Protein AF-0000000072234140 (afdb_homodimer)

Sequence (1038 aa):
MLYPATTVCTDPSCPSHGRVLRLWEDPKRVTMFSLASGVFEGFAVATSCRKCRATYYPNYVVRGDVRQYYEGIPDYVQVADHTYIENALLEHFTMLSVLSWTSSTNTAHIYHESMSHLPSDARDIPRFQLRTEHTSDGFVLLALLRDAKDRGSVLEVPNSGDQQERFKDAMIARNRRIQFSGQPEYAHWCQKCHRRFDDDSGPHFVDCIVTDGISIGRPCCGVQNCREPLRTPQDHWCARHVHQAAFCVVDGCCYAHRQGFRTCDSHAAVEDHHVATGQALFTLRMRLQRAQVTHPTDAIEPDAPVEEDVDLDDTLDGPCPEKPVDGNRRVRARFGRRRTHNEQLIVRPCGIITARETFYGAETTPQVLDMLHKKHLIPGSMPRFVYYDNNCGLYKHCAATAGEDLHTRIGLPVDVFHWKCKHKKTDVECSFHCNPHMFPELLNGDRSWYFNSSRAEQTNVWFGGYHAIVREMGAVKYEFFLDEMILRKNELTRAKLEAEGWTPGYRDDIRFAGTNVSLMLYPATTVCTDPSCPSHGRVLRLWEDPKRVTMFSLASGVFEGFAVATSCRKCRATYYPNYVVRGDVRQYYEGIPDYVQVADHTYIENALLEHFTMLSVLSWTSSTNTAHIYHESMSHLPSDARDIPRFQLRTEHTSDGFVLLALLRDAKDRGSVLEVPNSGDQQERFKDAMIARNRRIQFSGQPEYAHWCQKCHRRFDDDSGPHFVDCIVTDGISIGRPCCGVQNCREPLRTPQDHWCARHVHQAAFCVVDGCCYAHRQGFRTCDSHAAVEDHHVATGQALFTLRMRLQRAQVTHPTDAIEPDAPVEEDVDLDDTLDGPCPEKPVDGNRRVRARFGRRRTHNEQLIVRPCGIITARETFYGAETTPQVLDMLHKKHLIPGSMPRFVYYDNNCGLYKHCAATAGEDLHTRIGLPVDVFHWKCKHKKTDVECSFHCNPHMFPELLNGDRSWYFNSSRAEQTNVWFGGYHAIVREMGAVKYEFFLDEMILRKNELTRAKLEAEGWTPGYRDDIRFAGTNVSL

Solvent-accessible surface area (backbone atoms only — not comparable to full-atom values): 55465 Å² total; per-residue (Å²): 117,43,54,36,88,62,61,41,36,81,47,84,86,32,94,54,44,70,35,76,49,41,78,61,56,79,63,39,75,29,34,36,40,36,60,60,75,9,56,46,78,45,35,41,34,38,29,26,35,88,78,74,59,32,36,32,32,51,60,31,33,34,54,90,60,33,28,36,36,53,80,57,77,61,66,53,42,72,50,46,97,48,35,30,37,22,40,64,35,50,49,33,54,50,41,37,34,63,42,38,57,36,30,43,46,24,48,26,50,43,38,60,74,50,38,25,81,62,53,83,88,48,64,79,42,65,83,76,48,66,43,42,63,43,48,46,43,38,49,51,50,51,53,49,38,49,52,20,44,76,69,73,46,62,49,67,36,52,60,64,77,56,76,88,54,35,53,46,66,58,45,48,54,52,43,51,44,39,71,72,33,36,50,81,51,56,26,53,45,30,63,55,32,35,38,84,42,78,52,98,92,43,78,43,80,44,34,44,34,19,40,46,72,39,83,42,44,27,48,28,21,59,52,85,61,49,79,54,63,44,89,45,55,85,46,45,40,14,83,92,46,46,75,57,75,53,28,19,41,38,69,90,50,83,45,53,29,35,92,96,48,58,30,16,81,86,41,40,66,58,52,52,45,41,62,62,41,48,48,35,53,40,50,51,47,37,50,54,58,42,52,54,24,37,56,57,51,33,48,89,67,38,68,57,74,69,75,62,53,60,51,49,64,45,54,44,78,57,83,55,85,78,61,65,91,69,78,86,63,69,41,44,30,52,85,26,59,31,47,31,40,23,35,37,36,35,20,27,35,67,62,46,59,35,47,74,46,81,33,47,66,58,92,48,53,68,57,51,52,50,48,53,50,65,76,33,70,54,85,84,55,61,55,48,25,43,31,24,76,57,22,50,58,35,41,52,49,29,72,68,37,86,90,47,55,62,64,78,74,32,46,36,25,23,20,64,66,49,48,75,42,66,53,63,84,74,46,59,67,38,54,69,62,18,36,51,85,75,40,65,89,49,40,40,96,84,70,42,68,63,53,48,62,58,31,32,62,20,50,38,33,54,61,30,32,43,38,70,69,37,40,73,30,42,65,66,59,39,53,41,50,55,51,48,44,48,54,52,49,37,52,53,51,49,53,49,37,45,75,72,67,40,61,65,48,67,46,80,82,51,63,62,58,58,83,76,66,76,128,118,42,53,35,87,63,64,41,36,80,47,83,84,34,93,53,44,70,35,76,48,40,79,62,55,78,64,38,75,27,34,36,40,36,58,59,75,10,54,47,78,45,35,39,35,37,28,27,36,88,78,75,58,32,37,34,32,51,61,31,35,35,54,90,59,33,29,37,37,54,78,55,78,61,67,54,40,72,50,47,97,47,36,31,37,22,39,63,36,50,48,32,52,50,41,38,33,64,42,38,58,36,30,44,46,24,47,26,50,43,38,62,75,49,39,25,82,61,53,84,88,49,63,78,40,66,83,77,47,68,43,44,64,43,48,46,42,37,49,52,50,50,52,48,38,49,51,21,43,76,67,74,46,62,47,65,35,52,59,62,78,55,76,87,55,37,54,46,66,56,46,49,53,51,43,50,43,38,70,71,33,36,50,83,52,54,27,53,45,30,61,54,32,34,41,86,42,77,54,97,92,41,77,43,79,44,35,43,35,20,40,45,72,40,79,41,44,26,48,27,22,59,51,84,61,50,79,55,63,42,88,44,54,85,44,45,39,14,84,91,46,46,76,58,74,54,29,19,40,38,70,90,50,84,46,54,29,37,91,96,49,58,29,17,81,90,41,41,65,57,52,54,46,40,61,61,39,47,51,36,53,43,52,51,46,40,50,56,60,39,46,58,25,32,56,57,53,32,47,88,67,38,68,56,72,67,76,60,57,59,43,49,64,44,56,44,74,52,85,54,84,77,60,62,92,81,70,88,67,70,42,48,28,51,84,24,57,32,48,31,38,23,37,36,37,35,19,28,34,66,62,47,59,34,46,74,45,80,32,46,67,58,92,48,52,66,57,51,51,49,47,53,51,64,76,32,68,51,83,83,56,60,55,48,26,42,32,23,76,58,22,51,58,35,41,52,48,29,71,67,37,86,91,47,54,62,64,79,72,32,45,33,25,25,21,64,66,50,49,74,42,66,53,63,84,72,46,58,67,38,55,70,62,18,37,49,84,76,39,64,89,49,38,41,96,86,70,42,66,64,51,46,62,57,34,31,61,24,50,39,32,55,61,32,33,43,40,72,71,38,40,73,29,41,65,66,60,40,52,41,50,54,52,49,44,48,53,53,50,36,52,53,51,48,50,51,36,45,75,73,68,38,60,65,48,67,46,79,82,52,63,64,56,59,79,77,64,73,130

pLDDT: mean 85.59, std 16.82, range [24.56, 98.56]

Nearest PDB structures (foldseek):
  5m1f-assembly1_A  TM=5.134E-01  e=1.851E+00  Thermus phage G20c
  5m1f-assembly1_A  TM=4.566E-01  e=1.168E+00  Thermus phage G20c
  6h25-assembly1_A  TM=3.014E-01  e=9.653E+00  Homo sapiens

Secondary structure (DSSP, 8-state):
-B--S-SB---TTSTTTTSBPEE-SSPEEEEEEETTTEEEEEEE--EE-TTT--EE-SSEEEETTEEEEPSS--SEEEEETTEEEEHHHHHHHHHHHHHH---HHHHHHHHHHHT----TTTTT-GGGS--HHHHHHHHHHHHHHHHHHHHT---EEESSS-HHHHTHHHHHHHHHHHHHH--GGGGEE-TTTEEEEEETTEEEEEEEEEEEEE----EE-SSTT--PPPSSTT-SS-GGGGGGGGB-SBTT--SBPPTTSSS-GGGHHHHHHHHHHHHHHHHHHHHHHHHSSBPPS-SSSPPP---------EEE----SS--SSS---EEE--SPEE--EEEEEE-TTS-EEEEEEESS---HHHHHHHHHHHT-STT-S-SEEEETTHHHHHHHHHHSTT--HHHHSB-PPPHHHHHHT--TT-HHHHHHH-GGG-GGGB-TTS-BSS-TTHHHHHHHHHHTTHHHHTT--HHHHHHHHHHHHHHHHHHHHHHHHHTT---EE-SSS----S----/-B--S-SB---TTSTTTTSBPEE-SSPEEEEEEETTTEEEEEEE--EE-TTT--EE-SSEEEETTEEEEPSS--SEEEEETTEEEEHHHHHHHHHHHHHH---HHHHHHHHHHHT----TTTTT-GGGS--HHHHHHHHHHHHHHHHHHHHT---EEESSS-HHHHTHHHHHHHHHHHHHH--GGGGEE-TTTEEEEEETTEEEEEEEEEEEEE----EE-SSTT--PPPSSTT-SS-GGGGGGGGB-SBTT--SBPPTTSSS-GGGHHHHHHHHHHHHHHHHHHHHHHHHSSBPPS-SSSPPP--------EEEE----SS--SSS---EEEE-SPEE--EEEEEE-TTS-EEEEEEESS---HHHHHHHHHHHT-STT-S-SEEEETTHHHHHHHHHHSTT--HHHHSB-PPPHHHHHHT--TT-HHHHHHH-GGG-GGGB-TTS-BSS-TTHHHHHHHHHHTTHHHHTT--HHHHHHHHHHHHHHHHHHHHHHHHHTT---EE-SSS----S----

InterPro domains:
  IPR040898 CxC6 like cysteine cluster associated with KDZ [PF18721] (210-273)
  IPR041539 CxC5 like cysteine cluster associated with KDZ [PF18718] (1-114)

Foldseek 3Di:
DFEAPDQAACDPVWPRGPPGWAFDDPWDKAWEAEQAPAIDIDTWTKTADPTQGWITTRAFIDRPFKTWGDADDDQWDDLDPRYIYGPVLLVVLLVCCQPPVAALAVSQVCSLVPPRPDDPVCSPPVSSGDDSSSSLSSNLVSVLSVVQNVVVHIDMWTNDDDSVCGCLVSLLVVLVLCAQLNDQCLQKDWCLFKDFDQDPVGTDIAGEKEKDKDFFWAFAEQDFQDPAFDPASQDQHHPVCNVCQQAAQWPPGRHGPDVVFRHHPLCVVVRVVCVVCLVVVLVVVLVVVVPDDADANHPVDGPSPPSQLPQPLQQPLDPRVCPPPDDSPRTGGGPHTAIFGIKMWMAGLLQATGDIDTHRHDDDLVVVVVVQCSSQVAPPSRGQEYEDQVLVRNLVVQVVDPPRCVLVRHAYAYQPVSVVPPDDPVPPVCCQRHHPQNDCRQADPVRHGSGNNCSNVVNSVSLVNN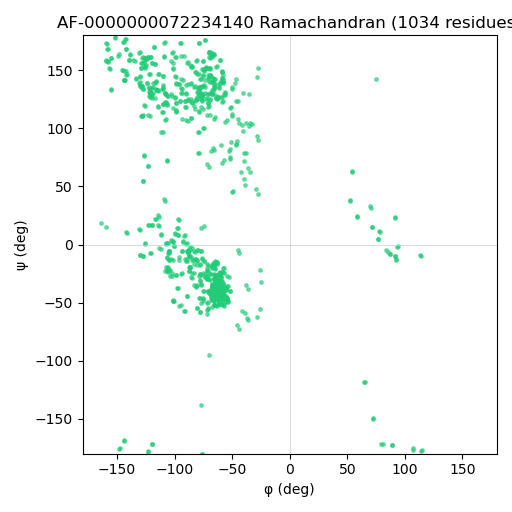RNVQHSPTPSSNSSSSSVSSNVVNVVSVVVCVVVPRDMDGDPSSRRPRPPPDD/DFEAPDQAACDPVWPRGPPGWAWDDPWDKAWEAEQAPAIDIDTWTKTADPTQGWITTRAFIDRPFKTWGDADDDQWDDLDPRYIYGPVLLVVLLVCCLPPVAALAVSQVCSLVPPRPDDPVCSPPVSSGDDSSSSLSSNLVSVLSVVQNVVVHIDMWTNDDDSVCGCLVSLVVVLVLCAQLNDQCLQKDWCLFKDFDQDPVGTDIAGEKEKDKDFFWAFAEQDFQDPAFDPASQDQHHPVCNVCQQAAQWPPGRHGPDVVFNHHPLCVVVRVVCVVCLVVVLVVVLCVVVPDDADANHPVDGPSSPSQLPQPQPQPLDPRVCPPPDDSDRIGGGPHTAIFGIKMWMAGLLQATGDIDTHRHDDDLVVVVVVQCSSQVAPPSRGQEYEDQVLVRNLVVQVPDPPRCVLVRHAYAYQPVSVVPPDDVPPPVCCQRHHPQNDCRQADPVRHGSGNNCSNVVNSVSLVNNRNNQHSPTDSSNSSSSSVSSVVVNVVSVVVCVVVPRDMDGDPSSDRPDPPPDD

Radius of gyration: 31.95 Å; Cα contacts (8 Å, |Δi|>4): 1940; chains: 2; bounding box: 95×87×94 Å

Organism: Trametes versicolor (strain FP-101664) (NCBI:txid717944)

Structure (mmCIF, N/CA/C/O backbone):
data_AF-0000000072234140-model_v1
#
loop_
_entity.id
_entity.type
_entity.pdbx_description
1 polymer 'CxC5 like cysteine cluster associated with KDZ domain-containing protein'
#
loop_
_atom_site.group_PDB
_atom_site.id
_atom_site.type_symbol
_atom_site.label_atom_id
_atom_site.label_alt_id
_atom_site.label_comp_id
_atom_site.label_asym_id
_atom_site.label_entity_id
_atom_site.label_seq_id
_atom_site.pdbx_PDB_ins_code
_atom_site.Cartn_x
_atom_site.Cartn_y
_atom_site.Cartn_z
_atom_site.occupancy
_atom_site.B_iso_or_equiv
_atom_site.auth_seq_id
_atom_site.auth_comp_id
_atom_site.auth_asym_id
_atom_site.auth_atom_id
_atom_site.pdbx_PDB_model_num
ATOM 1 N N . MET A 1 1 ? -34.719 7.25 -5.371 1 90.44 1 MET A N 1
ATOM 2 C CA . MET A 1 1 ? -34.812 8.641 -5.805 1 90.44 1 MET A CA 1
ATOM 3 C C . MET A 1 1 ? -34.219 9.57 -4.754 1 90.44 1 MET A C 1
ATOM 5 O O . MET A 1 1 ? -34.438 9.383 -3.557 1 90.44 1 MET A O 1
ATOM 9 N N . LEU A 1 2 ? -33.438 10.531 -5.309 1 95.5 2 LEU A N 1
ATOM 10 C CA . LEU A 1 2 ? -32.812 11.523 -4.43 1 95.5 2 LEU A CA 1
ATOM 11 C C . LEU A 1 2 ? -33.562 12.852 -4.492 1 95.5 2 LEU A C 1
ATOM 13 O O . LEU A 1 2 ? -33.844 13.359 -5.578 1 95.5 2 LEU A O 1
ATOM 17 N N . TYR A 1 3 ? -33.906 13.336 -3.33 1 95.25 3 TYR A N 1
ATOM 18 C CA . TYR A 1 3 ? -34.625 14.594 -3.211 1 95.25 3 TYR A CA 1
ATOM 19 C C . TYR A 1 3 ? -33.844 15.617 -2.418 1 95.25 3 TYR A C 1
ATOM 21 O O . TYR A 1 3 ? -32.938 15.25 -1.64 1 95.25 3 TYR A O 1
ATOM 29 N N . PRO A 1 4 ? -34.156 16.875 -2.662 1 95.56 4 PRO A N 1
ATOM 30 C CA . PRO A 1 4 ? -33.531 17.875 -1.781 1 95.56 4 PRO A CA 1
ATOM 31 C C . PRO A 1 4 ? -33.906 17.672 -0.315 1 95.56 4 PRO A C 1
ATOM 33 O O . PRO A 1 4 ? -34.938 17.047 -0.015 1 95.56 4 PRO A O 1
ATOM 36 N N . ALA A 1 5 ? -33.094 18.203 0.525 1 92.75 5 ALA A N 1
ATOM 37 C CA . ALA A 1 5 ? -33.281 18.016 1.961 1 92.75 5 ALA A CA 1
ATOM 38 C C . ALA A 1 5 ? -34.5 18.812 2.459 1 92.75 5 ALA A C 1
ATOM 40 O O . ALA A 1 5 ? -35 18.578 3.562 1 92.75 5 ALA A O 1
ATOM 41 N N . THR A 1 6 ? -34.938 19.781 1.618 1 93.06 6 THR A N 1
ATOM 42 C CA . THR A 1 6 ? -36.062 20.609 2.006 1 93.06 6 THR A CA 1
ATOM 43 C C . THR A 1 6 ? -37.125 20.641 0.902 1 93.06 6 THR A C 1
ATOM 45 O O . THR A 1 6 ? -36.812 20.469 -0.275 1 93.06 6 THR A O 1
ATOM 48 N N . THR A 1 7 ? -38.344 20.938 1.337 1 93.75 7 THR A N 1
ATOM 49 C CA . THR A 1 7 ? -39.438 21.016 0.378 1 93.75 7 THR A CA 1
ATOM 50 C C . THR A 1 7 ? -39.969 22.453 0.262 1 93.75 7 THR A C 1
ATOM 52 O O . THR A 1 7 ? -40.844 22.75 -0.548 1 93.75 7 THR A O 1
ATOM 55 N N . VAL A 1 8 ? -39.375 23.266 1.094 1 95 8 VAL A N 1
ATOM 56 C CA . VAL A 1 8 ? -39.812 24.656 1.104 1 95 8 VAL A CA 1
ATOM 57 C C . VAL A 1 8 ? -38.625 25.594 0.892 1 95 8 VAL A C 1
ATOM 59 O O . VAL A 1 8 ? -37.469 25.188 1.093 1 95 8 VAL A O 1
ATOM 62 N N . CYS A 1 9 ? -38.906 26.75 0.503 1 95.88 9 CYS A N 1
ATOM 63 C CA . CYS A 1 9 ? -37.875 27.75 0.342 1 95.88 9 CYS A CA 1
ATOM 64 C C . CYS A 1 9 ? -37.25 28.125 1.688 1 95.88 9 CYS A C 1
ATOM 66 O O . CYS A 1 9 ? -37.969 28.5 2.615 1 95.88 9 CYS A O 1
ATOM 68 N N . THR A 1 10 ? -36 28.125 1.816 1 92.62 10 THR A N 1
ATOM 69 C CA . THR A 1 10 ? -35.344 28.312 3.105 1 92.62 10 THR A CA 1
ATOM 70 C C . THR A 1 10 ? -34.688 29.703 3.182 1 92.62 10 THR A C 1
ATOM 72 O O . THR A 1 10 ? -34.062 30.031 4.176 1 92.62 10 THR A O 1
ATOM 75 N N . ASP A 1 11 ? -34.812 30.5 2.162 1 91.62 11 ASP A N 1
ATOM 76 C CA . ASP A 1 11 ? -34.281 31.844 2.17 1 91.62 11 ASP A CA 1
ATOM 77 C C . ASP A 1 11 ? -35.125 32.781 3.002 1 91.62 11 ASP A C 1
ATOM 79 O O . ASP A 1 11 ? -36.281 33.094 2.627 1 91.62 11 ASP A O 1
ATOM 83 N N . PRO A 1 12 ? -34.562 33.281 4.012 1 90.06 12 PRO A N 1
ATOM 84 C CA . PRO A 1 12 ? -35.375 34.156 4.887 1 90.06 12 PRO A CA 1
ATOM 85 C C . PRO A 1 12 ? -35.75 35.469 4.227 1 90.06 12 PRO A C 1
ATOM 87 O O . PRO A 1 12 ? -36.75 36.094 4.609 1 90.06 12 PRO A O 1
ATOM 90 N N . SER A 1 13 ? -35 35.875 3.332 1 91.56 13 SER A N 1
ATOM 91 C CA . SER A 1 13 ? -35.25 37.156 2.686 1 91.56 13 SER A CA 1
ATOM 92 C C . SER A 1 13 ? -36.25 37.031 1.525 1 91.56 13 SER A C 1
ATOM 94 O O . SER A 1 13 ? -36.656 38.031 0.925 1 91.56 13 SER A O 1
ATOM 96 N N . CYS A 1 14 ? -36.531 35.844 1.185 1 93.56 14 CYS A N 1
ATOM 97 C CA . CYS A 1 14 ? -37.406 35.562 0.055 1 93.56 14 CYS A CA 1
ATOM 98 C C . CYS A 1 14 ? -38.875 35.719 0.469 1 93.56 14 CYS A C 1
ATOM 100 O O . CYS A 1 14 ? -39.281 35.188 1.502 1 93.56 14 CYS A O 1
ATOM 102 N N . PRO A 1 15 ? -39.719 36.438 -0.276 1 92.62 15 PRO A N 1
ATOM 103 C CA . PRO A 1 15 ? -41.125 36.562 0.032 1 92.62 15 PRO A CA 1
ATOM 104 C C . PRO A 1 15 ? -41.844 35.188 0.093 1 92.62 15 PRO A C 1
ATOM 106 O O . PRO A 1 15 ? -42.875 35.062 0.722 1 92.62 15 PRO A O 1
ATOM 109 N N . SER A 1 16 ? -41.312 34.25 -0.54 1 90.81 16 SER A N 1
ATOM 110 C CA . SER A 1 16 ? -41.875 32.906 -0.552 1 90.81 16 SER A CA 1
ATOM 111 C C . SER A 1 16 ? -41.219 32 0.48 1 90.81 16 SER A C 1
ATOM 113 O O . SER A 1 16 ? -41.219 30.781 0.332 1 90.81 16 SER A O 1
ATOM 115 N N . HIS A 1 17 ? -40.656 32.625 1.411 1 92.44 17 HIS A N 1
ATOM 116 C CA . HIS A 1 17 ? -40.031 31.844 2.479 1 92.44 17 HIS A CA 1
ATOM 117 C C . HIS A 1 17 ? -41.062 30.906 3.119 1 92.44 17 HIS A C 1
ATOM 119 O O . HIS A 1 17 ? -42.156 31.328 3.492 1 92.44 17 HIS A O 1
ATOM 125 N N . GLY A 1 18 ? -40.656 29.625 3.23 1 92.62 18 GLY A N 1
ATOM 126 C CA . GLY A 1 18 ? -41.531 28.656 3.877 1 92.62 18 GLY A CA 1
ATOM 127 C C . GLY A 1 18 ? -42.594 28.078 2.943 1 92.62 18 GLY A C 1
ATOM 128 O O . GLY A 1 18 ? -43.344 27.172 3.326 1 92.62 18 GLY A O 1
ATOM 129 N N . ARG A 1 19 ? -42.656 28.547 1.778 1 92.38 19 ARG A N 1
ATOM 130 C CA . ARG A 1 19 ? -43.625 28.031 0.819 1 92.38 19 ARG A CA 1
ATOM 131 C C . ARG A 1 19 ? -43.031 26.844 0.044 1 92.38 19 ARG A C 1
ATOM 133 O O . ARG A 1 19 ? -41.812 26.734 -0.097 1 92.38 19 ARG A O 1
ATOM 140 N N . VAL A 1 20 ? -43.906 26.047 -0.461 1 93.94 20 VAL A N 1
ATOM 141 C CA . VAL A 1 20 ? -43.531 24.797 -1.132 1 93.94 20 VAL A CA 1
ATOM 142 C C . VAL A 1 20 ? -42.844 25.109 -2.453 1 93.94 20 VAL A C 1
ATOM 144 O O . VAL A 1 20 ? -43.25 26.031 -3.176 1 93.94 20 VAL A O 1
ATOM 147 N N . LEU A 1 21 ? -41.812 24.312 -2.719 1 92.81 21 LEU A N 1
ATOM 148 C CA . LEU A 1 21 ? -41 24.484 -3.926 1 92.81 21 LEU A CA 1
ATOM 149 C C . LEU A 1 21 ? -41.625 23.719 -5.094 1 92.81 21 LEU A C 1
ATOM 151 O O . LEU A 1 21 ? -42.375 22.75 -4.891 1 92.81 21 LEU A O 1
ATOM 155 N N . ARG A 1 22 ? -41.312 24.203 -6.309 1 91.62 22 ARG A N 1
ATOM 156 C CA . ARG A 1 22 ? -41.781 23.531 -7.508 1 91.62 22 ARG A CA 1
ATOM 157 C C . ARG A 1 22 ? -40.656 22.719 -8.156 1 91.62 22 ARG A C 1
ATOM 159 O O . ARG A 1 22 ? -39.5 23.016 -7.973 1 91.62 22 ARG A O 1
ATOM 166 N N . LEU A 1 23 ? -41.156 21.734 -8.945 1 90.5 23 LEU A N 1
ATOM 167 C CA . LEU A 1 23 ? -40.188 20.969 -9.719 1 90.5 23 LEU A CA 1
ATOM 168 C C . LEU A 1 23 ? -39.469 21.859 -10.734 1 90.5 23 LEU A C 1
ATOM 170 O O . LEU A 1 23 ? -40.125 22.625 -11.453 1 90.5 23 LEU A O 1
ATOM 174 N N . TRP A 1 24 ? -38.188 21.891 -10.75 1 82.56 24 TRP A N 1
ATOM 175 C CA . TRP A 1 24 ? -37.375 22.719 -11.633 1 82.56 24 TRP A CA 1
ATOM 176 C C . TRP A 1 24 ? -37.25 22.094 -13.016 1 82.56 24 TRP A C 1
ATOM 178 O O . TRP A 1 24 ? -37.5 22.75 -14.031 1 82.56 24 TRP A O 1
ATOM 188 N N . GLU A 1 25 ? -36.812 20.891 -13.094 1 85.94 25 GLU A N 1
ATOM 189 C CA . GLU A 1 25 ? -36.656 20.109 -14.312 1 85.94 25 GLU A CA 1
ATOM 190 C C . GLU A 1 25 ? -37.031 18.641 -14.086 1 85.94 25 GLU A C 1
ATOM 192 O O . GLU A 1 25 ? -37.281 18.234 -12.953 1 85.94 25 GLU A O 1
ATOM 197 N N . ASP A 1 26 ? -37.156 17.922 -15.188 1 91.12 26 ASP A N 1
ATOM 198 C CA . ASP A 1 26 ? -37.375 16.484 -15.07 1 91.12 26 ASP A CA 1
ATOM 199 C C . ASP A 1 26 ? -36.25 15.82 -14.281 1 91.12 26 ASP A C 1
ATOM 201 O O . ASP A 1 26 ? -35.094 16.219 -14.375 1 91.12 26 ASP A O 1
ATOM 205 N N . PRO A 1 27 ? -36.688 14.891 -13.523 1 94.06 27 PRO A N 1
ATOM 206 C CA . PRO A 1 27 ? -35.688 14.172 -12.773 1 94.06 27 PRO A CA 1
ATOM 207 C C . PRO A 1 27 ? -34.531 13.68 -13.656 1 94.06 27 PRO A C 1
ATOM 209 O O . PRO A 1 27 ? -34.781 13.18 -14.758 1 94.06 27 PRO A O 1
ATOM 212 N N . LYS A 1 28 ? -33.375 13.883 -13.203 1 95.44 28 LYS A N 1
ATOM 213 C CA . LYS A 1 28 ? -32.188 13.508 -13.938 1 95.44 28 LYS A CA 1
ATOM 214 C C . LYS A 1 28 ? -31.75 12.086 -13.586 1 95.44 28 LYS A C 1
ATOM 216 O O . LYS A 1 28 ? -31.672 11.719 -12.414 1 95.44 28 LYS A O 1
ATOM 221 N N . ARG A 1 29 ? -31.531 11.32 -14.656 1 96.44 29 ARG A N 1
ATOM 222 C CA . ARG A 1 29 ? -30.984 9.984 -14.438 1 96.44 29 ARG A CA 1
ATOM 223 C C . ARG A 1 29 ? -29.531 10.055 -13.961 1 96.44 29 ARG A C 1
ATOM 225 O O . ARG A 1 29 ? -28.703 10.75 -14.555 1 96.44 29 ARG A O 1
ATOM 232 N N . VAL A 1 30 ? -29.25 9.305 -12.844 1 97.81 30 VAL A N 1
ATOM 233 C CA . VAL A 1 30 ? -27.922 9.359 -12.258 1 97.81 30 VAL A CA 1
ATOM 234 C C . VAL A 1 30 ? -27.453 7.945 -11.906 1 97.81 30 VAL A C 1
ATOM 236 O O . VAL A 1 30 ? -28.266 7.012 -11.859 1 97.81 30 VAL A O 1
ATOM 239 N N . THR A 1 31 ? -26.172 7.75 -11.781 1 98.12 31 THR A N 1
ATOM 240 C CA . THR A 1 31 ? -25.562 6.5 -11.344 1 98.12 31 THR A CA 1
ATOM 241 C C . THR A 1 31 ? -25.172 6.574 -9.867 1 98.12 31 THR A C 1
ATOM 243 O O . THR A 1 31 ? -24.5 7.516 -9.445 1 98.12 31 THR A O 1
ATOM 246 N N . MET A 1 32 ? -25.641 5.617 -9.117 1 98.06 32 MET A N 1
ATOM 247 C CA . MET A 1 32 ? -25.391 5.555 -7.68 1 98.06 32 MET A CA 1
ATOM 248 C C . MET A 1 32 ? -24.406 4.438 -7.348 1 98.06 32 MET A C 1
ATOM 250 O O . MET A 1 32 ? -24.531 3.32 -7.855 1 98.06 32 MET A O 1
ATOM 254 N N . PHE A 1 33 ? -23.406 4.723 -6.609 1 98.38 33 PHE A N 1
ATOM 255 C CA . PHE A 1 33 ? -22.438 3.744 -6.113 1 98.38 33 PHE A CA 1
ATOM 256 C C . PHE A 1 33 ? -22.625 3.518 -4.617 1 98.38 33 PHE A C 1
ATOM 258 O O . PHE A 1 33 ? -22.531 4.457 -3.826 1 98.38 33 PHE A O 1
ATOM 265 N N . SER A 1 34 ? -22.859 2.318 -4.25 1 97.38 34 SER A N 1
ATOM 266 C CA . SER A 1 34 ? -23.172 2.002 -2.861 1 97.38 34 SER A CA 1
ATOM 267 C C . SER A 1 34 ? -22.25 0.925 -2.314 1 97.38 34 SER A C 1
ATOM 269 O O . SER A 1 34 ? -21.703 0.122 -3.076 1 97.38 34 SER A O 1
ATOM 271 N N . LEU A 1 35 ? -22.062 0.97 -1.064 1 95.31 35 LEU A N 1
ATOM 272 C CA . LEU A 1 35 ? -21.219 -0.01 -0.387 1 95.31 35 LEU A CA 1
ATOM 273 C C . LEU A 1 35 ? -21.844 -1.396 -0.433 1 95.31 35 LEU A C 1
ATOM 275 O O . LEU A 1 35 ? -21.188 -2.379 -0.76 1 95.31 35 LEU A O 1
ATOM 279 N N . ALA A 1 36 ? -23.141 -1.47 -0.205 1 91.88 36 ALA A N 1
ATOM 280 C CA . ALA A 1 36 ? -23.812 -2.752 -0.022 1 91.88 36 ALA A CA 1
ATOM 281 C C . ALA A 1 36 ? -24.469 -3.213 -1.317 1 91.88 36 ALA A C 1
ATOM 283 O O . ALA A 1 36 ? -24.453 -4.398 -1.649 1 91.88 36 ALA A O 1
ATOM 284 N N . SER A 1 37 ? -25.016 -2.271 -2.068 1 93.56 37 SER A N 1
ATOM 285 C CA . SER A 1 37 ? -25.891 -2.637 -3.182 1 93.56 37 SER A CA 1
ATOM 286 C C . SER A 1 37 ? -25.156 -2.555 -4.512 1 93.56 37 SER A C 1
ATOM 288 O O . SER A 1 37 ? -25.719 -2.848 -5.566 1 93.56 37 SER A O 1
ATOM 290 N N . GLY A 1 38 ? -23.938 -2.174 -4.445 1 96.25 38 GLY A N 1
ATOM 291 C CA . GLY A 1 38 ? -23.203 -2.035 -5.695 1 96.25 38 GLY A CA 1
ATOM 292 C C . GLY A 1 38 ? -23.641 -0.833 -6.512 1 96.25 38 GLY A C 1
ATOM 293 O O . GLY A 1 38 ? -24 0.205 -5.957 1 96.25 38 GLY A O 1
ATOM 294 N N . VAL A 1 39 ? -23.531 -0.969 -7.812 1 97.81 39 VAL A N 1
ATOM 295 C CA . VAL A 1 39 ? -23.859 0.123 -8.727 1 97.81 39 VAL A CA 1
ATOM 296 C C . VAL A 1 39 ? -25.297 -0.014 -9.203 1 97.81 39 VAL A C 1
ATOM 298 O O . VAL A 1 39 ? -25.734 -1.108 -9.562 1 97.81 39 VAL A O 1
ATOM 301 N N . PHE A 1 40 ? -26.031 1.059 -9.109 1 96.88 40 PHE A N 1
ATOM 302 C CA . PHE A 1 40 ? -27.375 1.034 -9.656 1 96.88 40 PHE A CA 1
ATOM 303 C C . PHE A 1 40 ? -27.781 2.414 -10.164 1 96.88 40 PHE A C 1
ATOM 305 O O . PHE A 1 40 ? -27.141 3.412 -9.844 1 96.88 40 PHE A O 1
ATOM 312 N N . GLU A 1 41 ? -28.812 2.436 -10.953 1 96.5 41 GLU A N 1
ATOM 313 C CA . GLU A 1 41 ? -29.297 3.693 -11.508 1 96.5 41 GLU A CA 1
ATOM 314 C C . GLU A 1 41 ? -30.422 4.273 -10.648 1 96.5 41 GLU A C 1
ATOM 316 O O . GLU A 1 41 ? -31.172 3.527 -10.023 1 96.5 41 GLU A O 1
ATOM 321 N N . GLY A 1 42 ? -30.422 5.57 -10.531 1 96.62 42 GLY A N 1
ATOM 322 C CA . GLY A 1 42 ? -31.469 6.301 -9.836 1 96.62 42 GLY A CA 1
ATOM 323 C C . GLY A 1 42 ? -31.797 7.629 -10.484 1 96.62 42 GLY A C 1
ATOM 324 O O . GLY A 1 42 ? -31.469 7.855 -11.648 1 96.62 42 GLY A O 1
ATOM 325 N N . PHE A 1 43 ? -32.562 8.422 -9.773 1 97.12 43 PHE A N 1
ATOM 326 C CA . PHE A 1 43 ? -32.969 9.734 -10.266 1 97.12 43 PHE A CA 1
ATOM 327 C C . PHE A 1 43 ? -32.719 10.812 -9.219 1 97.12 43 PHE A C 1
ATOM 329 O O . PHE A 1 43 ? -32.906 10.578 -8.023 1 97.12 43 PHE A O 1
ATOM 336 N N . ALA A 1 44 ? -32.25 11.906 -9.648 1 97.12 44 ALA A N 1
ATOM 337 C CA . ALA A 1 44 ? -32.094 13.086 -8.805 1 97.12 44 ALA A CA 1
ATOM 338 C C . ALA A 1 44 ? -33.094 14.18 -9.195 1 97.12 44 ALA A C 1
ATOM 340 O O . ALA A 1 44 ? -33.25 14.492 -10.375 1 97.12 44 ALA A O 1
ATOM 341 N N . VAL A 1 45 ? -33.719 14.742 -8.164 1 96.5 45 VAL A N 1
ATOM 342 C CA . VAL A 1 45 ? -34.75 15.75 -8.383 1 96.5 45 VAL A CA 1
ATOM 343 C C . VAL A 1 45 ? -34.25 17.125 -7.938 1 96.5 45 VAL A C 1
ATOM 345 O O . VAL A 1 45 ? -33.562 17.234 -6.914 1 96.5 45 VAL A O 1
ATOM 348 N N . ALA A 1 46 ? -34.5 18.109 -8.742 1 96.06 46 ALA A N 1
ATOM 349 C CA . ALA A 1 46 ? -34.219 19.484 -8.391 1 96.06 46 ALA A CA 1
ATOM 350 C C . ALA A 1 46 ? -35.5 20.312 -8.328 1 96.06 46 ALA A C 1
ATOM 352 O O . ALA A 1 46 ? -36.438 20.125 -9.141 1 96.06 46 ALA A O 1
ATOM 353 N N . THR A 1 47 ? -35.594 21.188 -7.332 1 96.25 47 THR A N 1
ATOM 354 C CA . THR A 1 47 ? -36.719 22.078 -7.172 1 96.25 47 THR A CA 1
ATOM 355 C C . THR A 1 47 ? -36.281 23.531 -7.145 1 96.25 47 THR A C 1
ATOM 357 O O . THR A 1 47 ? -35.094 23.812 -6.996 1 96.25 47 THR A O 1
ATOM 360 N N . SER A 1 48 ? -37.188 24.422 -7.371 1 95.56 48 SER A N 1
ATOM 361 C CA . SER A 1 48 ? -36.812 25.828 -7.418 1 95.56 48 SER A CA 1
ATOM 362 C C . SER A 1 48 ? -37.906 26.719 -6.82 1 95.56 48 SER A C 1
ATOM 364 O O . SER A 1 48 ? -39.062 26.328 -6.777 1 95.56 48 SER A O 1
ATOM 366 N N . CYS A 1 49 ? -37.406 27.766 -6.281 1 94.94 49 CYS A N 1
ATOM 367 C CA . CYS A 1 49 ? -38.312 28.812 -5.805 1 94.94 49 CYS A CA 1
ATOM 368 C C . CYS A 1 49 ? -38.625 29.812 -6.906 1 94.94 49 CYS A C 1
ATOM 370 O O . CYS A 1 49 ? -37.719 30.328 -7.559 1 94.94 49 CYS A O 1
ATOM 372 N N . ARG A 1 50 ? -39.812 30.281 -7.102 1 89.81 50 ARG A N 1
ATOM 373 C CA . ARG A 1 50 ? -40.25 31.172 -8.172 1 89.81 50 ARG A CA 1
ATOM 374 C C . ARG A 1 50 ? -39.844 32.594 -7.879 1 89.81 50 ARG A C 1
ATOM 376 O O . ARG A 1 50 ? -39.625 33.406 -8.805 1 89.81 50 ARG A O 1
ATOM 383 N N . LYS A 1 51 ? -39.719 32.875 -6.68 1 92.69 51 LYS A N 1
ATOM 384 C CA . LYS A 1 51 ? -39.5 34.281 -6.305 1 92.69 51 LYS A CA 1
ATOM 385 C C . LYS A 1 51 ? -38 34.594 -6.246 1 92.69 51 LYS A C 1
ATOM 387 O O . LYS A 1 51 ? -37.5 35.438 -6.984 1 92.69 51 LYS A O 1
ATOM 392 N N . CYS A 1 52 ? -37.281 33.875 -5.461 1 92.81 52 CYS A N 1
ATOM 393 C CA . CYS A 1 52 ? -35.844 34.188 -5.316 1 92.81 52 CYS A CA 1
ATOM 394 C C . CYS A 1 52 ? -35.031 33.406 -6.336 1 92.81 52 CYS A C 1
ATOM 396 O O . CYS A 1 52 ? -33.812 33.625 -6.453 1 92.81 52 CYS A O 1
ATOM 398 N N . ARG A 1 53 ? -35.594 32.438 -6.992 1 91.75 53 ARG A N 1
ATOM 399 C CA . ARG A 1 53 ? -35 31.672 -8.086 1 91.75 53 ARG A CA 1
ATOM 400 C C . ARG A 1 53 ? -33.906 30.734 -7.562 1 91.75 53 ARG A C 1
ATOM 402 O O . ARG A 1 53 ? -33.062 30.266 -8.336 1 91.75 53 ARG A O 1
ATOM 409 N N . ALA A 1 54 ? -33.906 30.562 -6.332 1 95.5 54 ALA A N 1
ATOM 410 C CA . ALA A 1 54 ? -33 29.562 -5.773 1 95.5 54 ALA A CA 1
ATOM 411 C C . ALA A 1 54 ? -33.375 28.156 -6.254 1 95.5 54 ALA A C 1
ATOM 413 O O . ALA A 1 54 ? -34.562 27.828 -6.359 1 95.5 54 ALA A O 1
ATOM 414 N N . THR A 1 55 ? -32.375 27.422 -6.625 1 95.94 55 THR A N 1
ATOM 415 C CA . THR A 1 55 ? -32.594 26.031 -7.051 1 95.94 55 THR A CA 1
ATOM 416 C C . THR A 1 55 ? -32.062 25.062 -6.004 1 95.94 55 THR A C 1
ATOM 418 O O . THR A 1 55 ? -30.906 25.156 -5.582 1 95.94 55 THR A O 1
ATOM 421 N N . TYR A 1 56 ? -32.906 24.125 -5.664 1 96.5 56 TYR A N 1
ATOM 422 C CA . TYR A 1 56 ? -32.562 23.156 -4.621 1 96.5 56 TYR A CA 1
ATOM 423 C C . TYR A 1 56 ? -32.281 21.781 -5.223 1 96.5 56 TYR A C 1
ATOM 425 O O . TYR A 1 56 ? -33.094 21.219 -5.926 1 96.5 56 TYR A O 1
ATOM 433 N N . TYR A 1 57 ? -31.078 21.297 -4.953 1 96.56 57 TYR A N 1
ATOM 434 C CA . TYR A 1 57 ? -30.625 19.969 -5.359 1 96.56 57 TYR A CA 1
ATOM 435 C C . TYR A 1 57 ? -30.516 19.047 -4.16 1 96.56 57 TYR A C 1
ATOM 437 O O . TYR A 1 57 ? -30.656 19.469 -3.014 1 96.56 57 TYR A O 1
ATOM 445 N N . PRO A 1 58 ? -30.25 17.781 -4.34 1 96.81 58 PRO A N 1
ATOM 446 C CA . PRO A 1 58 ? -30.219 16.828 -3.221 1 96.81 58 PRO A CA 1
ATOM 447 C C . PRO A 1 58 ? -29.141 17.156 -2.195 1 96.81 58 PRO A C 1
ATOM 449 O O . PRO A 1 58 ? -29.328 16.922 -0.999 1 96.81 58 PRO A O 1
ATOM 452 N N . ASN A 1 59 ? -28.047 17.719 -2.592 1 97.19 59 ASN A N 1
ATOM 453 C CA . ASN A 1 59 ? -26.906 17.922 -1.691 1 97.19 59 ASN A CA 1
ATOM 454 C C . ASN A 1 59 ? -26.781 19.391 -1.293 1 97.19 59 ASN A C 1
ATOM 456 O O . ASN A 1 59 ? -26.141 19.703 -0.286 1 97.19 59 ASN A O 1
ATOM 460 N N . TYR A 1 60 ? -27.344 20.266 -2.148 1 96.94 60 TYR A N 1
ATOM 461 C CA . TYR A 1 60 ? -27.062 21.688 -1.953 1 96.94 60 TYR A CA 1
ATOM 462 C C . TYR A 1 60 ? -28.141 22.547 -2.592 1 96.94 60 TYR A C 1
ATOM 464 O O . TYR A 1 60 ? -28.984 22.047 -3.338 1 96.94 60 TYR A O 1
ATOM 472 N N . VAL A 1 61 ? -28.094 23.844 -2.254 1 96.56 61 VAL A N 1
ATOM 473 C CA . VAL A 1 61 ? -28.938 24.859 -2.863 1 96.56 61 VAL A CA 1
ATOM 474 C C . VAL A 1 61 ? -28.062 25.875 -3.615 1 96.56 61 VAL A C 1
ATOM 476 O O . VAL A 1 61 ? -26.953 26.203 -3.178 1 96.56 61 VAL A O 1
ATOM 479 N N . VAL A 1 62 ? -28.531 26.266 -4.719 1 95.94 62 VAL A N 1
ATOM 480 C CA . VAL A 1 62 ? -27.812 27.25 -5.523 1 95.94 62 VAL A CA 1
ATOM 481 C C . VAL A 1 62 ? -28.516 28.594 -5.465 1 95.94 62 VAL A C 1
ATOM 483 O O . VAL A 1 62 ? -29.703 28.688 -5.805 1 95.94 62 VAL A O 1
ATOM 486 N N . ARG A 1 63 ? -27.828 29.562 -5 1 93.81 63 ARG A N 1
ATOM 487 C CA . ARG A 1 63 ? -28.266 30.969 -4.992 1 93.81 63 ARG A CA 1
ATOM 488 C C . ARG A 1 63 ? -27.297 31.844 -5.754 1 93.81 63 ARG A C 1
ATOM 490 O O . ARG A 1 63 ? -26.188 32.094 -5.285 1 93.81 63 ARG A O 1
ATOM 497 N N . GLY A 1 64 ? -27.766 32.312 -6.859 1 90.94 64 GLY A N 1
ATOM 498 C CA . GLY A 1 64 ? -26.812 33 -7.707 1 90.94 64 GLY A CA 1
ATOM 499 C C . GLY A 1 64 ? -25.719 32.094 -8.234 1 90.94 64 GLY A C 1
ATOM 500 O O . GLY A 1 64 ? -26 31.109 -8.906 1 90.94 64 GLY A O 1
ATOM 501 N N . ASP A 1 65 ? -24.469 32.406 -7.863 1 94.19 65 ASP A N 1
ATOM 502 C CA . ASP A 1 65 ? -23.359 31.594 -8.344 1 94.19 65 ASP A CA 1
ATOM 503 C C . ASP A 1 65 ? -22.703 30.844 -7.188 1 94.19 65 ASP A C 1
ATOM 505 O O . ASP A 1 65 ? -21.516 30.5 -7.258 1 94.19 65 ASP A O 1
ATOM 509 N N . VAL A 1 66 ? -23.484 30.672 -6.195 1 95.25 66 VAL A N 1
ATOM 510 C CA . VAL A 1 66 ? -22.938 30.031 -5.016 1 95.25 66 VAL A CA 1
ATOM 511 C C . VAL A 1 66 ? -23.719 28.75 -4.703 1 95.25 66 VAL A C 1
ATOM 513 O O . VAL A 1 66 ? -24.938 28.781 -4.625 1 95.25 66 VAL A O 1
ATOM 516 N N . ARG A 1 67 ? -23 27.703 -4.566 1 95.62 67 ARG A N 1
ATOM 517 C CA . ARG A 1 67 ? -23.516 26.438 -4.043 1 95.62 67 ARG A CA 1
ATOM 518 C C . ARG A 1 67 ? -23.359 26.359 -2.529 1 95.62 67 ARG A C 1
ATOM 520 O O . ARG A 1 67 ? -22.234 26.422 -2.016 1 95.62 67 ARG A O 1
ATOM 527 N N . GLN A 1 68 ? -24.453 26.266 -1.917 1 96.75 68 GLN A N 1
ATOM 528 C CA . GLN A 1 68 ? -24.438 26.094 -0.469 1 96.75 68 GLN A CA 1
ATOM 529 C C . GLN A 1 68 ? -24.906 24.688 -0.083 1 96.75 68 GLN A C 1
ATOM 531 O O . GLN A 1 68 ? -26.078 24.359 -0.266 1 96.75 68 GLN A O 1
ATOM 536 N N . TYR A 1 69 ? -24.047 23.938 0.459 1 97.56 69 TYR A N 1
ATOM 537 C CA . TYR A 1 69 ? -24.406 22.578 0.889 1 97.56 69 TYR A CA 1
ATOM 538 C C . TYR A 1 69 ? -25.25 22.609 2.158 1 97.56 69 TYR A C 1
ATOM 540 O O . TYR A 1 69 ? -25.109 23.531 2.975 1 97.56 69 TYR A O 1
ATOM 548 N N . TYR A 1 70 ? -26.109 21.609 2.279 1 96.5 70 TYR A N 1
ATOM 549 C CA . TYR A 1 70 ? -26.922 21.5 3.482 1 96.5 70 TYR A CA 1
ATOM 550 C C . TYR A 1 70 ? -26.078 21.125 4.688 1 96.5 70 TYR A C 1
ATOM 552 O O . TYR A 1 70 ? -24.953 20.625 4.535 1 96.5 70 TYR A O 1
ATOM 560 N N . GLU A 1 71 ? -26.625 21.391 5.891 1 94.69 71 GLU A N 1
ATOM 561 C CA . GLU A 1 71 ? -25.953 20.984 7.117 1 94.69 71 GLU A CA 1
ATOM 562 C C . GLU A 1 71 ? -25.875 19.469 7.23 1 94.69 71 GLU A C 1
ATOM 564 O O . GLU A 1 71 ? -26.828 18.766 6.879 1 94.69 71 GLU A O 1
ATOM 569 N N . GLY A 1 72 ? -24.75 19.031 7.754 1 93.94 72 GLY A N 1
ATOM 570 C CA . GLY A 1 72 ? -24.578 17.594 7.922 1 93.94 72 GLY A CA 1
ATOM 571 C C . GLY A 1 72 ? -23.969 16.922 6.703 1 93.94 72 GLY A C 1
ATOM 572 O O . GLY A 1 72 ? -23.469 17.594 5.801 1 93.94 72 GLY A O 1
ATOM 573 N N . ILE A 1 73 ? -23.922 15.609 6.734 1 96.44 73 ILE A N 1
ATOM 574 C CA . ILE A 1 73 ? -23.391 14.812 5.633 1 96.44 73 ILE A CA 1
ATOM 575 C C . ILE A 1 73 ? -24.5 13.984 5.008 1 96.44 73 ILE A C 1
ATOM 577 O O . ILE A 1 73 ? -25.141 13.18 5.688 1 96.44 73 ILE A O 1
ATOM 581 N N . PRO A 1 74 ? -24.766 14.195 3.807 1 96.81 74 PRO A N 1
ATOM 582 C CA . PRO A 1 74 ? -25.828 13.43 3.156 1 96.81 74 PRO A CA 1
ATOM 583 C C . PRO A 1 74 ? -25.484 11.953 3 1 96.81 74 PRO A C 1
ATOM 585 O O . PRO A 1 74 ? -24.312 11.578 3.033 1 96.81 74 PRO A O 1
ATOM 588 N N . ASP A 1 75 ? -26.484 11.148 2.783 1 96.62 75 ASP A N 1
ATOM 589 C CA . ASP A 1 75 ? -26.297 9.711 2.602 1 96.62 75 ASP A CA 1
ATOM 590 C C . ASP A 1 75 ? -25.562 9.422 1.292 1 96.62 75 ASP A C 1
ATOM 592 O O . ASP A 1 75 ? -24.766 8.477 1.212 1 96.62 75 ASP A O 1
ATOM 596 N N . TYR A 1 76 ? -25.938 10.188 0.326 1 98 76 TYR A N 1
ATOM 597 C CA . TYR A 1 76 ? -25.281 10.109 -0.967 1 98 76 TYR A CA 1
ATOM 598 C C . TYR A 1 76 ? -24.672 11.461 -1.351 1 98 76 TYR A C 1
ATOM 600 O O . TYR A 1 76 ? -25.344 12.492 -1.27 1 98 76 TYR A O 1
ATOM 608 N N . VAL A 1 77 ? -23.422 11.453 -1.757 1 97.94 77 VAL A N 1
ATOM 609 C CA . VAL A 1 77 ? -22.688 12.672 -2.098 1 97.94 77 VAL A CA 1
ATOM 610 C C . VAL A 1 77 ? -22.547 12.773 -3.613 1 97.94 77 VAL A C 1
ATOM 612 O O . VAL A 1 77 ? -22.062 11.836 -4.262 1 97.94 77 VAL A O 1
ATOM 615 N N . GLN A 1 78 ? -22.938 13.883 -4.125 1 97.12 78 GLN A N 1
ATOM 616 C CA . GLN A 1 78 ? -22.781 14.109 -5.555 1 97.12 78 GLN A CA 1
ATOM 617 C C . GLN A 1 78 ? -21.344 14.492 -5.891 1 97.12 78 GLN A C 1
ATOM 619 O O . GLN A 1 78 ? -20.875 15.578 -5.539 1 97.12 78 GLN A O 1
ATOM 624 N N . VAL A 1 79 ? -20.656 13.664 -6.629 1 96.19 79 VAL A N 1
ATOM 625 C CA . VAL A 1 79 ? -19.234 13.922 -6.887 1 96.19 79 VAL A CA 1
ATOM 626 C C . VAL A 1 79 ? -19.062 14.414 -8.32 1 96.19 79 VAL A C 1
ATOM 628 O O . VAL A 1 79 ? -18.016 14.977 -8.664 1 96.19 79 VAL A O 1
ATOM 631 N N . ALA A 1 80 ? -19.984 14.133 -9.117 1 94.5 80 ALA A N 1
ATOM 632 C CA . ALA A 1 80 ? -20.062 14.633 -10.492 1 94.5 80 ALA A CA 1
ATOM 633 C C . ALA A 1 80 ? -21.516 14.875 -10.891 1 94.5 80 ALA A C 1
ATOM 635 O O . ALA A 1 80 ? -22.438 14.578 -10.117 1 94.5 80 ALA A O 1
ATOM 636 N N . ASP A 1 81 ? -21.688 15.398 -12 1 91.62 81 ASP A N 1
ATOM 637 C CA . ASP A 1 81 ? -23.016 15.812 -12.43 1 91.62 81 ASP A CA 1
ATOM 638 C C . ASP A 1 81 ? -24 14.648 -12.375 1 91.62 81 ASP A C 1
ATOM 640 O O . ASP A 1 81 ? -25.156 14.82 -11.969 1 91.62 81 ASP A O 1
ATOM 644 N N . HIS A 1 82 ? -23.594 13.469 -12.719 1 95.44 82 HIS A N 1
ATOM 645 C CA . HIS A 1 82 ? -24.516 12.336 -12.789 1 95.44 82 HIS A CA 1
ATOM 646 C C . HIS A 1 82 ? -24.047 11.195 -11.891 1 95.44 82 HIS A C 1
ATOM 648 O O . HIS A 1 82 ? -24.453 10.047 -12.062 1 95.44 82 HIS A O 1
ATOM 654 N N . THR A 1 83 ? -23.156 11.461 -10.969 1 97.44 83 THR A N 1
ATOM 655 C CA . THR A 1 83 ? -22.562 10.398 -10.172 1 97.44 83 THR A CA 1
ATOM 656 C C . THR A 1 83 ? -22.703 10.695 -8.68 1 97.44 83 THR A C 1
ATOM 658 O O . THR A 1 83 ? -22.281 11.742 -8.203 1 97.44 83 THR A O 1
ATOM 661 N N . TYR A 1 84 ? -23.359 9.844 -7.984 1 98.38 84 TYR A N 1
ATOM 662 C CA . TYR A 1 84 ? -23.5 9.914 -6.535 1 98.38 84 TYR A CA 1
ATOM 663 C C . TYR A 1 84 ? -22.828 8.734 -5.863 1 98.38 84 TYR A C 1
ATOM 665 O O . TYR A 1 84 ? -22.953 7.59 -6.309 1 98.38 84 TYR A O 1
ATOM 673 N N . ILE A 1 85 ? -22.062 8.953 -4.855 1 98.56 85 ILE A N 1
ATOM 674 C CA . ILE A 1 85 ? -21.406 7.906 -4.074 1 98.56 85 ILE A CA 1
ATOM 675 C C . ILE A 1 85 ? -21.938 7.922 -2.645 1 98.56 85 ILE A C 1
ATOM 677 O O . ILE A 1 85 ? -22.047 8.984 -2.029 1 98.56 85 ILE A O 1
ATOM 681 N N . GLU A 1 86 ? -22.25 6.809 -2.188 1 98.25 86 GLU A N 1
ATOM 682 C CA . GLU A 1 86 ? -22.734 6.668 -0.817 1 98.25 86 GLU A CA 1
ATOM 683 C C . GLU A 1 86 ? -21.688 7.145 0.189 1 98.25 86 GLU A C 1
ATOM 685 O O . GLU A 1 86 ? -20.5 6.855 0.041 1 98.25 86 GLU A O 1
ATOM 690 N N . ASN A 1 87 ? -22.188 7.84 1.191 1 97.38 87 ASN A N 1
ATOM 691 C CA . ASN A 1 87 ? -21.297 8.352 2.229 1 97.38 87 ASN A CA 1
ATOM 692 C C . ASN A 1 87 ? -20.5 7.234 2.885 1 97.38 87 ASN A C 1
ATOM 694 O O . ASN A 1 87 ? -19.297 7.371 3.102 1 97.38 87 ASN A O 1
ATOM 698 N N . ALA A 1 88 ? -21.094 6.133 3.195 1 96.62 88 ALA A N 1
ATOM 699 C CA . ALA A 1 88 ? -20.422 4.992 3.812 1 96.62 88 ALA A CA 1
ATOM 700 C C . ALA A 1 88 ? -19.312 4.461 2.908 1 96.62 88 ALA A C 1
ATOM 702 O O . ALA A 1 88 ? -18.266 4.027 3.393 1 96.62 88 ALA A O 1
ATOM 703 N N . LEU A 1 89 ? -19.578 4.41 1.648 1 98 89 LEU A N 1
ATOM 704 C CA . LEU A 1 89 ? -18.562 3.965 0.689 1 98 89 LEU A CA 1
ATOM 705 C C . LEU A 1 89 ? -17.391 4.934 0.642 1 98 89 LEU A C 1
ATOM 707 O O . LEU A 1 89 ? -16.234 4.512 0.583 1 98 89 LEU A O 1
ATOM 711 N N . LEU A 1 90 ? -17.656 6.23 0.651 1 98.44 90 LEU A N 1
ATOM 712 C CA . LEU A 1 90 ? -16.594 7.223 0.676 1 98.44 90 LEU A CA 1
ATOM 713 C C . LEU A 1 90 ? -15.75 7.082 1.941 1 98.44 90 LEU A C 1
ATOM 715 O O . LEU A 1 90 ? -14.531 7.262 1.906 1 98.44 90 LEU A O 1
ATOM 719 N N . GLU A 1 91 ? -16.422 6.809 3.021 1 97.75 91 GLU A N 1
ATOM 720 C CA . GLU A 1 91 ? -15.695 6.543 4.258 1 97.75 91 GLU A CA 1
ATOM 721 C C . GLU A 1 91 ? -14.797 5.316 4.121 1 97.75 91 GLU A C 1
ATOM 723 O O . GLU A 1 91 ? -13.664 5.312 4.605 1 97.75 91 GLU A O 1
ATOM 728 N N . HIS A 1 92 ? -15.336 4.332 3.506 1 98.06 92 HIS A N 1
ATOM 729 C CA . HIS A 1 92 ? -14.523 3.15 3.234 1 98.06 92 HIS A CA 1
ATOM 730 C C . HIS A 1 92 ? -13.305 3.498 2.385 1 98.06 92 HIS A C 1
ATOM 732 O O . HIS A 1 92 ? -12.195 3.043 2.668 1 98.06 92 HIS A O 1
ATOM 738 N N . PHE A 1 93 ? -13.516 4.32 1.334 1 98.25 93 PHE A N 1
ATOM 739 C CA . PHE A 1 93 ? -12.414 4.766 0.49 1 98.25 93 PHE A CA 1
ATOM 740 C C . PHE A 1 93 ? -11.367 5.5 1.314 1 98.25 93 PHE A C 1
ATOM 742 O O . PHE A 1 93 ? -10.164 5.312 1.11 1 98.25 93 PHE A O 1
ATOM 749 N N . THR A 1 94 ? -11.805 6.281 2.199 1 97.94 94 THR A N 1
ATOM 750 C CA . THR A 1 94 ? -10.891 7.023 3.068 1 97.94 94 THR A CA 1
ATOM 751 C C . THR A 1 94 ? -10.086 6.07 3.943 1 97.94 94 THR A C 1
ATOM 753 O O . THR A 1 94 ? -8.875 6.242 4.105 1 97.94 94 THR A O 1
ATOM 756 N N . MET A 1 95 ? -10.758 5.055 4.449 1 97.31 95 MET A N 1
ATOM 757 C CA . MET A 1 95 ? -10.062 4.094 5.305 1 97.31 95 MET A CA 1
ATOM 758 C C . MET A 1 95 ? -9.047 3.287 4.504 1 97.31 95 MET A C 1
ATOM 760 O O . MET A 1 95 ? -7.992 2.914 5.023 1 97.31 95 MET A O 1
ATOM 764 N N . LEU A 1 96 ? -9.391 3.01 3.234 1 97.56 96 LEU A N 1
ATOM 765 C CA . LEU A 1 96 ? -8.406 2.377 2.363 1 97.56 96 LEU A CA 1
ATOM 766 C C . LEU A 1 96 ? -7.145 3.229 2.26 1 97.56 96 LEU A C 1
ATOM 768 O O . LEU A 1 96 ? -6.031 2.705 2.318 1 97.56 96 LEU A O 1
ATOM 772 N N . SER A 1 97 ? -7.301 4.488 2.17 1 96.56 97 SER A N 1
ATOM 773 C CA . SER A 1 97 ? -6.16 5.395 2.068 1 96.56 97 SER A CA 1
ATOM 774 C C . SER A 1 97 ? -5.371 5.434 3.373 1 96.56 97 SER A C 1
ATOM 776 O O . SER A 1 97 ? -4.137 5.422 3.359 1 96.56 97 SER A O 1
ATOM 778 N N . VAL A 1 98 ? -6.035 5.418 4.469 1 96.38 98 VAL A N 1
ATOM 779 C CA . VAL A 1 98 ? -5.406 5.598 5.77 1 96.38 98 VAL A CA 1
ATOM 780 C C . VAL A 1 98 ? -4.668 4.316 6.168 1 96.38 98 VAL A C 1
ATOM 782 O O . VAL A 1 98 ? -3.557 4.375 6.695 1 96.38 98 VAL A O 1
ATOM 785 N N . LEU A 1 99 ? -5.281 3.18 5.879 1 95.12 99 LEU A N 1
ATOM 786 C CA . LEU A 1 99 ? -4.801 1.937 6.473 1 95.12 99 LEU A CA 1
ATOM 787 C C . LEU A 1 99 ? -4.035 1.105 5.449 1 95.12 99 LEU A C 1
ATOM 789 O O . LEU A 1 99 ? -3.324 0.166 5.816 1 95.12 99 LEU A O 1
ATOM 793 N N . SER A 1 100 ? -4.156 1.473 4.168 1 94.06 100 SER A N 1
ATOM 794 C CA . SER A 1 100 ? -3.494 0.645 3.162 1 94.06 100 SER A CA 1
ATOM 795 C C . SER A 1 100 ? -2.898 1.499 2.047 1 94.06 100 SER A C 1
ATOM 797 O O . SER A 1 100 ? -2.498 0.977 1.005 1 94.06 100 SER A O 1
ATOM 799 N N . TRP A 1 101 ? -2.857 2.832 2.223 1 93.88 101 TRP A N 1
ATOM 800 C CA . TRP A 1 101 ? -2.229 3.74 1.27 1 93.88 101 TRP A CA 1
ATOM 801 C C . TRP A 1 101 ? -2.76 3.504 -0.141 1 93.88 101 TRP A C 1
ATOM 803 O O . TRP A 1 101 ? -1.988 3.471 -1.103 1 93.88 101 TRP A O 1
ATOM 813 N N . THR A 1 102 ? -4.031 3.213 -0.27 1 95.38 102 THR A N 1
ATOM 814 C CA . THR A 1 102 ? -4.641 2.957 -1.572 1 95.38 102 THR A CA 1
ATOM 815 C C . THR A 1 102 ? -4.867 4.262 -2.33 1 95.38 102 THR A C 1
ATOM 817 O O . THR A 1 102 ? -5.465 5.199 -1.796 1 95.38 102 THR A O 1
ATOM 820 N N . SER A 1 103 ? -4.379 4.336 -3.527 1 93.5 103 SER A N 1
ATOM 821 C CA . SER A 1 103 ? -4.578 5.516 -4.363 1 93.5 103 SER A CA 1
ATOM 822 C C . SER A 1 103 ? -6.027 5.633 -4.816 1 93.5 103 SER A C 1
ATOM 824 O O . SER A 1 103 ? -6.789 4.664 -4.738 1 93.5 103 SER A O 1
ATOM 826 N N . SER A 1 104 ? -6.363 6.805 -5.32 1 95.19 104 SER A N 1
ATOM 827 C CA . SER A 1 104 ? -7.703 7.023 -5.848 1 95.19 104 SER A CA 1
ATOM 828 C C . SER A 1 104 ? -7.996 6.102 -7.027 1 95.19 104 SER A C 1
ATOM 830 O O . SER A 1 104 ? -9.102 5.574 -7.148 1 95.19 104 SER A O 1
ATOM 832 N N . THR A 1 105 ? -7 5.883 -7.836 1 94.31 105 THR A N 1
ATOM 833 C CA . THR A 1 105 ? -7.156 5.012 -8.992 1 94.31 105 THR A CA 1
ATOM 834 C C . THR A 1 105 ? -7.422 3.572 -8.555 1 94.31 105 THR A C 1
ATOM 836 O O . THR A 1 105 ? -8.359 2.938 -9.031 1 94.31 105 THR A O 1
ATOM 839 N N . ASN A 1 106 ? -6.633 3.1 -7.66 1 95.44 106 ASN A N 1
ATOM 840 C CA . ASN A 1 106 ? -6.789 1.719 -7.215 1 95.44 106 ASN A CA 1
ATOM 841 C C . ASN A 1 106 ? -8.062 1.531 -6.402 1 95.44 106 ASN A C 1
ATOM 843 O O . ASN A 1 106 ? -8.656 0.451 -6.41 1 95.44 106 ASN A O 1
ATOM 847 N N . THR A 1 107 ? -8.461 2.58 -5.734 1 97.44 107 THR A N 1
ATOM 848 C CA . THR A 1 107 ? -9.734 2.537 -5.031 1 97.44 107 THR A CA 1
ATOM 849 C C . THR A 1 107 ? -10.883 2.287 -6.008 1 97.44 107 THR A C 1
ATOM 851 O O . THR A 1 107 ? -11.766 1.464 -5.742 1 97.44 107 THR A O 1
ATOM 854 N N . ALA A 1 108 ? -10.844 2.965 -7.102 1 96.69 108 ALA A N 1
ATOM 855 C CA . ALA A 1 108 ? -11.859 2.779 -8.133 1 96.69 108 ALA A CA 1
ATOM 856 C C . ALA A 1 108 ? -11.82 1.362 -8.695 1 96.69 108 ALA A C 1
ATOM 858 O O . ALA A 1 108 ? -12.859 0.725 -8.867 1 96.69 108 ALA A O 1
ATOM 859 N N . HIS A 1 109 ? -10.641 0.858 -8.922 1 95.5 109 HIS A N 1
ATOM 860 C CA . HIS A 1 109 ? -10.484 -0.496 -9.445 1 95.5 109 HIS A CA 1
ATOM 861 C C . HIS A 1 109 ? -11.031 -1.527 -8.461 1 95.5 109 HIS A C 1
ATOM 863 O O . HIS A 1 109 ? -11.719 -2.467 -8.867 1 95.5 109 HIS A O 1
ATOM 869 N N . ILE A 1 110 ? -10.688 -1.35 -7.211 1 96.88 110 ILE A N 1
ATOM 870 C CA . ILE A 1 110 ? -11.117 -2.291 -6.184 1 96.88 110 ILE A CA 1
ATOM 871 C C . ILE A 1 110 ? -12.648 -2.342 -6.137 1 96.88 110 ILE A C 1
ATOM 873 O O . ILE A 1 110 ? -13.234 -3.424 -6.09 1 96.88 110 ILE A O 1
ATOM 877 N N . TYR A 1 111 ? -13.258 -1.166 -6.164 1 97.62 111 TYR A N 1
ATOM 878 C CA . TYR A 1 111 ? -14.711 -1.136 -6.148 1 97.62 111 TYR A CA 1
ATOM 879 C C . TYR A 1 111 ? -15.289 -1.862 -7.359 1 97.62 111 TYR A C 1
ATOM 881 O O . TYR A 1 111 ? -16.203 -2.684 -7.223 1 97.62 111 TYR A O 1
ATOM 889 N N . HIS A 1 112 ? -14.758 -1.556 -8.469 1 95.75 112 HIS A N 1
ATOM 890 C CA . HIS A 1 112 ? -15.258 -2.141 -9.711 1 95.75 112 HIS A CA 1
ATOM 891 C C . HIS A 1 112 ? -15.148 -3.662 -9.688 1 95.75 112 HIS A C 1
ATOM 893 O O . HIS A 1 112 ? -16.078 -4.363 -10.086 1 95.75 112 HIS A O 1
ATOM 899 N N . GLU A 1 113 ? -14.102 -4.156 -9.172 1 94.38 113 GLU A N 1
ATOM 900 C CA . GLU A 1 113 ? -13.797 -5.578 -9.281 1 94.38 113 GLU A CA 1
ATOM 901 C C . GLU A 1 113 ? -14.484 -6.375 -8.18 1 94.38 113 GLU A C 1
ATOM 903 O O . GLU A 1 113 ? -14.82 -7.547 -8.367 1 94.38 113 GLU A O 1
ATOM 908 N N . SER A 1 114 ? -14.734 -5.719 -7.02 1 95 114 SER A N 1
ATOM 909 C CA . SER A 1 114 ? -15.141 -6.582 -5.914 1 95 114 SER A CA 1
ATOM 910 C C . SER A 1 114 ? -16.438 -6.094 -5.273 1 95 114 SER A C 1
ATOM 912 O O . SER A 1 114 ? -17.062 -6.82 -4.5 1 95 114 SER A O 1
ATOM 914 N N . MET A 1 115 ? -16.906 -4.883 -5.641 1 96.31 115 MET A N 1
ATOM 915 C CA . MET A 1 115 ? -18.047 -4.371 -4.895 1 96.31 115 MET A CA 1
ATOM 916 C C . MET A 1 115 ? -19.141 -3.904 -5.844 1 96.31 115 MET A C 1
ATOM 918 O O . MET A 1 115 ? -20.266 -3.619 -5.41 1 96.31 115 MET A O 1
ATOM 922 N N . SER A 1 116 ? -18.906 -3.84 -7.105 1 95.44 116 SER A N 1
ATOM 923 C CA . SER A 1 116 ? -19.828 -3.207 -8.039 1 95.44 116 SER A CA 1
ATOM 924 C C . SER A 1 116 ? -21.062 -4.074 -8.273 1 95.44 116 SER A C 1
ATOM 926 O O . SER A 1 116 ? -22.125 -3.568 -8.641 1 95.44 116 SER A O 1
ATOM 928 N N . HIS A 1 117 ? -20.953 -5.418 -8.148 1 93.62 117 HIS A N 1
ATOM 929 C CA . HIS A 1 117 ? -22.016 -6.387 -8.383 1 93.62 117 HIS A CA 1
ATOM 930 C C . HIS A 1 117 ? -22.562 -6.281 -9.805 1 93.62 117 HIS A C 1
ATOM 932 O O . HIS A 1 117 ? -23.734 -6.586 -10.047 1 93.62 117 HIS A O 1
ATOM 938 N N . LEU A 1 118 ? -21.766 -5.762 -10.664 1 94.25 118 LEU A N 1
ATOM 939 C CA . LEU A 1 118 ? -22.188 -5.609 -12.047 1 94.25 118 LEU A CA 1
ATOM 940 C C . LEU A 1 118 ? -22.156 -6.949 -12.773 1 94.25 118 LEU A C 1
ATOM 942 O O . LEU A 1 118 ? -21.219 -7.73 -12.609 1 94.25 118 LEU A O 1
ATOM 946 N N . PRO A 1 119 ? -23.219 -7.168 -13.531 1 92.06 119 PRO A N 1
ATOM 947 C CA . PRO A 1 119 ? -23.109 -8.328 -14.422 1 92.06 119 PRO A CA 1
ATOM 948 C C . PRO A 1 119 ? -22.062 -8.141 -15.516 1 92.06 119 PRO A C 1
ATOM 950 O O . PRO A 1 119 ? -21.594 -7.023 -15.75 1 92.06 119 PRO A O 1
ATOM 953 N N . SER A 1 120 ? -21.719 -9.242 -16.109 1 87.56 120 SER A N 1
ATOM 954 C CA . SER A 1 120 ? -20.609 -9.258 -17.078 1 87.56 120 SER A CA 1
ATOM 955 C C . SER A 1 120 ? -20.859 -8.289 -18.219 1 87.56 120 SER A C 1
ATOM 957 O O . SER A 1 120 ? -19.938 -7.637 -18.703 1 87.56 120 SER A O 1
ATOM 959 N N . ASP A 1 121 ? -22.094 -8.109 -18.625 1 89.38 121 ASP A N 1
ATOM 960 C CA . ASP A 1 121 ? -22.422 -7.301 -19.797 1 89.38 121 ASP A CA 1
ATOM 961 C C . ASP A 1 121 ? -22.438 -5.812 -19.438 1 89.38 121 ASP A C 1
ATOM 963 O O . ASP A 1 121 ? -22.391 -4.961 -20.328 1 89.38 121 ASP A O 1
ATOM 967 N N . ALA A 1 122 ? -22.422 -5.492 -18.172 1 92.94 122 ALA A N 1
ATOM 968 C CA . ALA A 1 122 ? -22.516 -4.094 -17.75 1 92.94 122 ALA A CA 1
ATOM 969 C C . ALA A 1 122 ? -21.156 -3.568 -17.281 1 92.94 122 ALA A C 1
ATOM 971 O O . ALA A 1 122 ? -20.984 -2.361 -17.109 1 92.94 122 ALA A O 1
ATOM 972 N N . ARG A 1 123 ? -20.25 -4.383 -17.219 1 90.81 123 ARG A N 1
ATOM 973 C CA . ARG A 1 123 ? -18.969 -4.039 -16.609 1 90.81 123 ARG A CA 1
ATOM 974 C C . ARG A 1 123 ? -18.172 -3.072 -17.469 1 90.81 123 ARG A C 1
ATOM 976 O O . ARG A 1 123 ? -17.375 -2.285 -16.969 1 90.81 123 ARG A O 1
ATOM 983 N N . ASP A 1 124 ? -18.469 -3.064 -18.703 1 88.56 124 ASP A N 1
ATOM 984 C CA . ASP A 1 124 ? -17.656 -2.244 -19.594 1 88.56 124 ASP A CA 1
ATOM 985 C C . ASP A 1 124 ? -18.375 -0.94 -19.938 1 88.56 124 ASP A C 1
ATOM 987 O O . ASP A 1 124 ? -17.859 -0.141 -20.734 1 88.56 124 ASP A O 1
ATOM 991 N N . ILE A 1 125 ? -19.516 -0.747 -19.375 1 93.56 125 ILE A N 1
ATOM 992 C CA . ILE A 1 125 ? -20.234 0.508 -19.578 1 93.56 125 ILE A CA 1
ATOM 993 C C . ILE A 1 125 ? -19.594 1.607 -18.734 1 93.56 125 ILE A C 1
ATOM 995 O O . ILE A 1 125 ? -19.516 1.499 -17.5 1 93.56 125 ILE A O 1
ATOM 999 N N . PRO A 1 126 ? -19.172 2.68 -19.281 1 92.12 126 PRO A N 1
ATOM 1000 C CA . PRO A 1 126 ? -18.375 3.701 -18.609 1 92.12 126 PRO A CA 1
ATOM 1001 C C . PRO A 1 126 ? -19.125 4.355 -17.438 1 92.12 126 PRO A C 1
ATOM 1003 O O . PRO A 1 126 ? -18.516 4.645 -16.406 1 92.12 126 PRO A O 1
ATOM 1006 N N . ARG A 1 127 ? -20.375 4.609 -17.609 1 94.44 127 ARG A N 1
ATOM 1007 C CA . ARG A 1 127 ? -21.109 5.32 -16.562 1 94.44 127 ARG A CA 1
ATOM 1008 C C . ARG A 1 127 ? -21.188 4.48 -15.289 1 94.44 127 ARG A C 1
ATOM 1010 O O . ARG A 1 127 ? -21.484 5.004 -14.211 1 94.44 127 ARG A O 1
ATOM 1017 N N . PHE A 1 128 ? -20.938 3.186 -15.359 1 95.88 128 PHE A N 1
ATOM 1018 C CA . PHE A 1 128 ? -21.016 2.301 -14.203 1 95.88 128 PHE A CA 1
ATOM 1019 C C . PHE A 1 128 ? -19.625 2.096 -13.594 1 95.88 128 PHE A C 1
ATOM 1021 O O . PHE A 1 128 ? -19.469 1.297 -12.664 1 95.88 128 PHE A O 1
ATOM 1028 N N . GLN A 1 129 ? -18.734 2.838 -14.086 1 94.75 129 GLN A N 1
ATOM 1029 C CA . GLN A 1 129 ? -17.359 2.729 -13.57 1 94.75 129 GLN A CA 1
ATOM 1030 C C . GLN A 1 129 ? -16.938 4.016 -12.875 1 94.75 129 GLN A C 1
ATOM 1032 O O . GLN A 1 129 ? -17.125 5.109 -13.414 1 94.75 129 GLN A O 1
ATOM 1037 N N . LEU A 1 130 ? -16.406 3.805 -11.75 1 95.81 130 LEU A N 1
ATOM 1038 C CA . LEU A 1 130 ? -15.797 4.953 -11.078 1 95.81 130 LEU A CA 1
ATOM 1039 C C . LEU A 1 130 ? -14.484 5.344 -11.742 1 95.81 130 LEU A C 1
ATOM 1041 O O . LEU A 1 130 ? -13.68 4.48 -12.102 1 95.81 130 LEU A O 1
ATOM 1045 N N . ARG A 1 131 ? -14.383 6.602 -11.891 1 93.81 131 ARG A N 1
ATOM 1046 C CA . ARG A 1 131 ? -13.109 7.145 -12.359 1 93.81 131 ARG A CA 1
ATOM 1047 C C . ARG A 1 131 ? -12.289 7.68 -11.188 1 93.81 131 ARG A C 1
ATOM 1049 O O . ARG A 1 131 ? -12.82 7.918 -10.102 1 93.81 131 ARG A O 1
ATOM 1056 N N . THR A 1 132 ? -11 7.832 -11.445 1 93.5 132 THR A N 1
ATOM 1057 C CA . THR A 1 132 ? -10.078 8.359 -10.453 1 93.5 132 THR A CA 1
ATOM 1058 C C . THR A 1 132 ? -10.594 9.68 -9.883 1 93.5 132 THR A C 1
ATOM 1060 O O . THR A 1 132 ? -10.539 9.914 -8.672 1 93.5 132 THR A O 1
ATOM 1063 N N . GLU A 1 133 ? -11.133 10.484 -10.711 1 94.06 133 GLU A N 1
ATOM 1064 C CA . GLU A 1 133 ? -11.609 11.812 -10.32 1 94.06 133 GLU A CA 1
ATOM 1065 C C . GLU A 1 133 ? -12.805 11.703 -9.375 1 94.06 133 GLU A C 1
ATOM 1067 O O . GLU A 1 133 ? -12.961 12.531 -8.469 1 94.06 133 GLU A O 1
ATOM 1072 N N . HIS A 1 134 ? -13.648 10.703 -9.586 1 96.62 134 HIS A N 1
ATOM 1073 C CA . HIS A 1 134 ? -14.805 10.516 -8.727 1 96.62 134 HIS A CA 1
ATOM 1074 C C . HIS A 1 134 ? -14.383 10.242 -7.285 1 96.62 134 HIS A C 1
ATOM 1076 O O . HIS A 1 134 ? -14.922 10.828 -6.348 1 96.62 134 HIS A O 1
ATOM 1082 N N . THR A 1 135 ? -13.422 9.367 -7.176 1 96.88 135 THR A N 1
ATOM 1083 C CA . THR A 1 135 ? -12.961 8.977 -5.848 1 96.88 135 THR A CA 1
ATOM 1084 C C . THR A 1 135 ? -12.195 10.117 -5.18 1 96.88 135 THR A C 1
ATOM 1086 O O . THR A 1 135 ? -12.391 10.391 -3.992 1 96.88 135 THR A O 1
ATOM 1089 N N . SER A 1 136 ? -11.383 10.82 -5.922 1 95.69 136 SER A N 1
ATOM 1090 C CA . SER A 1 136 ? -10.617 11.945 -5.387 1 95.69 136 SER A CA 1
ATOM 1091 C C . SER A 1 136 ? -11.531 13.086 -4.961 1 95.69 136 SER A C 1
ATOM 1093 O O . SER A 1 136 ? -11.391 13.617 -3.861 1 95.69 136 SER A O 1
ATOM 1095 N N . ASP A 1 137 ? -12.445 13.398 -5.82 1 96 137 ASP A N 1
ATOM 1096 C CA . ASP A 1 137 ? -13.383 14.477 -5.512 1 96 137 ASP A CA 1
ATOM 1097 C C . ASP A 1 137 ? -14.281 14.102 -4.336 1 96 137 ASP A C 1
ATOM 1099 O O . ASP A 1 137 ? -14.609 14.945 -3.502 1 96 137 ASP A O 1
ATOM 1103 N N . GLY A 1 138 ? -14.695 12.875 -4.367 1 97.62 138 GLY A N 1
ATOM 1104 C CA . GLY A 1 138 ? -15.484 12.406 -3.234 1 97.62 138 GLY A CA 1
ATOM 1105 C C . GLY A 1 138 ? -14.75 12.523 -1.911 1 97.62 138 GLY A C 1
ATOM 1106 O O . GLY A 1 138 ? -15.336 12.914 -0.903 1 97.62 138 GLY A O 1
ATOM 1107 N N . PHE A 1 139 ? -13.539 12.203 -1.952 1 97.12 139 PHE A N 1
ATOM 1108 C CA . PHE A 1 139 ? -12.695 12.312 -0.769 1 97.12 139 PHE A CA 1
ATOM 1109 C C . PHE A 1 139 ? -12.633 13.758 -0.284 1 97.12 139 PHE A C 1
ATOM 1111 O O . PHE A 1 139 ? -12.82 14.023 0.903 1 97.12 139 PHE A O 1
ATOM 1118 N N . VAL A 1 140 ? -12.336 14.641 -1.163 1 97.75 140 VAL A N 1
ATOM 1119 C CA . VAL A 1 140 ? -12.203 16.047 -0.836 1 97.75 140 VAL A CA 1
ATOM 1120 C C . VAL A 1 140 ? -13.531 16.578 -0.289 1 97.75 140 VAL A C 1
ATOM 1122 O O . VAL A 1 140 ? -13.562 17.219 0.765 1 97.75 140 VAL A O 1
ATOM 1125 N N . LEU A 1 141 ? -14.539 16.297 -0.992 1 97.56 141 LEU A N 1
ATOM 1126 C CA . LEU A 1 141 ? -15.844 16.812 -0.609 1 97.56 141 LEU A CA 1
ATOM 1127 C C . LEU A 1 141 ? -16.266 16.281 0.758 1 97.56 141 LEU A C 1
ATOM 1129 O O . LEU A 1 141 ? -16.719 17.031 1.609 1 97.56 141 LEU A O 1
ATOM 1133 N N . LEU A 1 142 ? -16.094 15.008 0.94 1 98.19 142 LEU A N 1
ATOM 1134 C CA . LEU A 1 142 ? -16.453 14.43 2.232 1 98.19 142 LEU A CA 1
ATOM 1135 C C . LEU A 1 142 ? -15.656 15.086 3.357 1 98.19 142 LEU A C 1
ATOM 1137 O O . LEU A 1 142 ? -16.219 15.422 4.406 1 98.19 142 LEU A O 1
ATOM 1141 N N . ALA A 1 143 ? -14.383 15.242 3.168 1 98.06 143 ALA A N 1
ATOM 1142 C CA . ALA A 1 143 ? -13.531 15.859 4.176 1 98.06 143 ALA A CA 1
ATOM 1143 C C . ALA A 1 143 ? -13.984 17.281 4.477 1 98.06 143 ALA A C 1
ATOM 1145 O O . ALA A 1 143 ? -14 17.703 5.637 1 98.06 143 ALA A O 1
ATOM 1146 N N . LEU A 1 144 ? -14.32 18 3.426 1 98.06 144 LEU A N 1
ATOM 1147 C CA . LEU A 1 144 ? -14.766 19.375 3.604 1 98.06 144 LEU A CA 1
ATOM 1148 C C . LEU A 1 144 ? -16.109 19.422 4.32 1 98.06 144 LEU A C 1
ATOM 1150 O O . LEU A 1 144 ? -16.344 20.297 5.16 1 98.06 144 LEU A O 1
ATOM 1154 N N . LEU A 1 145 ? -17.016 18.547 3.969 1 98.06 145 LEU A N 1
ATOM 1155 C CA . LEU A 1 145 ? -18.312 18.469 4.641 1 98.06 145 LEU A CA 1
ATOM 1156 C C . LEU A 1 145 ? -18.141 18.141 6.117 1 98.06 145 LEU A C 1
ATOM 1158 O O . LEU A 1 145 ? -18.812 18.719 6.977 1 98.06 145 LEU A O 1
ATOM 1162 N N . ARG A 1 146 ? -17.297 17.25 6.414 1 96.94 146 ARG A N 1
ATOM 1163 C CA . ARG A 1 146 ? -17 16.906 7.801 1 96.94 146 ARG A CA 1
ATOM 1164 C C . ARG A 1 146 ? -16.438 18.109 8.555 1 96.94 146 ARG A C 1
ATOM 1166 O O . ARG A 1 146 ? -16.828 18.375 9.695 1 96.94 146 ARG A O 1
ATOM 1173 N N . ASP A 1 147 ? -15.508 18.75 7.938 1 96 147 ASP A N 1
ATOM 1174 C CA . ASP A 1 147 ? -14.914 19.938 8.531 1 96 147 ASP A CA 1
ATOM 1175 C C . ASP A 1 147 ? -15.977 20.984 8.844 1 96 147 ASP A C 1
ATOM 1177 O O . ASP A 1 147 ? -15.977 21.578 9.922 1 96 147 ASP A O 1
ATOM 1181 N N . ALA A 1 148 ? -16.844 21.188 7.891 1 96.62 148 ALA A N 1
ATOM 1182 C CA . ALA A 1 148 ? -17.922 22.156 8.078 1 96.62 148 ALA A CA 1
ATOM 1183 C C . ALA A 1 148 ? -18.828 21.734 9.227 1 96.62 148 ALA A C 1
ATOM 1185 O O . ALA A 1 148 ? -19.203 22.562 10.062 1 96.62 148 ALA A O 1
ATOM 1186 N N . LYS A 1 149 ? -19.188 20.5 9.25 1 96 149 LYS A N 1
ATOM 1187 C CA . LYS A 1 149 ? -20.031 19.969 10.312 1 96 149 LYS A CA 1
ATOM 1188 C C . LYS A 1 149 ? -19.391 20.172 11.68 1 96 149 LYS A C 1
ATOM 1190 O O . LYS A 1 149 ? -20.047 20.641 12.617 1 96 149 LYS A O 1
ATOM 1195 N N . ASP A 1 150 ? -18.156 19.859 11.781 1 91.56 150 ASP A N 1
ATOM 1196 C CA . ASP A 1 150 ? -17.438 19.953 13.047 1 91.56 150 ASP A CA 1
ATOM 1197 C C . ASP A 1 150 ? -17.328 21.391 13.523 1 91.56 150 ASP A C 1
ATOM 1199 O O . ASP A 1 150 ? -17.312 21.656 14.727 1 91.56 150 ASP A O 1
ATOM 1203 N N . ARG A 1 151 ? -17.359 22.281 12.609 1 91.5 151 ARG A N 1
ATOM 1204 C CA . ARG A 1 151 ? -17.234 23.703 12.945 1 91.5 151 ARG A CA 1
ATOM 1205 C C . ARG A 1 151 ? -18.609 24.344 13.125 1 91.5 151 ARG A C 1
ATOM 1207 O O . ARG A 1 151 ? -18.703 25.516 13.477 1 91.5 151 ARG A O 1
ATOM 1214 N N . GLY A 1 152 ? -19.625 23.625 12.859 1 92.69 152 GLY A N 1
ATOM 1215 C CA . GLY A 1 152 ? -20.969 24.172 12.945 1 92.69 152 GLY A CA 1
ATOM 1216 C C . GLY A 1 152 ? -21.266 25.188 11.852 1 92.69 152 GLY A C 1
ATOM 1217 O O . GLY A 1 152 ? -21.922 26.203 12.094 1 92.69 152 GLY A O 1
ATOM 1218 N N . SER A 1 153 ? -20.656 24.938 10.711 1 94.12 153 SER A N 1
ATOM 1219 C CA . SER A 1 153 ? -20.844 25.797 9.555 1 94.12 153 SER A CA 1
ATOM 1220 C C . SER A 1 153 ? -21.359 25.016 8.352 1 94.12 153 SER A C 1
ATOM 1222 O O . SER A 1 153 ? -21.703 23.844 8.469 1 94.12 153 SER A O 1
ATOM 1224 N N . VAL A 1 154 ? -21.516 25.719 7.254 1 95.62 154 VAL A N 1
ATOM 1225 C CA . VAL A 1 154 ? -21.938 25.078 6.012 1 95.62 154 VAL A CA 1
ATOM 1226 C C . VAL A 1 154 ? -20.891 25.328 4.926 1 95.62 154 VAL A C 1
ATOM 1228 O O . VAL A 1 154 ? -20.219 26.359 4.934 1 95.62 154 VAL A O 1
ATOM 1231 N N . LEU A 1 155 ? -20.734 24.391 4.082 1 97.44 155 LEU A N 1
ATOM 1232 C CA . LEU A 1 155 ? -19.781 24.5 2.99 1 97.44 155 LEU A CA 1
ATOM 1233 C C . LEU A 1 155 ? -20.359 25.297 1.828 1 97.44 155 LEU A C 1
ATOM 1235 O O . LEU A 1 155 ? -21.438 24.969 1.331 1 97.44 155 LEU A O 1
ATOM 1239 N N . GLU A 1 156 ? -19.688 26.344 1.406 1 97.31 156 GLU A N 1
ATOM 1240 C CA . GLU A 1 156 ? -20.062 27.156 0.261 1 97.31 156 GLU A CA 1
ATOM 1241 C C . GLU A 1 156 ? -18.969 27.188 -0.795 1 97.31 156 GLU A C 1
ATOM 1243 O O . GLU A 1 156 ? -17.797 27.406 -0.478 1 97.31 156 GLU A O 1
ATOM 1248 N N . VAL A 1 157 ? -19.344 26.875 -1.98 1 97.25 157 VAL A N 1
ATOM 1249 C CA . VAL A 1 157 ? -18.391 26.875 -3.084 1 97.25 157 VAL A CA 1
ATOM 1250 C C . VAL A 1 157 ? -19.031 27.484 -4.328 1 97.25 157 VAL A C 1
ATOM 1252 O O . VAL A 1 157 ? -20.25 27.609 -4.402 1 97.25 157 VAL A O 1
ATOM 1255 N N . PRO A 1 158 ? -18.297 27.859 -5.301 1 96.19 158 PRO A N 1
ATOM 1256 C CA . PRO A 1 158 ? -18.891 28.375 -6.539 1 96.19 158 PRO A CA 1
ATOM 1257 C C . PRO A 1 158 ? -19.672 27.328 -7.305 1 96.19 158 PRO A C 1
ATOM 1259 O O . PRO A 1 158 ? -19.281 26.156 -7.34 1 96.19 158 PRO A O 1
ATOM 1262 N N . ASN A 1 159 ? -20.75 27.75 -7.879 1 93.44 159 ASN A N 1
ATOM 1263 C CA . ASN A 1 159 ? -21.547 26.844 -8.688 1 93.44 159 ASN A CA 1
ATOM 1264 C C . ASN A 1 159 ? -20.969 26.688 -10.094 1 93.44 159 ASN A C 1
ATOM 1266 O O . ASN A 1 159 ? -21 25.594 -10.664 1 93.44 159 ASN A O 1
ATOM 1270 N N . SER A 1 160 ? -20.469 27.781 -10.57 1 89.62 160 SER A N 1
ATOM 1271 C CA . SER A 1 160 ? -19.906 27.766 -11.922 1 89.62 160 SER A CA 1
ATOM 1272 C C . SER A 1 160 ? -18.422 27.453 -11.898 1 89.62 160 SER A C 1
ATOM 1274 O O . SER A 1 160 ? -17.812 27.406 -10.836 1 89.62 160 SER A O 1
ATOM 1276 N N . GLY A 1 161 ? -17.922 27.062 -13.047 1 85.56 161 GLY A N 1
ATOM 1277 C CA . GLY A 1 161 ? -16.484 26.812 -13.156 1 85.56 161 GLY A CA 1
ATOM 1278 C C . GLY A 1 161 ? -16.141 25.328 -13.25 1 85.56 161 GLY A C 1
ATOM 1279 O O . GLY A 1 161 ? -17.047 24.484 -13.289 1 85.56 161 GLY A O 1
ATOM 1280 N N . ASP A 1 162 ? -14.859 25.109 -13.273 1 85.19 162 ASP A N 1
ATOM 1281 C CA . ASP A 1 162 ? -14.367 23.734 -13.406 1 85.19 162 ASP A CA 1
ATOM 1282 C C . ASP A 1 162 ? -14.477 22.969 -12.086 1 85.19 162 ASP A C 1
ATOM 1284 O O . ASP A 1 162 ? -14.195 23.531 -11.023 1 85.19 162 ASP A O 1
ATOM 1288 N N . GLN A 1 163 ? -14.938 21.781 -12.242 1 81.94 163 GLN A N 1
ATOM 1289 C CA . GLN A 1 163 ? -15.109 20.922 -11.078 1 81.94 163 GLN A CA 1
ATOM 1290 C C . GLN A 1 163 ? -13.797 20.781 -10.297 1 81.94 163 GLN A C 1
ATOM 1292 O O . GLN A 1 163 ? -13.805 20.75 -9.062 1 81.94 163 GLN A O 1
ATOM 1297 N N . GLN A 1 164 ? -12.781 20.719 -11.016 1 78 164 GLN A N 1
ATOM 1298 C CA . GLN A 1 164 ? -11.469 20.5 -10.414 1 78 164 GLN A CA 1
ATOM 1299 C C . GLN A 1 164 ? -11.086 21.656 -9.492 1 78 164 GLN A C 1
ATOM 1301 O O . GLN A 1 164 ? -10.328 21.469 -8.539 1 78 164 GLN A O 1
ATOM 1306 N N . GLU A 1 165 ? -11.648 22.844 -9.766 1 88.56 165 GLU A N 1
ATOM 1307 C CA . GLU A 1 165 ? -11.266 24.031 -9.023 1 88.56 165 GLU A CA 1
ATOM 1308 C C . GLU A 1 165 ? -12.344 24.438 -8.023 1 88.56 165 GLU A C 1
ATOM 1310 O O . GLU A 1 165 ? -12.117 25.312 -7.18 1 88.56 165 GLU A O 1
ATOM 1315 N N . ARG A 1 166 ? -13.375 23.844 -8.062 1 92.94 166 ARG A N 1
ATOM 1316 C CA . ARG A 1 166 ? -14.547 24.25 -7.301 1 92.94 166 ARG A CA 1
ATOM 1317 C C . ARG A 1 166 ? -14.25 24.266 -5.805 1 92.94 166 ARG A C 1
ATOM 1319 O O . ARG A 1 166 ? -14.703 25.172 -5.09 1 92.94 166 ARG A O 1
ATOM 1326 N N . PHE A 1 167 ? -13.477 23.359 -5.422 1 96.06 167 PHE A N 1
ATOM 1327 C CA . PHE A 1 167 ? -13.297 23.188 -3.986 1 96.06 167 PHE A CA 1
ATOM 1328 C C . PHE A 1 167 ? -11.969 23.797 -3.533 1 96.06 167 PHE A C 1
ATOM 1330 O O . PHE A 1 167 ? -11.625 23.734 -2.35 1 96.06 167 PHE A O 1
ATOM 1337 N N . LYS A 1 168 ? -11.266 24.391 -4.379 1 95.5 168 LYS A N 1
ATOM 1338 C CA . LYS A 1 168 ? -9.898 24.844 -4.113 1 95.5 168 LYS A CA 1
ATOM 1339 C C . LYS A 1 168 ? -9.875 25.859 -2.977 1 95.5 168 LYS A C 1
ATOM 1341 O O . LYS A 1 168 ? -9.102 25.719 -2.029 1 95.5 168 LYS A O 1
ATOM 1346 N N . ASP A 1 169 ? -10.711 26.859 -3.041 1 96.31 169 ASP A N 1
ATOM 1347 C CA . ASP A 1 169 ? -10.711 27.906 -2.023 1 96.31 169 ASP A CA 1
ATOM 1348 C C . ASP A 1 169 ? -11.086 27.344 -0.655 1 96.31 169 ASP A C 1
ATOM 1350 O O . ASP A 1 169 ? -10.523 27.75 0.365 1 96.31 169 ASP A O 1
ATOM 1354 N N . ALA A 1 170 ? -12.031 26.5 -0.684 1 97.12 170 ALA A N 1
ATOM 1355 C CA . ALA A 1 170 ? -12.43 25.859 0.568 1 97.12 170 ALA A CA 1
ATOM 1356 C C . ALA A 1 170 ? -11.281 25.031 1.149 1 97.12 170 ALA A C 1
ATOM 1358 O O . ALA A 1 170 ? -11.047 25.047 2.361 1 97.12 170 ALA A O 1
ATOM 1359 N N . MET A 1 171 ? -10.562 24.328 0.318 1 97.38 171 MET A N 1
ATOM 1360 C CA . MET A 1 171 ? -9.398 23.562 0.754 1 97.38 171 MET A CA 1
ATOM 1361 C C . MET A 1 171 ? -8.328 24.469 1.344 1 97.38 171 MET A C 1
ATOM 1363 O O . MET A 1 171 ? -7.754 24.172 2.391 1 97.38 171 MET A O 1
ATOM 1367 N N . ILE A 1 172 ? -8.047 25.531 0.663 1 96.81 172 ILE A N 1
ATOM 1368 C CA . ILE A 1 172 ? -7.031 26.484 1.104 1 96.81 172 ILE A CA 1
ATOM 1369 C C . ILE A 1 172 ? -7.395 27.016 2.488 1 96.81 172 ILE A C 1
ATOM 1371 O O . ILE A 1 172 ? -6.539 27.094 3.375 1 96.81 172 ILE A O 1
ATOM 1375 N N . ALA A 1 173 ? -8.641 27.375 2.67 1 96.19 173 ALA A N 1
ATOM 1376 C CA . ALA A 1 173 ? -9.102 27.906 3.951 1 96.19 173 ALA A CA 1
ATOM 1377 C C . ALA A 1 173 ? -8.906 26.891 5.07 1 96.19 173 ALA A C 1
ATOM 1379 O O . ALA A 1 173 ? -8.43 27.234 6.156 1 96.19 173 ALA A O 1
ATOM 1380 N N . ARG A 1 174 ? -9.281 25.703 4.797 1 95.88 174 ARG A N 1
ATOM 1381 C CA . ARG A 1 174 ? -9.109 24.656 5.793 1 95.88 174 ARG A CA 1
ATOM 1382 C C . ARG A 1 174 ? -7.629 24.422 6.098 1 95.88 174 ARG A C 1
ATOM 1384 O O . ARG A 1 174 ? -7.242 24.297 7.262 1 95.88 174 ARG A O 1
ATOM 1391 N N . ASN A 1 175 ? -6.832 24.328 5.055 1 95.69 175 ASN A N 1
ATOM 1392 C CA . ASN A 1 175 ? -5.395 24.141 5.223 1 95.69 175 ASN A CA 1
ATOM 1393 C C . ASN A 1 175 ? -4.789 25.219 6.113 1 95.69 175 ASN A C 1
ATOM 1395 O O . ASN A 1 175 ? -4.004 24.922 7.012 1 95.69 175 ASN A O 1
ATOM 1399 N N . ARG A 1 176 ? -5.137 26.391 5.863 1 93.69 176 ARG A N 1
ATOM 1400 C CA . ARG A 1 176 ? -4.625 27.531 6.633 1 93.69 176 ARG A CA 1
ATOM 1401 C C . ARG A 1 176 ? -5.023 27.422 8.102 1 93.69 176 ARG A C 1
ATOM 1403 O O . ARG A 1 176 ? -4.207 27.656 8.992 1 93.69 176 ARG A O 1
ATOM 1410 N N . ARG A 1 177 ? -6.211 27.109 8.305 1 91.12 177 ARG A N 1
ATOM 1411 C CA . ARG A 1 177 ? -6.68 26.969 9.68 1 91.12 177 ARG A CA 1
ATOM 1412 C C . ARG A 1 177 ? -5.891 25.891 10.414 1 91.12 177 ARG A C 1
ATOM 1414 O O . ARG A 1 177 ? -5.488 26.078 11.562 1 91.12 177 ARG A O 1
ATOM 1421 N N . ILE A 1 178 ? -5.719 24.781 9.766 1 90.44 178 ILE A N 1
ATOM 1422 C CA . ILE A 1 178 ? -5.012 23.656 10.391 1 90.44 178 ILE A CA 1
ATOM 1423 C C . ILE A 1 178 ? -3.553 24.047 10.625 1 90.44 178 ILE A C 1
ATOM 1425 O O . ILE A 1 178 ? -2.975 23.703 11.664 1 90.44 178 ILE A O 1
ATOM 1429 N N . GLN A 1 179 ? -2.988 24.734 9.719 1 87.12 179 GLN A N 1
ATOM 1430 C CA . GLN A 1 179 ? -1.603 25.172 9.852 1 87.12 179 GLN A CA 1
ATOM 1431 C C . GLN A 1 179 ? -1.434 26.109 11.047 1 87.12 179 GLN A C 1
ATOM 1433 O O . GLN A 1 179 ? -0.437 26.031 11.773 1 87.12 179 GLN A O 1
ATOM 1438 N N . PHE A 1 180 ? -2.336 26.938 11.266 1 81.88 180 PHE A N 1
ATOM 1439 C CA . PHE A 1 180 ? -2.195 27.969 12.281 1 81.88 180 PHE A CA 1
ATOM 1440 C C . PHE A 1 180 ? -2.699 27.484 13.633 1 81.88 180 PHE A C 1
ATOM 1442 O O . PHE A 1 180 ? -2.059 27.719 14.664 1 81.88 180 PHE A O 1
ATOM 1449 N N . SER A 1 181 ? -3.857 26.828 13.617 1 76.06 181 SER A N 1
ATOM 1450 C CA . SER A 1 181 ? -4.504 26.469 14.883 1 76.06 181 SER A CA 1
ATOM 1451 C C . SER A 1 181 ? -4.266 25 15.227 1 76.06 181 SER A C 1
ATOM 1453 O O . SER A 1 181 ? -4.469 24.594 16.375 1 76.06 181 SER A O 1
ATOM 1455 N N . GLY A 1 182 ? -3.801 24.344 14.234 1 77.88 182 GLY A N 1
ATOM 1456 C CA . GLY A 1 182 ? -3.604 22.922 14.453 1 77.88 182 GLY A CA 1
ATOM 1457 C C . GLY A 1 182 ? -4.879 22.109 14.32 1 77.88 182 GLY A C 1
ATOM 1458 O O . GLY A 1 182 ? -5.891 22.625 13.82 1 77.88 182 GLY A O 1
ATOM 1459 N N . GLN A 1 183 ? -4.793 20.859 14.664 1 85.19 183 GLN A N 1
ATOM 1460 C CA . GLN A 1 183 ? -5.898 19.906 14.734 1 85.19 183 GLN A CA 1
ATOM 1461 C C . GLN A 1 183 ? -6.336 19.688 16.188 1 85.19 183 GLN A C 1
ATOM 1463 O O . GLN A 1 183 ? -5.664 20.141 17.109 1 85.19 183 GLN A O 1
ATOM 1468 N N . PRO A 1 184 ? -7.469 19.125 16.375 1 82.94 184 PRO A N 1
ATOM 1469 C CA . PRO A 1 184 ? -7.953 18.922 17.75 1 82.94 184 PRO A CA 1
ATOM 1470 C C . PRO A 1 184 ? -6.945 18.203 18.625 1 82.94 184 PRO A C 1
ATOM 1472 O O . PRO A 1 184 ? -6.848 18.5 19.828 1 82.94 184 PRO A O 1
ATOM 1475 N N . GLU A 1 185 ? -6.176 17.453 18.078 1 89.5 185 GLU A N 1
ATOM 1476 C CA . GLU A 1 185 ? -5.25 16.609 18.844 1 89.5 185 GLU A CA 1
ATOM 1477 C C . GLU A 1 185 ? -4.062 17.422 19.359 1 89.5 185 GLU A C 1
ATOM 1479 O O . GLU A 1 185 ? -3.248 16.938 20.141 1 89.5 185 GLU A O 1
ATOM 1484 N N . TYR A 1 186 ? -4.004 18.625 18.969 1 89 186 TYR A N 1
ATOM 1485 C CA . TYR A 1 186 ? -3.021 19.547 19.531 1 89 186 TYR A CA 1
ATOM 1486 C C . TYR A 1 186 ? -3.119 19.594 21.047 1 89 186 TYR A C 1
ATOM 1488 O O . TYR A 1 186 ? -2.102 19.656 21.734 1 89 186 TYR A O 1
ATOM 1496 N N . ALA A 1 187 ? -4.336 19.484 21.594 1 90.75 187 ALA A N 1
ATOM 1497 C CA . ALA A 1 187 ? -4.594 19.578 23.031 1 90.75 187 ALA A CA 1
ATOM 1498 C C . ALA A 1 187 ? -4.691 18.203 23.672 1 90.75 187 ALA A C 1
ATOM 1500 O O . ALA A 1 187 ? -5.137 18.078 24.812 1 90.75 187 ALA A O 1
ATOM 1501 N N . HIS A 1 188 ? -4.277 17.219 23.016 1 93.5 188 HIS A N 1
ATOM 1502 C CA . HIS A 1 188 ? -4.445 15.844 23.453 1 93.5 188 HIS A CA 1
ATOM 1503 C C . HIS A 1 188 ? -3.613 15.562 24.703 1 93.5 188 HIS A C 1
ATOM 1505 O O . HIS A 1 188 ? -2.484 16.047 24.828 1 93.5 188 HIS A O 1
ATOM 1511 N N . TRP A 1 189 ? -4.203 14.812 25.609 1 93.5 189 TRP A N 1
ATOM 1512 C CA . TRP A 1 189 ? -3.432 14.203 26.688 1 93.5 189 TRP A CA 1
ATOM 1513 C C . TRP A 1 189 ? -3.953 12.805 27 1 93.5 189 TRP A C 1
ATOM 1515 O O . TRP A 1 189 ? -5.117 12.492 26.734 1 93.5 189 TRP A O 1
ATOM 1525 N N . CYS A 1 190 ? -3.141 11.938 27.359 1 96 190 CYS A N 1
ATOM 1526 C CA . CYS A 1 190 ? -3.479 10.633 27.922 1 96 190 CYS A CA 1
ATOM 1527 C C . CYS A 1 190 ? -2.377 10.141 28.844 1 96 190 CYS A C 1
ATOM 1529 O O . CYS A 1 190 ? -1.342 10.789 29 1 96 190 CYS A O 1
ATOM 1531 N N . GLN A 1 191 ? -2.549 9.031 29.453 1 93.81 191 GLN A N 1
ATOM 1532 C CA . GLN A 1 191 ? -1.611 8.531 30.453 1 93.81 191 GLN A CA 1
ATOM 1533 C C . GLN A 1 191 ? -0.354 7.969 29.781 1 93.81 191 GLN A C 1
ATOM 1535 O O . GLN A 1 191 ? 0.653 7.734 30.453 1 93.81 191 GLN A O 1
ATOM 1540 N N . LYS A 1 192 ? -0.371 7.789 28.484 1 94.38 192 LYS A N 1
ATOM 1541 C CA . LYS A 1 192 ? 0.804 7.277 27.781 1 94.38 192 LYS A CA 1
ATOM 1542 C C . LYS A 1 192 ? 1.745 8.414 27.391 1 94.38 192 LYS A C 1
ATOM 1544 O O . LYS A 1 192 ? 2.93 8.18 27.141 1 94.38 192 LYS A O 1
ATOM 1549 N N . CYS A 1 193 ? 1.178 9.594 27.375 1 96 193 CYS A N 1
ATOM 1550 C CA . CYS A 1 193 ? 2.033 10.695 26.938 1 96 193 CYS A CA 1
ATOM 1551 C C . CYS A 1 193 ? 2.137 11.758 28.031 1 96 193 CYS A C 1
ATOM 1553 O O . CYS A 1 193 ? 2.912 12.711 27.906 1 96 193 CYS A O 1
ATOM 1555 N N . HIS A 1 194 ? 1.388 11.641 29.078 1 93.81 194 HIS A N 1
ATOM 1556 C CA . HIS A 1 194 ? 1.474 12.43 30.297 1 93.81 194 HIS A CA 1
ATOM 1557 C C . HIS A 1 194 ? 1.696 11.547 31.516 1 93.81 194 HIS A C 1
ATOM 1559 O O . HIS A 1 194 ? 1.05 10.508 31.656 1 93.81 194 HIS A O 1
ATOM 1565 N N . ARG A 1 195 ? 2.586 11.992 32.312 1 92.31 195 ARG A N 1
ATOM 1566 C CA . ARG A 1 195 ? 2.912 11.203 33.469 1 92.31 195 ARG A CA 1
ATOM 1567 C C . ARG A 1 195 ? 2.891 12.055 34.75 1 92.31 195 ARG A C 1
ATOM 1569 O O . ARG A 1 195 ? 3.342 13.203 34.719 1 92.31 195 ARG A O 1
ATOM 1576 N N . ARG A 1 196 ? 2.291 11.453 35.75 1 90.25 196 ARG A N 1
ATOM 1577 C CA . ARG A 1 196 ? 2.467 12.039 37.062 1 90.25 196 ARG A CA 1
ATOM 1578 C C . ARG A 1 196 ? 3.777 11.586 37.688 1 90.25 196 ARG A C 1
ATOM 1580 O O . ARG A 1 196 ? 4.035 10.383 37.812 1 90.25 196 ARG A O 1
ATOM 1587 N N . PHE A 1 197 ? 4.59 12.531 37.938 1 89.44 197 PHE A N 1
ATOM 1588 C CA . PHE A 1 197 ? 5.906 12.227 38.5 1 89.44 197 PHE A CA 1
ATOM 1589 C C . PHE A 1 197 ? 6.086 12.883 39.844 1 89.44 197 PHE A C 1
ATOM 1591 O O . PHE A 1 197 ? 5.805 14.078 40 1 89.44 197 PHE A O 1
ATOM 1598 N N . ASP A 1 198 ? 6.453 12.039 40.844 1 86.31 198 ASP A N 1
ATOM 1599 C CA . ASP A 1 198 ? 6.672 12.516 42.188 1 86.31 198 ASP A CA 1
ATOM 1600 C C . ASP A 1 198 ? 8.156 12.727 42.469 1 86.31 198 ASP A C 1
ATOM 1602 O O . ASP A 1 198 ? 8.961 11.797 42.344 1 86.31 198 ASP A O 1
ATOM 1606 N N . ASP A 1 199 ? 8.523 13.992 42.688 1 79.56 199 ASP A N 1
ATOM 1607 C CA . ASP A 1 199 ? 9.883 14.266 43.125 1 79.56 199 ASP A CA 1
ATOM 1608 C C . ASP A 1 199 ? 9.898 14.953 44.469 1 79.56 199 ASP A C 1
ATOM 1610 O O . ASP A 1 199 ? 8.891 14.961 45.188 1 79.56 199 ASP A O 1
ATOM 1614 N N . ASP A 1 200 ? 11.094 15.445 44.969 1 79 200 ASP A N 1
ATOM 1615 C CA . ASP A 1 200 ? 11.281 16.031 46.281 1 79 200 ASP A CA 1
ATOM 1616 C C . ASP A 1 200 ? 10.398 17.266 46.469 1 79 200 ASP A C 1
ATOM 1618 O O . ASP A 1 200 ? 10.023 17.609 47.594 1 79 200 ASP A O 1
ATOM 1622 N N . SER A 1 201 ? 10.086 17.938 45.375 1 81.81 201 SER A N 1
ATOM 1623 C CA . SER A 1 201 ? 9.297 19.172 45.406 1 81.81 201 SER A CA 1
ATOM 1624 C C . SER A 1 201 ? 7.801 18.859 45.344 1 81.81 201 SER A C 1
ATOM 1626 O O . SER A 1 201 ? 6.973 19.766 45.531 1 81.81 201 SER A O 1
ATOM 1628 N N . GLY A 1 202 ? 7.414 17.594 45.188 1 84.44 202 GLY A N 1
ATOM 1629 C CA . GLY A 1 202 ? 6.02 17.188 45.125 1 84.44 202 GLY A CA 1
ATOM 1630 C C . GLY A 1 202 ? 5.625 16.609 43.781 1 84.44 202 GLY A C 1
ATOM 1631 O O . GLY A 1 202 ? 6.465 16.469 42.875 1 84.44 202 GLY A O 1
ATOM 1632 N N . PRO A 1 203 ? 4.355 16.297 43.688 1 85.88 203 PRO A N 1
ATOM 1633 C CA . PRO A 1 203 ? 3.867 15.703 42.438 1 85.88 203 PRO A CA 1
ATOM 1634 C C . PRO A 1 203 ? 3.709 16.734 41.312 1 85.88 203 PRO A C 1
ATOM 1636 O O . PRO A 1 203 ? 3.258 17.844 41.562 1 85.88 203 PRO A O 1
ATOM 1639 N N . HIS A 1 204 ? 4.273 16.438 40.156 1 85 204 HIS A N 1
ATOM 1640 C CA . HIS A 1 204 ? 4.055 17.297 38.969 1 85 204 HIS A CA 1
ATOM 1641 C C . HIS A 1 204 ? 3.865 16.453 37.719 1 85 204 HIS A C 1
ATOM 1643 O O . HIS A 1 204 ? 4.238 15.281 37.688 1 85 204 HIS A O 1
ATOM 1649 N N . PHE A 1 205 ? 3.252 17.094 36.781 1 88.5 205 PHE A N 1
ATOM 1650 C CA . PHE A 1 205 ? 2.986 16.391 35.531 1 88.5 205 PHE A CA 1
ATOM 1651 C C . PHE A 1 205 ? 4.098 16.656 34.5 1 88.5 205 PHE A C 1
ATOM 1653 O O . PHE A 1 205 ? 4.605 17.781 34.406 1 88.5 205 PHE A O 1
ATOM 1660 N N . VAL A 1 206 ? 4.469 15.555 33.906 1 92.81 206 VAL A N 1
ATOM 1661 C CA . VAL A 1 206 ? 5.492 15.609 32.875 1 92.81 206 VAL A CA 1
ATOM 1662 C C . VAL A 1 206 ? 4.914 15.094 31.562 1 92.81 206 VAL A C 1
ATOM 1664 O O . VAL A 1 206 ? 4.18 14.109 31.547 1 92.81 206 VAL A O 1
ATOM 1667 N N . ASP A 1 207 ? 5.105 15.867 30.562 1 94.44 207 ASP A N 1
ATOM 1668 C CA . ASP A 1 207 ? 4.684 15.43 29.234 1 94.44 207 ASP A CA 1
ATOM 1669 C C . ASP A 1 207 ? 5.824 15.547 28.219 1 94.44 207 ASP A C 1
ATOM 1671 O O . ASP A 1 207 ? 6.848 16.172 28.516 1 94.44 207 ASP A O 1
ATOM 1675 N N . CYS A 1 208 ? 5.648 14.82 27.109 1 94.62 208 CYS A N 1
ATOM 1676 C CA . CYS A 1 208 ? 6.727 14.75 26.141 1 94.62 208 CYS A CA 1
ATOM 1677 C C . CYS A 1 208 ? 6.172 14.68 24.719 1 94.62 208 CYS A C 1
ATOM 1679 O O . CYS A 1 208 ? 5.039 14.25 24.5 1 94.62 208 CYS A O 1
ATOM 1681 N N . ILE A 1 209 ? 6.957 15.219 23.766 1 96.75 209 ILE A N 1
ATOM 1682 C CA . ILE A 1 209 ? 6.719 15.016 22.328 1 96.75 209 ILE A CA 1
ATOM 1683 C C . ILE A 1 209 ? 7.992 14.5 21.672 1 96.75 209 ILE A C 1
ATOM 1685 O O . ILE A 1 209 ? 9.086 14.625 22.219 1 96.75 209 ILE A O 1
ATOM 1689 N N . VAL A 1 210 ? 7.781 13.875 20.594 1 96.56 210 VAL A N 1
ATOM 1690 C CA . VAL A 1 210 ? 8.875 13.391 19.75 1 96.56 210 VAL A CA 1
ATOM 1691 C C . VAL A 1 210 ? 8.766 14 18.359 1 96.56 210 VAL A C 1
ATOM 1693 O O . VAL A 1 210 ? 7.684 14.008 17.766 1 96.56 210 VAL A O 1
ATOM 1696 N N . THR A 1 211 ? 9.828 14.555 17.812 1 96.12 211 THR A N 1
ATOM 1697 C CA . THR A 1 211 ? 9.797 15.125 16.469 1 96.12 211 THR A CA 1
ATOM 1698 C C . THR A 1 211 ? 10.867 14.492 15.594 1 96.12 211 THR A C 1
ATOM 1700 O O . THR A 1 211 ? 11.945 14.141 16.062 1 96.12 211 THR A O 1
ATOM 1703 N N . ASP A 1 212 ? 10.5 14.25 14.43 1 92.38 212 ASP A N 1
ATOM 1704 C CA . ASP A 1 212 ? 11.375 13.688 13.406 1 92.38 212 ASP A CA 1
ATOM 1705 C C . ASP A 1 212 ? 10.867 14.023 12.008 1 92.38 212 ASP A C 1
ATOM 1707 O O . ASP A 1 212 ? 9.688 14.32 11.828 1 92.38 212 ASP A O 1
ATOM 1711 N N . GLY A 1 213 ? 11.82 14.094 11.086 1 91.81 213 GLY A N 1
ATOM 1712 C CA . GLY A 1 213 ? 11.461 14.398 9.703 1 91.81 213 GLY A CA 1
ATOM 1713 C C . GLY A 1 213 ? 11.438 13.172 8.812 1 91.81 213 GLY A C 1
ATOM 1714 O O . GLY A 1 213 ? 12.156 12.203 9.062 1 91.81 213 GLY A O 1
ATOM 1715 N N . ILE A 1 214 ? 10.609 13.273 7.82 1 88.25 214 ILE A N 1
ATOM 1716 C CA . ILE A 1 214 ? 10.562 12.227 6.809 1 88.25 214 ILE A CA 1
ATOM 1717 C C . ILE A 1 214 ? 10.648 12.852 5.418 1 88.25 214 ILE A C 1
ATOM 1719 O O . ILE A 1 214 ? 10.008 13.867 5.145 1 88.25 214 ILE A O 1
ATOM 1723 N N . SER A 1 215 ? 11.438 12.227 4.562 1 84.69 215 SER A N 1
ATOM 1724 C CA . SER A 1 215 ? 11.672 12.773 3.23 1 84.69 215 SER A CA 1
ATOM 1725 C C . SER A 1 215 ? 10.516 12.453 2.291 1 84.69 215 SER A C 1
ATOM 1727 O O . SER A 1 215 ? 10.578 11.5 1.514 1 84.69 215 SER A O 1
ATOM 1729 N N . ILE A 1 216 ? 9.547 13.078 2.359 1 87.12 216 ILE A N 1
ATOM 1730 C CA . ILE A 1 216 ? 8.383 13.109 1.482 1 87.12 216 ILE A CA 1
ATOM 1731 C C . ILE A 1 216 ? 8.086 14.547 1.064 1 87.12 216 ILE A C 1
ATOM 1733 O O . ILE A 1 216 ? 8.211 15.477 1.87 1 87.12 216 ILE A O 1
ATOM 1737 N N . GLY A 1 217 ? 7.848 14.695 -0.264 1 91.12 217 GLY A N 1
ATOM 1738 C CA . GLY A 1 217 ? 7.66 16.062 -0.697 1 91.12 217 GLY A CA 1
ATOM 1739 C C . GLY A 1 217 ? 6.922 16.188 -2.018 1 91.12 217 GLY A C 1
ATOM 1740 O O . GLY A 1 217 ? 6.633 15.172 -2.662 1 91.12 217 GLY A O 1
ATOM 1741 N N . ARG A 1 218 ? 6.617 17.344 -2.355 1 93.31 218 ARG A N 1
ATOM 1742 C CA . ARG A 1 218 ? 5.941 17.734 -3.592 1 93.31 218 ARG A CA 1
ATOM 1743 C C . ARG A 1 218 ? 6.797 18.703 -4.402 1 93.31 218 ARG A C 1
ATOM 1745 O O . ARG A 1 218 ? 7.723 19.312 -3.871 1 93.31 218 ARG A O 1
ATOM 1752 N N . PRO A 1 219 ? 6.457 18.797 -5.688 1 92.94 219 PRO A N 1
ATOM 1753 C CA . PRO A 1 219 ? 7.195 19.781 -6.484 1 92.94 219 PRO A CA 1
ATOM 1754 C C . PRO A 1 219 ? 7.051 21.203 -5.945 1 92.94 219 PRO A C 1
ATOM 1756 O O . PRO A 1 219 ? 5.973 21.578 -5.48 1 92.94 219 PRO A O 1
ATOM 1759 N N . CYS A 1 220 ? 8.117 21.906 -5.988 1 95.88 220 CYS A N 1
ATOM 1760 C CA . CYS A 1 220 ? 8.125 23.297 -5.559 1 95.88 220 CYS A CA 1
ATOM 1761 C C . CYS A 1 220 ? 9.031 24.141 -6.449 1 95.88 220 CYS A C 1
ATOM 1763 O O . CYS A 1 220 ? 9.586 23.641 -7.426 1 95.88 220 CYS A O 1
ATOM 1765 N N . CYS A 1 221 ? 9.062 25.438 -6.18 1 95 221 CYS A N 1
ATOM 1766 C CA . CYS A 1 221 ? 9.852 26.375 -6.969 1 95 221 CYS A CA 1
ATOM 1767 C C . CYS A 1 221 ? 11.328 25.984 -6.941 1 95 221 CYS A C 1
ATOM 1769 O O . CYS A 1 221 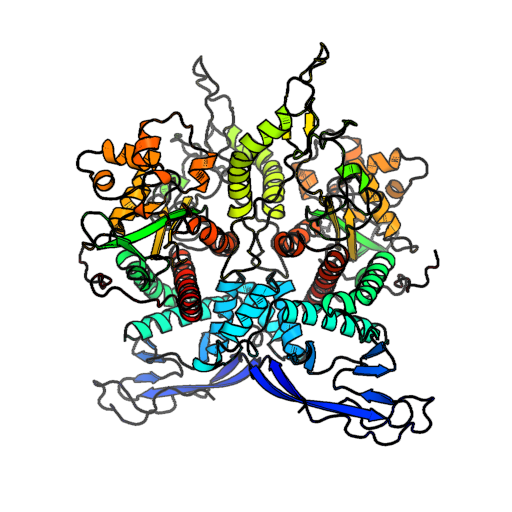? 11.852 25.578 -5.902 1 95 221 CYS A O 1
ATOM 1771 N N . GLY A 1 222 ? 11.992 26.188 -8.07 1 90.38 222 GLY A N 1
ATOM 1772 C CA . GLY A 1 222 ? 13.391 25.828 -8.234 1 90.38 222 GLY A CA 1
ATOM 1773 C C . GLY A 1 222 ? 14.328 26.656 -7.383 1 90.38 222 GLY A C 1
ATOM 1774 O O . GLY A 1 222 ? 15.484 26.281 -7.168 1 90.38 222 GLY A O 1
ATOM 1775 N N . VAL A 1 223 ? 13.867 27.781 -6.918 1 89.38 223 VAL A N 1
ATOM 1776 C CA . VAL A 1 223 ? 14.672 28.609 -6.039 1 89.38 223 VAL A CA 1
ATOM 1777 C C . VAL A 1 223 ? 14.656 28.047 -4.625 1 89.38 223 VAL A C 1
ATOM 1779 O O . VAL A 1 223 ? 13.602 27.703 -4.09 1 89.38 223 VAL A O 1
ATOM 1782 N N . GLN A 1 224 ? 15.805 28.016 -4.059 1 86.25 224 GLN A N 1
ATOM 1783 C CA . GLN A 1 224 ? 15.961 27.406 -2.742 1 86.25 224 GLN A CA 1
ATOM 1784 C C . GLN A 1 224 ? 15.141 28.156 -1.693 1 86.25 224 GLN A C 1
ATOM 1786 O O . GLN A 1 224 ? 15.188 29.391 -1.615 1 86.25 224 GLN A O 1
ATOM 1791 N N . ASN A 1 225 ? 14.289 27.5 -0.958 1 89.25 225 ASN A N 1
ATOM 1792 C CA . ASN A 1 225 ? 13.516 27.953 0.192 1 89.25 225 ASN A CA 1
ATOM 1793 C C . ASN A 1 225 ? 12.328 28.812 -0.235 1 89.25 225 ASN A C 1
ATOM 1795 O O . ASN A 1 225 ? 11.688 29.453 0.601 1 89.25 225 ASN A O 1
ATOM 1799 N N . CYS A 1 226 ? 12.188 28.891 -1.548 1 93.69 226 CYS A N 1
ATOM 1800 C CA . CYS A 1 226 ? 10.992 29.609 -1.985 1 93.69 226 CYS A CA 1
ATOM 1801 C C . CYS A 1 226 ? 9.727 28.844 -1.615 1 93.69 226 CYS A C 1
ATOM 1803 O O . CYS A 1 226 ? 9.625 27.641 -1.893 1 93.69 226 CYS A O 1
ATOM 1805 N N . ARG A 1 227 ? 8.789 29.562 -1.053 1 92.44 227 ARG A N 1
ATOM 1806 C CA . ARG A 1 227 ? 7.582 28.891 -0.562 1 92.44 227 ARG A CA 1
ATOM 1807 C C . ARG A 1 227 ? 6.391 29.172 -1.469 1 92.44 227 ARG A C 1
ATOM 1809 O O . ARG A 1 227 ? 5.285 28.688 -1.219 1 92.44 227 ARG A O 1
ATOM 1816 N N . GLU A 1 228 ? 6.66 29.938 -2.523 1 94.19 228 GLU A N 1
ATOM 1817 C CA . GLU A 1 228 ? 5.582 30.219 -3.465 1 94.19 228 GLU A CA 1
ATOM 1818 C C . GLU A 1 228 ? 5.164 28.969 -4.227 1 94.19 228 GLU A C 1
ATOM 1820 O O . GLU A 1 228 ? 6.012 28.25 -4.758 1 94.19 228 GLU A O 1
ATOM 1825 N N . PRO A 1 229 ? 3.869 28.766 -4.219 1 93.44 229 PRO A N 1
ATOM 1826 C CA . PRO A 1 229 ? 3.416 27.562 -4.914 1 93.44 229 PRO A CA 1
ATOM 1827 C C . PRO A 1 229 ? 3.561 27.656 -6.43 1 93.44 229 PRO A C 1
ATOM 1829 O O . PRO A 1 229 ? 3.467 28.75 -6.988 1 93.44 229 PRO A O 1
ATOM 1832 N N . LEU A 1 230 ? 3.732 26.5 -7.059 1 95 230 LEU A N 1
ATOM 1833 C CA . LEU A 1 230 ? 3.738 26.406 -8.516 1 95 230 LEU A CA 1
ATOM 1834 C C . LEU A 1 230 ? 2.322 26.5 -9.07 1 95 230 LEU A C 1
ATOM 1836 O O . LEU A 1 230 ? 1.355 26.172 -8.383 1 95 230 LEU A O 1
ATOM 1840 N N . ARG A 1 231 ? 2.254 27.016 -10.289 1 91.19 231 ARG A N 1
ATOM 1841 C CA . ARG A 1 231 ? 0.949 27.016 -10.938 1 91.19 231 ARG A CA 1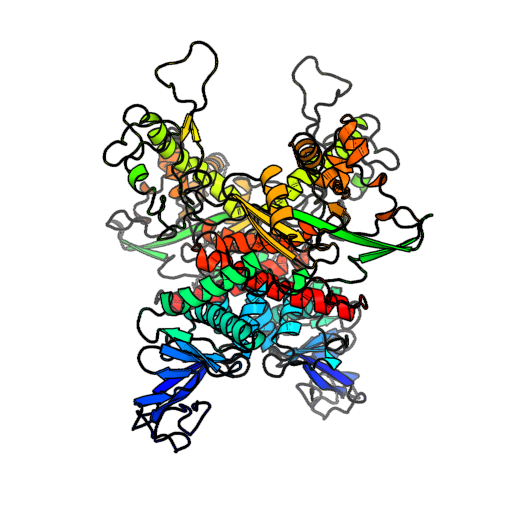
ATOM 1842 C C . ARG A 1 231 ? 0.495 25.594 -11.25 1 91.19 231 ARG A C 1
ATOM 1844 O O . ARG A 1 231 ? -0.657 25.234 -11 1 91.19 231 ARG A O 1
ATOM 1851 N N . THR A 1 232 ? 1.336 24.859 -11.797 1 91.25 232 THR A N 1
ATOM 1852 C CA . THR A 1 232 ? 1.122 23.438 -12.039 1 91.25 232 THR A CA 1
ATOM 1853 C C . THR A 1 232 ? 2.301 22.609 -11.516 1 91.25 232 THR A C 1
ATOM 1855 O O . THR A 1 232 ? 3.434 23.094 -11.484 1 91.25 232 THR A O 1
ATOM 1858 N N . PRO A 1 233 ? 2.008 21.391 -11.156 1 90.56 233 PRO A N 1
ATOM 1859 C CA . PRO A 1 233 ? 3.092 20.562 -10.609 1 90.56 233 PRO A CA 1
ATOM 1860 C C . PRO A 1 233 ? 4.199 20.297 -11.625 1 90.56 233 PRO A C 1
ATOM 1862 O O . PRO A 1 233 ? 5.293 19.875 -11.25 1 90.56 233 PRO A O 1
ATOM 1865 N N . GLN A 1 234 ? 3.953 20.531 -12.844 1 89.31 234 GLN A N 1
ATOM 1866 C CA . GLN A 1 234 ? 4.945 20.266 -13.883 1 89.31 234 GLN A CA 1
ATOM 1867 C C . GLN A 1 234 ? 5.906 21.453 -14.031 1 89.31 234 GLN A C 1
ATOM 1869 O O . GLN A 1 234 ? 6.953 21.328 -14.664 1 89.31 234 GLN A O 1
ATOM 1874 N N . ASP A 1 235 ? 5.559 22.562 -13.445 1 91.19 235 ASP A N 1
ATOM 1875 C CA . ASP A 1 235 ? 6.387 23.766 -13.547 1 91.19 235 ASP A CA 1
ATOM 1876 C C . ASP A 1 235 ? 7.66 23.641 -12.719 1 91.19 235 ASP A C 1
ATOM 1878 O O . ASP A 1 235 ? 7.664 22.953 -11.688 1 91.19 235 ASP A O 1
ATOM 1882 N N . HIS A 1 236 ? 8.688 24.344 -13.156 1 90.88 236 HIS A N 1
ATOM 1883 C CA . HIS A 1 236 ? 9.953 24.328 -12.422 1 90.88 236 HIS A CA 1
ATOM 1884 C C . HIS A 1 236 ? 10.078 25.562 -11.523 1 90.88 236 HIS A C 1
ATOM 1886 O O . HIS A 1 236 ? 10.836 25.547 -10.555 1 90.88 236 HIS A O 1
ATOM 1892 N N . TRP A 1 237 ? 9.359 26.641 -11.969 1 93.25 237 TRP A N 1
ATOM 1893 C CA . TRP A 1 237 ? 9.461 27.922 -11.281 1 93.25 237 TRP A CA 1
ATOM 1894 C C . TRP A 1 237 ? 8.086 28.484 -10.961 1 93.25 237 TRP A C 1
ATOM 1896 O O . TRP A 1 237 ? 7.133 28.281 -11.727 1 93.25 237 TRP A O 1
ATOM 1906 N N . CYS A 1 238 ? 8.031 29.141 -9.797 1 95.81 238 CYS A N 1
ATOM 1907 C CA . CYS A 1 238 ? 6.789 29.844 -9.477 1 95.81 238 CYS A CA 1
ATOM 1908 C C . CYS A 1 238 ? 6.645 31.109 -10.305 1 95.81 238 CYS A C 1
ATOM 1910 O O . CYS A 1 238 ? 7.551 31.469 -11.062 1 95.81 238 CYS A O 1
ATOM 1912 N N . ALA A 1 239 ? 5.531 31.75 -10.133 1 94.62 239 ALA A N 1
ATOM 1913 C CA . ALA A 1 239 ? 5.234 32.938 -10.914 1 94.62 239 ALA A CA 1
ATOM 1914 C C . ALA A 1 239 ? 6.27 34.031 -10.664 1 94.62 239 ALA A C 1
ATOM 1916 O O . ALA A 1 239 ? 6.629 34.781 -11.578 1 94.62 239 ALA A O 1
ATOM 1917 N N . ARG A 1 240 ? 6.781 34.125 -9.492 1 95.06 240 ARG A N 1
ATOM 1918 C CA . ARG A 1 240 ? 7.746 35.125 -9.102 1 95.06 240 ARG A CA 1
ATOM 1919 C C . ARG A 1 240 ? 9.117 34.844 -9.695 1 95.06 240 ARG A C 1
ATOM 1921 O O . ARG A 1 240 ? 9.906 35.781 -9.938 1 95.06 240 ARG A O 1
ATOM 1928 N N . HIS A 1 241 ? 9.359 33.594 -9.984 1 94.69 241 HIS A N 1
ATOM 1929 C CA . HIS A 1 241 ? 10.711 33.219 -10.375 1 94.69 241 HIS A CA 1
ATOM 1930 C C . HIS A 1 241 ? 10.734 32.625 -11.781 1 94.69 241 HIS A C 1
ATOM 1932 O O . HIS A 1 241 ? 11.695 31.953 -12.156 1 94.69 241 HIS A O 1
ATOM 1938 N N . VAL A 1 242 ? 9.727 32.844 -12.5 1 93 242 VAL A N 1
ATOM 1939 C CA . VAL A 1 242 ? 9.578 32.281 -13.836 1 93 242 VAL A CA 1
ATOM 1940 C C . VAL A 1 242 ? 10.711 32.75 -14.734 1 93 242 VAL A C 1
ATOM 1942 O O . VAL A 1 242 ? 11.133 32.062 -15.656 1 93 242 VAL A O 1
ATOM 1945 N N . HIS A 1 243 ? 11.297 33.875 -14.469 1 89.88 243 HIS A N 1
ATOM 1946 C CA . HIS A 1 243 ? 12.359 34.469 -15.281 1 89.88 243 HIS A CA 1
ATOM 1947 C C . HIS A 1 243 ? 13.625 33.625 -15.219 1 89.88 243 HIS A C 1
ATOM 1949 O O . HIS A 1 243 ? 14.484 33.688 -16.109 1 89.88 243 HIS A O 1
ATOM 1955 N N . GLN A 1 244 ? 13.742 32.812 -14.234 1 90.06 244 GLN A N 1
ATOM 1956 C CA . GLN A 1 244 ? 14.914 31.953 -14.07 1 90.06 244 GLN A CA 1
ATOM 1957 C C . GLN A 1 244 ? 14.969 30.891 -15.156 1 90.06 244 GLN A C 1
ATOM 1959 O O . GLN A 1 244 ? 16.016 30.281 -15.383 1 90.06 244 GLN A O 1
ATOM 1964 N N . ALA A 1 245 ? 13.875 30.594 -15.844 1 89.25 245 ALA A N 1
ATOM 1965 C CA . ALA A 1 245 ? 13.789 29.578 -16.891 1 89.25 245 ALA A CA 1
ATOM 1966 C C . ALA A 1 245 ? 14.688 29.922 -18.062 1 89.25 245 ALA A C 1
ATOM 1968 O O . ALA A 1 245 ? 15.039 29.062 -18.875 1 89.25 245 ALA A O 1
ATOM 1969 N N . ALA A 1 246 ? 15.109 31.156 -18.141 1 89.75 246 ALA A N 1
ATOM 1970 C CA . ALA A 1 246 ? 15.906 31.609 -19.281 1 89.75 246 ALA A CA 1
ATOM 1971 C C . ALA A 1 246 ? 17.391 31.375 -19.031 1 89.75 246 ALA A C 1
ATOM 1973 O O . ALA A 1 246 ? 18.219 31.531 -19.938 1 89.75 246 ALA A O 1
ATOM 1974 N N . PHE A 1 247 ? 17.641 30.969 -17.828 1 89.88 247 PHE A N 1
ATOM 1975 C CA . PHE A 1 247 ? 19.047 30.922 -17.469 1 89.88 247 PHE A CA 1
ATOM 1976 C C . PHE A 1 247 ? 19.531 29.484 -17.359 1 89.88 247 PHE A C 1
ATOM 1978 O O . PHE A 1 247 ? 18.719 28.547 -17.281 1 89.88 247 PHE A O 1
ATOM 1985 N N . CYS A 1 248 ? 20.828 29.391 -17.406 1 89.56 248 CYS A N 1
ATOM 1986 C CA . CYS A 1 248 ? 21.531 28.109 -17.266 1 89.56 248 CYS A CA 1
ATOM 1987 C C . CYS A 1 248 ? 21.188 27.453 -15.938 1 89.56 248 CYS A C 1
ATOM 1989 O O . CYS A 1 248 ? 21.109 28.109 -14.906 1 89.56 248 CYS A O 1
ATOM 1991 N N . VAL A 1 249 ? 21 26.109 -15.922 1 86.56 249 VAL A N 1
ATOM 1992 C CA . VAL A 1 249 ? 20.5 25.391 -14.766 1 86.56 249 VAL A CA 1
ATOM 1993 C C . VAL A 1 249 ? 21.656 25.094 -13.797 1 86.56 249 VAL A C 1
ATOM 1995 O O . VAL A 1 249 ? 21.438 24.578 -12.703 1 86.56 249 VAL A O 1
ATOM 1998 N N . VAL A 1 250 ? 22.859 25.438 -14.25 1 82.94 250 VAL A N 1
ATOM 1999 C CA . VAL A 1 250 ? 24 25.219 -13.383 1 82.94 250 VAL A CA 1
ATOM 2000 C C . VAL A 1 250 ? 24 26.25 -12.25 1 82.94 250 VAL A C 1
ATOM 2002 O O . VAL A 1 250 ? 23.812 27.438 -12.484 1 82.94 250 VAL A O 1
ATOM 2005 N N . ASP A 1 251 ? 24.141 25.781 -11.031 1 79.12 251 ASP A N 1
ATOM 2006 C CA . ASP A 1 251 ? 24.078 26.641 -9.852 1 79.12 251 ASP A CA 1
ATOM 2007 C C . ASP A 1 251 ? 25.156 27.719 -9.914 1 79.12 251 ASP A C 1
ATOM 2009 O O . ASP A 1 251 ? 26.344 27.422 -10.102 1 79.12 251 ASP A O 1
ATOM 2013 N N . GLY A 1 252 ? 24.719 28.891 -9.758 1 77.38 252 GLY A N 1
ATOM 2014 C CA . GLY A 1 252 ? 25.656 30 -9.711 1 77.38 252 GLY A CA 1
ATOM 2015 C C . GLY A 1 252 ? 25.906 30.641 -11.07 1 77.38 252 GLY A C 1
ATOM 2016 O O . GLY A 1 252 ? 26.516 31.703 -11.164 1 77.38 252 GLY A O 1
ATOM 2017 N N . CYS A 1 253 ? 25.453 29.922 -12.086 1 85.94 253 CYS A N 1
ATOM 2018 C CA . CYS A 1 253 ? 25.656 30.484 -13.422 1 85.94 253 CYS A CA 1
ATOM 2019 C C . CYS A 1 253 ? 24.562 31.5 -13.75 1 85.94 253 CYS A C 1
ATOM 2021 O O . CYS A 1 253 ? 23.391 31.266 -13.453 1 85.94 253 CYS A O 1
ATOM 2023 N N . CYS A 1 254 ? 24.922 32.625 -14.312 1 85.62 254 CYS A N 1
ATOM 2024 C CA . CYS A 1 254 ? 23.953 33.688 -14.609 1 85.62 254 CYS A CA 1
ATOM 2025 C C . CYS A 1 254 ? 23.766 33.844 -16.109 1 85.62 254 CYS A C 1
ATOM 2027 O O . CYS A 1 254 ? 23.094 34.781 -16.562 1 85.62 254 CYS A O 1
ATOM 2029 N N . TYR A 1 255 ? 24.359 32.906 -16.859 1 90.5 255 TYR A N 1
ATOM 2030 C CA . TYR A 1 255 ? 24.234 33.031 -18.312 1 90.5 255 TYR A CA 1
ATOM 2031 C C . TYR A 1 255 ? 22.938 32.406 -18.797 1 90.5 255 TYR A C 1
ATOM 2033 O O . TYR A 1 255 ? 22.406 31.5 -18.172 1 90.5 255 TYR A O 1
ATOM 2041 N N . ALA A 1 256 ? 22.469 32.906 -19.906 1 92.44 256 ALA A N 1
ATOM 2042 C CA . ALA A 1 256 ? 21.281 32.344 -20.547 1 92.44 256 ALA A CA 1
ATOM 2043 C C . ALA A 1 256 ? 21.578 30.953 -21.125 1 92.44 256 ALA A C 1
ATOM 2045 O O . ALA A 1 256 ? 22.672 30.688 -21.594 1 92.44 256 ALA A O 1
ATOM 2046 N N . HIS A 1 257 ? 20.562 30.109 -21.062 1 91.31 257 HIS A N 1
ATOM 2047 C CA . HIS A 1 257 ? 20.766 28.781 -21.625 1 91.31 257 HIS A CA 1
ATOM 2048 C C . HIS A 1 257 ? 20.734 28.812 -23.156 1 91.31 257 HIS A C 1
ATOM 2050 O O . HIS A 1 257 ? 20.203 29.766 -23.75 1 91.31 257 HIS A O 1
ATOM 2056 N N . ARG A 1 258 ? 21.312 27.844 -23.75 1 89.81 258 ARG A N 1
ATOM 2057 C CA . ARG A 1 258 ? 21.266 27.703 -25.203 1 89.81 258 ARG A CA 1
ATOM 2058 C C . ARG A 1 258 ? 19.875 27.344 -25.688 1 89.81 258 ARG A C 1
ATOM 2060 O O . ARG A 1 258 ? 19.094 26.734 -24.953 1 89.81 258 ARG A O 1
ATOM 2067 N N . GLN A 1 259 ? 19.578 27.781 -26.953 1 86.88 259 GLN A N 1
ATOM 2068 C CA . GLN A 1 259 ? 18.266 27.453 -27.516 1 86.88 259 GLN A CA 1
ATOM 2069 C C . GLN A 1 259 ? 18.062 25.938 -27.547 1 86.88 259 GLN A C 1
ATOM 2071 O O . GLN A 1 259 ? 18.859 25.203 -28.125 1 86.88 259 GLN A O 1
ATOM 2076 N N . GLY A 1 260 ? 17.062 25.562 -26.953 1 84.12 260 GLY A N 1
ATOM 2077 C CA . GLY A 1 260 ? 16.703 24.156 -26.953 1 84.12 260 GLY A CA 1
ATOM 2078 C C . GLY A 1 260 ? 17.359 23.359 -25.844 1 84.12 260 GLY A C 1
ATOM 2079 O O . GLY A 1 260 ? 17.156 22.156 -25.734 1 84.12 260 GLY A O 1
ATOM 2080 N N . PHE A 1 261 ? 18.281 24.031 -25.172 1 87.06 261 PHE A N 1
ATOM 2081 C CA . PHE A 1 261 ? 19 23.359 -24.109 1 87.06 261 PHE A CA 1
ATOM 2082 C C . PHE A 1 261 ? 18.75 24.031 -22.766 1 87.06 261 PHE A C 1
ATOM 2084 O O . PHE A 1 261 ? 18.141 25.109 -22.719 1 87.06 261 PHE A O 1
ATOM 2091 N N . ARG A 1 262 ? 19.156 23.453 -21.703 1 87.38 262 ARG A N 1
ATOM 2092 C CA . ARG A 1 262 ? 18.938 24 -20.359 1 87.38 262 ARG A CA 1
ATOM 2093 C C . ARG A 1 262 ? 20.234 24.594 -19.812 1 87.38 262 ARG A C 1
ATOM 2095 O O . ARG A 1 262 ? 20.234 25.172 -18.719 1 87.38 262 ARG A O 1
ATOM 2102 N N . THR A 1 263 ? 21.281 24.406 -20.531 1 89.44 263 THR A N 1
ATOM 2103 C CA . THR A 1 263 ? 22.578 24.953 -20.109 1 89.44 263 THR A CA 1
ATOM 2104 C C . THR A 1 263 ? 23.078 25.984 -21.125 1 89.44 263 THR A C 1
ATOM 2106 O O . THR A 1 263 ? 22.609 26.031 -22.25 1 89.44 263 THR A O 1
ATOM 2109 N N . CYS A 1 264 ? 23.906 26.828 -20.531 1 91.38 264 CYS A N 1
ATOM 2110 C CA . CYS A 1 264 ? 24.547 27.812 -21.391 1 91.38 264 CYS A CA 1
ATOM 2111 C C . CYS A 1 264 ? 25.672 27.172 -22.188 1 91.38 264 CYS A C 1
ATOM 2113 O O . CYS A 1 264 ? 25.938 25.969 -22.062 1 91.38 264 CYS A O 1
ATOM 2115 N N . ASP A 1 265 ? 26.328 27.953 -23 1 88.69 265 ASP A N 1
ATOM 2116 C CA . ASP A 1 265 ? 27.391 27.469 -23.875 1 88.69 265 ASP A CA 1
ATOM 2117 C C . ASP A 1 265 ? 28.562 26.922 -23.062 1 88.69 265 ASP A C 1
ATOM 2119 O O . ASP A 1 265 ? 29.172 25.922 -23.438 1 88.69 265 ASP A O 1
ATOM 2123 N N . SER A 1 266 ? 28.828 27.578 -21.953 1 86.38 266 SER A N 1
ATOM 2124 C CA . SER A 1 266 ? 29.969 27.219 -21.125 1 86.38 266 SER A CA 1
ATOM 2125 C C . SER A 1 266 ? 29.734 25.891 -20.391 1 86.38 266 SER A C 1
ATOM 2127 O O . SER A 1 266 ? 30.688 25.234 -19.969 1 86.38 266 SER A O 1
ATOM 2129 N N . HIS A 1 267 ? 28.469 25.578 -20.266 1 88.81 267 HIS A N 1
ATOM 2130 C CA . HIS A 1 267 ? 28.156 24.391 -19.484 1 88.81 267 HIS A CA 1
ATOM 2131 C C . HIS A 1 267 ? 27.5 23.328 -20.359 1 88.81 267 HIS A C 1
ATOM 2133 O O . HIS A 1 267 ? 26.766 22.469 -19.859 1 88.81 267 HIS A O 1
ATOM 2139 N N . ALA A 1 268 ? 27.672 23.375 -21.594 1 86.12 268 ALA A N 1
ATOM 2140 C CA . ALA A 1 268 ? 27.094 22.438 -22.562 1 86.12 268 ALA A CA 1
ATOM 2141 C C . ALA A 1 268 ? 27.5 21 -22.234 1 86.12 268 ALA A C 1
ATOM 2143 O O . ALA A 1 268 ? 26.688 20.078 -22.375 1 86.12 268 ALA A O 1
ATOM 2144 N N . ALA A 1 269 ? 28.656 20.906 -21.797 1 77.81 269 ALA A N 1
ATOM 2145 C CA . ALA A 1 269 ? 29.188 19.578 -21.531 1 77.81 269 ALA A CA 1
ATOM 2146 C C . ALA A 1 269 ? 28.422 18.906 -20.391 1 77.81 269 ALA A C 1
ATOM 2148 O O . ALA A 1 269 ? 28.297 17.688 -20.359 1 77.81 269 ALA A O 1
ATOM 2149 N N . VAL A 1 270 ? 28 19.734 -19.484 1 77.12 270 VAL A N 1
ATOM 2150 C CA . VAL A 1 270 ? 27.25 19.219 -18.344 1 77.12 270 VAL A CA 1
ATOM 2151 C C . VAL A 1 270 ? 25.938 18.594 -18.812 1 77.12 270 VAL A C 1
ATOM 2153 O O . VAL A 1 270 ? 25.562 17.516 -18.359 1 77.12 270 VAL A O 1
ATOM 2156 N N . GLU A 1 271 ? 25.297 19.156 -19.656 1 80.62 271 GLU A N 1
ATOM 2157 C CA . GLU A 1 271 ? 24.031 18.672 -20.188 1 80.62 271 GLU A CA 1
ATOM 2158 C C . GLU A 1 271 ? 24.234 17.438 -21.062 1 80.62 271 GLU A C 1
ATOM 2160 O O . GLU A 1 271 ? 23.453 16.484 -21.016 1 80.62 271 GLU A O 1
ATOM 2165 N N . ASP A 1 272 ? 25.266 17.484 -21.828 1 73.75 272 ASP A N 1
ATOM 2166 C CA . ASP A 1 272 ? 25.578 16.328 -22.656 1 73.75 272 ASP A CA 1
ATOM 2167 C C . ASP A 1 272 ? 25.812 15.086 -21.797 1 73.75 272 ASP A C 1
ATOM 2169 O O . ASP A 1 272 ? 25.359 13.992 -22.125 1 73.75 272 ASP A O 1
ATOM 2173 N N . HIS A 1 273 ? 26.547 15.367 -20.828 1 67.5 273 HIS A N 1
ATOM 2174 C CA . HIS A 1 273 ? 26.812 14.273 -19.891 1 67.5 273 HIS A CA 1
ATOM 2175 C C . HIS A 1 273 ? 25.516 13.789 -19.234 1 67.5 273 HIS A C 1
ATOM 2177 O O . HIS A 1 273 ? 25.328 12.578 -19.062 1 67.5 273 HIS A O 1
ATOM 2183 N N . HIS A 1 274 ? 24.766 14.742 -18.828 1 68.06 274 HIS A N 1
ATOM 2184 C CA . HIS A 1 274 ? 23.469 14.414 -18.234 1 68.06 274 HIS A CA 1
ATOM 2185 C C . HIS A 1 274 ? 22.625 13.562 -19.188 1 68.06 274 HIS A C 1
ATOM 2187 O O . HIS A 1 274 ? 22.031 12.562 -18.766 1 68.06 274 HIS A O 1
ATOM 2193 N N . VAL A 1 275 ? 22.562 13.984 -20.266 1 66.5 275 VAL A N 1
ATOM 2194 C CA . VAL A 1 275 ? 21.781 13.281 -21.266 1 66.5 275 VAL A CA 1
ATOM 2195 C C . VAL A 1 275 ? 22.375 11.891 -21.516 1 66.5 275 VAL A C 1
ATOM 2197 O O . VAL A 1 275 ? 21.641 10.906 -21.641 1 66.5 275 VAL A O 1
ATOM 2200 N N . ALA A 1 276 ? 23.703 11.914 -21.453 1 58.28 276 ALA A N 1
ATOM 2201 C CA . ALA A 1 276 ? 24.375 10.641 -21.688 1 58.28 276 ALA A CA 1
ATOM 2202 C C . ALA A 1 276 ? 24.172 9.695 -20.5 1 58.28 276 ALA A C 1
ATOM 2204 O O . ALA A 1 276 ? 23.922 8.5 -20.688 1 58.28 276 ALA A O 1
ATOM 2205 N N . THR A 1 277 ? 24.484 10.297 -19.297 1 52.53 277 THR A N 1
ATOM 2206 C CA . THR A 1 277 ? 24.391 9.5 -18.078 1 52.53 277 THR A CA 1
ATOM 2207 C C . THR A 1 277 ? 22.938 9.305 -17.656 1 52.53 277 THR A C 1
ATOM 2209 O O . THR A 1 277 ? 22.594 8.305 -17.016 1 52.53 277 THR A O 1
ATOM 2212 N N . GLY A 1 278 ? 22.234 10.359 -17.625 1 52.38 278 GLY A N 1
ATOM 2213 C CA . GLY A 1 278 ? 20.859 10.391 -17.188 1 52.38 278 GLY A CA 1
ATOM 2214 C C . GLY A 1 278 ? 20.062 9.164 -17.625 1 52.38 278 GLY A C 1
ATOM 2215 O O . GLY A 1 278 ? 19.234 8.664 -16.859 1 52.38 278 GLY A O 1
ATOM 2216 N N . GLN A 1 279 ? 20.469 8.758 -18.797 1 45.81 279 GLN A N 1
ATOM 2217 C CA . GLN A 1 279 ? 19.828 7.531 -19.266 1 45.81 279 GLN A CA 1
ATOM 2218 C C . GLN A 1 279 ? 20.25 6.332 -18.422 1 45.81 279 GLN A C 1
ATOM 2220 O O . GLN A 1 279 ? 19.422 5.508 -18.031 1 45.81 279 GLN A O 1
ATOM 2225 N N . ALA A 1 280 ? 21.594 6.258 -18.125 1 42.81 280 ALA A N 1
ATOM 2226 C CA . ALA A 1 280 ? 22.109 5.129 -17.359 1 42.81 280 ALA A CA 1
ATOM 2227 C C . ALA A 1 280 ? 21.656 5.195 -15.906 1 42.81 280 ALA A C 1
ATOM 2229 O O . ALA A 1 280 ? 21.25 4.188 -15.328 1 42.81 280 ALA A O 1
ATOM 2230 N N . LEU A 1 281 ? 21.938 6.309 -15.281 1 43.44 281 LEU A N 1
ATOM 2231 C CA . LEU A 1 281 ? 21.625 6.523 -13.875 1 43.44 281 LEU A CA 1
ATOM 2232 C C . LEU A 1 281 ? 20.125 6.41 -13.633 1 43.44 281 LEU A C 1
ATOM 2234 O O . LEU A 1 281 ? 19.688 5.969 -12.562 1 43.44 281 LEU A O 1
ATOM 2238 N N . PHE A 1 282 ? 19.453 6.77 -14.656 1 41.97 282 PHE A N 1
ATOM 2239 C CA . PHE A 1 282 ? 18 6.59 -14.617 1 41.97 282 PHE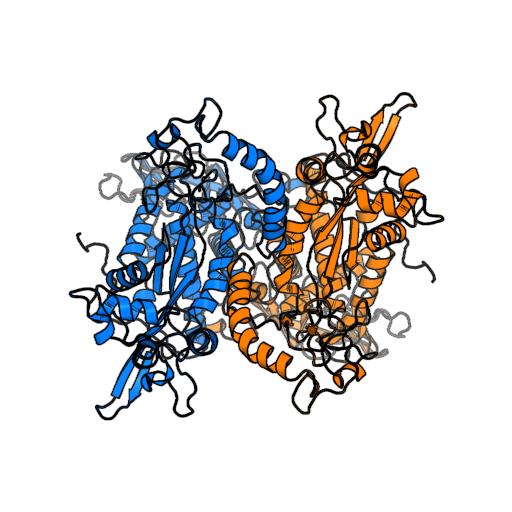 A CA 1
ATOM 2240 C C . PHE A 1 282 ? 17.641 5.125 -14.375 1 41.97 282 PHE A C 1
ATOM 2242 O O . PHE A 1 282 ? 16.781 4.824 -13.547 1 41.97 282 PHE A O 1
ATOM 2249 N N . THR A 1 283 ? 18.359 4.32 -15.156 1 43.16 283 THR A N 1
ATOM 2250 C CA . THR A 1 283 ? 18.156 2.877 -15.07 1 43.16 283 THR A CA 1
ATOM 2251 C C . THR A 1 283 ? 18.453 2.365 -13.672 1 43.16 283 THR A C 1
ATOM 2253 O O . THR A 1 283 ? 17.703 1.551 -13.125 1 43.16 283 THR A O 1
ATOM 2256 N N . LEU A 1 284 ? 19.625 2.91 -13.164 1 41.53 284 LEU A N 1
ATOM 2257 C CA . LEU A 1 284 ? 20.031 2.443 -11.844 1 41.53 284 LEU A CA 1
ATOM 2258 C C . LEU A 1 284 ? 19.062 2.939 -10.773 1 41.53 284 LEU A C 1
ATOM 2260 O O . LEU A 1 284 ? 18.688 2.184 -9.883 1 41.53 284 LEU A O 1
ATOM 2264 N N . ARG A 1 285 ? 18.719 4.211 -10.867 1 41.75 285 ARG A N 1
ATOM 2265 C CA . ARG A 1 285 ? 17.812 4.824 -9.906 1 41.75 285 ARG A CA 1
ATOM 2266 C C . ARG A 1 285 ? 16.422 4.207 -9.992 1 41.75 285 ARG A C 1
ATOM 2268 O O . ARG A 1 285 ? 15.758 4.004 -8.969 1 41.75 285 ARG A O 1
ATOM 2275 N N . MET A 1 286 ? 16.016 3.924 -11.203 1 44.78 286 MET A N 1
ATOM 2276 C CA . MET A 1 286 ? 14.758 3.217 -11.445 1 44.78 286 MET A CA 1
ATOM 2277 C C . MET A 1 286 ? 14.766 1.848 -10.773 1 44.78 286 MET A C 1
ATOM 2279 O O . MET A 1 286 ? 13.758 1.429 -10.203 1 44.78 286 MET A O 1
ATOM 2283 N N . ARG A 1 287 ? 15.922 1.194 -11.156 1 41.94 287 ARG A N 1
ATOM 2284 C CA . ARG A 1 287 ? 16.109 -0.094 -10.5 1 41.94 287 ARG A CA 1
ATOM 2285 C C . ARG A 1 287 ? 16.047 0.054 -8.984 1 41.94 287 ARG A C 1
ATOM 2287 O O . ARG A 1 287 ? 15.453 -0.78 -8.297 1 41.94 287 ARG A O 1
ATOM 2294 N N . LEU A 1 288 ? 16.797 1.073 -8.57 1 41.78 288 LEU A N 1
ATOM 2295 C CA . LEU A 1 288 ? 16.844 1.29 -7.129 1 41.78 288 LEU A CA 1
ATOM 2296 C C . LEU A 1 288 ? 15.477 1.713 -6.598 1 41.78 288 LEU A C 1
ATOM 2298 O O . LEU A 1 288 ? 15.07 1.288 -5.512 1 41.78 288 LEU A O 1
ATOM 2302 N N . GLN A 1 289 ? 14.781 2.619 -7.305 1 45.16 289 GLN A N 1
ATOM 2303 C CA . GLN A 1 289 ? 13.469 3.164 -6.965 1 45.16 289 GLN A CA 1
ATOM 2304 C C . GLN A 1 289 ? 12.383 2.098 -7.07 1 45.16 289 GLN A C 1
ATOM 2306 O O . GLN A 1 289 ? 11.422 2.105 -6.301 1 45.16 289 GLN A O 1
ATOM 2311 N N . ARG A 1 290 ? 12.383 1.463 -8.367 1 43.03 290 ARG A N 1
ATOM 2312 C CA . ARG A 1 290 ? 11.492 0.33 -8.602 1 43.03 290 ARG A CA 1
ATOM 2313 C C . ARG A 1 290 ? 11.562 -0.663 -7.445 1 43.03 290 ARG A C 1
ATOM 2315 O O . ARG A 1 290 ? 10.547 -1.262 -7.074 1 43.03 290 ARG A O 1
ATOM 2322 N N . ALA A 1 291 ? 12.758 -1.241 -7.465 1 39.19 291 ALA A N 1
ATOM 2323 C CA . ALA A 1 291 ? 12.977 -2.291 -6.473 1 39.19 291 ALA A CA 1
ATOM 2324 C C . ALA A 1 291 ? 12.383 -1.904 -5.121 1 39.19 291 ALA A C 1
ATOM 2326 O O . ALA A 1 291 ? 11.914 -2.766 -4.375 1 39.19 291 ALA A O 1
ATOM 2327 N N . GLN A 1 292 ? 12.797 -0.75 -4.52 1 43.91 292 GLN A N 1
ATOM 2328 C CA . GLN A 1 292 ? 12.664 -0.89 -3.074 1 43.91 292 GLN A CA 1
ATOM 2329 C C . GLN A 1 292 ? 11.203 -0.914 -2.65 1 43.91 292 GLN A C 1
ATOM 2331 O O . GLN A 1 292 ? 10.859 -1.471 -1.605 1 43.91 292 GLN A O 1
ATOM 2336 N N . VAL A 1 293 ? 10.328 -0.51 -2.312 1 51.44 293 VAL A N 1
ATOM 2337 C CA . VAL A 1 293 ? 9.258 -1.046 -1.482 1 51.44 293 VAL A CA 1
ATOM 2338 C C . VAL A 1 293 ? 8.016 -0.171 -1.616 1 51.44 293 VAL A C 1
ATOM 2340 O O . VAL A 1 293 ? 6.977 -0.458 -1.014 1 51.44 293 VAL A O 1
ATOM 2343 N N . THR A 1 294 ? 7.887 0.856 -2.906 1 60.81 294 THR A N 1
ATOM 2344 C CA . THR A 1 294 ? 6.672 1.657 -2.803 1 60.81 294 THR A CA 1
ATOM 2345 C C . THR A 1 294 ? 5.559 1.062 -3.658 1 60.81 294 THR A C 1
ATOM 2347 O O . THR A 1 294 ? 5.809 0.578 -4.766 1 60.81 294 THR A O 1
ATOM 2350 N N . HIS A 1 295 ? 4.34 1.13 -3.234 1 70.81 295 HIS A N 1
ATOM 2351 C CA . HIS A 1 295 ? 3.166 0.655 -3.957 1 70.81 295 HIS A CA 1
ATOM 2352 C C . HIS A 1 295 ? 2.779 1.62 -5.074 1 70.81 295 HIS A C 1
ATOM 2354 O O . HIS A 1 295 ? 2.689 2.83 -4.852 1 70.81 295 HIS A O 1
ATOM 2360 N N . PRO A 1 296 ? 2.607 1.101 -6.363 1 67.38 296 PRO A N 1
ATOM 2361 C CA . PRO A 1 296 ? 2.148 1.966 -7.453 1 67.38 296 PRO A CA 1
ATOM 2362 C C . PRO A 1 296 ? 0.746 2.52 -7.219 1 67.38 296 PRO A C 1
ATOM 2364 O O . PRO A 1 296 ? -0.051 1.905 -6.504 1 67.38 296 PRO A O 1
ATOM 2367 N N . THR A 1 297 ? 0.464 3.668 -7.805 1 76.31 297 THR A N 1
ATOM 2368 C CA . THR A 1 297 ? -0.849 4.293 -7.688 1 76.31 297 THR A CA 1
ATOM 2369 C C . THR A 1 297 ? -1.856 3.611 -8.609 1 76.31 297 THR A C 1
ATOM 2371 O O . THR A 1 297 ? -3.064 3.818 -8.477 1 76.31 297 THR A O 1
ATOM 2374 N N . ASP A 1 298 ? -1.323 2.855 -9.586 1 63.44 298 ASP A N 1
ATOM 2375 C CA . ASP A 1 298 ? -2.166 2.02 -10.438 1 63.44 298 ASP A CA 1
ATOM 2376 C C . ASP A 1 298 ? -1.645 0.585 -10.484 1 63.44 298 ASP A C 1
ATOM 2378 O O . ASP A 1 298 ? -0.645 0.305 -11.148 1 63.44 298 ASP A O 1
ATOM 2382 N N . ALA A 1 299 ? -2.328 -0.245 -9.93 1 71 299 ALA A N 1
ATOM 2383 C CA . ALA A 1 299 ? -1.89 -1.633 -9.805 1 71 299 ALA A CA 1
ATOM 2384 C C . ALA A 1 299 ? -2.094 -2.398 -11.109 1 71 299 ALA A C 1
ATOM 2386 O O . ALA A 1 299 ? -1.43 -3.406 -11.352 1 71 299 ALA A O 1
ATOM 2387 N N . ILE A 1 300 ? -3.1 -2.012 -11.867 1 62 300 ILE A N 1
ATOM 2388 C CA . ILE A 1 300 ? -3.418 -2.715 -13.102 1 62 300 ILE A CA 1
ATOM 2389 C C . ILE A 1 300 ? -2.398 -2.352 -14.18 1 62 300 ILE A C 1
ATOM 2391 O O . ILE A 1 300 ? -1.871 -3.229 -14.867 1 62 300 ILE A O 1
ATOM 2395 N N . GLU A 1 301 ? -2.113 -1.05 -14.328 1 68.62 301 GLU A N 1
ATOM 2396 C CA . GLU A 1 301 ? -1.121 -0.559 -15.281 1 68.62 301 GLU A CA 1
ATOM 2397 C C . GLU A 1 301 ? -0.088 0.329 -14.594 1 68.62 301 GLU A C 1
ATOM 2399 O O . GLU A 1 301 ? -0.106 1.551 -14.758 1 68.62 301 GLU A O 1
ATOM 2404 N N . PRO A 1 302 ? 0.732 -0.377 -13.969 1 63.78 302 PRO A N 1
ATOM 2405 C CA . PRO A 1 302 ? 1.732 0.462 -13.305 1 63.78 302 PRO A CA 1
ATOM 2406 C C . PRO A 1 302 ? 2.682 1.141 -14.289 1 63.78 302 PRO A C 1
ATOM 2408 O O . PRO A 1 302 ? 3.031 0.556 -15.32 1 63.78 302 PRO A O 1
ATOM 2411 N N . ASP A 1 303 ? 2.729 2.512 -14.148 1 57.97 303 ASP A N 1
ATOM 2412 C CA . ASP A 1 303 ? 3.672 3.229 -15 1 57.97 303 ASP A CA 1
ATOM 2413 C C . ASP A 1 303 ? 5.105 2.789 -14.727 1 57.97 303 ASP A C 1
ATOM 2415 O O . ASP A 1 303 ? 5.43 2.379 -13.609 1 57.97 303 ASP A O 1
ATOM 2419 N N . ALA A 1 304 ? 5.746 2.605 -15.898 1 53.91 304 ALA A N 1
ATOM 2420 C CA . ALA A 1 304 ? 7.176 2.402 -15.688 1 53.91 304 ALA A CA 1
ATOM 2421 C C . ALA A 1 304 ? 7.766 3.51 -14.82 1 53.91 304 ALA A C 1
ATOM 2423 O O . ALA A 1 304 ? 7.281 4.645 -14.836 1 53.91 304 ALA A O 1
ATOM 2424 N N . PRO A 1 305 ? 8.297 3.264 -13.672 1 46.53 305 PRO A N 1
ATOM 2425 C CA . PRO A 1 305 ? 8.844 4.324 -12.828 1 46.53 305 PRO A CA 1
ATOM 2426 C C . PRO A 1 305 ? 9.344 5.523 -13.633 1 46.53 305 PRO A C 1
ATOM 2428 O O . PRO A 1 305 ? 10.055 5.348 -14.633 1 46.53 305 PRO A O 1
ATOM 2431 N N . VAL A 1 306 ? 8.422 6.5 -13.773 1 39.62 306 VAL A N 1
ATOM 2432 C CA . VAL A 1 306 ? 8.781 7.734 -14.469 1 39.62 306 VAL A CA 1
ATOM 2433 C C . VAL A 1 306 ? 10.195 8.156 -14.07 1 39.62 306 VAL A C 1
ATOM 2435 O O . VAL A 1 306 ? 10.609 7.941 -12.93 1 39.62 306 VAL A O 1
ATOM 2438 N N . GLU A 1 307 ? 10.961 8.43 -15.008 1 38.38 307 GLU A N 1
ATOM 2439 C CA . GLU A 1 307 ? 12.227 9.141 -14.883 1 38.38 307 GLU A CA 1
ATOM 2440 C C . GLU A 1 307 ? 12.117 10.281 -13.867 1 38.38 307 GLU A C 1
ATOM 2442 O O . GLU A 1 307 ? 11.508 11.312 -14.156 1 38.38 307 GLU A O 1
ATOM 2447 N N . GLU A 1 308 ? 11.742 9.977 -12.727 1 38.91 308 GLU A N 1
ATOM 2448 C CA . GLU A 1 308 ? 11.766 11.18 -11.906 1 38.91 308 GLU A CA 1
ATOM 2449 C C . GLU A 1 308 ? 12.969 12.062 -12.25 1 38.91 308 GLU A C 1
ATOM 2451 O O . GLU A 1 308 ? 14.07 11.555 -12.445 1 38.91 308 GLU A O 1
ATOM 2456 N N . ASP A 1 309 ? 12.844 13.07 -12.891 1 38.84 309 ASP A N 1
ATOM 2457 C CA . ASP A 1 309 ? 13.883 14.102 -12.922 1 38.84 309 ASP A CA 1
ATOM 2458 C C . ASP A 1 309 ? 14.68 14.117 -11.617 1 38.84 309 ASP A C 1
ATOM 2460 O O . ASP A 1 309 ? 14.234 14.672 -10.617 1 38.84 309 ASP A O 1
ATOM 2464 N N . VAL A 1 310 ? 15.102 12.953 -11.188 1 38.28 310 VAL A N 1
ATOM 2465 C CA . VAL A 1 310 ? 16 13.023 -10.039 1 38.28 310 VAL A CA 1
ATOM 2466 C C . VAL A 1 310 ? 16.984 14.172 -10.219 1 38.28 310 VAL A C 1
ATOM 2468 O O . VAL A 1 310 ? 17.6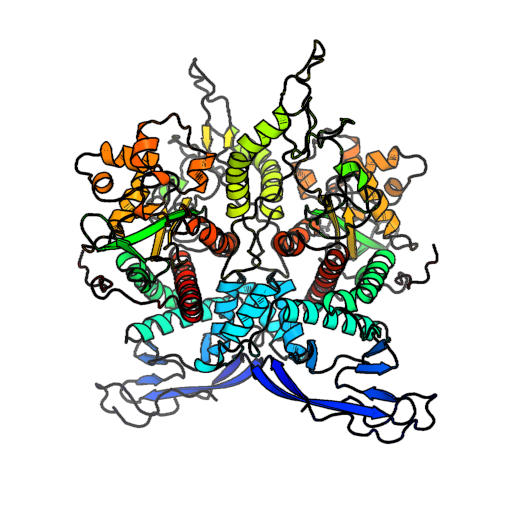41 14.273 -11.266 1 38.28 310 VAL A O 1
ATOM 2471 N N . ASP A 1 311 ? 16.797 15.172 -9.609 1 40.19 311 ASP A N 1
ATOM 2472 C CA . ASP A 1 311 ? 17.859 16.156 -9.492 1 40.19 311 ASP A CA 1
ATOM 2473 C C . ASP A 1 311 ? 19.234 15.492 -9.367 1 40.19 311 ASP A C 1
ATOM 2475 O O . ASP A 1 311 ? 19.484 14.75 -8.422 1 40.19 311 ASP A O 1
ATOM 2479 N N . LEU A 1 312 ? 19.719 14.82 -10.328 1 40.62 312 LEU A N 1
ATOM 2480 C CA . LEU A 1 312 ? 21.141 14.516 -10.203 1 40.62 312 LEU A CA 1
ATOM 2481 C C . LEU A 1 312 ? 21.953 15.789 -9.953 1 40.62 312 LEU A C 1
ATOM 2483 O O . LEU A 1 312 ? 21.938 16.719 -10.766 1 40.62 312 LEU A O 1
ATOM 2487 N N . ASP A 1 313 ? 22 16.266 -8.797 1 42.69 313 ASP A N 1
ATOM 2488 C CA . ASP A 1 313 ? 23.156 17.125 -8.602 1 42.69 313 ASP A CA 1
ATOM 2489 C C . ASP A 1 313 ? 24.406 16.516 -9.227 1 42.69 313 ASP A C 1
ATOM 2491 O O . ASP A 1 313 ? 24.938 15.531 -8.711 1 42.69 313 ASP A O 1
ATOM 2495 N N . ASP A 1 314 ? 24.375 16.344 -10.461 1 42.12 314 ASP A N 1
ATOM 2496 C CA . ASP A 1 314 ? 25.562 15.828 -11.148 1 42.12 314 ASP A CA 1
ATOM 2497 C C . ASP A 1 314 ? 26.75 16.75 -10.945 1 42.12 314 ASP A C 1
ATOM 2499 O O . ASP A 1 314 ? 26.688 17.938 -11.258 1 42.12 314 ASP A O 1
ATOM 2503 N N . THR A 1 315 ? 27.406 16.531 -9.875 1 44.25 315 THR A N 1
ATOM 2504 C CA . THR A 1 315 ? 28.734 17.141 -9.789 1 44.25 315 THR A CA 1
ATOM 2505 C C . THR A 1 315 ? 29.625 16.672 -10.938 1 44.25 315 THR A C 1
ATOM 2507 O O . THR A 1 315 ? 29.953 15.484 -11.031 1 44.25 315 THR A O 1
ATOM 2510 N N . LEU A 1 316 ? 29.359 17.078 -12.062 1 41.59 316 LEU A N 1
ATOM 2511 C CA . LEU A 1 316 ? 30.266 16.734 -13.148 1 41.59 316 LEU A CA 1
ATOM 2512 C C . LEU A 1 316 ? 31.594 17.469 -13 1 41.59 316 LEU A C 1
ATOM 2514 O O . LEU A 1 316 ? 31.625 18.641 -12.617 1 41.59 316 LEU A O 1
ATOM 2518 N N . ASP A 1 317 ? 32.625 16.766 -12.719 1 41.91 317 ASP A N 1
ATOM 2519 C CA . ASP A 1 317 ? 33.969 17.312 -12.867 1 41.91 317 ASP A CA 1
ATOM 2520 C C . ASP A 1 317 ? 34.156 17.938 -14.25 1 41.91 317 ASP A C 1
ATOM 2522 O O . ASP A 1 317 ? 34.25 17.234 -15.25 1 41.91 317 ASP A O 1
ATOM 2526 N N . GLY A 1 318 ? 33.344 18.672 -14.781 1 39.53 318 GLY A N 1
ATOM 2527 C CA . GLY A 1 318 ? 33.688 19.219 -16.078 1 39.53 318 GLY A CA 1
ATOM 2528 C C . GLY A 1 318 ? 34.781 20.266 -15.992 1 39.53 318 GLY A C 1
ATOM 2529 O O . GLY A 1 318 ? 35.062 20.797 -14.906 1 39.53 318 GLY A O 1
ATOM 2530 N N . PRO A 1 319 ? 35.688 20.406 -16.953 1 36.81 319 PRO A N 1
ATOM 2531 C CA . PRO A 1 319 ? 36.656 21.5 -17.062 1 36.81 319 PRO A CA 1
ATOM 2532 C C . PRO A 1 319 ? 35.969 22.875 -16.984 1 36.81 319 PRO A C 1
ATOM 2534 O O . PRO A 1 319 ? 35.125 23.203 -17.812 1 36.81 319 PRO A O 1
ATOM 2537 N N . CYS A 1 320 ? 35.531 23.406 -15.938 1 37.94 320 CYS A N 1
ATOM 2538 C CA . CYS A 1 320 ? 35.281 24.844 -15.984 1 37.94 320 CYS A CA 1
ATOM 2539 C C . CYS A 1 320 ? 36.469 25.562 -16.609 1 37.94 320 CYS A C 1
ATOM 2541 O O . CYS A 1 320 ? 37.625 25.219 -16.359 1 37.94 320 CYS A O 1
ATOM 2543 N N . PRO A 1 321 ? 36.312 26.344 -17.688 1 39.31 321 PRO A N 1
ATOM 2544 C CA . PRO A 1 321 ? 37.469 27.031 -18.188 1 39.31 321 PRO A CA 1
ATOM 2545 C C . PRO A 1 321 ? 38.406 27.5 -17.078 1 39.31 321 PRO A C 1
ATOM 2547 O O . PRO A 1 321 ? 39.625 27.688 -17.312 1 39.31 321 PRO A O 1
ATOM 2550 N N . GLU A 1 322 ? 38 28.438 -16.188 1 33.94 322 GLU A N 1
ATOM 2551 C CA . GLU A 1 322 ? 39 28.938 -15.25 1 33.94 322 GLU A CA 1
ATOM 2552 C C . GLU A 1 322 ? 39.375 27.875 -14.227 1 33.94 322 GLU A C 1
ATOM 2554 O O . GLU A 1 322 ? 38.594 27.562 -13.328 1 33.94 322 GLU A O 1
ATOM 2559 N N . LYS A 1 323 ? 40 26.828 -14.625 1 39.03 323 LYS A N 1
ATOM 2560 C CA . LYS A 1 323 ? 40.562 25.891 -13.664 1 39.03 323 LYS A CA 1
ATOM 2561 C C . LYS A 1 323 ? 41.188 26.625 -12.477 1 39.03 323 LYS A C 1
ATOM 2563 O O . LYS A 1 323 ? 42.156 27.359 -12.625 1 39.03 323 LYS A O 1
ATOM 2568 N N . PRO A 1 324 ? 40.469 27.172 -11.406 1 35.97 324 PRO A N 1
ATOM 2569 C CA . PRO A 1 324 ? 41.531 27.609 -10.5 1 35.97 324 PRO A CA 1
ATOM 2570 C C . PRO A 1 324 ? 42.625 26.531 -10.297 1 35.97 324 PRO A C 1
ATOM 2572 O O . PRO A 1 324 ? 42.344 25.344 -10.539 1 35.97 324 PRO A O 1
ATOM 2575 N N . VAL A 1 325 ? 43.938 26.797 -10.188 1 40.5 325 VAL A N 1
ATOM 2576 C CA . VAL A 1 325 ? 45.094 25.969 -9.859 1 40.5 325 VAL A CA 1
ATOM 2577 C C . VAL A 1 325 ? 44.656 24.781 -9 1 40.5 325 VAL A C 1
ATOM 2579 O O . VAL A 1 325 ? 45.312 23.734 -9.023 1 40.5 325 VAL A O 1
ATOM 2582 N N . ASP A 1 326 ? 43.969 25.031 -7.836 1 40.75 326 ASP A N 1
ATOM 2583 C CA . ASP A 1 326 ? 43.844 23.969 -6.848 1 40.75 326 ASP A CA 1
ATOM 2584 C C . ASP A 1 326 ? 42.781 22.953 -7.281 1 40.75 326 ASP A C 1
ATOM 2586 O O . ASP A 1 326 ? 42.062 23.172 -8.266 1 40.75 326 ASP A O 1
ATOM 2590 N N . GLY A 1 327 ? 41.75 22.312 -6.383 1 39.19 327 GLY A N 1
ATOM 2591 C CA . GLY A 1 327 ? 40.906 21.141 -6.27 1 39.19 327 GLY A CA 1
ATOM 2592 C C . GLY A 1 327 ? 39.719 21.156 -7.223 1 39.19 327 GLY A C 1
ATOM 2593 O O . GLY A 1 327 ? 39.406 22.203 -7.812 1 39.19 327 GLY A O 1
ATOM 2594 N N . ASN A 1 328 ? 39.281 20.016 -7.863 1 43.12 328 ASN A N 1
ATOM 2595 C CA . ASN A 1 328 ? 38.188 19.719 -8.781 1 43.12 328 ASN A CA 1
ATOM 2596 C C . ASN A 1 328 ? 36.875 20.328 -8.305 1 43.12 328 ASN A C 1
ATOM 2598 O O . ASN A 1 328 ? 36.438 20.047 -7.199 1 43.12 328 ASN A O 1
ATOM 2602 N N . ARG A 1 329 ? 36.594 21.547 -8.617 1 47 329 ARG A N 1
ATOM 2603 C CA . ARG A 1 329 ? 35.375 22.156 -8.109 1 47 329 ARG A CA 1
ATOM 2604 C C . ARG A 1 329 ? 34.156 21.453 -8.68 1 47 329 ARG A C 1
ATOM 2606 O O . ARG A 1 329 ? 34.031 21.312 -9.898 1 47 329 ARG A O 1
ATOM 2613 N N . ARG A 1 330 ? 33.406 20.734 -7.977 1 55.81 330 ARG A N 1
ATOM 2614 C CA . ARG A 1 330 ? 32.156 20.062 -8.227 1 55.81 330 ARG A CA 1
ATOM 2615 C C . ARG A 1 330 ? 31.078 21.031 -8.711 1 55.81 330 ARG A C 1
ATOM 2617 O O . ARG A 1 330 ? 30.891 22.109 -8.125 1 55.81 330 ARG A O 1
ATOM 2624 N N . VAL A 1 331 ? 30.703 21.016 -10.156 1 67.31 331 VAL A N 1
ATOM 2625 C CA . VAL A 1 331 ? 29.594 21.828 -10.664 1 67.31 331 VAL A CA 1
ATOM 2626 C C . VAL A 1 331 ? 28.266 21.125 -10.359 1 67.31 331 VAL A C 1
ATOM 2628 O O . VAL A 1 331 ? 28.141 19.922 -10.562 1 67.31 331 VAL A O 1
ATOM 2631 N N . ARG A 1 332 ? 27.391 21.891 -9.672 1 73.19 332 ARG A N 1
ATOM 2632 C CA . ARG A 1 332 ? 26.062 21.375 -9.367 1 73.19 332 ARG A CA 1
ATOM 2633 C C . ARG A 1 332 ? 25.031 21.906 -10.352 1 73.19 332 ARG A C 1
ATOM 2635 O O . ARG A 1 332 ? 24.984 23.109 -10.625 1 73.19 332 ARG A O 1
ATOM 2642 N N . ALA A 1 333 ? 24.406 21.047 -11.164 1 77.19 333 ALA A N 1
ATOM 2643 C CA . ALA A 1 333 ? 23.312 21.422 -12.078 1 77.19 333 ALA A CA 1
ATOM 2644 C C . ALA A 1 333 ? 22.031 20.672 -11.727 1 77.19 333 ALA A C 1
ATOM 2646 O O . ALA A 1 333 ? 22.078 19.484 -11.367 1 77.19 333 ALA A O 1
ATOM 2647 N N . ARG A 1 334 ? 20.938 21.469 -11.727 1 77.5 334 ARG A N 1
ATOM 2648 C CA . ARG A 1 334 ? 19.656 20.844 -11.43 1 77.5 334 ARG A CA 1
ATOM 2649 C C . ARG A 1 334 ? 18.797 20.75 -12.68 1 77.5 334 ARG A C 1
ATOM 2651 O O . ARG A 1 334 ? 18.141 21.734 -13.055 1 77.5 334 ARG A O 1
ATOM 2658 N N . PHE A 1 335 ? 18.641 19.562 -13.227 1 76.38 335 PHE A N 1
ATOM 2659 C CA . PHE A 1 335 ? 17.875 19.391 -14.445 1 76.38 335 PHE A CA 1
ATOM 2660 C C . PHE A 1 335 ? 16.422 19.031 -14.117 1 76.38 335 PHE A C 1
ATOM 2662 O O . PHE A 1 335 ? 15.523 19.266 -14.93 1 76.38 335 PHE A O 1
ATOM 2669 N N . GLY A 1 336 ? 16.234 18.453 -12.945 1 77.94 336 GLY A N 1
ATOM 2670 C CA . GLY A 1 336 ? 14.883 18.062 -12.555 1 77.94 336 GLY A CA 1
ATOM 2671 C C . GLY A 1 336 ? 14.172 19.109 -11.719 1 77.94 336 GLY A C 1
ATOM 2672 O O . GLY A 1 336 ? 14.711 20.188 -11.469 1 77.94 336 GLY A O 1
ATOM 2673 N N . ARG A 1 337 ? 12.945 18.922 -11.445 1 83.06 337 ARG A N 1
ATOM 2674 C CA . ARG A 1 337 ? 12.156 19.812 -10.602 1 83.06 337 ARG A CA 1
ATOM 2675 C C . ARG A 1 337 ? 12.578 19.703 -9.141 1 83.06 337 ARG A C 1
ATOM 2677 O O . ARG A 1 337 ? 12.938 18.625 -8.664 1 83.06 337 ARG A O 1
ATOM 2684 N N . ARG A 1 338 ? 12.539 20.781 -8.539 1 88.06 338 ARG A N 1
ATOM 2685 C CA . ARG A 1 338 ? 12.789 20.797 -7.102 1 88.06 338 ARG A CA 1
ATOM 2686 C C . ARG A 1 338 ? 11.555 20.344 -6.328 1 88.06 338 ARG A C 1
ATOM 2688 O O . ARG A 1 338 ? 10.422 20.609 -6.746 1 88.06 338 ARG A O 1
ATOM 2695 N N . ARG A 1 339 ? 11.836 19.688 -5.223 1 90.62 339 ARG A N 1
ATOM 2696 C CA . ARG A 1 339 ? 10.766 19.234 -4.336 1 90.62 339 ARG A CA 1
ATOM 2697 C C . ARG A 1 339 ? 10.992 19.734 -2.914 1 90.62 339 ARG A C 1
ATOM 2699 O O . ARG A 1 339 ? 12.117 20.078 -2.539 1 90.62 339 ARG A O 1
ATOM 2706 N N . THR A 1 340 ? 9.867 19.844 -2.221 1 93.56 340 THR A N 1
ATOM 2707 C CA . THR A 1 340 ? 10.047 20.141 -0.8 1 93.56 340 THR A CA 1
ATOM 2708 C C . THR A 1 340 ? 10.883 19.047 -0.13 1 93.56 340 THR A C 1
ATOM 2710 O O . THR A 1 340 ? 10.828 17.875 -0.533 1 93.56 340 THR A O 1
ATOM 2713 N N . HIS A 1 341 ? 11.602 19.422 0.844 1 90.38 341 HIS A N 1
ATOM 2714 C CA . HIS A 1 341 ? 12.641 18.547 1.38 1 90.38 341 HIS A CA 1
ATOM 2715 C C . HIS A 1 341 ? 12.047 17.469 2.271 1 90.38 341 HIS A C 1
ATOM 2717 O O . HIS A 1 341 ? 12.305 16.281 2.066 1 90.38 341 HIS A O 1
ATOM 2723 N N . ASN A 1 342 ? 11.328 17.891 3.326 1 92.75 342 ASN A N 1
ATOM 2724 C CA . ASN A 1 342 ? 10.766 16.875 4.219 1 92.75 342 ASN A CA 1
ATOM 2725 C C . ASN A 1 342 ? 9.539 17.406 4.965 1 92.75 342 ASN A C 1
ATOM 2727 O O . ASN A 1 342 ? 9.266 18.609 4.938 1 92.75 342 ASN A O 1
ATOM 2731 N N . GLU A 1 343 ? 8.812 16.469 5.426 1 95.25 343 GLU A N 1
ATOM 2732 C CA . GLU A 1 343 ? 7.758 16.766 6.387 1 95.25 343 GLU A CA 1
ATOM 2733 C C . GLU A 1 343 ? 8.219 16.484 7.816 1 95.25 343 GLU A C 1
ATOM 2735 O O . GLU A 1 343 ? 8.648 15.383 8.133 1 95.25 343 GLU A O 1
ATOM 2740 N N . GLN A 1 344 ? 8.172 17.516 8.625 1 95.94 344 GLN A N 1
ATOM 2741 C CA . GLN A 1 344 ? 8.516 17.391 10.039 1 95.94 344 GLN A CA 1
ATOM 2742 C C . GLN A 1 344 ? 7.266 17.172 10.883 1 95.94 344 GLN A C 1
ATOM 2744 O O . GLN A 1 344 ? 6.32 17.969 10.828 1 95.94 344 GLN A O 1
ATOM 2749 N N . LEU A 1 345 ? 7.258 16.062 11.648 1 96 345 LEU A N 1
ATOM 2750 C CA . LEU A 1 345 ? 6.098 15.742 12.469 1 96 345 LEU A CA 1
ATOM 2751 C C . LEU A 1 345 ? 6.414 15.914 13.945 1 96 345 LEU A C 1
ATOM 2753 O O . LEU A 1 345 ? 7.547 15.688 14.375 1 96 345 LEU A O 1
ATOM 2757 N N . ILE A 1 346 ? 5.504 16.328 14.68 1 96.75 346 ILE A N 1
ATOM 2758 C CA . ILE A 1 346 ? 5.508 16.281 16.141 1 96.75 346 ILE A CA 1
ATOM 2759 C C . ILE A 1 346 ? 4.477 15.25 16.609 1 96.75 346 ILE A C 1
ATOM 2761 O O . ILE A 1 346 ? 3.285 15.383 16.328 1 96.75 346 ILE A O 1
ATOM 2765 N N . VAL A 1 347 ? 4.953 14.281 17.328 1 96.81 347 VAL A N 1
ATOM 2766 C CA . VAL A 1 347 ? 4.121 13.148 17.734 1 96.81 347 VAL A CA 1
ATOM 2767 C C . VAL A 1 347 ? 4.234 12.945 19.25 1 96.81 347 VAL A C 1
ATOM 2769 O O . VAL A 1 347 ? 5.324 13.047 19.812 1 96.81 347 VAL A O 1
ATOM 2772 N N . ARG A 1 348 ? 3.135 12.711 19.891 1 97.06 348 ARG A N 1
ATOM 2773 C CA . ARG A 1 348 ? 3.18 12.273 21.281 1 97.06 348 ARG A CA 1
ATOM 2774 C C . ARG A 1 348 ? 3.652 10.828 21.391 1 97.06 348 ARG A C 1
ATOM 2776 O O . ARG A 1 348 ? 3.459 10.039 20.469 1 97.06 348 ARG A O 1
ATOM 2783 N N . PRO A 1 349 ? 4.266 10.445 22.484 1 95.69 349 PRO A N 1
ATOM 2784 C CA . PRO A 1 349 ? 4.738 9.07 22.641 1 95.69 349 PRO A CA 1
ATOM 2785 C C . PRO A 1 349 ? 3.619 8.047 22.5 1 95.69 349 PRO A C 1
ATOM 2787 O O . PRO A 1 349 ? 3.885 6.859 22.266 1 95.69 349 PRO A O 1
ATOM 2790 N N . CYS A 1 350 ? 2.383 8.508 22.672 1 96.56 350 CYS A N 1
ATOM 2791 C CA . CYS A 1 350 ? 1.248 7.598 22.562 1 96.56 350 CYS A CA 1
ATOM 2792 C C . CYS A 1 350 ? 0.876 7.363 21.109 1 96.56 350 CYS A C 1
ATOM 2794 O O . CYS A 1 350 ? 0.054 6.5 20.797 1 96.56 350 CYS A O 1
ATOM 2796 N N . GLY A 1 351 ? 1.386 8.172 20.188 1 95.44 351 GLY A N 1
ATOM 2797 C CA . GLY A 1 351 ? 1.14 7.965 18.781 1 95.44 351 GLY A CA 1
ATOM 2798 C C . GLY A 1 351 ? 0.315 9.07 18.141 1 95.44 351 GLY A C 1
ATOM 2799 O O . GLY A 1 351 ? 0.202 9.141 16.922 1 95.44 351 GLY A O 1
ATOM 2800 N N . ILE A 1 352 ? -0.234 9.953 18.938 1 96.88 352 ILE A N 1
ATOM 2801 C CA . ILE A 1 352 ? -1.044 11.055 18.422 1 96.88 352 ILE A CA 1
ATOM 2802 C C . ILE A 1 352 ? -0.145 12.086 17.734 1 96.88 352 ILE A C 1
ATOM 2804 O O . ILE A 1 352 ? 0.844 12.539 18.328 1 96.88 352 ILE A O 1
ATOM 2808 N N . ILE A 1 353 ? -0.44 12.406 16.516 1 96.56 353 ILE A N 1
ATOM 2809 C CA . ILE A 1 353 ? 0.283 13.438 15.781 1 96.56 353 ILE A CA 1
ATOM 2810 C C . ILE A 1 353 ? -0.321 14.805 16.078 1 96.56 353 ILE A C 1
ATOM 2812 O O . ILE A 1 353 ? -1.499 15.047 15.797 1 96.56 353 ILE A O 1
ATOM 2816 N N . THR A 1 354 ? 0.469 15.711 16.516 1 94.94 354 THR A N 1
ATOM 2817 C CA . THR A 1 354 ? -0.091 16.969 16.984 1 94.94 354 THR A CA 1
ATOM 2818 C C . THR A 1 354 ? 0.219 18.094 15.992 1 94.94 354 THR A C 1
ATOM 2820 O O . THR A 1 354 ? -0.469 19.109 15.969 1 94.94 354 THR A O 1
ATOM 2823 N N . ALA A 1 355 ? 1.275 17.859 15.211 1 94.75 355 ALA A N 1
ATOM 2824 C CA . ALA A 1 355 ? 1.622 18.922 14.273 1 94.75 355 ALA A CA 1
ATOM 2825 C C . ALA A 1 355 ? 2.447 18.375 13.109 1 94.75 355 ALA A C 1
ATOM 2827 O O . ALA A 1 355 ? 3.055 17.312 13.211 1 94.75 355 ALA A O 1
ATOM 2828 N N . ARG A 1 356 ? 2.393 19.109 12.07 1 95.88 356 ARG A N 1
ATOM 2829 C CA . ARG A 1 356 ? 3.15 18.844 10.852 1 95.88 356 ARG A CA 1
ATOM 2830 C C . ARG A 1 356 ? 3.605 20.156 10.195 1 95.88 356 ARG A C 1
ATOM 2832 O O . ARG A 1 356 ? 2.863 21.141 10.18 1 95.88 356 ARG A O 1
ATOM 2839 N N . GLU A 1 357 ? 4.824 20.125 9.656 1 95 357 GLU A N 1
ATOM 2840 C CA . GLU A 1 357 ? 5.328 21.266 8.906 1 95 357 GLU A CA 1
ATOM 2841 C C . GLU A 1 357 ? 6.184 20.828 7.723 1 95 357 GLU A C 1
ATOM 2843 O O . GLU A 1 357 ? 6.953 19.859 7.836 1 95 357 GLU A O 1
ATOM 2848 N N . THR A 1 358 ? 6.023 21.547 6.633 1 95.06 358 THR A N 1
ATOM 2849 C CA . THR A 1 358 ? 6.797 21.266 5.434 1 95.06 358 THR A CA 1
ATOM 2850 C C . THR A 1 358 ? 8.094 22.078 5.422 1 95.06 358 THR A C 1
ATOM 2852 O O . THR A 1 358 ? 8.062 23.312 5.547 1 95.06 358 THR A O 1
ATOM 2855 N N . PHE A 1 359 ? 9.172 21.391 5.309 1 95.19 359 PHE A N 1
ATOM 2856 C CA . PHE A 1 359 ? 10.461 22.062 5.141 1 95.19 359 PHE A CA 1
ATOM 2857 C C . PHE A 1 359 ? 10.875 22.078 3.674 1 95.19 359 PHE A C 1
ATOM 2859 O O . PHE A 1 359 ? 10.672 21.094 2.957 1 95.19 359 PHE A O 1
ATOM 2866 N N . TYR A 1 360 ? 11.406 23.094 3.139 1 92.31 360 TYR A N 1
ATOM 2867 C CA . TYR A 1 360 ? 11.664 23.25 1.713 1 92.31 360 TYR A CA 1
ATOM 2868 C C . TYR A 1 360 ? 13.133 23 1.391 1 92.31 360 TYR A C 1
ATOM 2870 O O . TYR A 1 360 ? 13.445 22.312 0.422 1 92.31 360 TYR A O 1
ATOM 2878 N N . GLY A 1 361 ? 14.125 23.562 2.072 1 85.19 361 GLY A N 1
ATOM 2879 C CA . GLY A 1 361 ? 15.523 23.469 1.684 1 85.19 361 GLY A CA 1
ATOM 2880 C C . GLY A 1 361 ? 16.266 22.344 2.373 1 85.19 361 GLY A C 1
ATOM 2881 O O . GLY A 1 361 ? 16.984 21.594 1.728 1 85.19 361 GLY A O 1
ATOM 2882 N N . ALA A 1 362 ? 16.25 22.234 3.49 1 84.06 362 ALA A N 1
ATOM 2883 C CA . ALA A 1 362 ? 16.922 21.234 4.312 1 84.06 362 ALA A CA 1
ATOM 2884 C C . ALA A 1 362 ? 16.266 21.109 5.68 1 84.06 362 ALA A C 1
ATOM 2886 O O . ALA A 1 362 ? 15.422 21.922 6.047 1 84.06 362 ALA A O 1
ATOM 2887 N N . GLU A 1 363 ? 16.531 20.016 6.207 1 85.81 363 GLU A N 1
ATOM 2888 C CA . GLU A 1 363 ? 16.172 19.875 7.613 1 85.81 363 GLU A CA 1
ATOM 2889 C C . GLU A 1 363 ? 17.281 20.422 8.516 1 85.81 363 GLU A C 1
ATOM 2891 O O . GLU A 1 363 ? 18.344 19.812 8.625 1 85.81 363 GLU A O 1
ATOM 2896 N N . THR A 1 364 ? 17.031 21.547 9.148 1 91.12 364 THR A N 1
ATOM 2897 C CA . THR A 1 364 ? 18.031 22.141 10.023 1 91.12 364 THR A CA 1
ATOM 2898 C C . THR A 1 364 ? 17.469 22.375 11.422 1 91.12 364 THR A C 1
ATOM 2900 O O . THR A 1 364 ? 16.25 22.406 11.602 1 91.12 364 THR A O 1
ATOM 2903 N N . THR A 1 365 ? 18.328 22.5 12.383 1 93.88 365 THR A N 1
ATOM 2904 C CA . THR A 1 365 ? 17.922 22.688 13.766 1 93.88 365 THR A CA 1
ATOM 2905 C C . THR A 1 365 ? 17.188 24.016 13.93 1 93.88 365 THR A C 1
ATOM 2907 O O . THR A 1 365 ? 16.219 24.109 14.695 1 93.88 365 THR A O 1
ATOM 2910 N N . PRO A 1 366 ? 17.625 25.062 13.188 1 94.88 366 PRO A N 1
ATOM 2911 C CA . PRO A 1 366 ? 16.859 26.312 13.312 1 94.88 366 PRO A CA 1
ATOM 2912 C C . PRO A 1 366 ? 15.414 26.172 12.859 1 94.88 366 PRO A C 1
ATOM 2914 O O . PRO A 1 366 ? 14.508 26.766 13.453 1 94.88 366 PRO A O 1
ATOM 2917 N N . GLN A 1 367 ? 15.203 25.406 11.875 1 95.06 367 GLN A N 1
ATOM 2918 C CA . GLN A 1 367 ? 13.852 25.203 11.375 1 95.06 367 GLN A CA 1
ATOM 2919 C C . GLN A 1 367 ? 13 24.438 12.391 1 95.06 367 GLN A C 1
ATOM 2921 O O . GLN A 1 367 ? 11.82 24.734 12.562 1 95.06 367 GLN A O 1
ATOM 2926 N N . VAL A 1 368 ? 13.625 23.516 12.992 1 96.56 368 VAL A N 1
ATOM 2927 C CA . VAL A 1 368 ? 12.914 22.75 14.008 1 96.56 368 VAL A CA 1
ATOM 2928 C C . VAL A 1 368 ? 12.578 23.656 15.195 1 96.56 368 VAL A C 1
ATOM 2930 O O . VAL A 1 368 ? 11.469 23.594 15.734 1 96.56 368 VAL A O 1
ATOM 2933 N N . LEU A 1 369 ? 13.57 24.469 15.594 1 96.75 369 LEU A N 1
ATOM 2934 C CA . LEU A 1 369 ? 13.328 25.422 16.672 1 96.75 369 LEU A CA 1
ATOM 2935 C C . LEU A 1 369 ? 12.172 26.344 16.312 1 96.75 369 LEU A C 1
ATOM 2937 O O . LEU A 1 369 ? 11.273 26.578 17.141 1 96.75 369 LEU A O 1
ATOM 2941 N N . ASP A 1 370 ? 12.211 26.828 15.109 1 95 370 ASP A N 1
ATOM 2942 C CA . ASP A 1 370 ? 11.141 27.703 14.656 1 95 370 ASP A CA 1
ATOM 2943 C C . ASP A 1 370 ? 9.789 27 14.695 1 95 370 ASP A C 1
ATOM 2945 O O . ASP A 1 370 ? 8.789 27.594 15.094 1 95 370 ASP A O 1
ATOM 2949 N N . MET A 1 371 ? 9.773 25.781 14.289 1 94.69 371 MET A N 1
ATOM 2950 C CA . MET A 1 371 ? 8.547 24.984 14.305 1 94.69 371 MET A CA 1
ATOM 2951 C C . MET A 1 371 ? 8.016 24.844 15.727 1 94.69 371 MET A C 1
ATOM 2953 O O . MET A 1 371 ? 6.82 24.984 15.969 1 94.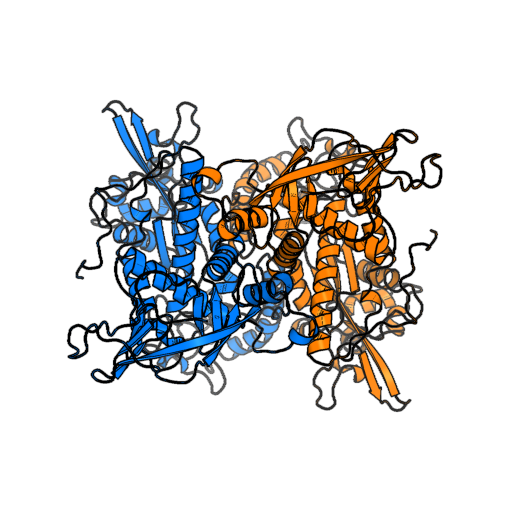69 371 MET A O 1
ATOM 2957 N N . LEU A 1 372 ? 8.852 24.547 16.641 1 95.56 372 LEU A N 1
ATOM 2958 C CA . LEU A 1 372 ? 8.461 24.391 18.047 1 95.56 372 LEU A CA 1
ATOM 2959 C C . LEU A 1 372 ? 7.836 25.672 18.594 1 95.56 372 LEU A C 1
ATOM 2961 O O . LEU A 1 372 ? 6.797 25.625 19.25 1 95.56 372 LEU A O 1
ATOM 2965 N N . HIS A 1 373 ? 8.477 26.766 18.25 1 94.12 373 HIS A N 1
ATOM 2966 C CA . HIS A 1 373 ? 7.934 28.047 18.703 1 94.12 373 HIS A CA 1
ATOM 2967 C C . HIS A 1 373 ? 6.582 28.328 18.047 1 94.12 373 HIS A C 1
ATOM 2969 O O . HIS A 1 373 ? 5.641 28.75 18.719 1 94.12 373 HIS A O 1
ATOM 2975 N N . LYS A 1 374 ? 6.516 28.078 16.797 1 91.38 374 LYS A N 1
ATOM 2976 C CA . LYS A 1 374 ? 5.316 28.375 16.016 1 91.38 374 LYS A CA 1
ATOM 2977 C C . LYS A 1 374 ? 4.133 27.531 16.484 1 91.38 374 LYS A C 1
ATOM 2979 O O . LYS A 1 374 ? 3.002 28.016 16.531 1 91.38 374 LYS A O 1
ATOM 2984 N N . LYS A 1 375 ? 4.414 26.312 16.797 1 92.19 375 LYS A N 1
ATOM 2985 C CA . LYS A 1 375 ? 3.338 25.375 17.109 1 92.19 375 LYS A CA 1
ATOM 2986 C C . LYS A 1 375 ? 2.973 25.438 18.594 1 92.19 375 LYS A C 1
ATOM 2988 O O . LYS A 1 375 ? 1.958 24.875 19.016 1 92.19 375 LYS A O 1
ATOM 2993 N N . HIS A 1 376 ? 3.748 26.125 19.406 1 91.75 376 HIS A N 1
ATOM 2994 C CA . HIS A 1 376 ? 3.477 26.219 20.844 1 91.75 376 HIS A CA 1
ATOM 2995 C C . HIS A 1 376 ? 3.451 27.672 21.297 1 91.75 376 HIS A C 1
ATOM 2997 O O . HIS A 1 376 ? 4.098 28.031 22.297 1 91.75 376 HIS A O 1
ATOM 3003 N N . LEU A 1 377 ? 2.662 28.422 20.672 1 85.75 377 LEU A N 1
ATOM 3004 C CA . LEU A 1 377 ? 2.537 29.844 20.938 1 85.75 377 LEU A CA 1
ATOM 3005 C C . LEU A 1 377 ? 1.711 30.094 22.188 1 85.75 377 LEU A C 1
ATOM 3007 O O . LEU A 1 377 ? 1.898 31.109 22.875 1 85.75 377 LEU A O 1
ATOM 3011 N N . ILE A 1 378 ? 0.88 29.188 22.5 1 84.25 378 ILE A N 1
ATOM 3012 C CA . ILE A 1 378 ? 0.022 29.328 23.672 1 84.25 378 ILE A CA 1
ATOM 3013 C C . ILE A 1 378 ? 0.821 29.031 24.938 1 84.25 378 ILE A C 1
ATOM 3015 O O . ILE A 1 378 ? 1.484 28 25.031 1 84.25 378 ILE A O 1
ATOM 3019 N N . PRO A 1 379 ? 0.684 29.969 25.859 1 83.56 379 PRO A N 1
ATOM 3020 C CA . PRO A 1 379 ? 1.419 29.719 27.109 1 83.56 379 PRO A CA 1
ATOM 3021 C C . PRO A 1 379 ? 1.046 28.391 27.75 1 83.56 379 PRO A C 1
ATOM 3023 O O . PRO A 1 379 ? -0.137 28.047 27.844 1 83.56 379 PRO A O 1
ATOM 3026 N N . GLY A 1 380 ? 2.02 27.641 28.047 1 84.06 380 GLY A N 1
ATOM 3027 C CA . GLY A 1 380 ? 1.785 26.359 28.703 1 84.06 380 GLY A CA 1
ATOM 3028 C C . GLY A 1 380 ? 1.68 25.203 27.719 1 84.06 380 GLY A C 1
ATOM 3029 O O . GLY A 1 380 ? 1.598 24.047 28.141 1 84.06 380 GLY A O 1
ATOM 3030 N N . SER A 1 381 ? 1.787 25.516 26.469 1 88.75 381 SER A N 1
ATOM 3031 C CA . SER A 1 381 ? 1.593 24.469 25.469 1 88.75 381 SER A CA 1
ATOM 3032 C C . SER A 1 381 ? 2.895 23.719 25.188 1 88.75 381 SER A C 1
ATOM 3034 O O . SER A 1 381 ? 2.875 22.594 24.703 1 88.75 381 SER A O 1
ATOM 3036 N N . MET A 1 382 ? 3.996 24.312 25.516 1 92.69 382 MET A N 1
ATOM 3037 C CA . MET A 1 382 ? 5.285 23.672 25.312 1 92.69 382 MET A CA 1
ATOM 3038 C C . MET A 1 382 ? 5.484 22.516 26.297 1 92.69 382 MET A C 1
ATOM 3040 O O . MET A 1 382 ? 5.367 22.703 27.5 1 92.69 382 MET A O 1
ATOM 3044 N N . PRO A 1 383 ? 5.699 21.359 25.766 1 94.5 383 PRO A N 1
ATOM 3045 C CA . PRO A 1 383 ? 5.91 20.234 26.672 1 94.5 383 PRO A CA 1
ATOM 3046 C C . PRO A 1 383 ? 7.188 20.359 27.5 1 94.5 383 PRO A C 1
ATOM 3048 O O . PRO A 1 383 ? 8.078 21.141 27.141 1 94.5 383 PRO A O 1
ATOM 3051 N N . ARG A 1 384 ? 7.262 19.578 28.547 1 94.38 384 ARG A N 1
ATOM 3052 C CA . ARG A 1 384 ? 8.43 19.594 29.406 1 94.38 384 ARG A CA 1
ATOM 3053 C C . ARG A 1 384 ? 9.633 18.953 28.734 1 94.38 384 ARG A C 1
ATOM 3055 O O . ARG A 1 384 ? 10.781 19.312 29 1 94.38 384 ARG A O 1
ATOM 3062 N N . PHE A 1 385 ? 9.336 18 27.859 1 96.19 385 PHE A N 1
ATOM 3063 C CA . PHE A 1 385 ? 10.43 17.328 27.172 1 96.19 385 PHE A CA 1
ATOM 3064 C C . PHE A 1 385 ? 10.141 17.219 25.672 1 96.19 385 PHE A C 1
ATOM 3066 O O . PHE A 1 385 ? 9.008 16.953 25.281 1 96.19 385 PHE A O 1
ATOM 3073 N N . VAL A 1 386 ? 11.188 17.359 24.844 1 97.25 386 VAL A N 1
ATOM 3074 C CA . VAL A 1 386 ? 11.125 17.172 23.391 1 97.25 386 VAL A CA 1
ATOM 3075 C C . VAL A 1 386 ? 12.227 16.219 22.938 1 97.25 386 VAL A C 1
ATOM 3077 O O . VAL A 1 386 ? 13.414 16.547 23.016 1 97.25 386 VAL A O 1
ATOM 3080 N N . TYR A 1 387 ? 11.758 15.039 22.516 1 95.75 387 TYR A N 1
ATOM 3081 C CA . TYR A 1 387 ? 12.711 14.109 21.906 1 95.75 387 TYR A CA 1
ATOM 3082 C C . TYR A 1 387 ? 13.008 14.5 20.469 1 95.75 387 TYR A C 1
ATOM 3084 O O . TYR A 1 387 ? 12.094 14.797 19.703 1 95.75 387 TYR A O 1
ATOM 3092 N N . TYR A 1 388 ? 14.234 14.523 20.109 1 93.94 388 TYR A N 1
ATOM 3093 C CA . TYR A 1 388 ? 14.75 14.805 18.766 1 93.94 388 TYR A CA 1
ATOM 3094 C C . TYR A 1 388 ? 16.125 14.164 18.562 1 93.94 388 TYR A C 1
ATOM 3096 O O . TYR A 1 388 ? 16.984 14.234 19.453 1 93.94 388 TYR A O 1
ATOM 3104 N N . ASP A 1 389 ? 16.266 13.539 17.469 1 87.12 389 ASP A N 1
ATOM 3105 C CA . ASP A 1 389 ? 17.5 12.797 17.25 1 87.12 389 ASP A CA 1
ATOM 3106 C C . ASP A 1 389 ? 18.703 13.727 17.234 1 87.12 389 ASP A C 1
ATOM 3108 O O . ASP A 1 389 ? 19.812 13.328 17.609 1 87.12 389 ASP A O 1
ATOM 3112 N N . ASN A 1 390 ? 18.516 14.992 16.828 1 90.44 390 ASN A N 1
ATOM 3113 C CA . ASN A 1 390 ? 19.594 15.969 16.766 1 90.44 390 ASN A CA 1
ATOM 3114 C C . ASN A 1 390 ? 19.469 17.031 17.859 1 90.44 390 ASN A C 1
ATOM 3116 O O . ASN A 1 390 ? 19.734 18.203 17.625 1 90.44 390 ASN A O 1
ATOM 3120 N N . ASN A 1 391 ? 19.047 16.594 19 1 93.38 391 ASN A N 1
ATOM 3121 C CA . ASN A 1 391 ? 18.875 17.531 20.094 1 93.38 391 ASN A CA 1
ATOM 3122 C C . ASN A 1 391 ? 20.203 18.125 20.547 1 93.38 391 ASN A C 1
ATOM 3124 O O . ASN A 1 391 ? 20.234 19.234 21.094 1 93.38 391 ASN A O 1
ATOM 3128 N N . CYS A 1 392 ? 21.312 17.391 20.312 1 90.69 392 CYS A N 1
ATOM 3129 C CA . CYS A 1 392 ? 22.594 18 20.609 1 90.69 392 CYS A CA 1
ATOM 3130 C C . CYS A 1 392 ? 22.812 19.266 19.797 1 90.69 392 CYS A C 1
ATOM 3132 O O . CYS A 1 392 ? 23.25 20.281 20.328 1 90.69 392 CYS A O 1
ATOM 3134 N N . GLY A 1 393 ? 22.516 19.172 18.562 1 91.44 393 GLY A N 1
ATOM 3135 C CA . GLY A 1 393 ? 22.609 20.328 17.688 1 91.44 393 GLY A CA 1
ATOM 3136 C C . GLY A 1 393 ? 21.609 21.422 18.062 1 91.44 393 GLY A C 1
ATOM 3137 O O . GLY A 1 393 ? 21.938 22.609 18.031 1 91.44 393 GLY A O 1
ATOM 3138 N N . LEU A 1 394 ? 20.469 21.016 18.375 1 95.19 394 LEU A N 1
ATOM 3139 C CA . LEU A 1 394 ? 19.422 21.953 18.75 1 95.19 394 LEU A CA 1
ATOM 3140 C C . LEU A 1 394 ? 19.797 22.703 20.031 1 95.19 394 LEU A C 1
ATOM 3142 O O . LEU A 1 394 ? 19.609 23.922 20.109 1 95.19 394 LEU A O 1
ATOM 3146 N N . TYR A 1 395 ? 20.312 21.953 21 1 94.12 395 TYR A N 1
ATOM 3147 C CA . TYR A 1 395 ? 20.734 22.562 22.25 1 94.12 395 TYR A CA 1
ATOM 3148 C C . TYR A 1 395 ? 21.812 23.609 22 1 94.12 395 TYR A C 1
ATOM 3150 O O . TYR A 1 395 ? 21.719 24.734 22.5 1 94.12 395 TYR A O 1
ATOM 3158 N N . LYS A 1 396 ? 22.797 23.219 21.281 1 93.88 396 LYS A N 1
ATOM 3159 C CA . LYS A 1 396 ? 23.906 24.125 21 1 93.88 396 LYS A CA 1
ATOM 3160 C C . LYS A 1 396 ? 23.422 25.375 20.266 1 93.88 396 LYS A C 1
ATOM 3162 O O . LYS A 1 396 ? 23.875 26.484 20.562 1 93.88 396 LYS A O 1
ATOM 3167 N N . HIS A 1 397 ? 22.562 25.141 19.375 1 95.62 397 HIS A N 1
ATOM 3168 C CA . HIS A 1 397 ? 22.016 26.266 18.609 1 95.62 397 HIS A CA 1
ATOM 3169 C C . HIS A 1 397 ? 21.25 27.219 19.531 1 95.62 397 HIS A C 1
ATOM 3171 O O . HIS A 1 397 ? 21.406 28.438 19.422 1 95.62 397 HIS A O 1
ATOM 3177 N N . CYS A 1 398 ? 20.438 26.703 20.344 1 95.31 398 CYS A N 1
ATOM 3178 C CA . CYS A 1 398 ? 19.688 27.531 21.281 1 95.31 398 CYS A CA 1
ATOM 3179 C C . CYS A 1 398 ? 20.625 28.328 22.188 1 95.31 398 CYS A C 1
ATOM 3181 O O . CYS A 1 398 ? 20.422 29.531 22.375 1 95.31 398 CYS A O 1
ATOM 3183 N N . ALA A 1 399 ? 21.641 27.641 22.672 1 93.62 399 ALA A N 1
ATOM 3184 C CA . ALA A 1 399 ? 22.578 28.266 23.594 1 93.62 399 ALA A CA 1
ATOM 3185 C C . ALA A 1 399 ? 23.359 29.391 22.922 1 93.62 399 ALA A C 1
ATOM 3187 O O . ALA A 1 399 ? 23.734 30.375 23.547 1 93.62 399 ALA A O 1
ATOM 3188 N N . ALA A 1 400 ? 23.531 29.234 21.703 1 94.69 400 ALA A N 1
ATOM 3189 C CA . ALA A 1 400 ? 24.359 30.172 20.953 1 94.69 400 ALA A CA 1
ATOM 3190 C C . ALA A 1 400 ? 23.516 31.359 20.453 1 94.69 400 ALA A C 1
ATOM 3192 O O . ALA A 1 400 ? 24.047 32.406 20.125 1 94.69 400 ALA A O 1
ATOM 3193 N N . THR A 1 401 ? 22.281 31.172 20.344 1 95.81 401 THR A N 1
ATOM 3194 C CA . THR A 1 401 ? 21.391 32.188 19.797 1 95.81 401 THR A CA 1
ATOM 3195 C C . THR A 1 401 ? 20.969 33.188 20.891 1 95.81 401 THR A C 1
ATOM 3197 O O . THR A 1 401 ? 20.312 32.781 21.859 1 95.81 401 THR A O 1
ATOM 3200 N N . ALA A 1 402 ? 21.25 34.438 20.688 1 94.31 402 ALA A N 1
ATOM 3201 C CA . ALA A 1 402 ? 20.922 35.469 21.672 1 94.31 402 ALA A CA 1
ATOM 3202 C C . ALA A 1 402 ? 19.422 35.594 21.875 1 94.31 402 ALA A C 1
ATOM 3204 O O . ALA A 1 402 ? 18.656 35.688 20.906 1 94.31 402 ALA A O 1
ATOM 3205 N N . GLY A 1 403 ? 19.047 35.5 23.078 1 93.56 403 GLY A N 1
ATOM 3206 C CA . GLY A 1 403 ? 17.641 35.656 23.406 1 93.56 403 GLY A CA 1
ATOM 3207 C C . GLY A 1 403 ? 16.859 34.375 23.422 1 93.56 403 GLY A C 1
ATOM 3208 O O . GLY A 1 403 ? 15.703 34.344 23.828 1 93.56 403 GLY A O 1
ATOM 3209 N N . GLU A 1 404 ? 17.484 33.312 22.953 1 94.69 404 GLU A N 1
ATOM 3210 C CA . GLU A 1 404 ? 16.844 32 22.938 1 94.69 404 GLU A CA 1
ATOM 3211 C C . GLU A 1 404 ? 17.078 31.25 24.234 1 94.69 404 GLU A C 1
ATOM 3213 O O . GLU A 1 404 ? 18.219 31.094 24.672 1 94.69 404 GLU A O 1
ATOM 3218 N N . ASP A 1 405 ? 15.984 30.812 24.906 1 92.94 405 ASP A N 1
ATOM 3219 C CA . ASP A 1 405 ? 16.172 30.188 26.219 1 92.94 405 ASP A CA 1
ATOM 3220 C C . ASP A 1 405 ? 15.422 28.859 26.297 1 92.94 405 ASP A C 1
ATOM 3222 O O . ASP A 1 405 ? 15.211 28.328 27.391 1 92.94 405 ASP A O 1
ATOM 3226 N N . LEU A 1 406 ? 14.977 28.375 25.172 1 94.25 406 LEU A N 1
ATOM 3227 C CA . LEU A 1 406 ? 14.195 27.141 25.172 1 94.25 406 LEU A CA 1
ATOM 3228 C C . LEU A 1 406 ? 14.961 26.016 25.844 1 94.25 406 LEU A C 1
ATOM 3230 O O . LEU A 1 406 ? 14.383 25.234 26.609 1 94.25 406 LEU A O 1
ATOM 3234 N N . HIS A 1 407 ? 16.25 25.922 25.625 1 93.44 407 HIS A N 1
ATOM 3235 C CA . HIS A 1 407 ? 17.094 24.844 26.125 1 93.44 407 HIS A CA 1
ATOM 3236 C C . HIS A 1 407 ? 17.203 24.891 27.641 1 93.44 407 HIS A C 1
ATOM 3238 O O . HIS A 1 407 ? 17.609 23.906 28.266 1 93.44 407 HIS A O 1
ATOM 3244 N N . THR A 1 408 ? 16.859 26.016 28.25 1 92.94 408 THR A N 1
ATOM 3245 C CA . THR A 1 408 ? 16.922 26.141 29.703 1 92.94 408 THR A CA 1
ATOM 3246 C C . THR A 1 408 ? 15.547 25.859 30.328 1 92.94 408 THR A C 1
ATOM 3248 O O . THR A 1 408 ? 15.445 25.594 31.516 1 92.94 408 THR A O 1
ATOM 3251 N N . ARG A 1 409 ? 14.562 25.828 29.516 1 92.44 409 ARG A N 1
ATOM 3252 C CA . ARG A 1 409 ? 13.203 25.734 30.031 1 92.44 409 ARG A CA 1
ATOM 3253 C C . ARG A 1 409 ? 12.664 24.312 29.906 1 92.44 409 ARG A C 1
ATOM 3255 O O . ARG A 1 409 ? 11.781 23.906 30.656 1 92.44 409 ARG A O 1
ATOM 3262 N N . ILE A 1 410 ? 13.18 23.609 28.938 1 94.88 410 ILE A N 1
ATOM 3263 C CA . ILE A 1 410 ? 12.656 22.266 28.719 1 94.88 410 ILE A CA 1
ATOM 3264 C C . ILE A 1 410 ? 13.805 21.281 28.609 1 94.88 410 ILE A C 1
ATOM 3266 O O . ILE A 1 410 ? 14.969 21.672 28.484 1 94.88 410 ILE A O 1
ATOM 3270 N N . GLY A 1 411 ? 13.422 19.984 28.734 1 95.5 411 GLY A N 1
ATOM 3271 C CA . GLY A 1 411 ? 14.398 18.938 28.484 1 95.5 411 GLY A CA 1
ATOM 3272 C C . GLY A 1 411 ? 14.5 18.562 27.016 1 95.5 411 GLY A C 1
ATOM 3273 O O . GLY A 1 411 ? 13.492 18.469 26.312 1 95.5 411 GLY A O 1
ATOM 3274 N N . LEU A 1 412 ? 15.742 18.344 26.531 1 95.5 412 LEU A N 1
ATOM 3275 C CA . LEU A 1 412 ? 15.992 18 25.141 1 95.5 412 LEU A CA 1
ATOM 3276 C C . LEU A 1 412 ? 16.75 16.688 25.031 1 95.5 412 LEU A C 1
ATOM 3278 O O . LEU A 1 412 ? 17.875 16.656 24.5 1 95.5 412 LEU A O 1
ATOM 3282 N N . PRO A 1 413 ? 16.094 15.641 25.406 1 94.06 413 PRO A N 1
ATOM 3283 C CA . PRO A 1 413 ? 16.781 14.352 25.281 1 94.06 413 PRO A CA 1
ATOM 3284 C C . PRO A 1 413 ? 16.859 13.852 23.844 1 94.06 413 PRO A C 1
ATOM 3286 O O . PRO A 1 413 ? 15.922 14.055 23.062 1 94.06 413 PRO A O 1
ATOM 3289 N N . VAL A 1 414 ? 17.938 13.195 23.562 1 89.69 414 VAL A N 1
ATOM 3290 C CA . VAL A 1 414 ? 18.047 12.438 22.328 1 89.69 414 VAL A CA 1
ATOM 3291 C C . VAL A 1 414 ? 17.281 11.117 22.469 1 89.69 414 VAL A C 1
ATOM 3293 O O . VAL A 1 414 ? 17.266 10.516 23.547 1 89.69 414 VAL A O 1
ATOM 3296 N N . ASP A 1 415 ? 16.688 10.766 21.422 1 83.62 415 ASP A N 1
ATOM 3297 C CA . ASP A 1 415 ? 15.977 9.5 21.484 1 83.62 415 ASP A CA 1
ATOM 3298 C C . ASP A 1 415 ? 16.906 8.352 21.859 1 83.62 415 ASP A C 1
ATOM 3300 O O . ASP A 1 415 ? 18.094 8.383 21.531 1 83.62 415 ASP A O 1
ATOM 3304 N N . VAL A 1 416 ? 16.453 7.395 22.562 1 72.88 416 VAL A N 1
ATOM 3305 C CA . VAL A 1 416 ? 17.234 6.363 23.234 1 72.88 416 VAL A CA 1
ATOM 3306 C C . VAL A 1 416 ? 18.047 5.574 22.219 1 72.88 416 VAL A C 1
ATOM 3308 O O . VAL A 1 416 ? 19.219 5.285 22.438 1 72.88 416 VAL A O 1
ATOM 3311 N N . PHE A 1 417 ? 17.375 5.398 21.25 1 68.44 417 PHE A N 1
ATOM 3312 C CA . PHE A 1 417 ? 18.047 4.613 20.219 1 68.44 417 PHE A CA 1
ATOM 3313 C C . PHE A 1 417 ? 19.25 5.363 19.656 1 68.44 417 PHE A C 1
ATOM 3315 O O . PHE A 1 417 ? 20.344 4.812 19.562 1 68.44 417 PHE A O 1
ATOM 3322 N N . HIS A 1 418 ? 19.047 6.598 19.234 1 72.56 418 HIS A N 1
ATOM 3323 C CA . HIS A 1 418 ? 20.094 7.414 18.656 1 72.56 418 HIS A CA 1
ATOM 3324 C C . HIS A 1 418 ? 21.219 7.684 19.656 1 72.56 418 HIS A C 1
ATOM 3326 O O . HIS A 1 418 ? 22.391 7.781 19.281 1 72.56 418 HIS A O 1
ATOM 3332 N N . TRP A 1 419 ? 20.906 7.738 20.844 1 73.44 419 TRP A N 1
ATOM 3333 C CA . TRP A 1 419 ? 21.906 7.953 21.875 1 73.44 419 TRP A CA 1
ATOM 3334 C C . TRP A 1 419 ? 22.844 6.754 22 1 73.44 419 TRP A C 1
ATOM 3336 O O . TRP A 1 419 ? 24.062 6.914 22.141 1 73.44 419 TRP A O 1
ATOM 3346 N N . LYS A 1 420 ? 22.234 5.68 21.922 1 64.75 420 LYS A N 1
ATOM 3347 C CA . LYS A 1 420 ? 23.016 4.445 22.062 1 64.75 420 LYS A CA 1
ATOM 3348 C C . LYS A 1 420 ? 23.891 4.203 20.828 1 64.75 420 LYS A C 1
ATOM 3350 O O . LYS A 1 420 ? 25.016 3.707 20.953 1 64.75 420 LYS A O 1
ATOM 3355 N N . CYS A 1 421 ? 23.391 4.762 19.672 1 58.84 421 CYS A N 1
ATOM 3356 C CA . CYS A 1 421 ? 24.031 4.363 18.422 1 58.84 421 CYS A CA 1
ATOM 3357 C C . CYS A 1 421 ? 24.984 5.449 17.938 1 58.84 421 CYS A C 1
ATOM 3359 O O . CYS A 1 421 ? 25.984 5.148 17.281 1 58.84 421 CYS A O 1
ATOM 3361 N N . LYS A 1 422 ? 24.609 6.707 17.875 1 56.34 422 LYS A N 1
ATOM 3362 C CA . LYS A 1 422 ? 25.312 7.73 17.094 1 56.34 422 LYS A CA 1
ATOM 3363 C C . LYS A 1 422 ? 26.141 8.633 18 1 56.34 422 LYS A C 1
ATOM 3365 O O . LYS A 1 422 ? 26.984 9.391 17.531 1 56.34 422 LYS A O 1
ATOM 3370 N N . HIS A 1 423 ? 25.844 8.688 19.109 1 53.94 423 HIS A N 1
ATOM 3371 C CA . HIS A 1 423 ? 26.469 9.797 19.812 1 53.94 423 HIS A CA 1
ATOM 3372 C C . HIS A 1 423 ? 27.797 9.383 20.422 1 53.94 423 HIS A C 1
ATOM 3374 O O . HIS A 1 423 ? 27.891 8.344 21.094 1 53.94 423 HIS A O 1
ATOM 3380 N N . LYS A 1 424 ? 28.734 9.977 19.656 1 52.38 424 LYS A N 1
ATOM 3381 C CA . LYS A 1 424 ? 30.078 9.867 20.219 1 52.38 424 LYS A CA 1
ATOM 3382 C C . LYS A 1 424 ? 30.109 10.297 21.672 1 52.38 424 LYS A C 1
ATOM 3384 O O . LYS A 1 424 ? 29.641 11.391 22.016 1 52.38 424 LYS A O 1
ATOM 3389 N N . LYS A 1 425 ? 30.328 9.461 22.625 1 55.28 425 LYS A N 1
ATOM 3390 C CA . LYS A 1 425 ? 30.469 9.688 24.062 1 55.28 425 LYS A CA 1
ATOM 3391 C C . LYS A 1 425 ? 31.359 10.891 24.359 1 55.28 425 LYS A C 1
ATOM 3393 O O . LYS A 1 425 ? 31.422 11.367 25.5 1 55.28 425 LYS A O 1
ATOM 3398 N N . THR A 1 426 ? 31.875 11.273 23.219 1 57.59 426 THR A N 1
ATOM 3399 C CA . THR A 1 426 ? 32.938 12.227 23.547 1 57.59 426 THR A CA 1
ATOM 3400 C C . THR A 1 426 ? 32.375 13.648 23.609 1 57.59 426 THR A C 1
ATOM 3402 O O . THR A 1 426 ? 33.062 14.578 24.031 1 57.59 426 THR A O 1
ATOM 3405 N N . ASP A 1 427 ? 31.172 13.852 23.094 1 68.88 427 ASP A N 1
ATOM 3406 C CA . ASP A 1 427 ? 30.641 15.211 23.203 1 68.88 427 ASP A CA 1
ATOM 3407 C C . ASP A 1 427 ? 30.094 15.469 24.609 1 68.88 427 ASP A C 1
ATOM 3409 O O . ASP A 1 427 ? 28.953 15.094 24.906 1 68.88 427 ASP A O 1
ATOM 3413 N N . VAL A 1 428 ? 30.875 16.078 25.453 1 73.62 428 VAL A N 1
ATOM 3414 C CA . VAL A 1 428 ? 30.609 16.266 26.875 1 73.62 428 VAL A CA 1
ATOM 3415 C C . VAL A 1 428 ? 29.312 17.062 27.062 1 73.62 428 VAL A C 1
ATOM 3417 O O . VAL A 1 428 ? 28.484 16.719 27.891 1 73.62 428 VAL A O 1
ATOM 3420 N N . GLU A 1 429 ? 29.203 18.141 26.281 1 78.5 429 GLU A N 1
ATOM 3421 C CA . GLU A 1 429 ? 28.016 18.984 26.422 1 78.5 429 GLU A CA 1
ATOM 3422 C C . GLU A 1 429 ? 26.75 18.203 26.062 1 78.5 429 GLU A C 1
ATOM 3424 O O . GLU A 1 429 ? 25.75 18.297 26.766 1 78.5 429 GLU A O 1
ATOM 3429 N N . CYS A 1 430 ? 26.797 17.5 25.062 1 83.44 430 CYS A N 1
ATOM 3430 C CA . CYS A 1 430 ? 25.656 16.688 24.656 1 83.44 430 CYS A CA 1
ATOM 3431 C C . CYS A 1 430 ? 25.328 15.641 25.703 1 83.44 430 CYS A C 1
ATOM 3433 O O . CYS A 1 430 ? 24.156 15.398 26.016 1 83.44 430 CYS A O 1
ATOM 3435 N N . SER A 1 431 ? 26.359 15.078 26.234 1 82.81 431 SER A N 1
ATOM 3436 C CA . SER A 1 431 ? 26.172 14.031 27.234 1 82.81 431 SER A CA 1
ATOM 3437 C C . SER A 1 431 ? 25.5 14.57 28.484 1 82.81 431 SER A C 1
ATOM 3439 O O . SER A 1 431 ? 24.688 13.891 29.109 1 82.81 431 SER A O 1
ATOM 3441 N N . PHE A 1 432 ? 25.812 15.766 28.781 1 84 432 PHE A N 1
ATOM 3442 C CA . PHE A 1 432 ? 25.281 16.344 30 1 84 432 PHE A CA 1
ATOM 3443 C C . PHE A 1 432 ? 23.859 16.844 29.797 1 84 432 PHE A C 1
ATOM 3445 O O . PHE A 1 432 ? 23 16.688 30.672 1 84 432 PHE A O 1
ATOM 3452 N N . HIS A 1 433 ? 23.578 17.344 28.688 1 88.69 433 HIS A N 1
ATOM 3453 C CA . HIS A 1 433 ? 22.312 18.078 28.531 1 88.69 433 HIS A CA 1
ATOM 3454 C C . HIS A 1 433 ? 21.297 17.266 27.734 1 88.69 433 HIS A C 1
ATOM 3456 O O . HIS A 1 433 ? 20.094 17.531 27.797 1 88.69 433 HIS A O 1
ATOM 3462 N N . CYS A 1 434 ? 21.719 16.25 26.953 1 91.44 434 CYS A N 1
ATOM 3463 C CA . CYS A 1 434 ? 20.797 15.633 26 1 91.44 434 CYS A CA 1
ATOM 3464 C C . CYS A 1 434 ? 20.734 14.125 26.203 1 91.44 434 CYS A C 1
ATOM 3466 O O . CYS A 1 434 ? 20 13.43 25.5 1 91.44 434 CYS A O 1
ATOM 3468 N N . ASN A 1 435 ? 21.516 13.617 27.234 1 87.56 435 ASN A N 1
ATOM 3469 C CA . ASN A 1 435 ? 21.453 12.203 27.578 1 87.56 435 ASN A CA 1
ATOM 3470 C C . ASN A 1 435 ? 20.125 11.844 28.234 1 87.56 435 ASN A C 1
ATOM 3472 O O . ASN A 1 435 ? 19.828 12.32 29.328 1 87.56 435 ASN A O 1
ATOM 3476 N N . PRO A 1 436 ? 19.391 10.961 27.609 1 89.69 436 PRO A N 1
ATOM 3477 C CA . PRO A 1 436 ? 18.078 10.641 28.156 1 89.69 436 PRO A CA 1
ATOM 3478 C C . PRO A 1 436 ? 18.156 10.047 29.562 1 89.69 436 PRO A C 1
ATOM 3480 O O . PRO A 1 436 ? 17.234 10.211 30.359 1 89.69 436 PRO A O 1
ATOM 3483 N N . HIS A 1 437 ? 19.266 9.453 29.906 1 87.62 437 HIS A N 1
ATOM 3484 C CA . HIS A 1 437 ? 19.422 8.812 31.219 1 87.62 437 HIS A CA 1
ATOM 3485 C C . HIS A 1 437 ? 19.594 9.844 32.312 1 87.62 437 HIS A C 1
ATOM 3487 O O . HIS A 1 437 ? 19.453 9.523 33.5 1 87.62 437 HIS A O 1
ATOM 3493 N N . MET A 1 438 ? 19.859 11.023 31.953 1 88.06 438 MET A N 1
ATOM 3494 C CA . MET A 1 438 ? 20.078 12.078 32.938 1 88.06 438 MET A CA 1
ATOM 3495 C C . MET A 1 438 ? 18.75 12.703 33.375 1 88.06 438 MET A C 1
ATOM 3497 O O . MET A 1 438 ? 18.719 13.555 34.25 1 88.06 438 MET A O 1
ATOM 3501 N N . PHE A 1 439 ? 17.672 12.25 32.781 1 91.38 439 PHE A N 1
ATOM 3502 C CA . PHE A 1 439 ? 16.344 12.742 33.125 1 91.38 439 PHE A CA 1
ATOM 3503 C C . PHE A 1 439 ? 15.539 11.664 33.812 1 91.38 439 PHE A C 1
ATOM 3505 O O . PHE A 1 439 ? 14.852 10.875 33.156 1 91.38 439 PHE A O 1
ATOM 3512 N N . PRO A 1 440 ? 15.508 11.672 35.094 1 88.44 440 PRO A N 1
ATOM 3513 C CA . PRO A 1 440 ? 14.805 10.625 35.844 1 88.44 440 PRO A CA 1
ATOM 3514 C C . PRO A 1 440 ? 13.305 10.594 35.531 1 88.44 440 PRO A C 1
ATOM 3516 O O . PRO A 1 440 ? 12.672 9.539 35.656 1 88.44 440 PRO A O 1
ATOM 3519 N N . GLU A 1 441 ? 12.766 11.75 35.188 1 90.56 441 GLU A N 1
ATOM 3520 C CA . GLU A 1 441 ? 11.344 11.852 34.906 1 90.56 441 GLU A CA 1
ATOM 3521 C C . GLU A 1 441 ? 10.945 10.922 33.75 1 90.56 441 GLU A C 1
ATOM 3523 O O . GLU A 1 441 ? 9.781 10.562 33.594 1 90.56 441 GLU A O 1
ATOM 3528 N N . LEU A 1 442 ? 11.883 10.57 32.906 1 92.81 442 LEU A N 1
ATOM 3529 C CA . LEU A 1 442 ? 11.609 9.781 31.703 1 92.81 442 LEU A CA 1
ATOM 3530 C C . LEU A 1 442 ? 11.688 8.289 32 1 92.81 442 LEU A C 1
ATOM 3532 O O . LEU A 1 442 ? 11.336 7.465 31.141 1 92.81 442 LEU A O 1
ATOM 3536 N N . LEU A 1 443 ? 12.078 7.922 33.188 1 89.25 443 LEU A N 1
ATOM 3537 C CA . LEU A 1 443 ? 12.352 6.531 33.531 1 89.25 443 LEU A CA 1
ATOM 3538 C C . LEU A 1 443 ? 11.336 6.023 34.562 1 89.25 443 LEU A C 1
ATOM 3540 O O . LEU A 1 443 ? 10.883 6.785 35.406 1 89.25 443 LEU A O 1
ATOM 3544 N N . ASN A 1 444 ? 11.07 4.734 34.375 1 90.12 444 ASN A N 1
ATOM 3545 C CA . ASN A 1 444 ? 10.352 4.027 35.438 1 90.12 444 ASN A CA 1
ATOM 3546 C C . ASN A 1 444 ? 11.281 3.65 36.594 1 90.12 444 ASN A C 1
ATOM 3548 O O . ASN A 1 444 ? 12.5 3.844 36.5 1 90.12 444 ASN A O 1
ATOM 3552 N N . GLY A 1 445 ? 10.664 3.156 37.594 1 82.06 445 GLY A N 1
ATOM 3553 C CA . GLY A 1 445 ? 11.445 2.713 38.75 1 82.06 445 GLY A CA 1
ATOM 3554 C C . GLY A 1 445 ? 12.461 1.639 38.375 1 82.06 445 GLY A C 1
ATOM 3555 O O . GLY A 1 445 ? 13.555 1.605 38.938 1 82.06 445 GLY A O 1
ATOM 3556 N N . ASP A 1 446 ? 12.18 0.826 37.406 1 84.12 446 ASP A N 1
ATOM 3557 C CA . ASP A 1 446 ? 13.055 -0.267 37 1 84.12 446 ASP A CA 1
ATOM 3558 C C . ASP A 1 446 ? 14.023 0.185 35.906 1 84.12 446 ASP A C 1
ATOM 3560 O O . ASP A 1 446 ? 14.656 -0.643 35.25 1 84.12 446 ASP A O 1
ATOM 3564 N N . ARG A 1 447 ? 14.086 1.397 35.594 1 81.88 447 ARG A N 1
ATOM 3565 C CA . ARG A 1 447 ? 15.008 2.041 34.656 1 81.88 447 ARG A CA 1
ATOM 3566 C C . ARG A 1 447 ? 14.578 1.793 33.219 1 81.88 447 ARG A C 1
ATOM 3568 O O . ARG A 1 447 ? 15.336 2.051 32.281 1 81.88 447 ARG A O 1
ATOM 3575 N N . SER A 1 448 ? 13.305 1.255 33.156 1 87.56 448 SER A N 1
ATOM 3576 C CA . SER A 1 448 ? 12.734 1.221 31.797 1 87.56 448 SER A CA 1
ATOM 3577 C C . SER A 1 448 ? 12.156 2.576 31.422 1 87.56 448 SER A C 1
ATOM 3579 O O . SER A 1 448 ? 11.93 3.432 32.281 1 87.56 448 SER A O 1
ATOM 3581 N N . TRP A 1 449 ? 12.055 2.756 30.25 1 90.5 449 TRP A N 1
ATOM 3582 C CA . TRP A 1 449 ? 11.57 4.047 29.766 1 90.5 449 TRP A CA 1
ATOM 3583 C C . TRP A 1 449 ? 10.047 4.133 29.875 1 90.5 449 TRP A C 1
ATOM 3585 O O . TRP A 1 449 ? 9.336 3.197 29.516 1 90.5 449 TRP A O 1
ATOM 3595 N N . TYR A 1 450 ? 9.617 5.195 30.344 1 91.94 450 TYR A N 1
ATOM 3596 C CA . TYR A 1 450 ? 8.18 5.406 30.453 1 91.94 450 TYR A CA 1
ATOM 3597 C C . TYR A 1 450 ? 7.594 5.797 29.094 1 91.94 450 TYR A C 1
ATOM 3599 O O . TYR A 1 450 ? 6.562 5.258 28.672 1 91.94 450 TYR A O 1
ATOM 3607 N N . PHE A 1 451 ? 8.25 6.711 28.422 1 93.94 451 PHE A N 1
ATOM 3608 C CA . PHE A 1 451 ? 7.77 7.219 27.156 1 93.94 451 PHE A CA 1
ATOM 3609 C C . PHE A 1 451 ? 8.43 6.484 25.984 1 93.94 451 PHE A C 1
ATOM 3611 O O . PHE A 1 451 ? 9.625 6.184 26.047 1 93.94 451 PHE A O 1
ATOM 3618 N N . ASN A 1 452 ? 7.664 6.164 24.969 1 90.69 452 ASN A N 1
ATOM 3619 C CA . ASN A 1 452 ? 8.203 5.609 23.734 1 90.69 452 ASN A CA 1
ATOM 3620 C C . ASN A 1 452 ? 8.875 6.688 22.891 1 90.69 452 ASN A C 1
ATOM 3622 O O . ASN A 1 452 ? 8.211 7.387 22.125 1 90.69 452 ASN A O 1
ATOM 3626 N N . SER A 1 453 ? 10.188 6.758 22.938 1 90.06 453 SER A N 1
ATOM 3627 C CA . SER A 1 453 ? 10.938 7.809 22.266 1 90.06 453 SER A CA 1
ATOM 3628 C C . SER A 1 453 ? 11.102 7.5 20.781 1 90.06 453 SER A C 1
ATOM 3630 O O . SER A 1 453 ? 11.602 8.336 20.016 1 90.06 453 SER A O 1
ATOM 3632 N N . SER A 1 454 ? 10.641 6.289 20.344 1 86.69 454 SER A N 1
ATOM 3633 C CA . SER A 1 454 ? 10.773 5.898 18.938 1 86.69 454 SER A CA 1
ATOM 3634 C C . SER A 1 454 ? 9.469 6.129 18.188 1 86.69 454 SER A C 1
ATOM 3636 O O . SER A 1 454 ? 9.328 5.699 17.031 1 86.69 454 SER A O 1
ATOM 3638 N N . ARG A 1 455 ? 8.539 6.77 18.766 1 89.56 455 ARG A N 1
ATOM 3639 C CA . ARG A 1 455 ? 7.199 6.852 18.203 1 89.56 455 ARG A CA 1
ATOM 3640 C C . ARG A 1 455 ? 7.195 7.656 16.906 1 89.56 455 ARG A C 1
ATOM 3642 O O . ARG A 1 455 ? 6.445 7.344 15.984 1 89.56 455 ARG A O 1
ATOM 3649 N N . ALA A 1 456 ? 8.016 8.688 16.828 1 90.38 456 ALA A N 1
ATOM 3650 C CA . ALA A 1 456 ? 8.062 9.477 15.602 1 90.38 456 ALA A CA 1
ATOM 3651 C C . ALA A 1 456 ? 8.555 8.633 14.43 1 90.38 456 ALA A C 1
ATOM 3653 O O . ALA A 1 456 ? 8.039 8.75 13.312 1 90.38 456 ALA A O 1
ATOM 3654 N N . GLU A 1 457 ? 9.547 7.848 14.711 1 83.38 457 GLU A N 1
ATOM 3655 C CA . GLU A 1 457 ? 10.047 6.945 13.672 1 83.38 457 GLU A CA 1
ATOM 3656 C C . GLU A 1 457 ? 8.977 5.953 13.242 1 83.38 457 GLU A C 1
ATOM 3658 O O . GLU A 1 457 ? 8.82 5.676 12.047 1 83.38 457 GLU A O 1
ATOM 3663 N N . GLN A 1 458 ? 8.281 5.453 14.219 1 83.12 458 GLN A N 1
ATOM 3664 C CA . GLN A 1 458 ? 7.184 4.535 13.93 1 83.12 458 GLN A CA 1
ATOM 3665 C C . GLN A 1 458 ? 6.102 5.219 13.094 1 83.12 458 GLN A C 1
ATOM 3667 O O . GLN A 1 458 ? 5.605 4.645 12.125 1 83.12 458 GLN A O 1
ATOM 3672 N N . THR A 1 459 ? 5.773 6.406 13.461 1 90.12 459 THR A N 1
ATOM 3673 C CA . THR A 1 459 ? 4.766 7.184 12.742 1 90.12 459 THR A CA 1
ATOM 3674 C C . THR A 1 459 ? 5.234 7.504 11.328 1 90.12 459 THR A C 1
ATOM 3676 O O . THR A 1 459 ? 4.441 7.492 10.383 1 90.12 459 THR A O 1
ATOM 3679 N N . ASN A 1 460 ? 6.523 7.77 11.195 1 88.69 460 ASN A N 1
ATOM 3680 C CA . ASN A 1 460 ? 7.098 8.109 9.891 1 88.69 460 ASN A CA 1
ATOM 3681 C C . ASN A 1 460 ? 7.035 6.93 8.93 1 88.69 460 ASN A C 1
ATOM 3683 O O . ASN A 1 460 ? 6.941 7.121 7.715 1 88.69 460 ASN A O 1
ATOM 3687 N N . VAL A 1 461 ? 7.062 5.738 9.469 1 83.81 461 VAL A N 1
ATOM 3688 C CA . VAL A 1 461 ? 6.887 4.566 8.617 1 83.81 461 VAL A CA 1
ATOM 3689 C C . VAL A 1 461 ? 5.512 4.613 7.953 1 83.81 461 VAL A C 1
ATOM 3691 O O . VAL A 1 461 ? 5.391 4.355 6.754 1 83.81 461 VAL A O 1
ATOM 3694 N N . TRP A 1 462 ? 4.512 4.953 8.719 1 88.56 462 TRP A N 1
ATOM 3695 C CA 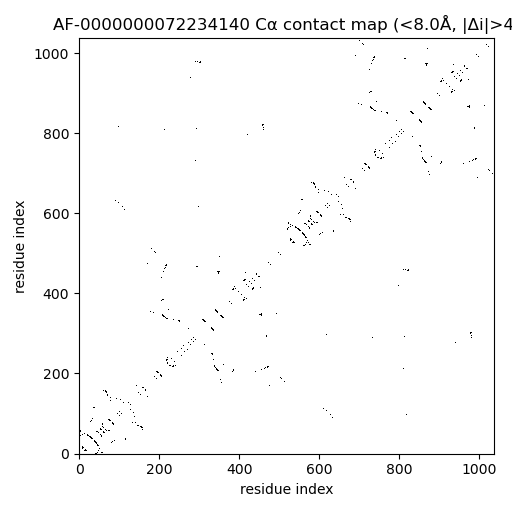. TRP A 1 462 ? 3.162 5.102 8.188 1 88.56 462 TRP A CA 1
ATOM 3696 C C . TRP A 1 462 ? 3.09 6.277 7.215 1 88.56 462 TRP A C 1
ATOM 3698 O O . TRP A 1 462 ? 2.604 6.133 6.09 1 88.56 462 TRP A O 1
ATOM 3708 N N . PHE A 1 463 ? 3.623 7.359 7.605 1 91.75 463 PHE A N 1
ATOM 3709 C CA . PHE A 1 463 ? 3.521 8.602 6.844 1 91.75 463 PHE A CA 1
ATOM 3710 C C . PHE A 1 463 ? 4.289 8.5 5.535 1 91.75 463 PHE A C 1
ATOM 3712 O O . PHE A 1 463 ? 3.859 9.031 4.512 1 91.75 463 PHE A O 1
ATOM 3719 N N . GLY A 1 464 ? 5.383 7.82 5.582 1 88.12 464 GLY A N 1
ATOM 3720 C CA . GLY A 1 464 ? 6.215 7.656 4.402 1 88.12 464 GLY A CA 1
ATOM 3721 C C . GLY A 1 464 ? 5.539 6.859 3.303 1 88.12 464 GLY A C 1
ATOM 3722 O O . GLY A 1 464 ? 5.879 6.996 2.127 1 88.12 464 GLY A O 1
ATOM 3723 N N . GLY A 1 465 ? 4.551 6.086 3.643 1 87.31 465 GLY A N 1
ATOM 3724 C CA . GLY A 1 465 ? 3.834 5.266 2.68 1 87.31 465 GLY A CA 1
ATOM 3725 C C . GLY A 1 465 ? 3.084 6.082 1.643 1 87.31 465 GLY A C 1
ATOM 3726 O O . GLY A 1 465 ? 2.705 5.559 0.592 1 87.31 465 GLY A O 1
ATOM 3727 N N . TYR A 1 466 ? 2.895 7.355 1.863 1 92.12 466 TYR A N 1
ATOM 3728 C CA . TYR A 1 466 ? 2.109 8.195 0.965 1 92.12 466 TYR A CA 1
ATOM 3729 C C . TYR A 1 466 ? 2.988 8.797 -0.127 1 92.12 466 TYR A C 1
ATOM 3731 O O . TYR A 1 466 ? 2.496 9.5 -1.011 1 92.12 466 TYR A O 1
ATOM 3739 N N . HIS A 1 467 ? 4.23 8.5 -0.148 1 87.69 467 HIS A N 1
ATOM 3740 C CA . HIS A 1 467 ? 5.176 9.133 -1.062 1 87.69 467 HIS A CA 1
ATOM 3741 C C . HIS A 1 467 ? 4.703 9.023 -2.508 1 87.69 467 HIS A C 1
ATOM 3743 O O . HIS A 1 467 ? 4.652 10.016 -3.23 1 87.69 467 HIS A O 1
ATOM 3749 N N . ALA A 1 468 ? 4.336 7.832 -2.912 1 84.31 468 ALA A N 1
ATOM 3750 C CA . ALA A 1 468 ? 3.943 7.605 -4.301 1 84.31 468 ALA A CA 1
ATOM 3751 C C . ALA A 1 468 ? 2.68 8.391 -4.648 1 84.31 468 ALA A C 1
ATOM 3753 O O . ALA A 1 468 ? 2.523 8.859 -5.777 1 84.31 468 ALA A O 1
ATOM 3754 N N . ILE A 1 469 ? 1.836 8.555 -3.695 1 90.69 469 ILE A N 1
ATOM 3755 C CA . ILE A 1 469 ? 0.538 9.188 -3.922 1 90.69 469 ILE A CA 1
ATOM 3756 C C . ILE A 1 469 ? 0.708 10.695 -4.031 1 90.69 469 ILE A C 1
ATOM 3758 O O . ILE A 1 469 ? 0.083 11.336 -4.879 1 90.69 469 ILE A O 1
ATOM 3762 N N . VAL A 1 470 ? 1.647 11.266 -3.273 1 93.44 470 VAL A N 1
ATOM 3763 C CA . VAL A 1 470 ? 1.606 12.719 -3.111 1 93.44 470 VAL A CA 1
ATOM 3764 C C . VAL A 1 470 ? 2.725 13.359 -3.928 1 93.44 470 VAL A C 1
ATOM 3766 O O . VAL A 1 470 ? 2.734 14.578 -4.129 1 93.44 470 VAL A O 1
ATOM 3769 N N . ARG A 1 471 ? 3.641 12.648 -4.438 1 88.62 471 ARG A N 1
ATOM 3770 C CA . ARG A 1 471 ? 4.879 13.172 -5.008 1 88.62 471 ARG A CA 1
ATOM 3771 C C . ARG A 1 471 ? 4.594 14.102 -6.184 1 88.62 471 ARG A C 1
ATOM 3773 O O . ARG A 1 471 ? 5.402 14.977 -6.5 1 88.62 471 ARG A O 1
ATOM 3780 N N . GLU A 1 472 ? 3.438 13.945 -6.852 1 88.88 472 GLU A N 1
ATOM 3781 C CA . GLU A 1 472 ? 3.129 14.781 -8 1 88.88 472 GLU A CA 1
ATOM 3782 C C . GLU A 1 472 ? 1.926 15.68 -7.727 1 88.88 472 GLU A C 1
ATOM 3784 O O . GLU A 1 472 ? 1.303 16.203 -8.656 1 88.88 472 GLU A O 1
ATOM 3789 N N . MET A 1 473 ? 1.568 15.844 -6.492 1 93.25 473 MET A N 1
ATOM 3790 C CA . MET A 1 473 ? 0.413 16.656 -6.133 1 93.25 473 MET A CA 1
ATOM 3791 C C . MET A 1 473 ? 0.779 18.141 -6.102 1 93.25 473 MET A C 1
ATOM 3793 O O . MET A 1 473 ? 1.913 18.484 -5.773 1 93.25 473 MET A O 1
ATOM 3797 N N . GLY A 1 474 ? -0.181 18.938 -6.422 1 94 474 GLY A N 1
ATOM 3798 C CA . GLY A 1 474 ? -0.022 20.375 -6.184 1 94 474 GLY A CA 1
ATOM 3799 C C . GLY A 1 474 ? -0.044 20.734 -4.707 1 94 474 GLY A C 1
ATOM 3800 O O . GLY A 1 474 ? -0.529 19.953 -3.881 1 94 474 GLY A O 1
ATOM 3801 N N . ALA A 1 475 ? 0.394 21.922 -4.453 1 95.69 475 ALA A N 1
ATOM 3802 C CA . ALA A 1 475 ? 0.61 22.359 -3.074 1 95.69 475 ALA A CA 1
ATOM 3803 C C . ALA A 1 475 ? -0.681 22.281 -2.266 1 95.69 475 ALA A C 1
ATOM 3805 O O . ALA A 1 475 ? -0.689 21.766 -1.146 1 95.69 475 ALA A O 1
ATOM 3806 N N . VAL A 1 476 ? -1.761 22.734 -2.752 1 96.25 476 VAL A N 1
ATOM 3807 C CA . VAL A 1 476 ? -3.02 22.812 -2.02 1 96.25 476 VAL A CA 1
ATOM 3808 C C . VAL A 1 476 ? -3.518 21.406 -1.703 1 96.25 476 VAL A C 1
ATOM 3810 O O . VAL A 1 476 ? -3.844 21.094 -0.555 1 96.25 476 VAL A O 1
ATOM 3813 N N . LYS A 1 477 ? -3.592 20.578 -2.705 1 96.44 477 LYS A N 1
ATOM 3814 C CA . LYS A 1 477 ? -4.082 19.219 -2.527 1 96.44 477 LYS A CA 1
ATOM 3815 C C . LYS A 1 477 ? -3.143 18.406 -1.638 1 96.44 477 LYS A C 1
ATOM 3817 O O . LYS A 1 477 ? -3.588 17.547 -0.872 1 96.44 477 LYS A O 1
ATOM 3822 N N . TYR A 1 478 ? -1.855 18.688 -1.786 1 97.06 478 TYR A N 1
ATOM 3823 C CA . TYR A 1 478 ? -0.833 18.031 -0.979 1 97.06 478 TYR A CA 1
ATOM 3824 C C . TYR A 1 478 ? -1.086 18.25 0.508 1 97.06 478 TYR A C 1
ATOM 3826 O O . TYR A 1 478 ? -1.162 17.297 1.281 1 97.06 478 TYR A O 1
ATOM 3834 N N . GLU A 1 479 ? -1.239 19.5 0.862 1 97.12 479 GLU A N 1
ATOM 3835 C CA . GLU A 1 479 ? -1.491 19.859 2.254 1 97.12 479 GLU A CA 1
ATOM 3836 C C . GLU A 1 479 ? -2.822 19.297 2.738 1 97.12 479 GLU A C 1
ATOM 3838 O O . GLU A 1 479 ? -2.91 18.766 3.846 1 97.12 479 GLU A O 1
ATOM 3843 N N . PHE A 1 480 ? -3.791 19.406 1.933 1 97.81 480 PHE A N 1
ATOM 3844 C CA . PHE A 1 480 ? -5.137 18.953 2.271 1 97.81 480 PHE A CA 1
ATOM 3845 C C . PHE A 1 480 ? -5.152 17.453 2.551 1 97.81 480 PHE A C 1
ATOM 3847 O O . PHE A 1 480 ? -5.676 17.016 3.574 1 97.81 480 PHE A O 1
ATOM 3854 N N . PHE A 1 481 ? -4.57 16.734 1.674 1 98.06 481 PHE A N 1
ATOM 3855 C CA . PHE A 1 481 ? -4.566 15.273 1.749 1 98.06 481 PHE A CA 1
ATOM 3856 C C . PHE A 1 481 ? -3.838 14.797 3 1 98.06 481 PHE A C 1
ATOM 3858 O O . PHE A 1 481 ? -4.379 14 3.773 1 98.06 481 PHE A O 1
ATOM 3865 N N . LEU A 1 482 ? -2.66 15.242 3.203 1 97.81 482 LEU A N 1
ATOM 3866 C CA . LEU A 1 482 ? -1.85 14.781 4.324 1 97.81 482 LEU A CA 1
ATOM 3867 C C . LEU A 1 482 ? -2.498 15.156 5.652 1 97.81 482 LEU A C 1
ATOM 3869 O O . LEU A 1 482 ? -2.484 14.359 6.598 1 97.81 482 LEU A O 1
ATOM 3873 N N . ASP A 1 483 ? -3.047 16.328 5.711 1 97.25 483 ASP A N 1
ATOM 3874 C CA . ASP A 1 483 ? -3.723 16.734 6.938 1 97.25 483 ASP A CA 1
ATOM 3875 C C . ASP A 1 483 ? -4.934 15.852 7.219 1 97.25 483 ASP A C 1
ATOM 3877 O O . ASP A 1 483 ? -5.203 15.508 8.375 1 97.25 483 ASP A O 1
ATOM 3881 N N . GLU A 1 484 ? -5.633 15.516 6.176 1 98 484 GLU A N 1
ATOM 3882 C CA . GLU A 1 484 ? -6.777 14.625 6.367 1 98 484 GLU A CA 1
ATOM 3883 C C . GLU A 1 484 ? -6.332 13.242 6.832 1 98 484 GLU A C 1
ATOM 3885 O O . GLU A 1 484 ? -6.961 12.648 7.707 1 98 484 GLU A O 1
ATOM 3890 N N . MET A 1 485 ? -5.273 12.727 6.262 1 97.38 485 MET A N 1
ATOM 3891 C CA . MET A 1 485 ? -4.746 11.438 6.695 1 97.38 485 MET A CA 1
ATOM 3892 C C . MET A 1 485 ? -4.375 11.469 8.172 1 97.38 485 MET A C 1
ATOM 3894 O O . MET A 1 485 ? -4.668 10.523 8.914 1 97.38 485 MET A O 1
ATOM 3898 N N . ILE A 1 486 ? -3.744 12.531 8.602 1 97 486 ILE A N 1
ATOM 3899 C CA . ILE A 1 486 ? -3.338 12.672 9.992 1 97 486 ILE A CA 1
ATOM 3900 C C . ILE A 1 486 ? -4.574 12.711 10.891 1 97 486 ILE A C 1
ATOM 3902 O O . ILE A 1 486 ? -4.621 12.047 11.93 1 97 486 ILE A O 1
ATOM 3906 N N . LEU A 1 487 ? -5.566 13.484 10.477 1 96.88 487 LEU A N 1
ATOM 3907 C CA . LEU A 1 487 ? -6.797 13.586 11.258 1 96.88 487 LEU A CA 1
ATOM 3908 C C . LEU A 1 487 ? -7.426 12.219 11.461 1 96.88 487 LEU A C 1
ATOM 3910 O O . LEU A 1 487 ? -7.801 11.859 12.586 1 96.88 487 LEU A O 1
ATOM 3914 N N . ARG A 1 488 ? -7.492 11.531 10.398 1 96.81 488 ARG A N 1
ATOM 3915 C CA . ARG A 1 488 ? -8.133 10.219 10.461 1 96.81 488 ARG A CA 1
ATOM 3916 C C . ARG A 1 488 ? -7.293 9.234 11.258 1 96.81 488 ARG A C 1
ATOM 3918 O O . ARG A 1 488 ? -7.824 8.43 12.023 1 96.81 488 ARG A O 1
ATOM 3925 N N . LYS A 1 489 ? -6.012 9.234 11.047 1 96.12 489 LYS A N 1
ATOM 3926 C CA . LYS A 1 489 ? -5.102 8.398 11.828 1 96.12 489 LYS A CA 1
ATOM 3927 C C . LYS A 1 489 ? -5.238 8.68 13.32 1 96.12 489 LYS A C 1
ATOM 3929 O O . LYS A 1 489 ? -5.25 7.758 14.133 1 96.12 489 LYS A O 1
ATOM 3934 N N . ASN A 1 490 ? -5.277 9.938 13.664 1 95.94 490 ASN A N 1
ATOM 3935 C CA . ASN A 1 490 ? -5.426 10.328 15.062 1 95.94 490 ASN A CA 1
ATOM 3936 C C . ASN A 1 490 ? -6.727 9.805 15.656 1 95.94 490 ASN A C 1
ATOM 3938 O O . ASN A 1 490 ? -6.77 9.414 16.828 1 95.94 490 ASN A O 1
ATOM 3942 N N . GLU A 1 491 ? -7.789 9.789 14.891 1 94.56 491 GLU A N 1
ATOM 3943 C CA . GLU A 1 491 ? -9.055 9.242 15.359 1 94.56 491 GLU A CA 1
ATOM 3944 C C . GLU A 1 491 ? -8.922 7.758 15.695 1 94.56 491 GLU A C 1
ATOM 3946 O O . GLU A 1 491 ? -9.414 7.309 16.734 1 94.56 491 GLU A O 1
ATOM 3951 N N . LEU A 1 492 ? -8.273 7.059 14.852 1 94.31 492 LEU A N 1
ATOM 3952 C CA . LEU A 1 492 ? -8.062 5.633 15.07 1 94.31 492 LEU A CA 1
ATOM 3953 C C . LEU A 1 492 ? -7.176 5.398 16.297 1 94.31 492 LEU A C 1
ATOM 3955 O O . LEU A 1 492 ? -7.438 4.496 17.094 1 94.31 492 LEU A O 1
ATOM 3959 N N . THR A 1 493 ? -6.105 6.184 16.391 1 94.75 493 THR A N 1
ATOM 3960 C CA . THR A 1 493 ? -5.191 6.066 17.531 1 94.75 493 THR A CA 1
ATOM 3961 C C . THR A 1 493 ? -5.91 6.352 18.844 1 94.75 493 THR A C 1
ATOM 3963 O O . THR A 1 493 ? -5.711 5.645 19.828 1 94.75 493 THR A O 1
ATOM 3966 N N . ARG A 1 494 ? -6.719 7.352 18.828 1 94.75 494 ARG A N 1
ATOM 3967 C CA . ARG A 1 494 ? -7.477 7.695 20.031 1 94.75 494 ARG A CA 1
ATOM 3968 C C . ARG A 1 494 ? -8.414 6.562 20.422 1 94.75 494 ARG A C 1
ATOM 3970 O O . ARG A 1 494 ? -8.516 6.223 21.609 1 94.75 494 ARG A O 1
ATOM 3977 N N . ALA A 1 495 ? -9.109 6.051 19.469 1 91.94 495 ALA A N 1
ATOM 3978 C CA . ALA A 1 495 ? -10.016 4.934 19.734 1 91.94 495 ALA A CA 1
ATOM 3979 C C . ALA A 1 495 ? -9.258 3.752 20.328 1 91.94 495 ALA A C 1
ATOM 3981 O O . ALA A 1 495 ? -9.75 3.094 21.25 1 91.94 495 ALA A O 1
ATOM 3982 N N . LYS A 1 496 ? -8.125 3.48 19.812 1 92.31 496 LYS A N 1
ATOM 3983 C CA . LYS A 1 496 ? -7.297 2.4 20.328 1 92.31 496 LYS A CA 1
ATOM 3984 C C . LYS A 1 496 ? -6.891 2.676 21.781 1 92.31 496 LYS A C 1
ATOM 3986 O O . LYS A 1 496 ? -6.934 1.778 22.625 1 92.31 496 LYS A O 1
ATOM 3991 N N . LEU A 1 497 ? -6.465 3.91 22.047 1 94.31 497 LEU A N 1
ATOM 3992 C CA . LEU A 1 497 ? -6.078 4.297 23.391 1 94.31 497 LEU A CA 1
ATOM 3993 C C . LEU A 1 497 ? -7.242 4.117 24.359 1 94.31 497 LEU A C 1
ATOM 3995 O O . LEU A 1 497 ? -7.055 3.627 25.469 1 94.31 497 LEU A O 1
ATOM 3999 N N . GLU A 1 498 ? -8.414 4.465 23.938 1 93.12 498 GLU A N 1
ATOM 4000 C CA . GLU A 1 498 ? -9.609 4.297 24.75 1 93.12 498 GLU A CA 1
ATOM 4001 C C . GLU A 1 498 ? -9.891 2.82 25.031 1 93.12 498 GLU A C 1
ATOM 4003 O O . GLU A 1 498 ? -10.156 2.434 26.172 1 93.12 498 GLU A O 1
ATOM 4008 N N . ALA A 1 499 ? -9.805 2.078 24.031 1 89.81 499 ALA A N 1
ATOM 4009 C CA . ALA A 1 499 ? -10.062 0.646 24.156 1 89.81 499 ALA A CA 1
ATOM 4010 C C . ALA A 1 499 ? -9.055 -0.018 25.094 1 89.81 499 ALA A C 1
ATOM 4012 O O . ALA A 1 499 ? -9.383 -0.982 25.781 1 89.81 499 ALA A O 1
ATOM 4013 N N . GLU A 1 500 ? -7.844 0.536 25.125 1 92.25 500 GLU A N 1
ATOM 4014 C CA . GLU A 1 500 ? -6.785 -0.041 25.938 1 92.25 500 GLU A CA 1
ATOM 4015 C C . GLU A 1 500 ? -6.809 0.535 27.359 1 92.25 500 GLU A C 1
ATOM 4017 O O . GLU A 1 500 ? -5.996 0.153 28.203 1 92.25 500 GLU A O 1
ATOM 4022 N N . GLY A 1 501 ? -7.66 1.526 27.609 1 92.44 501 GLY A N 1
ATOM 4023 C CA . GLY A 1 501 ? -7.883 2.031 28.953 1 92.44 501 GLY A CA 1
ATOM 4024 C C . GLY A 1 501 ? -6.977 3.193 29.312 1 92.44 501 GLY A C 1
ATOM 4025 O O . GLY A 1 501 ? -6.766 3.48 30.484 1 92.44 501 GLY A O 1
ATOM 4026 N N . TRP A 1 502 ? -6.434 3.945 28.297 1 94.19 502 TRP A N 1
ATOM 4027 C CA . TRP A 1 502 ? -5.5 5.027 28.578 1 94.19 502 TRP A CA 1
ATOM 4028 C C . TRP A 1 502 ? -6.23 6.359 28.703 1 94.19 502 TRP A C 1
ATOM 4030 O O . TRP A 1 502 ? -5.602 7.418 28.797 1 94.19 502 TRP A O 1
ATOM 4040 N N . THR A 1 503 ? -7.449 6.5 28.641 1 90.62 503 THR A N 1
ATOM 4041 C CA . THR A 1 503 ? -8.359 7.605 28.938 1 90.62 503 THR A CA 1
ATOM 4042 C C . THR A 1 503 ? -7.938 8.859 28.172 1 90.62 503 THR A C 1
ATOM 4044 O O . THR A 1 503 ? -7.594 9.875 28.781 1 90.62 503 THR A O 1
ATOM 4047 N N . PRO A 1 504 ? -7.949 8.852 26.906 1 94.81 504 PRO A N 1
ATOM 4048 C CA . PRO A 1 504 ? -7.594 10.055 26.156 1 94.81 504 PRO A CA 1
ATOM 4049 C C . PRO A 1 504 ? -8.578 11.203 26.375 1 94.81 504 PRO A C 1
ATOM 4051 O O . PRO A 1 504 ? -9.781 10.977 26.5 1 94.81 504 PRO A O 1
ATOM 4054 N N . GLY A 1 505 ? -8.055 12.461 26.531 1 93.12 505 GLY A N 1
ATOM 4055 C CA . GLY A 1 505 ? -8.844 13.672 26.688 1 93.12 505 GLY A CA 1
ATOM 4056 C C . GLY A 1 505 ? -8.18 14.898 26.078 1 93.12 505 GLY A C 1
ATOM 4057 O O . GLY A 1 505 ? -7.207 14.773 25.328 1 93.12 505 GLY A O 1
ATOM 4058 N N . TYR A 1 506 ? -8.805 16.016 26.281 1 91.75 506 TYR A N 1
ATOM 4059 C CA . TYR A 1 506 ? -8.273 17.297 25.797 1 91.75 506 TYR A CA 1
ATOM 4060 C C . TYR A 1 506 ? -8.055 18.266 26.953 1 91.75 506 TYR A C 1
ATOM 4062 O O . TYR A 1 506 ? -8.883 18.359 27.859 1 91.75 506 TYR A O 1
ATOM 4070 N N . ARG A 1 507 ? -6.945 18.828 26.906 1 87.94 507 ARG A N 1
ATOM 4071 C CA . ARG A 1 507 ? -6.676 19.891 27.859 1 87.94 507 ARG A CA 1
ATOM 4072 C C . ARG A 1 507 ? -7.582 21.094 27.609 1 87.94 507 ARG A C 1
ATOM 4074 O O . ARG A 1 507 ? -7.727 21.547 26.484 1 87.94 507 ARG A O 1
ATOM 4081 N N . ASP A 1 508 ? -8.086 21.609 28.641 1 82.75 508 ASP A N 1
ATOM 4082 C CA . ASP A 1 508 ? -9.016 22.734 28.531 1 82.75 508 ASP A CA 1
ATOM 4083 C C . ASP A 1 508 ? -8.273 24.062 28.438 1 82.75 508 ASP A C 1
ATOM 4085 O O . ASP A 1 508 ? -8.812 25.047 27.953 1 82.75 508 ASP A O 1
ATOM 4089 N N . ASP A 1 509 ? -7.031 24.047 28.969 1 78.75 509 ASP A N 1
ATOM 4090 C CA . ASP A 1 509 ? -6.281 25.297 29.062 1 78.75 509 ASP A CA 1
ATOM 4091 C C . ASP A 1 509 ? -5.594 25.609 27.734 1 78.75 509 ASP A C 1
ATOM 4093 O O . ASP A 1 509 ? -5.082 26.719 27.547 1 78.75 509 ASP A O 1
ATOM 4097 N N . ILE A 1 510 ? -5.516 24.578 26.922 1 75.75 510 ILE A N 1
ATOM 4098 C CA . ILE A 1 510 ? -4.855 24.766 25.625 1 75.75 510 ILE A CA 1
ATOM 4099 C C . ILE A 1 510 ? -5.891 24.781 24.516 1 75.75 510 ILE A C 1
ATOM 4101 O O . ILE A 1 510 ? -6.562 23.766 24.281 1 75.75 510 ILE A O 1
ATOM 4105 N N . ARG A 1 511 ? -6.66 25.922 24.469 1 58.12 511 ARG A N 1
ATOM 4106 C CA . ARG A 1 511 ? -7.676 25.938 23.422 1 58.12 511 ARG A CA 1
ATOM 4107 C C . ARG A 1 511 ? -7.074 26.359 22.078 1 58.12 511 ARG A C 1
ATOM 4109 O O . ARG A 1 511 ? -6.164 27.188 22.031 1 58.12 511 ARG A O 1
ATOM 4116 N N . PHE A 1 512 ? -7.211 25.547 21.047 1 55.22 512 PHE A N 1
ATOM 4117 C CA . PHE A 1 512 ? -6.836 25.859 19.672 1 55.22 512 PHE A CA 1
ATOM 4118 C C . PHE A 1 512 ? -7.305 27.25 19.297 1 55.22 512 PHE A C 1
ATOM 4120 O O . PHE A 1 512 ? -8.43 27.641 19.609 1 55.22 512 PHE A O 1
ATOM 4127 N N . ALA A 1 513 ? -6.297 28.172 19.188 1 45.59 513 ALA A N 1
ATOM 4128 C CA . ALA A 1 513 ? -6.703 29.5 18.75 1 45.59 513 ALA A CA 1
ATOM 4129 C C . ALA A 1 513 ? -7.656 29.438 17.562 1 45.59 513 ALA A C 1
ATOM 4131 O O . ALA A 1 513 ? -7.379 28.734 16.578 1 45.59 513 ALA A O 1
ATOM 4132 N N . GLY A 1 514 ? -8.805 29.359 17.719 1 40.31 514 GLY A N 1
ATOM 4133 C CA . GLY A 1 514 ? -9.625 29.734 16.578 1 40.31 514 GLY A CA 1
ATOM 4134 C C . GLY A 1 514 ? -8.938 30.75 15.664 1 40.31 514 GLY A C 1
ATOM 4135 O O . GLY A 1 514 ? -7.918 31.328 16.031 1 40.31 514 GLY A O 1
ATOM 4136 N N . THR A 1 515 ? -9.234 30.812 14.32 1 36.75 515 THR A N 1
ATOM 4137 C CA . THR A 1 515 ? -8.828 31.703 13.242 1 36.75 515 THR A CA 1
ATOM 4138 C C . THR A 1 515 ? -8.422 33.062 13.797 1 36.75 515 THR A C 1
ATOM 4140 O O . THR A 1 515 ? -7.961 33.938 13.055 1 36.75 515 THR A O 1
ATOM 4143 N N . ASN A 1 516 ? -8.953 33.562 14.836 1 31.39 516 ASN A N 1
ATOM 4144 C CA . ASN A 1 516 ? -8.805 35 14.922 1 31.39 516 ASN A CA 1
ATOM 4145 C C . ASN A 1 516 ? -7.398 35.375 15.367 1 31.39 516 ASN A C 1
ATOM 4147 O O . ASN A 1 516 ? -7.23 36.031 16.406 1 31.39 516 ASN A O 1
ATOM 4151 N N . VAL A 1 517 ? -6.547 34.5 15.328 1 30.92 517 VAL A N 1
ATOM 4152 C CA . VAL A 1 517 ? -5.293 35.156 15.688 1 30.92 517 VAL A CA 1
ATOM 4153 C C . VAL A 1 517 ? -4.891 36.125 14.578 1 30.92 517 VAL A C 1
ATOM 4155 O O . VAL A 1 517 ? -4.633 35.719 13.445 1 30.92 517 VAL A O 1
ATOM 4158 N N . SER A 1 518 ? -5.371 37.219 14.484 1 26.73 518 SER A N 1
ATOM 4159 C CA . SER A 1 518 ? -4.883 38.344 13.719 1 26.73 518 SER A CA 1
ATOM 4160 C C . SER A 1 518 ? -3.357 38.375 13.68 1 26.73 518 SER A C 1
ATOM 4162 O O . SER A 1 518 ? -2.699 38.281 14.711 1 26.73 518 SER A O 1
ATOM 4164 N N . LEU A 1 519 ? -2.678 38 12.555 1 25.05 519 LEU A N 1
ATOM 4165 C CA . LEU A 1 519 ? -1.343 38.531 12.352 1 25.05 519 LEU A CA 1
ATOM 4166 C C . LEU A 1 519 ? -1.33 40.031 12.625 1 25.05 519 LEU A C 1
ATOM 4168 O O . LEU A 1 519 ? -2.229 40.781 12.188 1 25.05 519 LEU A O 1
ATOM 4172 N N . MET B 1 1 ? -29.344 -18.516 9.398 1 90.31 1 MET B N 1
ATOM 4173 C CA . MET B 1 1 ? -28.906 -19.844 9.812 1 90.31 1 MET B CA 1
ATOM 4174 C C . MET B 1 1 ? -28.188 -20.562 8.672 1 90.31 1 MET B C 1
ATOM 4176 O O . MET B 1 1 ? -28.609 -20.484 7.52 1 90.31 1 MET B O 1
ATOM 4180 N N . LEU B 1 2 ? -27.078 -21.203 9.094 1 95.56 2 LEU B N 1
ATOM 4181 C CA . LEU B 1 2 ? -26.297 -21.953 8.117 1 95.56 2 LEU B CA 1
ATOM 4182 C C . LEU B 1 2 ? -26.547 -23.453 8.25 1 95.56 2 LEU B C 1
ATOM 4184 O O . LEU B 1 2 ? -26.5 -24 9.352 1 95.56 2 LEU B O 1
ATOM 4188 N N . TYR B 1 3 ? -26.844 -24.047 7.129 1 95.31 3 TYR B N 1
ATOM 4189 C CA . TYR B 1 3 ? -27.125 -25.469 7.078 1 95.31 3 TYR B CA 1
ATOM 4190 C C . TYR B 1 3 ? -26.141 -26.188 6.164 1 95.31 3 TYR B C 1
ATOM 4192 O O . TYR B 1 3 ? -25.531 -25.578 5.285 1 95.31 3 TYR B O 1
ATOM 4200 N N . PRO B 1 4 ? -25.984 -27.484 6.414 1 95.56 4 PRO B N 1
ATOM 4201 C CA . PRO B 1 4 ? -25.203 -28.234 5.438 1 95.56 4 PRO B CA 1
ATOM 4202 C C . PRO B 1 4 ? -25.828 -28.203 4.039 1 95.56 4 PRO B C 1
ATOM 4204 O O . PRO B 1 4 ? -27.016 -27.953 3.889 1 95.56 4 PRO B O 1
ATOM 4207 N N . ALA B 1 5 ? -25 -28.453 3.098 1 92.69 5 ALA B N 1
ATOM 4208 C CA . ALA B 1 5 ? -25.422 -28.375 1.703 1 92.69 5 ALA B CA 1
ATOM 4209 C C . ALA B 1 5 ? -26.359 -29.531 1.352 1 92.69 5 ALA B C 1
ATOM 4211 O O . ALA B 1 5 ? -27.047 -29.484 0.331 1 92.69 5 ALA B O 1
ATOM 4212 N N . THR B 1 6 ? -26.328 -30.578 2.227 1 93.06 6 THR B N 1
ATOM 4213 C CA . THR B 1 6 ? -27.172 -31.75 1.97 1 93.06 6 THR B CA 1
ATOM 4214 C C . THR B 1 6 ? -28 -32.094 3.199 1 93.06 6 THR B C 1
ATOM 4216 O O . THR B 1 6 ? -27.609 -31.797 4.328 1 93.06 6 THR B O 1
ATOM 4219 N N . THR B 1 7 ? -29.109 -32.781 2.912 1 93.75 7 THR B N 1
ATOM 4220 C CA . THR B 1 7 ? -29.984 -33.219 4.004 1 93.75 7 THR B CA 1
ATOM 4221 C C . THR B 1 7 ? -29.969 -34.719 4.148 1 93.75 7 THR B C 1
ATOM 4223 O O . THR B 1 7 ? -30.594 -35.281 5.059 1 93.75 7 THR B O 1
ATOM 4226 N N . VAL B 1 8 ? -29.25 -35.312 3.238 1 95.06 8 VAL B N 1
ATOM 4227 C CA . VAL B 1 8 ? -29.203 -36.781 3.254 1 95.06 8 VAL B CA 1
ATOM 4228 C C . VAL B 1 8 ? -27.766 -37.25 3.295 1 95.06 8 VAL B C 1
ATOM 4230 O O . VAL B 1 8 ? -26.844 -36.5 2.957 1 95.06 8 VAL B O 1
ATOM 4233 N N . CYS B 1 9 ? -27.609 -38.438 3.689 1 95.81 9 CYS B N 1
ATOM 4234 C CA . CYS B 1 9 ? -26.266 -39.031 3.695 1 95.81 9 CYS B CA 1
ATOM 4235 C C . CYS B 1 9 ? -25.75 -39.219 2.273 1 95.81 9 CYS B C 1
ATOM 4237 O O . CYS B 1 9 ? -26.406 -39.812 1.437 1 95.81 9 CYS B O 1
ATOM 4239 N N . THR B 1 10 ? -24.594 -38.781 1.996 1 92.56 10 THR B N 1
ATOM 4240 C CA . THR B 1 10 ? -24.078 -38.781 0.63 1 92.56 10 THR B CA 1
ATOM 4241 C C . THR B 1 10 ? -23.031 -39.875 0.439 1 92.56 10 THR B C 1
ATOM 4243 O O . THR B 1 10 ? -22.438 -40 -0.635 1 92.56 10 THR B O 1
ATOM 4246 N N . ASP B 1 11 ? -22.75 -40.656 1.435 1 91.56 11 ASP B N 1
ATOM 4247 C CA . ASP B 1 11 ? -21.781 -41.75 1.32 1 91.56 11 ASP B CA 1
ATOM 4248 C C . ASP B 1 11 ? -22.391 -42.938 0.583 1 91.56 11 ASP B C 1
ATOM 4250 O O . ASP B 1 11 ? -23.312 -43.594 1.091 1 91.56 11 ASP B O 1
ATOM 4254 N N . PRO B 1 12 ? -21.812 -43.25 -0.502 1 89.94 12 PRO B N 1
ATOM 4255 C CA . PRO B 1 12 ? -22.391 -44.344 -1.286 1 89.94 12 PRO B CA 1
ATOM 4256 C C . PRO B 1 12 ? -22.234 -45.688 -0.611 1 89.94 12 PRO B C 1
ATOM 4258 O O . PRO B 1 12 ? -23.016 -46.625 -0.884 1 89.94 12 PRO B O 1
ATOM 4261 N N . SER B 1 13 ? -21.312 -45.844 0.177 1 91.44 13 SER B N 1
ATOM 4262 C CA . SER B 1 13 ? -21.047 -47.125 0.82 1 91.44 13 SER B CA 1
ATOM 4263 C C . SER B 1 13 ? -21.859 -47.281 2.1 1 91.44 13 SER B C 1
ATOM 4265 O O . SER B 1 13 ? -21.844 -48.344 2.725 1 91.44 13 SER B O 1
ATOM 4267 N N . CYS B 1 14 ? -22.469 -46.25 2.51 1 93.56 14 CYS B N 1
ATOM 4268 C CA . CYS B 1 14 ? -23.25 -46.25 3.748 1 93.56 14 CYS B CA 1
ATOM 4269 C C . CYS B 1 14 ? -24.609 -46.875 3.527 1 93.56 14 CYS B C 1
ATOM 4271 O O . CYS B 1 14 ? -25.312 -46.562 2.566 1 93.56 14 CYS B O 1
ATOM 4273 N N . PRO B 1 15 ? -25.047 -47.812 4.359 1 92.5 15 PRO B N 1
ATOM 4274 C CA . PRO B 1 15 ? -26.375 -48.406 4.242 1 92.5 15 PRO B CA 1
ATOM 4275 C C . PRO B 1 15 ? -27.484 -47.375 4.293 1 92.5 15 PRO B C 1
ATOM 4277 O O . PRO B 1 15 ? -28.594 -47.594 3.809 1 92.5 15 PRO B O 1
ATOM 4280 N N . SER B 1 16 ? -27.234 -46.281 4.879 1 90.81 16 SER B N 1
ATOM 4281 C CA . SER B 1 16 ? -28.219 -45.219 4.988 1 90.81 16 SER B CA 1
ATOM 4282 C C . SER B 1 16 ? -28.031 -44.156 3.896 1 90.81 16 SER B C 1
ATOM 4284 O O . SER B 1 16 ? -28.406 -43 4.066 1 90.81 16 SER B O 1
ATOM 4286 N N . HIS B 1 17 ? -27.406 -44.594 2.898 1 92.38 17 HIS B N 1
ATOM 4287 C CA . HIS B 1 17 ? -27.234 -43.656 1.777 1 92.38 17 HIS B CA 1
ATOM 4288 C C . HIS B 1 17 ? -28.562 -43.125 1.289 1 92.38 17 HIS B C 1
ATOM 4290 O O . HIS B 1 17 ? -29.5 -43.906 1.058 1 92.38 17 HIS B O 1
ATOM 4296 N N . GLY B 1 18 ? -28.641 -41.781 1.144 1 92.5 18 GLY B N 1
ATOM 4297 C CA . GLY B 1 18 ? -29.859 -41.188 0.633 1 92.5 18 GLY B CA 1
ATOM 4298 C C . GLY B 1 18 ? -30.906 -40.938 1.704 1 92.5 18 GLY B C 1
ATOM 4299 O O . GLY B 1 18 ? -31.953 -40.344 1.44 1 92.5 18 GLY B O 1
ATOM 4300 N N . ARG B 1 19 ? -30.656 -41.375 2.873 1 92.44 19 ARG B N 1
ATOM 4301 C CA . ARG B 1 19 ? -31.609 -41.188 3.957 1 92.44 19 ARG B CA 1
ATOM 4302 C C . ARG B 1 19 ? -31.359 -39.875 4.676 1 92.44 19 ARG B C 1
ATOM 4304 O O . ARG B 1 19 ? -30.25 -39.344 4.66 1 92.44 19 ARG B O 1
ATOM 4311 N N . VAL B 1 20 ? -32.375 -39.375 5.309 1 93.88 20 VAL B N 1
ATOM 4312 C CA . VAL B 1 20 ? -32.344 -38.062 5.957 1 93.88 20 VAL B CA 1
ATOM 4313 C C . VAL B 1 20 ? -31.422 -38.094 7.168 1 93.88 20 VAL B C 1
ATOM 4315 O O . VAL B 1 20 ? -31.406 -39.094 7.918 1 93.88 20 VAL B O 1
ATOM 4318 N N . LEU B 1 21 ? -30.688 -37.031 7.316 1 92.88 21 LEU B N 1
ATOM 4319 C CA . LEU B 1 21 ? -29.719 -36.875 8.406 1 92.88 21 LEU B CA 1
ATOM 4320 C C . LEU B 1 21 ? -30.391 -36.344 9.664 1 92.88 21 LEU B C 1
ATOM 4322 O O . LEU B 1 21 ? -31.438 -35.688 9.578 1 92.88 21 LEU B O 1
ATOM 4326 N N . ARG B 1 22 ? -29.812 -36.688 10.82 1 91.69 22 ARG B N 1
ATOM 4327 C CA . ARG B 1 22 ? -30.312 -36.156 12.086 1 91.69 22 ARG B CA 1
ATOM 4328 C C . ARG B 1 22 ? -29.453 -35.031 12.602 1 91.69 22 ARG B C 1
ATOM 4330 O O . ARG B 1 22 ? -28.281 -34.906 12.258 1 91.69 22 ARG B O 1
ATOM 4337 N N . LEU B 1 23 ? -30.141 -34.219 13.438 1 90.44 23 LEU B N 1
ATOM 4338 C CA . LEU B 1 23 ? -29.375 -33.156 14.102 1 90.44 23 LEU B CA 1
ATOM 4339 C C . LEU B 1 23 ? -28.297 -33.75 15 1 90.44 23 LEU B C 1
ATOM 4341 O O . LEU B 1 23 ? -28.562 -34.656 15.781 1 90.44 23 LEU B O 1
ATOM 4345 N N . TRP B 1 24 ? -27.078 -33.344 14.852 1 82.56 24 TRP B N 1
ATOM 4346 C CA . TRP B 1 24 ? -25.953 -33.844 15.602 1 82.56 24 TRP B CA 1
ATOM 4347 C C . TRP B 1 24 ? -25.859 -33.188 16.984 1 82.56 24 TRP B C 1
ATOM 4349 O O . TRP B 1 24 ? -25.766 -33.875 18 1 82.56 24 TRP B O 1
ATOM 4359 N N . GLU B 1 25 ? -25.828 -31.906 17.031 1 86.12 25 GLU B N 1
ATOM 4360 C CA . GLU B 1 25 ? -25.781 -31.094 18.234 1 86.12 25 GLU B CA 1
ATOM 4361 C C . GLU B 1 25 ? -26.625 -29.844 18.094 1 86.12 25 GLU B C 1
ATOM 4363 O O . GLU B 1 25 ? -27.141 -29.547 17.016 1 86.12 25 GLU B O 1
ATOM 4368 N N . ASP B 1 26 ? -26.828 -29.172 19.234 1 91.31 26 ASP B N 1
ATOM 4369 C CA . ASP B 1 26 ? -27.516 -27.891 19.172 1 91.31 26 ASP B CA 1
ATOM 4370 C C . ASP B 1 26 ? -26.797 -26.906 18.266 1 91.31 26 ASP B C 1
ATOM 4372 O O . ASP B 1 26 ? -25.562 -26.906 18.188 1 91.31 26 ASP B O 1
ATOM 4376 N N . PRO B 1 27 ? -27.625 -26.203 17.578 1 94.06 27 PRO B N 1
ATOM 4377 C CA . PRO B 1 27 ? -26.984 -25.219 16.719 1 94.06 27 PRO B CA 1
ATOM 4378 C C . PRO B 1 27 ? -25.969 -24.359 17.453 1 94.06 27 PRO B C 1
ATOM 4380 O O . PRO B 1 27 ? -26.203 -23.938 18.578 1 94.06 27 PRO B O 1
ATOM 4383 N N . LYS B 1 28 ? -24.891 -24.188 16.844 1 95.44 28 LYS B N 1
ATOM 4384 C CA . LYS B 1 28 ? -23.797 -23.422 17.422 1 95.44 28 LYS B CA 1
ATOM 4385 C C . LYS B 1 28 ? -23.891 -21.938 17.047 1 95.44 28 LYS B C 1
ATOM 4387 O O . LYS B 1 28 ? -24.094 -21.609 15.883 1 95.44 28 LYS B O 1
ATOM 4392 N N . ARG B 1 29 ? -23.781 -21.125 18.094 1 96.5 29 ARG B N 1
ATOM 4393 C CA . ARG B 1 29 ? -23.734 -19.688 17.844 1 96.5 29 ARG B CA 1
ATOM 4394 C C . ARG B 1 29 ? -22.422 -19.297 17.172 1 96.5 29 ARG B C 1
ATOM 4396 O O . ARG B 1 29 ? -21.344 -19.672 17.625 1 96.5 29 ARG B O 1
ATOM 4403 N N . VAL B 1 30 ? -22.562 -18.531 16.031 1 97.81 30 VAL B N 1
ATOM 4404 C CA . VAL B 1 30 ? -21.375 -18.141 15.266 1 97.81 30 VAL B CA 1
ATOM 4405 C C . VAL B 1 30 ? -21.438 -16.672 14.891 1 97.81 30 VAL B C 1
ATOM 4407 O O . VAL B 1 30 ? -22.516 -16.062 14.969 1 97.81 30 VAL B O 1
ATOM 4410 N N . THR B 1 31 ? -20.328 -16.062 14.609 1 98.12 31 THR B N 1
ATOM 4411 C CA . THR B 1 31 ? -20.234 -14.688 14.117 1 98.12 31 THR B CA 1
ATOM 4412 C C . THR B 1 31 ? -20.031 -14.664 12.609 1 98.12 31 THR B C 1
ATOM 4414 O O . THR B 1 31 ? -19.156 -15.344 12.078 1 98.12 31 THR B O 1
ATOM 4417 N N . MET B 1 32 ? -20.875 -13.938 11.945 1 98.06 32 MET B N 1
ATOM 4418 C CA . MET B 1 32 ? -20.844 -13.828 10.484 1 98.06 32 MET B CA 1
ATOM 4419 C C . MET B 1 32 ? -20.344 -12.453 10.055 1 98.06 32 MET B C 1
ATOM 4421 O O . MET B 1 32 ? -20.75 -11.43 10.602 1 98.06 32 MET B O 1
ATOM 4425 N N . PHE B 1 33 ? -19.406 -12.406 9.195 1 98.38 33 PHE B N 1
ATOM 4426 C CA . PHE B 1 33 ? -18.891 -11.18 8.602 1 98.38 33 PHE B CA 1
ATOM 4427 C C . PHE B 1 33 ? -19.328 -11.062 7.145 1 98.38 33 PHE B C 1
ATOM 4429 O O . PHE B 1 33 ? -19.047 -11.938 6.328 1 98.38 33 PHE B O 1
ATOM 4436 N N . SER B 1 34 ? -19.984 -10.016 6.824 1 97.38 34 SER B N 1
ATOM 4437 C CA . SER B 1 34 ? -20.562 -9.852 5.496 1 97.38 34 SER B CA 1
ATOM 4438 C C . SER B 1 34 ? -20.125 -8.539 4.855 1 97.38 34 SER B C 1
ATOM 4440 O O . SER B 1 34 ? -19.781 -7.59 5.559 1 97.38 34 SER B O 1
ATOM 4442 N N . LEU B 1 35 ? -20.109 -8.547 3.592 1 95.38 35 LEU B N 1
ATOM 4443 C CA . LEU B 1 35 ? -19.734 -7.359 2.828 1 95.38 35 LEU B CA 1
ATOM 4444 C C . LEU B 1 35 ? -20.781 -6.258 2.988 1 95.38 35 LEU B C 1
ATOM 4446 O O . LEU B 1 35 ? -20.438 -5.102 3.24 1 95.38 35 LEU B O 1
ATOM 4450 N N . ALA B 1 36 ? -22.031 -6.613 2.934 1 91.94 36 ALA B N 1
ATOM 4451 C CA . ALA B 1 36 ? -23.109 -5.633 2.869 1 91.94 36 ALA B CA 1
ATOM 4452 C C . ALA B 1 36 ? -23.703 -5.383 4.25 1 91.94 36 ALA B C 1
ATOM 4454 O O . ALA B 1 36 ? -24.031 -4.246 4.602 1 91.94 36 ALA B O 1
ATOM 4455 N N . SER B 1 37 ? -23.812 -6.441 5.055 1 93.5 37 SER B N 1
ATOM 4456 C CA . SER B 1 37 ? -24.594 -6.359 6.281 1 93.5 37 SER B CA 1
ATOM 4457 C C . SER B 1 37 ? -23.703 -6.164 7.5 1 93.5 37 SER B C 1
ATOM 4459 O O . SER B 1 37 ? -24.188 -6.051 8.625 1 93.5 37 SER B O 1
ATOM 4461 N N . GLY B 1 38 ? -22.453 -6.133 7.266 1 96.25 38 GLY B N 1
ATOM 4462 C CA . GLY B 1 38 ? -21.562 -5.992 8.398 1 96.25 38 GLY B CA 1
ATOM 4463 C C . GLY B 1 38 ? -21.469 -7.254 9.242 1 96.25 38 GLY B C 1
ATOM 4464 O O . GLY B 1 38 ? -21.531 -8.367 8.711 1 96.25 38 GLY B O 1
ATOM 4465 N N . VAL B 1 39 ? -21.219 -7.062 10.516 1 97.88 39 VAL B N 1
ATOM 4466 C CA . VAL B 1 39 ? -21.047 -8.18 11.438 1 97.88 39 VAL B CA 1
ATOM 4467 C C . VAL B 1 39 ? -22.375 -8.508 12.109 1 97.88 39 VAL B C 1
ATOM 4469 O O . VAL B 1 39 ? -23.094 -7.609 12.555 1 97.88 39 VAL B O 1
ATOM 4472 N N . PHE B 1 40 ? -22.734 -9.758 12.102 1 96.88 40 PHE B N 1
ATOM 4473 C CA . PHE B 1 40 ? -23.938 -10.164 12.82 1 96.88 40 PHE B CA 1
ATOM 4474 C C . PHE B 1 40 ? -23.797 -11.586 13.344 1 96.88 40 PHE B C 1
ATOM 4476 O O . PHE B 1 40 ? -22.922 -12.328 12.906 1 96.88 40 PHE B O 1
ATOM 4483 N N . GLU B 1 41 ? -24.625 -11.922 14.273 1 96.44 41 GLU B N 1
ATOM 4484 C CA . GLU B 1 41 ? -24.609 -13.258 14.859 1 96.44 41 GLU B CA 1
ATOM 4485 C C . GLU B 1 41 ? -25.578 -14.188 14.141 1 96.44 41 GLU B C 1
ATOM 4487 O O . GLU B 1 41 ? -26.625 -13.75 13.648 1 96.44 41 GLU B O 1
ATOM 4492 N N . GLY B 1 42 ? -25.156 -15.414 13.992 1 96.56 42 GLY B N 1
ATOM 4493 C CA . GLY B 1 42 ? -26 -16.453 13.422 1 96.56 42 GLY B CA 1
ATOM 4494 C C . GLY B 1 42 ? -25.781 -17.812 14.078 1 96.56 42 GLY B C 1
ATOM 4495 O O . GLY B 1 42 ? -25.266 -17.891 15.188 1 96.56 42 GLY B O 1
ATOM 4496 N N . PHE B 1 43 ? -26.344 -18.828 13.445 1 97.19 43 PHE B N 1
ATOM 4497 C CA . PHE B 1 43 ? -26.234 -20.188 13.961 1 97.19 43 PHE B CA 1
ATOM 4498 C C . PHE B 1 43 ? -25.781 -21.141 12.859 1 97.19 43 PHE B C 1
ATOM 4500 O O . PHE B 1 43 ? -26.203 -21.016 11.711 1 97.19 43 PHE B O 1
ATOM 4507 N N . ALA B 1 44 ? -24.953 -22.016 13.211 1 97.19 44 ALA B N 1
ATOM 4508 C CA . ALA B 1 44 ? -24.531 -23.109 12.328 1 97.19 44 ALA B CA 1
ATOM 4509 C C . ALA B 1 44 ? -25.047 -24.453 12.812 1 97.19 44 ALA B C 1
ATOM 4511 O O . ALA B 1 44 ? -24.938 -24.766 14 1 97.19 44 ALA B O 1
ATOM 4512 N N . VAL B 1 45 ? -25.578 -25.203 11.852 1 96.56 45 VAL B N 1
ATOM 4513 C CA . VAL B 1 45 ? -26.188 -26.484 12.188 1 96.56 45 VAL B CA 1
ATOM 4514 C C . VAL B 1 45 ? -25.312 -27.625 11.648 1 96.56 45 VAL B C 1
ATOM 4516 O O . VAL B 1 45 ? -24.781 -27.531 10.547 1 96.56 45 VAL B O 1
ATOM 4519 N N . ALA B 1 46 ? -25.156 -28.625 12.469 1 96.06 46 ALA B N 1
ATOM 4520 C CA . ALA B 1 46 ? -24.484 -29.844 12.055 1 96.06 46 ALA B CA 1
ATOM 4521 C C . ALA B 1 46 ? -25.422 -31.047 12.141 1 96.06 46 ALA B C 1
ATOM 4523 O O . ALA B 1 46 ? -26.234 -31.141 13.062 1 96.06 46 ALA B O 1
ATOM 4524 N N . THR B 1 47 ? -25.328 -31.906 11.141 1 96.25 47 THR B N 1
ATOM 4525 C CA . THR B 1 47 ? -26.109 -33.125 11.109 1 96.25 47 THR B CA 1
ATOM 4526 C C . THR B 1 47 ? -25.219 -34.375 10.992 1 96.25 47 THR B C 1
ATOM 4528 O O . THR B 1 47 ? -24.031 -34.25 10.688 1 96.25 47 THR B O 1
ATOM 4531 N N . SER B 1 48 ? -25.75 -35.5 11.328 1 95.62 48 SER B N 1
ATOM 4532 C CA . SER B 1 48 ? -24.922 -36.719 11.297 1 95.62 48 SER B CA 1
ATOM 4533 C C . SER B 1 48 ? -25.719 -37.906 10.82 1 95.62 48 SER B C 1
ATOM 4535 O O . SER B 1 48 ? -26.938 -37.938 10.938 1 95.62 48 SER B O 1
ATOM 4537 N N . CYS B 1 49 ? -24.984 -38.75 10.195 1 94.88 49 CYS B N 1
ATOM 4538 C CA . CYS B 1 49 ? -25.562 -40.031 9.82 1 94.88 49 CYS B CA 1
ATOM 4539 C C . CYS B 1 49 ? -25.359 -41.062 10.93 1 94.88 49 CYS B C 1
ATOM 4541 O O . CYS B 1 49 ? -24.266 -41.219 11.445 1 94.88 49 CYS B O 1
ATOM 4543 N N . ARG B 1 50 ? -26.312 -41.875 11.281 1 89.81 50 ARG B N 1
ATOM 4544 C CA . ARG B 1 50 ? -26.281 -42.844 12.383 1 89.81 50 ARG B CA 1
ATOM 4545 C C . ARG B 1 50 ? -25.469 -44.062 12.008 1 89.81 50 ARG B C 1
ATOM 4547 O O . ARG B 1 50 ? -24.875 -44.719 12.875 1 89.81 50 ARG B O 1
ATOM 4554 N N . LYS B 1 51 ? -25.406 -44.312 10.797 1 92.69 51 LYS B N 1
ATOM 4555 C CA . LYS B 1 51 ? -24.781 -45.562 10.375 1 92.69 51 LYS B CA 1
ATOM 4556 C C . LYS B 1 51 ? -23.281 -45.375 10.109 1 92.69 51 LYS B C 1
ATOM 4558 O O . LYS B 1 51 ? -22.453 -46 10.766 1 92.69 51 LYS B O 1
ATOM 4563 N N . CYS B 1 52 ? -22.953 -44.5 9.25 1 92.75 52 CYS B N 1
ATOM 4564 C CA . CYS B 1 52 ? -21.547 -44.312 8.906 1 92.75 52 CYS B CA 1
ATOM 4565 C C . CYS B 1 52 ? -20.891 -43.281 9.828 1 92.75 52 CYS B C 1
ATOM 4567 O O . CYS B 1 52 ? -19.672 -43.094 9.773 1 92.75 52 CYS B O 1
ATOM 4569 N N . ARG B 1 53 ? -21.672 -42.562 10.57 1 91.81 53 ARG B N 1
ATOM 4570 C CA . ARG B 1 53 ? -21.203 -41.625 11.594 1 91.81 53 ARG B CA 1
ATOM 4571 C C . ARG B 1 53 ? -20.547 -40.375 10.953 1 91.81 53 ARG B C 1
ATOM 4573 O O . ARG B 1 53 ? -19.812 -39.656 11.617 1 91.81 53 ARG B O 1
ATOM 4580 N N . ALA B 1 54 ? -20.797 -40.25 9.734 1 95.5 54 ALA B N 1
ATOM 4581 C CA . ALA B 1 54 ? -20.359 -39 9.086 1 95.5 54 ALA B CA 1
ATOM 4582 C C . ALA B 1 54 ? -21.109 -37.812 9.641 1 95.5 54 ALA B C 1
ATOM 4584 O O . ALA B 1 54 ? -22.297 -37.875 9.906 1 95.5 54 ALA B O 1
ATOM 4585 N N . THR B 1 55 ? -20.359 -36.75 9.906 1 95.88 55 THR B N 1
ATOM 4586 C CA . THR B 1 55 ? -20.969 -35.5 10.383 1 95.88 55 THR B CA 1
ATOM 4587 C C . THR B 1 55 ? -20.922 -34.438 9.297 1 95.88 55 THR B C 1
ATOM 4589 O O . THR B 1 55 ? -19.859 -34.156 8.727 1 95.88 55 THR B O 1
ATOM 4592 N N . TYR B 1 56 ? -22.047 -33.844 9.078 1 96.5 56 TYR B N 1
ATOM 4593 C CA . TYR B 1 56 ? -22.203 -32.844 8.016 1 96.5 56 TYR B CA 1
ATOM 4594 C C . TYR B 1 56 ? -22.297 -31.438 8.602 1 96.5 56 TYR B C 1
ATOM 4596 O O . TYR B 1 56 ? -23.172 -31.156 9.422 1 96.5 56 TYR B O 1
ATOM 4604 N N . TYR B 1 57 ? -21.359 -30.594 8.195 1 96.56 57 TYR B N 1
ATOM 4605 C CA . TYR B 1 57 ? -21.328 -29.188 8.57 1 96.56 57 TYR B CA 1
ATOM 4606 C C . TYR B 1 57 ? -21.688 -28.297 7.387 1 96.56 57 TYR B C 1
ATOM 4608 O O . TYR B 1 57 ? -21.828 -28.781 6.258 1 96.56 57 TYR B O 1
ATOM 4616 N N . PRO B 1 58 ? -21.828 -27.016 7.551 1 96.88 58 PRO B N 1
ATOM 4617 C CA . PRO B 1 58 ? -22.266 -26.141 6.461 1 96.88 58 PRO B CA 1
ATOM 4618 C C . PRO B 1 58 ? -21.281 -26.109 5.293 1 96.88 58 PRO B C 1
ATOM 4620 O O . PRO B 1 58 ? -21.688 -25.969 4.137 1 96.88 58 PRO B O 1
ATOM 4623 N N . ASN B 1 59 ? -20 -26.281 5.531 1 97.19 59 ASN B N 1
ATOM 4624 C CA . ASN B 1 59 ? -19 -26.125 4.484 1 97.19 59 ASN B CA 1
ATOM 4625 C C . ASN B 1 59 ? -18.438 -27.484 4.043 1 97.19 59 ASN B C 1
ATOM 4627 O O . ASN B 1 59 ? -17.875 -27.594 2.957 1 97.19 59 ASN B O 1
ATOM 4631 N N . TYR B 1 60 ? -18.578 -28.469 4.938 1 96.94 60 TYR B N 1
ATOM 4632 C CA . TYR B 1 60 ? -17.875 -29.719 4.68 1 96.94 60 TYR B CA 1
ATOM 4633 C C . TYR B 1 60 ? -18.5 -30.875 5.438 1 96.94 60 TYR B C 1
ATOM 4635 O O . TYR B 1 60 ? -19.359 -30.656 6.301 1 96.94 60 TYR B O 1
ATOM 4643 N N . VAL B 1 61 ? -18.078 -32.094 5.074 1 96.56 61 VAL B N 1
ATOM 4644 C CA . VAL B 1 61 ? -18.453 -33.312 5.766 1 96.56 61 VAL B CA 1
ATOM 4645 C C . VAL B 1 61 ? -17.219 -33.969 6.375 1 96.56 61 VAL B C 1
ATOM 4647 O O . VAL B 1 61 ? -16.141 -33.938 5.789 1 96.56 61 VAL B O 1
ATOM 4650 N N . VAL B 1 62 ? -17.391 -34.469 7.531 1 95.94 62 VAL B N 1
ATOM 4651 C CA . VAL B 1 62 ? -16.281 -35.125 8.211 1 95.94 62 VAL B CA 1
ATOM 4652 C C . VAL B 1 62 ? -16.516 -36.625 8.227 1 95.94 62 VAL B C 1
ATOM 4654 O O . VAL B 1 62 ? -17.547 -37.094 8.719 1 95.94 62 VAL B O 1
ATOM 4657 N N . ARG B 1 63 ? -15.594 -37.344 7.664 1 93.81 63 ARG B N 1
ATOM 4658 C CA . ARG B 1 63 ? -15.555 -38.812 7.691 1 93.81 63 ARG B CA 1
ATOM 4659 C C . ARG B 1 63 ? -14.242 -39.312 8.297 1 93.81 63 ARG B C 1
ATOM 4661 O O . ARG B 1 63 ? -13.18 -39.188 7.684 1 93.81 63 ARG B O 1
ATOM 4668 N N . GLY B 1 64 ? -14.383 -39.875 9.445 1 90.94 64 GLY B N 1
ATOM 4669 C CA . GLY B 1 64 ? -13.148 -40.188 10.141 1 90.94 64 GLY B CA 1
ATOM 4670 C C . GLY B 1 64 ? -12.359 -38.969 10.539 1 90.94 64 GLY B C 1
ATOM 4671 O O . GLY B 1 64 ? -12.859 -38.094 11.266 1 90.94 64 GLY B O 1
ATOM 4672 N N . ASP B 1 65 ? -11.141 -38.844 10.008 1 94.06 65 ASP B N 1
ATOM 4673 C CA . ASP B 1 65 ? -10.32 -37.688 10.352 1 94.06 65 ASP B CA 1
ATOM 4674 C C . ASP B 1 65 ? -10.094 -36.812 9.133 1 94.06 65 ASP B C 1
ATOM 4676 O O . ASP B 1 65 ? -9.086 -36.094 9.047 1 94.06 65 ASP B O 1
ATOM 4680 N N . VAL B 1 66 ? -11.016 -36.938 8.25 1 95.31 66 VAL B N 1
ATOM 4681 C CA . VAL B 1 66 ? -10.859 -36.156 7.016 1 95.31 66 VAL B CA 1
ATOM 4682 C C . VAL B 1 66 ? -12.055 -35.219 6.832 1 95.31 66 VAL B C 1
ATOM 4684 O O . VAL B 1 66 ? -13.203 -35.656 6.918 1 95.31 66 VAL B O 1
ATOM 4687 N N . ARG B 1 67 ? -11.758 -34 6.621 1 95.62 67 ARG B N 1
ATOM 4688 C CA . ARG B 1 67 ? -12.727 -33 6.195 1 95.62 67 ARG B CA 1
ATOM 4689 C C . ARG B 1 67 ? -12.797 -32.906 4.676 1 95.62 67 ARG B C 1
ATOM 4691 O O . ARG B 1 67 ? -11.805 -32.625 4.016 1 95.62 67 ARG B O 1
ATOM 4698 N N . GLN B 1 68 ? -13.93 -33.188 4.211 1 96.69 68 GLN B N 1
ATOM 4699 C CA . GLN B 1 68 ? -14.164 -33.062 2.779 1 96.69 68 GLN B CA 1
ATOM 4700 C C . GLN B 1 68 ? -15.117 -31.906 2.486 1 96.69 68 GLN B C 1
ATOM 4702 O O . GLN B 1 68 ? -16.297 -31.969 2.83 1 96.69 68 GLN B O 1
ATOM 4707 N N . TYR B 1 69 ? -14.648 -30.922 1.85 1 97.56 69 TYR B N 1
ATOM 4708 C CA . TYR B 1 69 ? -15.469 -29.781 1.5 1 97.56 69 TYR B CA 1
ATOM 4709 C C . TYR B 1 69 ? -16.406 -30.109 0.35 1 97.56 69 TYR B C 1
ATOM 4711 O O . TYR B 1 69 ? -16.094 -30.953 -0.492 1 97.56 69 TYR B O 1
ATOM 4719 N N . TYR B 1 70 ? -17.562 -29.438 0.368 1 96.5 70 TYR B N 1
ATOM 4720 C CA . TYR B 1 70 ? -18.531 -29.641 -0.715 1 96.5 70 TYR B CA 1
ATOM 4721 C C . TYR B 1 70 ? -18 -29.031 -2.016 1 96.5 70 TYR B C 1
ATOM 4723 O O . TYR B 1 70 ? -17.109 -28.203 -2.002 1 96.5 70 TYR B O 1
ATOM 4731 N N . GLU B 1 71 ? -18.594 -29.484 -3.137 1 94.75 71 GLU B N 1
ATOM 4732 C CA . GLU B 1 71 ? -18.266 -28.906 -4.434 1 94.75 71 GLU B CA 1
ATOM 4733 C C . GLU B 1 71 ? -18.703 -27.453 -4.523 1 94.75 71 GLU B C 1
ATOM 4735 O O . GLU B 1 71 ? -19.781 -27.094 -4.031 1 94.75 71 GLU B O 1
ATOM 4740 N N . GLY B 1 72 ? -17.859 -26.688 -5.18 1 94 72 GLY B N 1
ATOM 4741 C CA . GLY B 1 72 ? -18.188 -25.281 -5.344 1 94 72 GLY B CA 1
ATOM 4742 C C . GLY B 1 72 ? -17.688 -24.422 -4.199 1 94 72 GLY B C 1
ATOM 4743 O O . GLY B 1 72 ? -16.859 -24.859 -3.393 1 94 72 GLY B O 1
ATOM 4744 N N . ILE B 1 73 ? -18.078 -23.172 -4.203 1 96.44 73 ILE B N 1
ATOM 4745 C CA . ILE B 1 73 ? -17.703 -22.219 -3.17 1 96.44 73 ILE B CA 1
ATOM 4746 C C . ILE B 1 73 ? -18.938 -21.781 -2.383 1 96.44 73 ILE B C 1
ATOM 4748 O O . ILE B 1 73 ? -19.875 -21.234 -2.955 1 96.44 73 ILE B O 1
ATOM 4752 N N . PRO B 1 74 ? -18.953 -22.031 -1.168 1 96.81 74 PRO B N 1
ATOM 4753 C CA . PRO B 1 74 ? -20.109 -21.641 -0.367 1 96.81 74 PRO B CA 1
ATOM 4754 C C . PRO B 1 74 ? -20.25 -20.125 -0.226 1 96.81 74 PRO B C 1
ATOM 4756 O O . PRO B 1 74 ? -19.281 -19.391 -0.407 1 96.81 74 PRO B O 1
ATOM 4759 N N . ASP B 1 75 ? -21.422 -19.688 0.146 1 96.62 75 ASP B N 1
ATOM 4760 C CA . ASP B 1 75 ? -21.688 -18.266 0.334 1 96.62 75 ASP B CA 1
ATOM 4761 C C . ASP B 1 75 ? -20.922 -17.719 1.543 1 96.62 75 ASP B C 1
ATOM 4763 O O . ASP B 1 75 ? -20.484 -16.578 1.54 1 96.62 75 ASP B O 1
ATOM 4767 N N . TYR B 1 76 ? -20.891 -18.562 2.531 1 98 76 TYR B N 1
ATOM 4768 C CA . TYR B 1 76 ? -20.125 -18.234 3.729 1 98 76 TYR B CA 1
ATOM 4769 C C . TYR B 1 76 ? -19.078 -19.297 4.004 1 98 76 TYR B C 1
ATOM 4771 O O . TYR B 1 76 ? -19.375 -20.5 3.996 1 98 76 TYR B O 1
ATOM 4779 N N . VAL B 1 77 ? -17.859 -18.875 4.238 1 97.94 77 VAL B N 1
ATOM 4780 C CA . VAL B 1 77 ? -16.734 -19.781 4.453 1 97.94 77 VAL B CA 1
ATOM 4781 C C . VAL B 1 77 ? -16.359 -19.781 5.934 1 97.94 77 VAL B C 1
ATOM 4783 O O . VAL B 1 77 ? -16.125 -18.734 6.531 1 97.94 77 VAL B O 1
ATOM 4786 N N . GLN B 1 78 ? -16.297 -20.969 6.465 1 97.12 78 GLN B N 1
ATOM 4787 C CA . GLN B 1 78 ? -15.891 -21.094 7.859 1 97.12 78 GLN B CA 1
ATOM 4788 C C . GLN B 1 78 ? -14.375 -20.984 7.996 1 97.12 78 GLN B C 1
ATOM 4790 O O . GLN B 1 78 ? -13.633 -21.875 7.566 1 97.12 78 GLN B O 1
ATOM 4795 N N . VAL B 1 79 ? -13.891 -19.953 8.641 1 96.25 79 VAL B N 1
ATOM 4796 C CA . VAL B 1 79 ? -12.453 -19.734 8.711 1 96.25 79 VAL B CA 1
ATOM 4797 C C . VAL B 1 79 ? -11.93 -20.109 10.094 1 96.25 79 VAL B C 1
ATOM 4799 O O . VAL B 1 79 ? -10.727 -20.297 10.281 1 96.25 79 VAL B O 1
ATOM 4802 N N . ALA B 1 80 ? -12.781 -20.109 11.031 1 94.5 80 ALA B N 1
ATOM 4803 C CA . ALA B 1 80 ? -12.523 -20.578 12.391 1 94.5 80 ALA B CA 1
ATOM 4804 C C . ALA B 1 80 ? -13.75 -21.266 12.969 1 94.5 80 ALA B C 1
ATOM 4806 O O . ALA B 1 80 ? -14.805 -21.312 12.336 1 94.5 80 ALA B O 1
ATOM 4807 N N . ASP B 1 81 ? -13.586 -21.797 14.086 1 91.69 81 ASP B N 1
ATOM 4808 C CA . ASP B 1 81 ? -14.641 -22.609 14.68 1 91.69 81 ASP B CA 1
ATOM 4809 C C . ASP B 1 81 ? -15.953 -21.828 14.773 1 91.69 81 ASP B C 1
ATOM 4811 O O . ASP B 1 81 ? -17.016 -22.391 14.508 1 91.69 81 ASP B O 1
ATOM 4815 N N . HIS B 1 82 ? -15.914 -20.578 15.086 1 95.44 82 HIS B N 1
ATOM 4816 C CA . HIS B 1 82 ? -17.141 -19.797 15.297 1 95.44 82 HIS B CA 1
ATOM 4817 C C . HIS B 1 82 ? -17.188 -18.594 14.359 1 95.44 82 HIS B C 1
ATOM 4819 O O . HIS B 1 82 ? -17.938 -17.656 14.602 1 95.44 82 HIS B O 1
ATOM 4825 N N . THR B 1 83 ? -16.391 -18.578 13.328 1 97.5 83 THR B N 1
ATOM 4826 C CA . THR B 1 83 ? -16.281 -17.406 12.477 1 97.5 83 THR B CA 1
ATOM 4827 C C . THR B 1 83 ? -16.531 -17.766 11.016 1 97.5 83 THR B C 1
ATOM 4829 O O . THR B 1 83 ? -15.836 -18.625 10.461 1 97.5 83 THR B O 1
ATOM 4832 N N . TYR B 1 84 ? -17.516 -17.203 10.43 1 98.38 84 TYR B N 1
ATOM 4833 C CA . TYR B 1 84 ? -17.812 -17.359 9.008 1 98.38 84 TYR B CA 1
ATOM 4834 C C . TYR B 1 84 ? -17.656 -16.031 8.281 1 98.38 84 TYR B C 1
ATOM 4836 O O . TYR B 1 84 ? -18.094 -14.984 8.766 1 98.38 84 TYR B O 1
ATOM 4844 N N . ILE B 1 85 ? -17 -16.016 7.176 1 98.56 85 ILE B N 1
ATOM 4845 C CA . ILE B 1 85 ? -16.828 -14.82 6.344 1 98.56 85 ILE B CA 1
ATOM 4846 C C . ILE B 1 85 ? -17.516 -15.047 4.996 1 98.56 85 ILE B C 1
ATOM 4848 O O . ILE B 1 85 ? -17.344 -16.094 4.375 1 98.56 85 ILE B O 1
ATOM 4852 N N . GLU B 1 86 ? -18.219 -14.102 4.602 1 98.25 86 GLU B N 1
ATOM 4853 C CA . GLU B 1 86 ? -18.906 -14.156 3.312 1 98.25 86 GLU B CA 1
ATOM 4854 C C . GLU B 1 86 ? -17.906 -14.289 2.166 1 98.25 86 GLU B C 1
ATOM 4856 O O . GLU B 1 86 ? -16.875 -13.625 2.16 1 98.25 86 GLU B O 1
ATOM 4861 N N . ASN B 1 87 ? -18.281 -15.141 1.227 1 97.38 87 ASN B N 1
ATOM 4862 C CA . ASN B 1 87 ? -17.438 -15.352 0.066 1 97.38 87 ASN B CA 1
ATOM 4863 C C . ASN B 1 87 ? -17.125 -14.047 -0.663 1 97.38 87 ASN B C 1
ATOM 4865 O O . ASN B 1 87 ? -15.984 -13.789 -1.035 1 97.38 87 ASN B O 1
ATOM 4869 N N . ALA B 1 88 ? -18.094 -13.211 -0.862 1 96.62 88 ALA B N 1
ATOM 4870 C CA . ALA B 1 88 ? -17.906 -11.922 -1.535 1 96.62 88 ALA B CA 1
ATOM 4871 C C . ALA B 1 88 ? -16.938 -11.039 -0.775 1 96.62 88 ALA B C 1
ATOM 4873 O O . ALA B 1 88 ? -16.156 -10.297 -1.383 1 96.62 88 ALA B O 1
ATOM 4874 N N . LEU B 1 89 ? -17.016 -11.055 0.512 1 98 89 LEU B N 1
ATOM 4875 C CA . LEU B 1 89 ? -16.094 -10.281 1.34 1 98 89 LEU B CA 1
ATOM 4876 C C . LEU B 1 89 ? -14.672 -10.812 1.207 1 98 89 LEU B C 1
ATOM 4878 O O . LEU B 1 89 ? -13.727 -10.031 1.121 1 98 89 LEU B O 1
ATOM 4882 N N . LEU B 1 90 ? -14.5 -12.125 1.2 1 98.44 90 LEU B N 1
ATOM 4883 C CA . LEU B 1 90 ? -13.18 -12.711 1.009 1 98.44 90 LEU B CA 1
ATOM 4884 C C . LEU B 1 90 ? -12.609 -12.328 -0.354 1 98.44 90 LEU B C 1
ATOM 4886 O O . LEU B 1 90 ? -11.406 -12.102 -0.486 1 98.44 90 LEU B O 1
ATOM 4890 N N . GLU B 1 91 ? -13.469 -12.312 -1.33 1 97.69 91 GLU B N 1
ATOM 4891 C CA . GLU B 1 91 ? -13.039 -11.844 -2.646 1 97.69 91 GLU B CA 1
ATOM 4892 C C . GLU B 1 91 ? -12.578 -10.391 -2.596 1 97.69 91 GLU B C 1
ATOM 4894 O O . GLU B 1 91 ? -11.586 -10.023 -3.225 1 97.69 91 GLU B O 1
ATOM 4899 N N . HIS B 1 92 ? -13.328 -9.625 -1.888 1 98.06 92 HIS B N 1
ATOM 4900 C CA . HIS B 1 92 ? -12.93 -8.242 -1.697 1 98.06 92 HIS B CA 1
ATOM 4901 C C . HIS B 1 92 ? -11.57 -8.148 -1.022 1 98.06 92 HIS B C 1
ATOM 4903 O O . HIS B 1 92 ? -10.719 -7.355 -1.438 1 98.06 92 HIS B O 1
ATOM 4909 N N . PHE B 1 93 ? -11.352 -8.969 0.024 1 98.25 93 PHE B N 1
ATOM 4910 C CA . PHE B 1 93 ? -10.062 -9.008 0.707 1 98.25 93 PHE B CA 1
ATOM 4911 C C . PHE B 1 93 ? -8.945 -9.375 -0.265 1 98.25 93 PHE B C 1
ATOM 4913 O O . PHE B 1 93 ? -7.863 -8.797 -0.215 1 98.25 93 PHE B O 1
ATOM 4920 N N . THR B 1 94 ? -9.211 -10.273 -1.104 1 98 94 THR B N 1
ATOM 4921 C CA . THR B 1 94 ? -8.234 -10.695 -2.102 1 98 94 THR B CA 1
ATOM 4922 C C . THR B 1 94 ? -7.906 -9.547 -3.053 1 98 94 THR B C 1
ATOM 4924 O O . THR B 1 94 ? -6.738 -9.32 -3.377 1 98 94 THR B O 1
ATOM 4927 N N . MET B 1 95 ? -8.938 -8.82 -3.451 1 97.31 95 MET B N 1
ATOM 4928 C CA . MET B 1 95 ? -8.719 -7.699 -4.363 1 97.31 95 MET B CA 1
ATOM 4929 C C . MET B 1 95 ? -7.926 -6.586 -3.684 1 97.31 95 MET B C 1
ATOM 4931 O O . MET B 1 95 ? -7.133 -5.895 -4.328 1 97.31 95 MET B O 1
ATOM 4935 N N . LEU B 1 96 ? -8.18 -6.406 -2.363 1 97.62 96 LEU B N 1
ATOM 4936 C CA . LEU B 1 96 ? -7.355 -5.469 -1.611 1 97.62 96 LEU B CA 1
ATOM 4937 C C . LEU B 1 96 ? -5.883 -5.852 -1.695 1 97.62 96 LEU B C 1
ATOM 4939 O O . LEU B 1 96 ? -5.02 -4.988 -1.88 1 97.62 96 LEU B O 1
ATOM 4943 N N . SER B 1 97 ? -5.598 -7.098 -1.63 1 96.62 97 SER B N 1
ATOM 4944 C CA . SER B 1 97 ? -4.219 -7.57 -1.699 1 96.62 97 SER B CA 1
ATOM 4945 C C . SER B 1 97 ? -3.641 -7.379 -3.096 1 96.62 97 SER B C 1
ATOM 4947 O O . SER B 1 97 ? -2.494 -6.949 -3.246 1 96.62 97 SER B O 1
ATOM 4949 N N . VAL B 1 98 ? -4.402 -7.629 -4.094 1 96.38 98 VAL B N 1
ATOM 4950 C CA . VAL B 1 98 ? -3.926 -7.621 -5.473 1 96.38 98 VAL B CA 1
ATOM 4951 C C . VAL B 1 98 ? -3.707 -6.184 -5.938 1 96.38 98 VAL B C 1
ATOM 4953 O O . VAL B 1 98 ? -2.715 -5.883 -6.605 1 96.38 98 VAL B O 1
ATOM 4956 N N . LEU B 1 99 ? -4.613 -5.297 -5.543 1 95.12 99 LEU B N 1
ATOM 4957 C CA . LEU B 1 99 ? -4.652 -3.98 -6.168 1 95.12 99 LEU B CA 1
ATOM 4958 C C . LEU B 1 99 ? -4.074 -2.92 -5.238 1 95.12 99 LEU B C 1
ATOM 4960 O O . LEU B 1 99 ? -3.768 -1.807 -5.672 1 95.12 99 LEU B O 1
ATOM 4964 N N . SER B 1 100 ? -3.898 -3.273 -3.957 1 94.12 100 SER B N 1
ATOM 4965 C CA . SER B 1 100 ? -3.426 -2.252 -3.029 1 94.12 100 SER B CA 1
ATOM 4966 C C . SER B 1 100 ? -2.438 -2.832 -2.023 1 94.12 100 SER B C 1
ATOM 4968 O O . SER B 1 100 ? -2.098 -2.182 -1.032 1 94.12 100 SER B O 1
ATOM 4970 N N . TRP B 1 101 ? -1.98 -4.082 -2.229 1 93.75 101 TRP B N 1
ATOM 4971 C CA . TRP B 1 101 ? -0.97 -4.711 -1.385 1 93.75 101 TRP B CA 1
ATOM 4972 C C . TRP B 1 101 ? -1.362 -4.629 0.087 1 93.75 101 TRP B C 1
ATOM 4974 O O . TRP B 1 101 ? -0.528 -4.32 0.941 1 93.75 101 TRP B O 1
ATOM 4984 N N . THR B 1 102 ? -2.629 -4.781 0.392 1 95.38 102 THR B N 1
ATOM 4985 C CA . THR B 1 102 ? -3.111 -4.707 1.767 1 95.38 102 THR B CA 1
ATOM 4986 C C . THR B 1 102 ? -2.797 -6 2.52 1 95.38 102 THR B C 1
ATOM 4988 O O . THR B 1 102 ? -3.121 -7.09 2.049 1 95.38 102 THR B O 1
ATOM 4991 N N . SER B 1 103 ? -2.141 -5.875 3.633 1 93.44 103 SER B N 1
ATOM 4992 C CA . SER B 1 103 ? -1.827 -7.031 4.465 1 93.44 103 SER B CA 1
ATOM 4993 C C . SER B 1 103 ? -3.086 -7.609 5.105 1 93.44 103 SER B C 1
ATOM 4995 O O . SER B 1 103 ? -4.125 -6.949 5.152 1 93.44 103 SER B O 1
ATOM 4997 N N . SER B 1 104 ? -2.957 -8.805 5.625 1 95.12 104 SER B N 1
ATOM 4998 C CA . SER B 1 104 ? -4.07 -9.445 6.32 1 95.12 104 SER B CA 1
ATOM 4999 C C . SER B 1 104 ? -4.488 -8.648 7.547 1 95.12 104 SER B C 1
ATOM 5001 O O . SER B 1 104 ? -5.68 -8.508 7.828 1 95.12 104 SER B O 1
ATOM 5003 N N . THR B 1 105 ? -3.533 -8.094 8.219 1 94.31 105 THR B N 1
ATOM 5004 C CA . THR B 1 105 ? -3.809 -7.297 9.406 1 94.31 105 THR B CA 1
ATOM 5005 C C . THR B 1 105 ? -4.586 -6.035 9.047 1 94.31 105 THR B C 1
ATOM 5007 O O . THR B 1 105 ? -5.609 -5.734 9.656 1 94.31 105 THR B O 1
ATOM 5010 N N . ASN B 1 106 ? -4.117 -5.352 8.062 1 95.44 106 ASN B N 1
ATOM 5011 C CA . ASN B 1 106 ? -4.777 -4.109 7.672 1 95.44 106 ASN B CA 1
ATOM 5012 C C . ASN B 1 106 ? -6.141 -4.371 7.043 1 95.44 106 ASN B C 1
ATOM 5014 O O . ASN B 1 106 ? -7.051 -3.545 7.152 1 95.44 106 ASN B O 1
ATOM 5018 N N . THR B 1 107 ? -6.25 -5.496 6.406 1 97.5 107 THR B N 1
ATOM 5019 C CA . THR B 1 107 ? -7.551 -5.891 5.879 1 97.5 107 THR B CA 1
ATOM 5020 C C . THR B 1 107 ? -8.578 -6.012 7.004 1 97.5 107 THR B C 1
ATOM 5022 O O . THR B 1 107 ? -9.703 -5.531 6.879 1 97.5 107 THR B O 1
ATOM 5025 N N . ALA B 1 108 ? -8.164 -6.617 8.07 1 96.75 108 ALA B N 1
ATOM 5026 C CA . ALA B 1 108 ? -9.039 -6.754 9.234 1 96.75 108 ALA B CA 1
ATOM 5027 C C . ALA B 1 108 ? -9.391 -5.387 9.812 1 96.75 108 ALA B C 1
ATOM 5029 O O . ALA B 1 108 ? -10.555 -5.125 10.141 1 96.75 108 ALA B O 1
ATOM 5030 N N . HIS B 1 109 ? -8.43 -4.52 9.898 1 95.5 109 HIS B N 1
ATOM 5031 C CA . HIS B 1 109 ? -8.664 -3.178 10.422 1 95.5 109 HIS B CA 1
ATOM 5032 C C . HIS B 1 109 ? -9.648 -2.41 9.539 1 95.5 109 HIS B C 1
ATOM 5034 O O . HIS B 1 109 ? -10.547 -1.739 10.055 1 95.5 109 HIS B O 1
ATOM 5040 N N . ILE B 1 110 ? -9.438 -2.498 8.25 1 96.88 110 ILE B N 1
ATOM 5041 C CA . ILE B 1 110 ? -10.281 -1.777 7.309 1 96.88 110 ILE B CA 1
ATOM 5042 C C . ILE B 1 110 ? -11.734 -2.23 7.465 1 96.88 110 ILE B C 1
ATOM 5044 O O . ILE B 1 110 ? -12.648 -1.404 7.52 1 96.88 110 ILE B O 1
ATOM 5048 N N . TYR B 1 111 ? -11.906 -3.537 7.547 1 97.62 111 TYR B N 1
ATOM 5049 C CA . TYR B 1 111 ? -13.266 -4.043 7.723 1 97.62 111 TYR B CA 1
ATOM 5050 C C . TYR B 1 111 ? -13.883 -3.52 9.016 1 97.62 111 TYR B C 1
ATOM 5052 O O . TYR B 1 111 ? -15.016 -3.049 9.023 1 97.62 111 TYR B O 1
ATOM 5060 N N . HIS B 1 112 ? -13.141 -3.607 10.039 1 95.75 112 HIS B N 1
ATOM 5061 C CA . HIS B 1 112 ? -13.633 -3.189 11.344 1 95.75 112 HIS B CA 1
ATOM 5062 C C . HIS B 1 112 ? -14.031 -1.719 11.336 1 95.75 112 HIS B C 1
ATOM 5064 O O . HIS B 1 112 ? -15.086 -1.355 11.875 1 95.75 112 HIS B O 1
ATOM 5070 N N . GLU B 1 113 ? -13.289 -0.925 10.711 1 94.5 113 GLU B N 1
ATOM 5071 C CA . GLU B 1 113 ? -13.461 0.522 10.805 1 94.5 113 GLU B CA 1
ATOM 5072 C C . GLU B 1 113 ? -14.516 1.021 9.82 1 94.5 113 GLU B C 1
ATOM 5074 O O . GLU B 1 113 ? -15.188 2.018 10.078 1 94.5 113 GLU B O 1
ATOM 5079 N N . SER B 1 114 ? -14.672 0.291 8.688 1 95 114 SER B N 1
ATOM 5080 C CA . SER B 1 114 ? -15.477 0.951 7.664 1 95 114 SER B CA 1
ATOM 5081 C C . SER B 1 114 ? -16.609 0.051 7.188 1 95 114 SER B C 1
ATOM 5083 O O . SER B 1 114 ? -17.547 0.515 6.52 1 95 114 SER B O 1
ATOM 5085 N N . MET B 1 115 ? -16.609 -1.235 7.574 1 96.25 115 MET B N 1
ATOM 5086 C CA . MET B 1 115 ? -17.609 -2.107 6.973 1 96.25 115 MET B CA 1
ATOM 5087 C C . MET B 1 115 ? -18.359 -2.891 8.047 1 96.25 115 MET B C 1
ATOM 5089 O O . MET B 1 115 ? -19.375 -3.529 7.754 1 96.25 115 MET B O 1
ATOM 5093 N N . SER B 1 116 ? -17.938 -2.838 9.258 1 95.25 116 SER B N 1
ATOM 5094 C CA . SER B 1 116 ? -18.484 -3.721 10.289 1 95.25 116 SER B CA 1
ATOM 5095 C C . SER B 1 116 ? -19.891 -3.297 10.703 1 95.25 116 SER B C 1
ATOM 5097 O O . SER B 1 116 ? -20.672 -4.117 11.195 1 95.25 116 SER B O 1
ATOM 5099 N N . HIS B 1 117 ? -20.25 -2.01 10.602 1 93.56 117 HIS B N 1
ATOM 5100 C CA . HIS B 1 117 ? -21.531 -1.438 11 1 93.56 117 HIS B CA 1
ATOM 5101 C C . HIS B 1 117 ? -21.812 -1.683 12.477 1 93.56 117 HIS B C 1
ATOM 5103 O O . HIS B 1 117 ? -22.969 -1.784 12.891 1 93.56 117 HIS B O 1
ATOM 5109 N N . LEU B 1 118 ? -20.781 -1.871 13.211 1 94.25 118 LEU B N 1
ATOM 5110 C CA . LEU B 1 118 ? -20.938 -2.125 14.641 1 94.25 118 LEU B CA 1
ATOM 5111 C C . LEU B 1 118 ? -21.266 -0.836 15.391 1 94.25 118 LEU B C 1
ATOM 5113 O O . LEU B 1 118 ? -20.672 0.21 15.109 1 94.25 118 LEU B O 1
ATOM 5117 N N . PRO B 1 119 ? -22.219 -0.96 16.297 1 92 119 PRO B N 1
ATOM 5118 C CA . PRO B 1 119 ? -22.391 0.183 17.188 1 92 119 PRO B CA 1
ATOM 5119 C C . PRO B 1 119 ? -21.203 0.384 18.125 1 92 119 PRO B C 1
ATOM 5121 O O . PRO B 1 119 ? -20.375 -0.511 18.266 1 92 119 PRO B O 1
ATOM 5124 N N . SER B 1 120 ? -21.156 1.551 18.703 1 87.62 120 SER B N 1
ATOM 5125 C CA . SER B 1 120 ? -20.016 1.949 19.5 1 87.62 120 SER B CA 1
ATOM 5126 C C . SER B 1 120 ? -19.781 0.975 20.656 1 87.62 120 SER B C 1
ATOM 5128 O O . SER B 1 120 ? -18.625 0.672 21 1 87.62 120 SER B O 1
ATOM 5130 N N . ASP B 1 121 ? -20.812 0.408 21.203 1 89.19 121 ASP B N 1
ATOM 5131 C CA . ASP B 1 121 ? -20.688 -0.438 22.391 1 89.19 121 ASP B CA 1
ATOM 5132 C C . ASP B 1 121 ? -20.266 -1.853 22.016 1 89.19 121 ASP B C 1
ATOM 5134 O O . ASP B 1 121 ? -19.812 -2.621 22.875 1 89.19 121 ASP B O 1
ATOM 5138 N N . ALA B 1 122 ? -20.312 -2.188 20.75 1 92.88 122 ALA B N 1
ATOM 5139 C CA . AL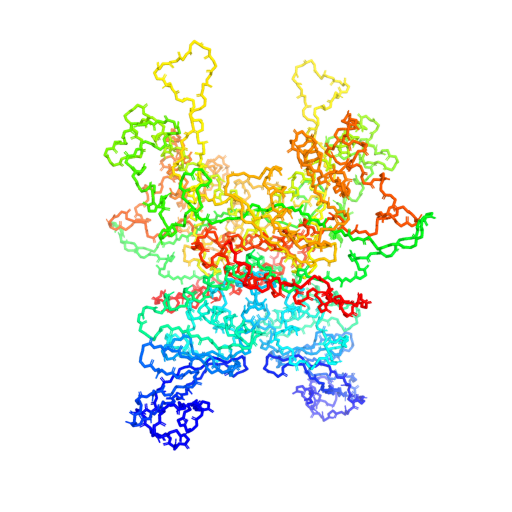A B 1 122 ? -20 -3.547 20.312 1 92.88 122 ALA B CA 1
ATOM 5140 C C . ALA B 1 122 ? -18.609 -3.605 19.656 1 92.88 122 ALA B C 1
ATOM 5142 O O . ALA B 1 122 ? -18.078 -4.691 19.422 1 92.88 122 ALA B O 1
ATOM 5143 N N . ARG B 1 123 ? -18.031 -2.545 19.5 1 90.81 123 ARG B N 1
ATOM 5144 C CA . ARG B 1 123 ? -16.812 -2.463 18.703 1 90.81 123 ARG B CA 1
ATOM 5145 C C . ARG B 1 123 ? -15.641 -3.098 19.438 1 90.81 123 ARG B C 1
ATOM 5147 O O . ARG B 1 123 ? -14.703 -3.59 18.812 1 90.81 123 ARG B O 1
ATOM 5154 N N . ASP B 1 124 ? -15.742 -3.17 20.688 1 88.5 124 ASP B N 1
ATOM 5155 C CA . ASP B 1 124 ? -14.594 -3.662 21.438 1 88.5 124 ASP B CA 1
ATOM 5156 C C . ASP B 1 124 ? -14.789 -5.121 21.859 1 88.5 124 ASP B C 1
ATOM 5158 O O . ASP B 1 124 ? -13.953 -5.691 22.547 1 88.5 124 ASP B O 1
ATOM 5162 N N . ILE B 1 125 ? -15.883 -5.68 21.438 1 93.44 125 ILE B N 1
ATOM 5163 C CA . ILE B 1 125 ? -16.109 -7.094 21.703 1 93.44 125 ILE B CA 1
ATOM 5164 C C . ILE B 1 125 ? -15.266 -7.945 20.75 1 93.44 125 ILE B C 1
ATOM 5166 O O . ILE B 1 125 ? -15.391 -7.844 19.531 1 93.44 125 ILE B O 1
ATOM 5170 N N . PRO B 1 126 ? -14.453 -8.82 21.234 1 92 126 PRO B N 1
ATOM 5171 C CA . PRO B 1 126 ? -13.461 -9.539 20.438 1 92 126 PRO B CA 1
ATOM 5172 C C . PRO B 1 126 ? -14.102 -10.43 19.375 1 92 126 PRO B C 1
ATOM 5174 O O . PRO B 1 126 ? -13.586 -10.531 18.25 1 92 126 PRO B O 1
ATOM 5177 N N . ARG B 1 127 ? -15.188 -11.078 19.688 1 94.5 127 ARG B N 1
ATOM 5178 C CA . ARG B 1 127 ? -15.773 -12.008 18.719 1 94.5 127 ARG B CA 1
ATOM 5179 C C . ARG B 1 127 ? -16.297 -11.266 17.5 1 94.5 127 ARG B C 1
ATOM 5181 O O . ARG B 1 127 ? -16.547 -11.883 16.453 1 94.5 127 ARG B O 1
ATOM 5188 N N . PHE B 1 128 ? -16.469 -9.953 17.562 1 95.94 128 PHE B N 1
ATOM 5189 C CA . PHE B 1 128 ? -16.969 -9.172 16.453 1 95.94 128 PHE B CA 1
ATOM 5190 C C . PHE B 1 128 ? -15.836 -8.531 15.672 1 95.94 128 PHE B C 1
ATOM 5192 O O . PHE B 1 128 ? -16.062 -7.746 14.75 1 95.94 128 PHE B O 1
ATOM 5199 N N . GLN B 1 129 ? -14.68 -8.922 16.031 1 94.81 129 GLN B N 1
ATOM 5200 C CA . GLN B 1 129 ? -13.508 -8.383 15.344 1 94.81 129 GLN B CA 1
ATOM 5201 C C . GLN B 1 129 ? -12.773 -9.469 14.57 1 94.81 129 GLN B C 1
ATOM 5203 O O . GLN B 1 129 ? -12.508 -10.547 15.109 1 94.81 129 GLN B O 1
ATOM 5208 N N . LEU B 1 130 ? -12.484 -9.125 13.398 1 95.81 130 LEU B N 1
ATOM 5209 C CA . LEU B 1 130 ? -11.633 -10.023 12.633 1 95.81 130 LEU B CA 1
ATOM 5210 C C . LEU B 1 130 ? -10.188 -9.945 13.109 1 95.81 130 LEU B C 1
ATOM 5212 O O . LEU B 1 130 ? -9.68 -8.859 13.391 1 95.81 130 LEU B O 1
ATOM 5216 N N . ARG B 1 131 ? -9.648 -11.094 13.203 1 93.94 131 ARG B N 1
ATOM 5217 C CA . ARG B 1 131 ? -8.219 -11.172 13.477 1 93.94 131 ARG B CA 1
ATOM 5218 C C . ARG B 1 131 ? -7.43 -11.438 12.203 1 93.94 131 ARG B C 1
ATOM 5220 O O . ARG B 1 131 ? -7.992 -11.859 11.195 1 93.94 131 ARG B O 1
ATOM 5227 N N . THR B 1 132 ? -6.133 -11.148 12.273 1 93.56 132 THR B N 1
ATOM 5228 C CA . THR B 1 132 ? -5.23 -11.383 11.148 1 93.56 132 THR B CA 1
ATOM 5229 C C . THR B 1 132 ? -5.359 -12.812 10.633 1 93.56 132 THR B C 1
ATOM 5231 O O . THR B 1 132 ? -5.395 -13.039 9.422 1 93.56 132 THR B O 1
ATOM 5234 N N . GLU B 1 133 ? -5.488 -13.727 11.508 1 94.12 133 GLU B N 1
ATOM 5235 C CA . GLU B 1 133 ? -5.559 -15.141 11.156 1 94.12 133 GLU B CA 1
ATOM 5236 C C . GLU B 1 133 ? -6.836 -15.453 10.383 1 94.12 133 GLU B C 1
ATOM 5238 O O . GLU B 1 133 ? -6.832 -16.297 9.484 1 94.12 133 GLU B O 1
ATOM 5243 N N . HIS B 1 134 ? -7.922 -14.781 10.734 1 96.62 134 HIS B N 1
ATOM 5244 C CA . HIS B 1 134 ? -9.18 -15 10.031 1 96.62 134 HIS B CA 1
ATOM 5245 C C . HIS B 1 134 ? -9.062 -14.633 8.555 1 96.62 134 HIS B C 1
ATOM 5247 O O . HIS B 1 134 ? -9.5 -15.391 7.684 1 96.62 134 HIS B O 1
ATOM 5253 N N . THR B 1 135 ? -8.469 -13.492 8.328 1 96.94 135 THR B N 1
ATOM 5254 C CA . THR B 1 135 ? -8.344 -13.008 6.961 1 96.94 135 THR B CA 1
ATOM 5255 C C . THR B 1 135 ? -7.348 -13.859 6.176 1 96.94 135 THR B C 1
ATOM 5257 O O . THR B 1 135 ? -7.594 -14.203 5.02 1 96.94 135 THR B O 1
ATOM 5260 N N . SER B 1 136 ? -6.242 -14.234 6.789 1 95.62 136 SER B N 1
ATOM 5261 C CA . SER B 1 136 ? -5.234 -15.055 6.129 1 95.62 136 SER B CA 1
ATOM 5262 C C . SER B 1 136 ? -5.773 -16.453 5.809 1 95.62 136 SER B C 1
ATOM 5264 O O . SER B 1 136 ? -5.613 -16.938 4.688 1 95.62 136 SER B O 1
ATOM 5266 N N . ASP B 1 137 ? -6.414 -17.016 6.773 1 96.06 137 ASP B N 1
ATOM 5267 C CA . ASP B 1 137 ? -6.984 -18.344 6.57 1 96.06 137 ASP B CA 1
ATOM 5268 C C . ASP B 1 137 ? -8.102 -18.312 5.527 1 96.06 137 ASP B C 1
ATOM 5270 O O . ASP B 1 137 ? -8.242 -19.234 4.727 1 96.06 137 ASP B O 1
ATOM 5274 N N . GLY B 1 138 ? -8.883 -17.297 5.641 1 97.69 138 GLY B N 1
ATOM 5275 C CA . GLY B 1 138 ? -9.922 -17.125 4.633 1 97.69 138 GLY B CA 1
ATOM 5276 C C . GLY B 1 138 ? -9.367 -17.031 3.223 1 97.69 138 GLY B C 1
ATOM 5277 O O . GLY B 1 138 ? -9.922 -17.625 2.291 1 97.69 138 GLY B O 1
ATOM 5278 N N . PHE B 1 139 ? -8.344 -16.344 3.109 1 97.19 139 PHE B N 1
ATOM 5279 C CA . PHE B 1 139 ? -7.668 -16.188 1.824 1 97.19 139 PHE B CA 1
ATOM 5280 C C . PHE B 1 139 ? -7.199 -17.547 1.305 1 97.19 139 PHE B C 1
ATOM 5282 O O . PHE B 1 139 ? -7.449 -17.891 0.148 1 97.19 139 PHE B O 1
ATOM 5289 N N . VAL B 1 140 ? -6.516 -18.266 2.115 1 97.81 140 VAL B N 1
ATOM 5290 C CA . VAL B 1 140 ? -5.977 -19.562 1.744 1 97.81 140 VAL B CA 1
ATOM 5291 C C . VAL B 1 140 ? -7.113 -20.516 1.365 1 97.81 140 VAL B C 1
ATOM 5293 O O . VAL B 1 140 ? -7.074 -21.156 0.311 1 97.81 140 VAL B O 1
ATOM 5296 N N . LEU B 1 141 ? -8.062 -20.547 2.201 1 97.62 141 LEU B N 1
ATOM 5297 C CA . LEU B 1 141 ? -9.164 -21.469 1.985 1 97.62 141 LEU B CA 1
ATOM 5298 C C . LEU B 1 141 ? -9.906 -21.141 0.697 1 97.62 141 LEU B C 1
ATOM 5300 O O . LEU B 1 141 ? -10.211 -22.031 -0.1 1 97.62 141 LEU B O 1
ATOM 5304 N N . LEU B 1 142 ? -10.195 -19.891 0.517 1 98.19 142 LEU B N 1
ATOM 5305 C CA . LEU B 1 142 ? -10.883 -19.5 -0.705 1 98.19 142 LEU B CA 1
ATOM 5306 C C . LEU B 1 142 ? -10.07 -19.875 -1.938 1 98.19 142 LEU B C 1
ATOM 5308 O O . LEU B 1 142 ? -10.625 -20.406 -2.91 1 98.19 142 LEU B O 1
ATOM 5312 N N . ALA B 1 143 ? -8.805 -19.609 -1.916 1 98.12 143 ALA B N 1
ATOM 5313 C CA . ALA B 1 143 ? -7.93 -19.938 -3.039 1 98.12 143 ALA B CA 1
ATOM 5314 C C . ALA B 1 143 ? -7.93 -21.438 -3.309 1 98.12 143 ALA B C 1
ATOM 5316 O O . ALA B 1 143 ? -7.961 -21.875 -4.465 1 98.12 143 ALA B O 1
ATOM 5317 N N . LEU B 1 144 ? -7.867 -22.203 -2.236 1 98.06 144 LEU B N 1
ATOM 5318 C CA . LEU B 1 144 ? -7.859 -23.656 -2.381 1 98.06 144 LEU B CA 1
ATOM 5319 C C . LEU B 1 144 ? -9.195 -24.156 -2.912 1 98.06 144 LEU B C 1
ATOM 5321 O O . LEU B 1 144 ? -9.242 -25.078 -3.73 1 98.06 144 LEU B O 1
ATOM 5325 N N . LEU B 1 145 ? -10.297 -23.609 -2.43 1 98.06 145 LEU B N 1
ATOM 5326 C CA . LEU B 1 145 ? -11.617 -23.984 -2.924 1 98.06 145 LEU B CA 1
ATOM 5327 C C . LEU B 1 145 ? -11.766 -23.641 -4.402 1 98.06 145 LEU B C 1
ATOM 5329 O O . LEU B 1 145 ? -12.32 -24.422 -5.176 1 98.06 145 LEU B O 1
ATOM 5333 N N . ARG B 1 146 ? -11.289 -22.531 -4.793 1 97 146 ARG B N 1
ATOM 5334 C CA . ARG B 1 146 ? -11.312 -22.141 -6.199 1 97 146 ARG B CA 1
ATOM 5335 C C . ARG B 1 146 ? -10.492 -23.109 -7.047 1 97 146 ARG B C 1
ATOM 5337 O O . ARG B 1 146 ? -10.922 -23.516 -8.133 1 97 146 ARG B O 1
ATOM 5344 N N . ASP B 1 147 ? -9.328 -23.391 -6.57 1 96.06 147 ASP B N 1
ATOM 5345 C CA . ASP B 1 147 ? -8.461 -24.344 -7.266 1 96.06 147 ASP B CA 1
ATOM 5346 C C . ASP B 1 147 ? -9.156 -25.688 -7.453 1 96.06 147 ASP B C 1
ATOM 5348 O O . ASP B 1 147 ? -9.109 -26.266 -8.539 1 96.06 147 ASP B O 1
ATOM 5352 N N . ALA B 1 148 ? -9.773 -26.125 -6.398 1 96.69 148 ALA B N 1
ATOM 5353 C CA . ALA B 1 148 ? -10.492 -27.406 -6.465 1 96.69 148 ALA B CA 1
ATOM 5354 C C . ALA B 1 148 ? -11.633 -27.328 -7.477 1 96.69 148 ALA B C 1
ATOM 5356 O O . ALA B 1 148 ? -11.82 -28.266 -8.266 1 96.69 148 ALA B O 1
ATOM 5357 N N . LYS B 1 149 ? -12.375 -26.297 -7.418 1 96.06 149 LYS B N 1
ATOM 5358 C CA . LYS B 1 149 ? -13.484 -26.094 -8.352 1 96.06 149 LYS B CA 1
ATOM 5359 C C . LYS B 1 149 ? -12.992 -26.109 -9.797 1 96.06 149 LYS B C 1
ATOM 5361 O O . LYS B 1 149 ? -13.57 -26.797 -10.648 1 96.06 149 LYS B O 1
ATOM 5366 N N . ASP B 1 150 ? -11.945 -25.406 -10.055 1 91.88 150 ASP B N 1
ATOM 5367 C CA . ASP B 1 150 ? -11.398 -25.281 -11.398 1 91.88 150 ASP B CA 1
ATOM 5368 C C . ASP B 1 150 ? -10.891 -26.625 -11.914 1 91.88 150 ASP B C 1
ATOM 5370 O O . ASP B 1 150 ? -10.945 -26.906 -13.117 1 91.88 150 ASP B O 1
ATOM 5374 N N . ARG B 1 151 ? -10.508 -27.453 -11.039 1 91.75 151 ARG B N 1
ATOM 5375 C CA . ARG B 1 151 ? -9.969 -28.75 -11.414 1 91.75 151 ARG B CA 1
ATOM 5376 C C . ARG B 1 151 ? -11.055 -29.812 -11.43 1 91.75 151 ARG B C 1
ATOM 5378 O O . ARG B 1 151 ? -10.805 -30.969 -11.781 1 91.75 151 ARG B O 1
ATOM 5385 N N . GLY B 1 152 ? -12.211 -29.469 -11.016 1 92.81 152 GLY B N 1
ATOM 5386 C CA . GLY B 1 152 ? -13.297 -30.438 -10.938 1 92.81 152 GLY B CA 1
ATOM 5387 C C . GLY B 1 152 ? -13.102 -31.453 -9.828 1 92.81 152 GLY B C 1
ATOM 5388 O O . GLY B 1 152 ? -13.422 -32.625 -10 1 92.81 152 GLY B O 1
ATOM 5389 N N . SER B 1 153 ? -12.453 -30.984 -8.766 1 94.19 153 SER B N 1
ATOM 5390 C CA . SER B 1 153 ? -12.203 -31.844 -7.609 1 94.19 153 SER B CA 1
ATOM 5391 C C . SER B 1 153 ? -12.781 -31.234 -6.332 1 94.19 153 SER B C 1
ATOM 5393 O O . SER B 1 153 ? -13.508 -30.25 -6.387 1 94.19 153 SER B O 1
ATOM 5395 N N . VAL B 1 154 ? -12.562 -31.938 -5.242 1 95.56 154 VAL B N 1
ATOM 5396 C CA . VAL B 1 154 ? -13.008 -31.422 -3.945 1 95.56 154 VAL B CA 1
ATOM 5397 C C . VAL B 1 154 ? -11.805 -31.297 -3.006 1 95.56 154 VAL B C 1
ATOM 5399 O O . VAL B 1 154 ? -10.836 -32.062 -3.117 1 95.56 154 VAL B O 1
ATOM 5402 N N . LEU B 1 155 ? -11.859 -30.344 -2.182 1 97.5 155 LEU B N 1
ATOM 5403 C CA . LEU B 1 155 ? -10.781 -30.094 -1.228 1 97.5 155 LEU B CA 1
ATOM 5404 C C . LEU B 1 155 ? -10.914 -31.016 -0.02 1 97.5 155 LEU B C 1
ATOM 5406 O O . LEU B 1 155 ? -11.969 -31.078 0.619 1 97.5 155 LEU B O 1
ATOM 5410 N N . GLU B 1 156 ? -9.883 -31.766 0.295 1 97.25 156 GLU B N 1
ATOM 5411 C CA . GLU B 1 156 ? -9.82 -32.625 1.463 1 97.25 156 GLU B CA 1
ATOM 5412 C C . GLU B 1 156 ? -8.648 -32.281 2.363 1 97.25 156 GLU B C 1
ATOM 5414 O O . GLU B 1 156 ? -7.523 -32.094 1.888 1 97.25 156 GLU B O 1
ATOM 5419 N N . VAL B 1 157 ? -8.938 -32.094 3.592 1 97.25 157 VAL B N 1
ATOM 5420 C CA . VAL B 1 157 ? -7.91 -31.75 4.562 1 97.25 157 VAL B CA 1
ATOM 5421 C C . VAL B 1 157 ? -8.141 -32.5 5.867 1 97.25 157 VAL B C 1
ATOM 5423 O O . VAL B 1 157 ? -9.234 -33.031 6.098 1 97.25 157 VAL B O 1
ATOM 5426 N N . PRO B 1 158 ? -7.207 -32.594 6.723 1 96.12 158 PRO B N 1
ATOM 5427 C CA . PRO B 1 158 ? -7.426 -33.25 8.016 1 96.12 158 PRO B CA 1
ATOM 5428 C C . PRO B 1 158 ? -8.414 -32.469 8.898 1 96.12 158 PRO B C 1
ATOM 5430 O O . PRO B 1 158 ? -8.422 -31.25 8.898 1 96.12 158 PRO B O 1
ATOM 5433 N N . ASN B 1 159 ? -9.195 -33.219 9.602 1 93.5 159 ASN B N 1
ATOM 5434 C CA . ASN B 1 159 ? -10.141 -32.594 10.523 1 93.5 159 ASN B CA 1
ATOM 5435 C C . ASN B 1 159 ? -9.469 -32.25 11.852 1 93.5 159 ASN B C 1
ATOM 5437 O O . ASN B 1 159 ? -9.773 -31.203 12.445 1 93.5 159 ASN B O 1
ATOM 5441 N N . SER B 1 160 ? -8.586 -33.062 12.227 1 89.69 160 SER B N 1
ATOM 5442 C CA . SER B 1 160 ? -7.891 -32.844 13.492 1 89.69 160 SER B CA 1
ATOM 5443 C C . SER B 1 160 ? -6.594 -32.094 13.289 1 89.69 160 SER B C 1
ATOM 5445 O O . SER B 1 160 ? -6.18 -31.844 12.148 1 89.69 160 SER B O 1
ATOM 5447 N N . GLY B 1 161 ? -6.098 -31.531 14.383 1 85.56 161 GLY B N 1
ATOM 5448 C CA . GLY B 1 161 ? -4.828 -30.828 14.312 1 85.56 161 GLY B CA 1
ATOM 5449 C C . GLY B 1 161 ? -4.977 -29.312 14.391 1 85.56 161 GLY B C 1
ATOM 5450 O O . GLY B 1 161 ? -6.086 -28.797 14.578 1 85.56 161 GLY B O 1
ATOM 5451 N N . ASP B 1 162 ? -3.846 -28.672 14.227 1 85.44 162 ASP B N 1
ATOM 5452 C CA . ASP B 1 162 ? -3.809 -27.219 14.328 1 85.44 162 ASP B CA 1
ATOM 5453 C C . ASP B 1 162 ? -4.336 -26.562 13.055 1 85.44 162 ASP B C 1
ATOM 5455 O O . ASP B 1 162 ? -4.039 -27.016 11.945 1 85.44 162 ASP B O 1
ATOM 5459 N N . GLN B 1 163 ? -5.141 -25.594 13.289 1 82.12 163 GLN B N 1
ATOM 5460 C CA . GLN B 1 163 ? -5.734 -24.859 12.18 1 82.12 163 GLN B CA 1
ATOM 5461 C C . GLN B 1 163 ? -4.66 -24.312 11.242 1 82.12 163 GLN B C 1
ATOM 5463 O O . GLN B 1 163 ? -4.844 -24.297 10.016 1 82.12 163 GLN B O 1
ATOM 5468 N N . GLN B 1 164 ? -3.631 -23.906 11.82 1 78.19 164 GLN B N 1
ATOM 5469 C CA . GLN B 1 164 ? -2.555 -23.281 11.062 1 78.19 164 GLN B CA 1
ATOM 5470 C C . GLN B 1 164 ? -1.946 -24.266 10.062 1 78.19 164 GLN B C 1
ATOM 5472 O O . GLN B 1 164 ? -1.433 -23.859 9.016 1 78.19 164 GLN B O 1
ATOM 5477 N N . GLU B 1 165 ? -2.047 -25.562 10.375 1 88.44 165 GLU B N 1
ATOM 5478 C CA . GLU B 1 165 ? -1.389 -26.578 9.562 1 88.44 165 GLU B CA 1
ATOM 5479 C C . GLU B 1 165 ? -2.398 -27.344 8.711 1 88.44 165 GLU B C 1
ATOM 5481 O O . GLU B 1 165 ? -2.016 -28.109 7.828 1 88.44 165 GLU B O 1
ATOM 5486 N N . ARG B 1 166 ? -3.553 -27.125 8.898 1 93 166 ARG B N 1
ATOM 5487 C CA . ARG B 1 166 ? -4.617 -27.922 8.297 1 93 166 ARG B CA 1
ATOM 5488 C C . ARG B 1 166 ? -4.531 -27.875 6.773 1 93 166 ARG B C 1
ATOM 5490 O O . ARG B 1 166 ? -4.754 -28.891 6.109 1 93 166 ARG B O 1
ATOM 5497 N N . PHE B 1 167 ? -4.148 -26.766 6.297 1 96.06 167 PHE B N 1
ATOM 5498 C CA . PHE B 1 167 ? -4.227 -26.594 4.852 1 96.06 167 PHE B CA 1
ATOM 5499 C C . PHE B 1 167 ? -2.852 -26.734 4.215 1 96.06 167 PHE B C 1
ATOM 5501 O O . PHE B 1 167 ? -2.707 -26.594 2.998 1 96.06 167 PHE B O 1
ATOM 5508 N N . LYS B 1 168 ? -1.88 -27.047 4.945 1 95.56 168 LYS B N 1
ATOM 5509 C CA . LYS B 1 168 ? -0.492 -27.031 4.492 1 95.56 168 LYS B CA 1
ATOM 5510 C C . LYS B 1 168 ? -0.282 -28.016 3.338 1 95.56 168 LYS B C 1
ATOM 5512 O O . LYS B 1 168 ? 0.268 -27.641 2.297 1 95.56 168 LYS B O 1
ATOM 5517 N N . ASP B 1 169 ? -0.736 -29.234 3.49 1 96.31 169 ASP B N 1
ATOM 5518 C CA . ASP B 1 169 ? -0.523 -30.25 2.459 1 96.31 169 ASP B CA 1
ATOM 5519 C C . ASP B 1 169 ? -1.238 -29.875 1.163 1 96.31 169 ASP B C 1
ATOM 5521 O O . ASP B 1 169 ? -0.712 -30.094 0.071 1 96.31 169 ASP B O 1
ATOM 5525 N N . ALA B 1 170 ? -2.4 -29.375 1.33 1 97.19 170 ALA B N 1
ATOM 5526 C CA . ALA B 1 170 ? -3.141 -28.938 0.154 1 97.19 170 ALA B CA 1
ATOM 5527 C C . ALA B 1 170 ? -2.412 -27.797 -0.555 1 97.19 170 ALA B C 1
ATOM 5529 O O . ALA B 1 170 ? -2.352 -27.75 -1.786 1 97.19 170 ALA B O 1
ATOM 5530 N N . MET B 1 171 ? -1.865 -26.875 0.194 1 97.44 171 MET B N 1
ATOM 5531 C CA . MET B 1 171 ? -1.088 -25.766 -0.372 1 97.44 171 MET B CA 1
ATOM 5532 C C . MET B 1 171 ? 0.136 -26.297 -1.115 1 97.44 171 MET B C 1
ATOM 5534 O O . MET B 1 171 ? 0.44 -25.844 -2.219 1 97.44 171 MET B O 1
ATOM 5538 N N . ILE B 1 172 ? 0.836 -27.188 -0.505 1 96.88 172 ILE B N 1
ATOM 5539 C CA . ILE B 1 172 ? 2.039 -27.766 -1.096 1 96.88 172 ILE B CA 1
ATOM 5540 C C . ILE B 1 172 ? 1.695 -28.422 -2.432 1 96.88 172 ILE B C 1
ATOM 5542 O O . ILE B 1 172 ? 2.402 -28.234 -3.424 1 96.88 172 ILE B O 1
ATOM 5546 N N . ALA B 1 173 ? 0.615 -29.156 -2.461 1 96.31 173 ALA B N 1
ATOM 5547 C CA . ALA B 1 173 ? 0.196 -29.844 -3.684 1 96.31 173 ALA B CA 1
ATOM 5548 C C . ALA B 1 173 ? -0.096 -28.844 -4.797 1 96.31 173 ALA B C 1
ATOM 5550 O O . ALA B 1 173 ? 0.324 -29.047 -5.941 1 96.31 173 ALA B O 1
ATOM 5551 N N . ARG B 1 174 ? -0.8 -27.844 -4.445 1 96 174 ARG B N 1
ATOM 5552 C CA . ARG B 1 174 ? -1.113 -26.812 -5.434 1 96 174 ARG B CA 1
ATOM 5553 C C . ARG B 1 174 ? 0.154 -26.125 -5.918 1 96 174 ARG B C 1
ATOM 5555 O O . ARG B 1 174 ? 0.324 -25.891 -7.121 1 96 174 ARG B O 1
ATOM 5562 N N . ASN B 1 175 ? 1.007 -25.75 -4.992 1 95.81 175 ASN B N 1
ATOM 5563 C CA . ASN B 1 175 ? 2.268 -25.109 -5.34 1 95.81 175 ASN B CA 1
ATOM 5564 C C . ASN B 1 175 ? 3.074 -25.938 -6.328 1 95.81 175 ASN B C 1
ATOM 5566 O O . ASN B 1 175 ? 3.596 -25.422 -7.312 1 95.81 175 ASN B O 1
ATOM 5570 N N . ARG B 1 176 ? 3.162 -27.172 -6.059 1 93.81 176 ARG B N 1
ATOM 5571 C CA . ARG B 1 176 ? 3.914 -28.078 -6.91 1 93.81 176 ARG B CA 1
ATOM 5572 C C . ARG B 1 176 ? 3.316 -28.141 -8.312 1 93.81 176 ARG B C 1
ATOM 5574 O O . ARG B 1 176 ? 4.047 -28.125 -9.305 1 93.81 176 ARG B O 1
ATOM 5581 N N . ARG B 1 177 ? 2.078 -28.25 -8.352 1 91.31 177 ARG B N 1
ATOM 5582 C CA . ARG B 1 177 ? 1.412 -28.281 -9.656 1 91.31 177 ARG B CA 1
ATOM 5583 C C . ARG B 1 177 ? 1.701 -27.031 -10.461 1 91.31 177 ARG B C 1
ATOM 5585 O O . ARG B 1 177 ? 1.998 -27.094 -11.656 1 91.31 177 ARG B O 1
ATOM 5592 N N . ILE B 1 178 ? 1.589 -25.906 -9.812 1 90.44 178 ILE B N 1
ATOM 5593 C CA . ILE B 1 178 ? 1.806 -24.641 -10.492 1 90.44 178 ILE B CA 1
ATOM 5594 C C . ILE B 1 178 ? 3.266 -24.531 -10.93 1 90.44 178 ILE B C 1
ATOM 5596 O O . ILE B 1 178 ? 3.561 -24.031 -12.016 1 90.44 178 ILE B O 1
ATOM 5600 N N . GLN B 1 179 ? 4.137 -24.984 -10.117 1 87.25 179 GLN B N 1
ATOM 5601 C CA . GLN B 1 179 ? 5.559 -24.953 -10.438 1 87.25 179 GLN B CA 1
ATOM 5602 C C . GLN B 1 179 ? 5.867 -25.797 -11.672 1 87.25 179 GLN B C 1
ATOM 5604 O O . GLN B 1 179 ? 6.676 -25.406 -12.508 1 87.25 179 GLN B O 1
ATOM 5609 N N . PHE B 1 180 ? 5.27 -26.875 -11.805 1 82.12 180 PHE B N 1
ATOM 5610 C CA . PHE B 1 180 ? 5.613 -27.844 -12.852 1 82.12 180 PHE B CA 1
ATOM 5611 C C . PHE B 1 180 ? 4.812 -27.562 -14.117 1 82.12 180 PHE B C 1
ATOM 5613 O O . PHE B 1 180 ? 5.355 -27.594 -15.227 1 82.12 180 PHE B O 1
ATOM 5620 N N . SER B 1 181 ? 3.52 -27.297 -13.93 1 76.69 181 SER B N 1
ATOM 5621 C CA . SER B 1 181 ? 2.641 -27.188 -15.094 1 76.69 181 SER B CA 1
ATOM 5622 C C . SER B 1 181 ? 2.328 -25.734 -15.414 1 76.69 181 SER B C 1
ATOM 5624 O O . SER B 1 181 ? 1.851 -25.422 -16.516 1 76.69 181 SER B O 1
ATOM 5626 N N . GLY B 1 182 ? 2.68 -24.938 -14.477 1 78.25 182 GLY B N 1
ATOM 5627 C CA . GLY B 1 182 ? 2.359 -23.531 -14.672 1 78.25 182 GLY B CA 1
ATOM 5628 C C . GLY B 1 182 ? 0.913 -23.188 -14.359 1 78.25 182 GLY B C 1
ATOM 5629 O O . GLY B 1 182 ? 0.201 -24 -13.758 1 78.25 182 GLY B O 1
ATOM 5630 N N . GLN B 1 183 ? 0.517 -21.984 -14.68 1 85.19 183 GLN B N 1
ATOM 5631 C CA . GLN B 1 183 ? -0.845 -21.469 -14.594 1 85.19 183 GLN B CA 1
ATOM 5632 C C . GLN B 1 183 ? -1.514 -21.453 -15.961 1 85.19 183 GLN B C 1
ATOM 5634 O O . GLN B 1 183 ? -0.858 -21.672 -16.984 1 85.19 183 GLN B O 1
ATOM 5639 N N . PRO B 1 184 ? -2.793 -21.297 -15.984 1 82.75 184 PRO B N 1
ATOM 5640 C CA . PRO B 1 184 ? -3.488 -21.328 -17.281 1 82.75 184 PRO B CA 1
ATOM 5641 C C . PRO B 1 184 ? -2.902 -20.328 -18.281 1 82.75 184 PRO B C 1
ATOM 5643 O O . PRO B 1 184 ? -2.875 -20.594 -19.484 1 82.75 184 PRO B O 1
ATOM 5646 N N . GLU B 1 185 ? -2.363 -19.344 -17.828 1 89.19 185 GLU B N 1
ATOM 5647 C CA . GLU B 1 185 ? -1.876 -18.266 -18.688 1 89.19 185 GLU B CA 1
ATOM 5648 C C . GLU B 1 185 ? -0.559 -18.656 -19.359 1 89.19 185 GLU B C 1
ATOM 5650 O O . GLU B 1 185 ? -0.07 -17.938 -20.234 1 89.19 185 GLU B O 1
ATOM 5655 N N . TYR B 1 186 ? -0.053 -19.75 -19 1 88.75 186 TYR B N 1
ATOM 5656 C CA . TYR B 1 186 ? 1.098 -20.312 -19.703 1 88.75 186 TYR B CA 1
ATOM 5657 C C . TYR B 1 186 ? 0.82 -20.422 -21.203 1 88.75 186 TYR B C 1
ATOM 5659 O O . TYR B 1 186 ? 1.705 -20.188 -22.016 1 88.75 186 TYR B O 1
ATOM 5667 N N . ALA B 1 187 ? -0.424 -20.734 -21.578 1 90.75 187 ALA B N 1
ATOM 5668 C CA . ALA B 1 187 ? -0.82 -20.953 -22.969 1 90.75 187 ALA B CA 1
ATOM 5669 C C . ALA B 1 187 ? -1.447 -19.703 -23.562 1 90.75 187 ALA B C 1
ATOM 5671 O O . ALA B 1 187 ? -2.053 -19.75 -24.641 1 90.75 187 ALA B O 1
ATOM 5672 N N . HIS B 1 188 ? -1.301 -18.625 -22.938 1 93.44 188 HIS B N 1
ATOM 5673 C CA . HIS B 1 188 ? -1.969 -17.391 -23.344 1 93.44 188 HIS B CA 1
ATOM 5674 C C . HIS B 1 188 ? -1.445 -16.875 -24.672 1 93.44 188 HIS B C 1
ATOM 5676 O O . HIS B 1 188 ? -0.247 -16.969 -24.953 1 93.44 188 HIS B O 1
ATOM 5682 N N . TRP B 1 189 ? -2.365 -16.391 -25.484 1 93.5 189 TRP B N 1
ATOM 5683 C CA . TRP B 1 189 ? -1.988 -15.578 -26.641 1 93.5 189 TRP B CA 1
ATOM 5684 C C . TRP B 1 189 ? -2.977 -14.438 -26.844 1 93.5 189 TRP B C 1
ATOM 5686 O O . TRP B 1 189 ? -4.133 -14.523 -26.422 1 93.5 189 TRP B O 1
ATOM 5696 N N . CYS B 1 190 ? -2.553 -13.359 -27.297 1 96 190 CYS B N 1
ATOM 5697 C CA . CYS B 1 190 ? -3.375 -12.258 -27.781 1 96 190 CYS B CA 1
ATOM 5698 C C . CYS B 1 190 ? -2.635 -11.445 -28.844 1 96 190 CYS B C 1
ATOM 5700 O O . CYS B 1 190 ? -1.476 -11.734 -29.141 1 96 190 CYS B O 1
ATOM 5702 N N . GLN B 1 191 ? -3.234 -10.477 -29.375 1 93.81 191 GLN B N 1
ATOM 5703 C CA . GLN B 1 191 ? -2.654 -9.711 -30.469 1 93.81 191 GLN B CA 1
ATOM 5704 C C . GLN B 1 191 ? -1.577 -8.758 -29.969 1 93.81 191 GLN B C 1
ATOM 5706 O O . GLN B 1 191 ? -0.801 -8.219 -30.766 1 93.81 191 GLN B O 1
ATOM 5711 N N . LYS B 1 192 ? -1.481 -8.562 -28.688 1 94.31 192 LYS B N 1
ATOM 5712 C CA . LYS B 1 192 ? -0.459 -7.68 -28.141 1 94.31 192 LYS B CA 1
ATOM 5713 C C . LYS B 1 192 ? 0.847 -8.43 -27.891 1 94.31 192 LYS B C 1
ATOM 5715 O O . LYS B 1 192 ? 1.913 -7.82 -27.797 1 94.31 192 LYS B O 1
ATOM 5720 N N . CYS B 1 193 ? 0.711 -9.734 -27.812 1 95.94 193 CYS B N 1
ATOM 5721 C CA . CYS B 1 193 ? 1.93 -10.484 -27.531 1 95.94 193 CYS B CA 1
ATOM 5722 C C . CYS B 1 193 ? 2.238 -11.477 -28.641 1 95.94 193 CYS B C 1
ATOM 5724 O O . CYS B 1 193 ? 3.293 -12.117 -28.641 1 95.94 193 CYS B O 1
ATOM 5726 N N . HIS B 1 194 ? 1.361 -11.633 -29.578 1 93.81 194 HIS B N 1
ATOM 5727 C CA . HIS B 1 194 ? 1.547 -12.383 -30.828 1 93.81 194 HIS B CA 1
ATOM 5728 C C . HIS B 1 194 ? 1.307 -11.5 -32.031 1 93.81 194 HIS B C 1
ATOM 5730 O O . HIS B 1 194 ? 0.333 -10.742 -32.094 1 93.81 194 HIS B O 1
ATOM 5736 N N . ARG B 1 195 ? 2.195 -11.641 -32.938 1 92.31 195 ARG B N 1
ATOM 5737 C CA . ARG B 1 195 ? 2.094 -10.805 -34.125 1 92.31 195 ARG B CA 1
ATOM 5738 C C . ARG B 1 195 ? 2.184 -11.648 -35.375 1 92.31 195 ARG B C 1
ATOM 5740 O O . ARG B 1 195 ? 2.98 -12.586 -35.469 1 92.31 195 ARG B O 1
ATOM 5747 N N . ARG B 1 196 ? 1.283 -11.305 -36.281 1 90.25 196 ARG B N 1
ATOM 5748 C CA . ARG B 1 196 ? 1.466 -11.828 -37.656 1 90.25 196 ARG B CA 1
ATOM 5749 C C . ARG B 1 196 ? 2.459 -10.977 -38.438 1 90.25 196 ARG B C 1
ATOM 5751 O O . ARG B 1 196 ? 2.295 -9.758 -38.531 1 90.25 196 ARG B O 1
ATOM 5758 N N . PHE B 1 197 ? 3.504 -11.617 -38.781 1 89.38 197 PHE B N 1
ATOM 5759 C CA . PHE B 1 197 ? 4.562 -10.914 -39.5 1 89.38 197 PHE B CA 1
ATOM 5760 C C . PHE B 1 197 ? 4.766 -11.508 -40.906 1 89.38 197 PHE B C 1
ATOM 5762 O O . PHE B 1 197 ? 4.871 -12.727 -41.062 1 89.38 197 PHE B O 1
ATOM 5769 N N . ASP B 1 198 ? 4.699 -10.602 -41.906 1 86.06 198 ASP B N 1
ATOM 5770 C CA . ASP B 1 198 ? 4.879 -11.008 -43.312 1 86.06 198 ASP B CA 1
ATOM 5771 C C . ASP B 1 198 ? 6.301 -10.727 -43.781 1 86.06 198 ASP B C 1
ATOM 5773 O O . ASP B 1 198 ? 6.762 -9.578 -43.719 1 86.06 198 ASP B O 1
ATOM 5777 N N . ASP B 1 199 ? 7.027 -11.82 -44.062 1 79.62 199 ASP B N 1
ATOM 5778 C CA . ASP B 1 199 ? 8.336 -11.633 -44.688 1 79.62 199 ASP B CA 1
ATOM 5779 C C . ASP B 1 199 ? 8.398 -12.312 -46.031 1 79.62 199 ASP B C 1
ATOM 5781 O O . ASP B 1 199 ? 7.359 -12.664 -46.625 1 79.62 199 ASP B O 1
ATOM 5785 N N . ASP B 1 200 ? 9.609 -12.391 -46.688 1 79 200 ASP B N 1
ATOM 5786 C CA . ASP B 1 200 ? 9.797 -12.914 -48.031 1 79 200 ASP B CA 1
ATOM 5787 C C . ASP B 1 200 ? 9.359 -14.375 -48.125 1 79 200 ASP B C 1
ATOM 5789 O O . ASP B 1 200 ? 8.977 -14.852 -49.188 1 79 200 ASP B O 1
ATOM 5793 N N . SER B 1 201 ? 9.438 -15.078 -47 1 81.75 201 SER B N 1
ATOM 5794 C CA . SER B 1 201 ? 9.102 -16.5 -46.938 1 81.75 201 SER B CA 1
ATOM 5795 C C . SER B 1 201 ? 7.609 -16.703 -46.688 1 81.75 201 SER B C 1
ATOM 5797 O O . SER B 1 201 ? 7.105 -17.828 -46.781 1 81.75 201 SER B O 1
ATOM 5799 N N . GLY B 1 202 ? 6.832 -15.609 -46.469 1 84.38 202 GLY B N 1
ATOM 5800 C CA . GLY B 1 202 ? 5.402 -15.688 -46.219 1 84.38 202 GLY B CA 1
ATOM 5801 C C . GLY B 1 202 ? 5.02 -15.242 -44.812 1 84.38 202 GLY B C 1
ATOM 5802 O O . GLY B 1 202 ? 5.879 -14.805 -44.031 1 84.38 202 GLY B O 1
ATOM 5803 N N . PRO B 1 203 ? 3.742 -15.359 -44.562 1 85.62 203 PRO B N 1
ATOM 5804 C CA . PRO B 1 203 ? 3.258 -14.93 -43.25 1 85.62 203 PRO B CA 1
ATOM 5805 C C . PRO B 1 203 ? 3.6 -15.93 -42.125 1 85.62 203 PRO B C 1
ATOM 5807 O O . PRO B 1 203 ? 3.514 -17.141 -42.344 1 85.62 203 PRO B O 1
ATOM 5810 N N . HIS B 1 204 ? 4.191 -15.453 -41.031 1 85.06 204 HIS B N 1
ATOM 5811 C CA . HIS B 1 204 ? 4.422 -16.297 -39.875 1 85.06 204 HIS B CA 1
ATOM 5812 C C . HIS B 1 204 ? 4.141 -15.547 -38.594 1 85.06 204 HIS B C 1
ATOM 5814 O O . HIS B 1 204 ? 4.098 -14.312 -38.562 1 85.06 204 HIS B O 1
ATOM 5820 N N . PHE B 1 205 ? 3.902 -16.328 -37.594 1 88.56 205 PHE B N 1
ATOM 5821 C CA . PHE B 1 205 ? 3.592 -15.742 -36.281 1 88.56 205 PHE B CA 1
ATOM 5822 C C . PHE B 1 205 ? 4.852 -15.602 -35.438 1 88.56 205 PHE B C 1
ATOM 5824 O O . PHE B 1 205 ? 5.707 -16.484 -35.438 1 88.56 205 PHE B O 1
ATOM 5831 N N . VAL B 1 206 ? 4.91 -14.422 -34.875 1 92.69 206 VAL B N 1
ATOM 5832 C CA . VAL B 1 206 ? 6.02 -14.117 -33.969 1 92.69 206 VAL B CA 1
ATOM 5833 C C . VAL B 1 206 ? 5.48 -13.805 -32.594 1 92.69 206 VAL B C 1
ATOM 5835 O O . VAL B 1 206 ? 4.465 -13.117 -32.438 1 92.69 206 VAL B O 1
ATOM 5838 N N . ASP B 1 207 ? 6.047 -14.445 -31.625 1 94.31 207 ASP B N 1
ATOM 5839 C CA . ASP B 1 207 ? 5.68 -14.148 -30.25 1 94.31 207 ASP B CA 1
ATOM 5840 C C . ASP B 1 207 ? 6.918 -13.859 -29.406 1 94.31 207 ASP B C 1
ATOM 5842 O O . ASP B 1 207 ? 8.039 -14.117 -29.828 1 94.31 207 ASP B O 1
ATOM 5846 N N . CYS B 1 208 ? 6.656 -13.195 -28.266 1 94.5 208 CYS B N 1
ATOM 5847 C CA . CYS B 1 208 ? 7.77 -12.75 -27.422 1 94.5 208 CYS B CA 1
ATOM 5848 C C . CYS B 1 208 ? 7.414 -12.836 -25.953 1 94.5 208 CYS B C 1
ATOM 5850 O O . CYS B 1 208 ? 6.238 -12.789 -25.578 1 94.5 208 CYS B O 1
ATOM 5852 N N . ILE B 1 209 ? 8.453 -13.07 -25.125 1 96.69 209 ILE B N 1
ATOM 5853 C CA . ILE B 1 209 ? 8.352 -12.93 -23.672 1 96.69 209 ILE B CA 1
ATOM 5854 C C . ILE B 1 209 ? 9.461 -12.008 -23.172 1 96.69 209 ILE B C 1
ATOM 5856 O O . ILE B 1 209 ? 10.453 -11.781 -23.875 1 96.69 209 ILE B O 1
ATOM 5860 N N . VAL B 1 210 ? 9.195 -11.461 -22.062 1 96.38 210 VAL B N 1
ATOM 5861 C CA . VAL B 1 210 ? 10.172 -10.625 -21.359 1 96.38 210 VAL B CA 1
ATOM 5862 C C . VAL B 1 210 ? 10.453 -11.203 -19.984 1 96.38 210 VAL B C 1
ATOM 5864 O O . VAL B 1 210 ? 9.523 -11.547 -19.25 1 96.38 210 VAL B O 1
ATOM 5867 N N . THR B 1 211 ? 11.711 -11.367 -19.594 1 96.06 211 THR B N 1
ATOM 5868 C CA . THR B 1 211 ? 12.047 -11.883 -18.266 1 96.06 211 THR B CA 1
ATOM 5869 C C . THR B 1 211 ? 12.953 -10.914 -17.531 1 96.06 211 THR B C 1
ATOM 5871 O O . THR B 1 211 ? 13.797 -10.242 -18.141 1 96.06 211 THR B O 1
ATOM 5874 N N . ASP B 1 212 ? 12.68 -10.766 -16.328 1 92.38 212 ASP B N 1
ATOM 5875 C CA . ASP B 1 212 ? 13.445 -9.93 -15.406 1 92.38 212 ASP B CA 1
ATOM 5876 C C . ASP B 1 212 ? 13.258 -10.375 -13.961 1 92.38 212 ASP B C 1
ATOM 5878 O O . ASP B 1 212 ? 12.266 -11.031 -13.633 1 92.38 212 ASP B O 1
ATOM 5882 N N . GLY B 1 213 ? 14.297 -10.117 -13.156 1 91.81 213 GLY B N 1
ATOM 5883 C CA . GLY B 1 213 ? 14.242 -10.492 -11.758 1 91.81 213 GLY B CA 1
ATOM 5884 C C . GLY B 1 213 ? 13.938 -9.32 -10.844 1 91.81 213 GLY B C 1
ATOM 5885 O O . GLY B 1 213 ? 14.266 -8.172 -11.156 1 91.81 213 GLY B O 1
ATOM 5886 N N . ILE B 1 214 ? 13.312 -9.656 -9.766 1 88.31 214 ILE B N 1
ATOM 5887 C CA . ILE B 1 214 ? 13.062 -8.656 -8.727 1 88.31 214 ILE B CA 1
ATOM 5888 C C . ILE B 1 214 ? 13.531 -9.188 -7.375 1 88.31 214 ILE B C 1
ATOM 5890 O O . ILE B 1 214 ? 13.281 -10.352 -7.043 1 88.31 214 ILE B O 1
ATOM 5894 N N . SER B 1 215 ? 14.188 -8.344 -6.625 1 84.62 215 SER B N 1
ATOM 5895 C CA . SER B 1 215 ? 14.758 -8.75 -5.344 1 84.62 215 SER B CA 1
ATOM 5896 C C . SER B 1 215 ? 13.688 -8.805 -4.258 1 84.62 215 SER B C 1
ATOM 5898 O O . SER B 1 215 ? 13.539 -7.859 -3.479 1 84.62 215 SER B O 1
ATOM 5900 N N . ILE B 1 216 ? 12.977 -9.711 -4.203 1 87.31 216 ILE B N 1
ATOM 5901 C CA . ILE B 1 216 ? 12.016 -10.094 -3.178 1 87.31 216 ILE B CA 1
ATOM 5902 C C . ILE B 1 216 ? 12.258 -11.539 -2.754 1 87.31 216 ILE B C 1
ATOM 5904 O O . ILE B 1 216 ? 12.578 -12.391 -3.586 1 87.31 216 ILE B O 1
ATOM 5908 N N . GLY B 1 217 ? 12.258 -11.719 -1.412 1 91 217 GLY B N 1
ATOM 5909 C CA . GLY B 1 217 ? 12.586 -13.07 -0.992 1 91 217 GLY B CA 1
ATOM 5910 C C . GLY B 1 217 ? 12.109 -13.391 0.413 1 91 217 GLY B C 1
ATOM 5911 O O . GLY B 1 217 ? 11.586 -12.523 1.11 1 91 217 GLY B O 1
ATOM 5912 N N . ARG B 1 218 ? 12.258 -14.594 0.758 1 93.25 218 ARG B N 1
ATOM 5913 C CA . ARG B 1 218 ? 11.914 -15.148 2.062 1 93.25 218 ARG B CA 1
ATOM 5914 C C . ARG B 1 218 ? 13.141 -15.766 2.732 1 93.25 218 ARG B C 1
ATOM 5916 O O . ARG B 1 218 ? 14.141 -16.047 2.068 1 93.25 218 ARG B O 1
ATOM 5923 N N . PRO B 1 219 ? 13.023 -15.93 4.043 1 93.06 219 PRO B N 1
ATOM 5924 C CA . PRO B 1 219 ? 14.141 -16.594 4.711 1 93.06 219 PRO B CA 1
ATOM 5925 C C . PRO B 1 219 ? 14.406 -18 4.164 1 93.06 219 PRO B C 1
ATOM 5927 O O . PRO B 1 219 ? 13.461 -18.719 3.834 1 93.06 219 PRO B O 1
ATOM 5930 N N . CYS B 1 220 ? 15.648 -18.312 4.051 1 95.88 220 CYS B N 1
ATOM 5931 C CA . CYS B 1 220 ? 16.047 -19.641 3.592 1 95.88 220 CYS B CA 1
ATOM 5932 C C . CYS B 1 220 ? 17.297 -20.109 4.332 1 95.88 220 CYS B C 1
ATOM 5934 O O . CYS B 1 220 ? 17.781 -19.422 5.234 1 95.88 220 CYS B O 1
ATOM 5936 N N . CYS B 1 221 ? 17.703 -21.312 4.039 1 95 221 CYS B N 1
ATOM 5937 C CA . CYS B 1 221 ? 18.859 -21.922 4.691 1 95 221 CYS B CA 1
ATOM 5938 C C . CYS B 1 221 ? 20.109 -21.078 4.473 1 95 221 CYS B C 1
ATOM 5940 O O . CYS B 1 221 ? 20.328 -20.547 3.383 1 95 221 CYS B O 1
ATOM 5942 N N . GLY B 1 222 ? 20.953 -21.016 5.492 1 90.56 222 GLY B N 1
ATOM 5943 C CA . GLY B 1 222 ? 22.172 -20.219 5.469 1 90.56 222 GLY B CA 1
ATOM 5944 C C . GLY B 1 222 ? 23.203 -20.719 4.484 1 90.56 222 GLY B C 1
ATOM 5945 O O . GLY B 1 222 ? 24.141 -19.984 4.129 1 90.56 222 GLY B O 1
ATOM 5946 N N . VAL B 1 223 ? 23.078 -21.938 4.066 1 89.62 223 VAL B N 1
ATOM 5947 C CA . VAL B 1 223 ? 23.984 -22.484 3.07 1 89.62 223 VAL B CA 1
ATOM 5948 C C . VAL B 1 223 ? 23.609 -21.984 1.681 1 89.62 223 VAL B C 1
ATOM 5950 O O . VAL B 1 223 ? 22.438 -22.047 1.297 1 89.62 223 VAL B O 1
ATOM 5953 N N . GLN B 1 224 ? 24.594 -21.609 0.979 1 86.44 224 GLN B N 1
ATOM 5954 C CA . GLN B 1 224 ? 24.359 -21.016 -0.334 1 86.44 224 GLN B CA 1
ATOM 5955 C C . GLN B 1 224 ? 23.703 -22 -1.279 1 86.44 224 GLN B C 1
ATOM 5957 O O . GLN B 1 224 ? 24.141 -23.156 -1.389 1 86.44 224 GLN B O 1
ATOM 5962 N N . ASN B 1 225 ? 22.594 -21.672 -1.87 1 89.25 225 ASN B N 1
ATOM 5963 C CA . ASN B 1 225 ? 21.859 -22.391 -2.918 1 89.25 225 ASN B CA 1
ATOM 5964 C C . ASN B 1 225 ? 21.094 -23.578 -2.357 1 89.25 225 ASN B C 1
ATOM 5966 O O . ASN B 1 225 ? 20.578 -24.406 -3.115 1 89.25 225 ASN B O 1
ATOM 5970 N N . CYS B 1 226 ? 21.156 -23.672 -1.045 1 93.88 226 CYS B N 1
ATOM 5971 C CA . CYS B 1 226 ? 20.344 -24.734 -0.469 1 93.88 226 CYS B CA 1
ATOM 5972 C C . CYS B 1 226 ? 18.859 -24.438 -0.646 1 93.88 226 CYS B C 1
ATOM 5974 O O . CYS B 1 226 ? 18.391 -23.328 -0.328 1 93.88 226 CYS B O 1
ATOM 5976 N N . ARG B 1 227 ? 18.125 -25.438 -1.095 1 92.5 227 ARG B N 1
ATOM 5977 C CA . ARG B 1 227 ? 16.719 -25.203 -1.405 1 92.5 227 ARG B CA 1
ATOM 5978 C C . ARG B 1 227 ? 15.812 -25.844 -0.356 1 92.5 227 ARG B C 1
ATOM 5980 O O . ARG B 1 227 ? 14.586 -25.766 -0.448 1 92.5 227 ARG B O 1
ATOM 5987 N N . GLU B 1 228 ? 16.453 -26.469 0.634 1 94.31 228 GLU B N 1
ATOM 5988 C CA . GLU B 1 228 ? 15.672 -27.062 1.705 1 94.31 228 GLU B CA 1
ATOM 5989 C C . GLU B 1 228 ? 14.969 -26 2.543 1 94.31 228 GLU B C 1
ATOM 5991 O O . GLU B 1 228 ? 15.602 -25.031 2.982 1 94.31 228 GLU B O 1
ATOM 5996 N N . PRO B 1 229 ? 13.695 -26.234 2.711 1 93.62 229 PRO B N 1
ATOM 5997 C CA . PRO B 1 229 ? 12.969 -25.219 3.482 1 93.62 229 PRO B CA 1
ATOM 5998 C C . PRO B 1 229 ? 13.336 -25.234 4.965 1 93.62 229 PRO B C 1
ATOM 6000 O O . PRO B 1 229 ? 13.672 -26.281 5.512 1 93.62 229 PRO B O 1
ATOM 6003 N N . LEU B 1 230 ? 13.203 -24.062 5.586 1 94.94 230 LEU B N 1
ATOM 6004 C CA . LEU B 1 230 ? 13.367 -23.938 7.031 1 94.94 230 LEU B CA 1
ATOM 6005 C C . LEU B 1 230 ? 12.148 -24.484 7.766 1 94.94 230 LEU B C 1
ATOM 6007 O O . LEU B 1 230 ? 11.047 -24.5 7.219 1 94.94 230 LEU B O 1
ATOM 6011 N N . ARG B 1 231 ? 12.406 -24.953 8.953 1 91.12 231 ARG B N 1
ATOM 6012 C CA . ARG B 1 231 ? 11.273 -25.375 9.773 1 91.12 231 ARG B CA 1
ATOM 6013 C C . ARG B 1 231 ? 10.43 -24.172 10.18 1 91.12 231 ARG B C 1
ATOM 6015 O O . ARG B 1 231 ? 9.203 -24.203 10.086 1 91.12 231 ARG B O 1
ATOM 6022 N N . THR B 1 232 ? 11.055 -23.172 10.633 1 91.19 232 THR B N 1
ATOM 6023 C CA . THR B 1 232 ? 10.422 -21.906 10.93 1 91.19 232 THR B CA 1
ATOM 6024 C C . THR B 1 232 ? 11.188 -20.75 10.273 1 91.19 232 THR B C 1
ATOM 6026 O O . THR B 1 232 ? 12.406 -20.844 10.086 1 91.19 232 THR B O 1
ATOM 6029 N N . PRO B 1 233 ? 10.469 -19.703 9.984 1 90.44 233 PRO B N 1
ATOM 6030 C CA . PRO B 1 233 ? 11.133 -18.594 9.312 1 90.44 233 PRO B CA 1
ATOM 6031 C C . PRO B 1 233 ? 12.219 -17.953 10.18 1 90.44 233 PRO B C 1
ATOM 6033 O O . PRO B 1 233 ? 13.055 -17.203 9.672 1 90.44 233 PRO B O 1
ATOM 6036 N N . GLN B 1 234 ? 12.227 -18.219 11.43 1 89.25 234 GLN B N 1
ATOM 6037 C CA . GLN B 1 234 ? 13.203 -17.625 12.328 1 89.25 234 GLN B CA 1
ATOM 6038 C C . GLN B 1 234 ? 14.508 -18.406 12.32 1 89.25 234 GLN B C 1
ATOM 6040 O O . GLN B 1 234 ? 15.531 -17.938 12.812 1 89.25 234 GLN B O 1
ATOM 6045 N N . ASP B 1 235 ? 14.477 -19.594 11.75 1 91.12 235 ASP B N 1
ATOM 6046 C CA . ASP B 1 235 ? 15.656 -20.453 11.719 1 91.12 235 ASP B CA 1
ATOM 6047 C C . ASP B 1 235 ? 16.688 -19.922 10.734 1 91.12 235 ASP B C 1
ATOM 6049 O O . ASP B 1 235 ? 16.344 -19.312 9.727 1 91.12 235 ASP B O 1
ATOM 6053 N N . HIS B 1 236 ? 17.953 -20.25 11.008 1 90.94 236 HIS B N 1
ATOM 6054 C CA . HIS B 1 236 ? 19.031 -19.844 10.117 1 90.94 236 HIS B CA 1
ATOM 6055 C C . HIS B 1 236 ? 19.438 -20.984 9.18 1 90.94 236 HIS B C 1
ATOM 6057 O O . HIS B 1 236 ? 20.016 -20.75 8.117 1 90.94 236 HIS B O 1
ATOM 6063 N N . TRP B 1 237 ? 19.172 -22.234 9.695 1 93.31 237 TRP B N 1
ATOM 6064 C CA . TRP B 1 237 ? 19.594 -23.422 8.969 1 93.31 237 TRP B CA 1
ATOM 6065 C C . TRP B 1 237 ? 18.453 -24.406 8.82 1 93.31 237 TRP B C 1
ATOM 6067 O O . TRP B 1 237 ? 17.594 -24.531 9.703 1 93.31 237 TRP B O 1
ATOM 6077 N N . CYS B 1 238 ? 18.453 -25.078 7.668 1 95.88 238 CYS B N 1
ATOM 6078 C CA . CYS B 1 238 ? 17.484 -26.156 7.492 1 95.88 238 CYS B CA 1
ATOM 6079 C C . CYS B 1 238 ? 17.875 -27.375 8.305 1 95.88 238 CYS B C 1
ATOM 6081 O O . CYS B 1 238 ? 18.953 -27.406 8.922 1 95.88 238 CYS B O 1
ATOM 6083 N N . ALA B 1 239 ? 17.016 -28.359 8.266 1 94.69 239 ALA B N 1
ATOM 6084 C CA . ALA B 1 239 ? 17.234 -29.578 9.055 1 94.69 239 ALA B CA 1
ATOM 6085 C C . ALA B 1 239 ? 18.531 -30.266 8.641 1 94.69 239 ALA B C 1
ATOM 6087 O O . ALA B 1 239 ? 19.234 -30.844 9.484 1 94.69 239 ALA B O 1
ATOM 6088 N N . ARG B 1 240 ? 18.875 -30.188 7.414 1 95.12 240 ARG B N 1
ATOM 6089 C CA . ARG B 1 240 ? 20.062 -30.844 6.875 1 95.12 240 ARG B CA 1
ATOM 6090 C C . ARG B 1 240 ? 21.344 -30.109 7.285 1 95.12 240 ARG B C 1
ATOM 6092 O O . ARG B 1 240 ? 22.406 -30.719 7.387 1 95.12 240 ARG B O 1
ATOM 6099 N N . HIS B 1 241 ? 21.188 -28.844 7.574 1 94.81 241 HIS B N 1
ATOM 6100 C CA . HIS B 1 241 ? 22.375 -28.031 7.793 1 94.81 241 HIS B CA 1
ATOM 6101 C C . HIS B 1 241 ? 22.391 -27.438 9.195 1 94.81 241 HIS B C 1
ATOM 6103 O O . HIS B 1 241 ? 23.125 -26.469 9.453 1 94.81 241 HIS B O 1
ATOM 6109 N N . VAL B 1 242 ? 21.625 -27.938 10.047 1 93 242 VAL B N 1
ATOM 6110 C CA . VAL B 1 242 ? 21.484 -27.438 11.406 1 93 242 VAL B CA 1
ATOM 6111 C C . VAL B 1 242 ? 22.828 -27.5 12.117 1 93 242 VAL B C 1
ATOM 6113 O O . VAL B 1 242 ? 23.125 -26.672 12.992 1 93 242 VAL B O 1
ATOM 6116 N N . HIS B 1 243 ? 23.703 -28.391 11.758 1 90.06 243 HIS B N 1
ATOM 6117 C CA . HIS B 1 243 ? 25 -28.562 12.398 1 90.06 243 HIS B CA 1
ATOM 6118 C C . HIS B 1 243 ? 25.906 -27.344 12.18 1 90.06 243 HIS B C 1
ATOM 6120 O O . HIS B 1 243 ? 26.859 -27.125 12.93 1 90.06 243 HIS B O 1
ATOM 6126 N N . GLN B 1 244 ? 25.609 -26.562 11.203 1 90.31 244 GLN B N 1
ATOM 6127 C CA . GLN B 1 244 ? 26.391 -25.375 10.898 1 90.31 244 GLN B CA 1
ATOM 6128 C C . GLN B 1 244 ? 26.25 -24.328 12 1 90.31 244 GLN B C 1
ATOM 6130 O O . GLN B 1 244 ? 27.062 -23.406 12.086 1 90.31 244 GLN B O 1
ATOM 6135 N N . ALA B 1 245 ? 25.234 -24.391 12.844 1 89.25 245 ALA B N 1
ATOM 6136 C CA . ALA B 1 245 ? 24.984 -23.438 13.922 1 89.25 245 ALA B CA 1
ATOM 6137 C C . ALA B 1 245 ? 26.094 -23.453 14.953 1 89.25 245 ALA B C 1
ATOM 6139 O O . ALA B 1 245 ? 26.266 -22.5 15.719 1 89.25 245 ALA B O 1
ATOM 6140 N N . ALA B 1 246 ? 26.891 -24.469 14.922 1 90.06 246 ALA B N 1
ATOM 6141 C CA . ALA B 1 246 ? 27.953 -24.609 15.922 1 90.06 246 ALA B CA 1
ATOM 6142 C C . ALA B 1 246 ? 29.234 -23.922 15.469 1 90.06 246 ALA B C 1
ATOM 6144 O O . ALA B 1 246 ? 30.172 -23.797 16.25 1 90.06 246 ALA B O 1
ATOM 6145 N N . PHE B 1 247 ? 29.156 -23.469 14.258 1 90.31 247 PHE B N 1
ATOM 6146 C CA . PHE B 1 247 ? 30.406 -22.969 13.695 1 90.31 247 PHE B CA 1
ATOM 6147 C C . PHE B 1 247 ? 30.375 -21.453 13.562 1 90.31 247 PHE B C 1
ATOM 6149 O O . PHE B 1 247 ? 29.312 -20.844 13.609 1 90.31 247 PHE B O 1
ATOM 6156 N N . CYS B 1 248 ? 31.562 -20.938 13.445 1 89.75 248 CYS B N 1
ATOM 6157 C CA . CYS B 1 248 ? 31.781 -19.5 13.242 1 89.75 248 CYS B CA 1
ATOM 6158 C C . CYS B 1 248 ? 31.062 -19.016 11.992 1 89.75 248 CYS B C 1
ATOM 6160 O O . CYS B 1 248 ? 31.078 -19.688 10.961 1 89.75 248 CYS B O 1
ATOM 6162 N N . VAL B 1 249 ? 30.438 -17.828 12.031 1 86.94 249 VAL B N 1
ATOM 6163 C CA . VAL B 1 249 ? 29.578 -17.328 10.969 1 86.94 249 VAL B CA 1
ATOM 6164 C C . VAL B 1 249 ? 30.422 -16.703 9.859 1 86.94 249 VAL B C 1
ATOM 6166 O O . VAL B 1 249 ? 29.891 -16.312 8.812 1 86.94 249 VAL B O 1
ATOM 6169 N N . VAL B 1 250 ? 31.719 -16.609 10.133 1 83.38 250 VAL B N 1
ATOM 6170 C CA . VAL B 1 250 ? 32.594 -16.062 9.117 1 83.38 250 VAL B CA 1
ATOM 6171 C C . VAL B 1 250 ? 32.781 -17.047 7.969 1 83.38 250 VAL B C 1
ATOM 6173 O O . VAL B 1 250 ? 33 -18.234 8.203 1 83.38 250 VAL B O 1
ATOM 6176 N N . ASP B 1 251 ? 32.594 -16.594 6.773 1 79.88 251 ASP B N 1
ATOM 6177 C CA . ASP B 1 251 ? 32.656 -17.453 5.594 1 79.88 251 ASP B CA 1
ATOM 6178 C C . ASP B 1 251 ? 34 -18.125 5.48 1 79.88 251 ASP B C 1
ATOM 6180 O O . ASP B 1 251 ? 35.062 -17.453 5.508 1 79.88 251 ASP B O 1
ATOM 6184 N N . GLY B 1 252 ? 33.969 -19.391 5.359 1 77.5 252 GLY B N 1
ATOM 6185 C CA . GLY B 1 252 ? 35.219 -20.141 5.148 1 77.5 252 GLY B CA 1
ATOM 6186 C C . GLY B 1 252 ? 35.844 -20.625 6.441 1 77.5 252 GLY B C 1
ATOM 6187 O O . GLY B 1 252 ? 36.781 -21.422 6.422 1 77.5 252 GLY B O 1
ATOM 6188 N N . CYS B 1 253 ? 35.312 -20.078 7.527 1 86.25 253 CYS B N 1
ATOM 6189 C CA . CYS B 1 253 ? 35.875 -20.5 8.805 1 86.25 253 CYS B CA 1
ATOM 6190 C C . CYS B 1 253 ? 35.25 -21.812 9.266 1 86.25 253 CYS B C 1
ATOM 6192 O O . CYS B 1 253 ? 34.031 -21.984 9.172 1 86.25 253 CYS B O 1
ATOM 6194 N N . CYS B 1 254 ? 36.031 -22.734 9.742 1 85.81 254 CYS B N 1
ATOM 6195 C CA . CYS B 1 254 ? 35.5 -24.047 10.148 1 85.81 254 CYS B CA 1
ATOM 6196 C C . CYS B 1 254 ? 35.594 -24.219 11.656 1 85.81 254 CYS B C 1
ATOM 6198 O O . CYS B 1 254 ? 35.344 -25.312 12.172 1 85.81 254 CYS B O 1
ATOM 6200 N N . TYR B 1 255 ? 35.938 -23.141 12.328 1 90.81 255 TYR B N 1
ATOM 6201 C CA . TYR B 1 255 ? 36.062 -23.266 13.773 1 90.81 255 TYR B CA 1
ATOM 6202 C C . TYR B 1 255 ? 34.719 -23.078 14.461 1 90.81 255 TYR B C 1
ATOM 6204 O O . TYR B 1 255 ? 33.844 -22.406 13.93 1 90.81 255 TYR B O 1
ATOM 6212 N N . ALA B 1 256 ? 34.594 -23.672 15.594 1 92.62 256 ALA B N 1
ATOM 6213 C CA . ALA B 1 256 ? 33.375 -23.516 16.406 1 92.62 256 ALA B CA 1
ATOM 6214 C C . ALA B 1 256 ? 33.281 -22.109 16.969 1 92.62 256 ALA B C 1
ATOM 6216 O O . ALA B 1 256 ? 34.312 -21.484 17.297 1 92.62 256 ALA B O 1
ATOM 6217 N N . HIS B 1 257 ? 32.062 -21.625 17.078 1 91.31 257 HIS B N 1
ATOM 6218 C CA . HIS B 1 257 ? 31.906 -20.297 17.641 1 91.31 257 HIS B CA 1
ATOM 6219 C C . HIS B 1 257 ? 32.094 -20.312 19.156 1 91.31 257 HIS B C 1
ATOM 6221 O O . HIS B 1 257 ? 31.969 -21.359 19.781 1 91.31 257 HIS B O 1
ATOM 6227 N N . ARG B 1 258 ? 32.406 -19.188 19.688 1 90.06 258 ARG B N 1
ATOM 6228 C CA . ARG B 1 258 ? 32.531 -19.031 21.141 1 90.06 258 ARG B CA 1
ATOM 6229 C C . ARG B 1 258 ? 31.156 -19.141 21.828 1 90.06 258 ARG B C 1
ATOM 6231 O O . ARG B 1 258 ? 30.125 -18.844 21.219 1 90.06 258 ARG B O 1
ATOM 6238 N N . GLN B 1 259 ? 31.203 -19.609 23.109 1 86.94 259 GLN B N 1
ATOM 6239 C CA . GLN B 1 259 ? 29.953 -19.703 23.844 1 86.94 259 GLN B CA 1
ATOM 6240 C C . GLN B 1 259 ? 29.266 -18.344 23.953 1 86.94 259 GLN B C 1
ATOM 6242 O O . GLN B 1 259 ? 29.859 -17.375 24.422 1 86.94 259 GLN B O 1
ATOM 6247 N N . GLY B 1 260 ? 28.125 -18.328 23.5 1 84.38 260 GLY B N 1
ATOM 6248 C CA . GLY B 1 260 ? 27.328 -17.109 23.578 1 84.38 260 GLY B CA 1
ATOM 6249 C C . GLY B 1 260 ? 27.547 -16.172 22.406 1 84.38 260 GLY B C 1
ATOM 6250 O O . GLY B 1 260 ? 26.953 -15.102 22.359 1 84.38 260 GLY B O 1
ATOM 6251 N N . PHE B 1 261 ? 28.531 -16.516 21.594 1 87.06 261 PHE B N 1
ATOM 6252 C CA . PHE B 1 261 ? 28.844 -15.672 20.453 1 87.06 261 PHE B CA 1
ATOM 6253 C C . PHE B 1 261 ? 28.625 -16.438 19.156 1 87.06 261 PHE B C 1
ATOM 6255 O O . PHE B 1 261 ? 28.422 -17.656 19.156 1 87.06 261 PHE B O 1
ATOM 6262 N N . ARG B 1 262 ? 28.672 -15.773 18.062 1 87.56 262 ARG B N 1
ATOM 6263 C CA . ARG B 1 262 ? 28.469 -16.406 16.75 1 87.56 262 ARG B CA 1
ATOM 6264 C C . ARG B 1 262 ? 29.781 -16.562 16 1 87.56 262 ARG B C 1
ATOM 6266 O O . ARG B 1 262 ? 29.828 -17.125 14.914 1 87.56 262 ARG B O 1
ATOM 6273 N N . THR B 1 263 ? 30.828 -16.016 16.594 1 89.69 263 THR B N 1
ATOM 6274 C CA . THR B 1 263 ? 32.156 -16.109 15.977 1 89.69 263 THR B CA 1
ATOM 6275 C C . THR B 1 263 ? 33.094 -16.906 16.875 1 89.69 263 THR B C 1
ATOM 6277 O O . THR B 1 263 ? 32.844 -17.078 18.062 1 89.69 263 THR B O 1
ATOM 6280 N N . CYS B 1 264 ? 34.062 -17.438 16.172 1 91.69 264 CYS B N 1
ATOM 6281 C CA . CYS B 1 264 ? 35.125 -18.125 16.906 1 91.69 264 CYS B CA 1
ATOM 6282 C C . CYS B 1 264 ? 36.062 -17.141 17.547 1 91.69 264 CYS B C 1
ATOM 6284 O O . CYS B 1 264 ? 35.906 -15.922 17.391 1 91.69 264 CYS B O 1
ATOM 6286 N N . ASP B 1 265 ? 37.062 -17.641 18.234 1 89.06 265 ASP B N 1
ATOM 6287 C CA . ASP B 1 265 ? 38 -16.797 18.953 1 89.06 265 ASP B CA 1
ATOM 6288 C C . ASP B 1 265 ? 38.812 -15.938 18 1 89.06 265 ASP B C 1
ATOM 6290 O O . ASP B 1 265 ? 39.094 -14.773 18.281 1 89.06 265 ASP B O 1
ATOM 6294 N N . SER B 1 266 ? 39.125 -16.5 16.828 1 86.75 266 SER B N 1
ATOM 6295 C CA . SER B 1 266 ? 39.938 -15.797 15.859 1 86.75 266 SER B CA 1
ATOM 6296 C C . SER B 1 266 ? 39.188 -14.656 15.188 1 86.75 266 SER B C 1
ATOM 6298 O O . SER B 1 266 ? 39.781 -13.734 14.641 1 86.75 266 SER B O 1
ATOM 6300 N N . HIS B 1 267 ? 37.875 -14.781 15.273 1 89.19 267 HIS B N 1
ATOM 6301 C CA . HIS B 1 267 ? 37.094 -13.773 14.586 1 89.19 267 HIS B CA 1
ATOM 6302 C C . HIS B 1 267 ? 36.25 -12.961 15.562 1 89.19 267 HIS B C 1
ATOM 6304 O O . HIS B 1 267 ? 35.188 -12.422 15.195 1 89.19 267 HIS B O 1
ATOM 6310 N N . ALA B 1 268 ? 36.594 -12.922 16.766 1 86.44 268 ALA B N 1
ATOM 6311 C CA . ALA B 1 268 ? 35.875 -12.203 17.828 1 86.44 268 ALA B CA 1
ATOM 6312 C C . ALA B 1 268 ? 35.75 -10.719 17.484 1 86.44 268 ALA B C 1
ATOM 6314 O O . ALA B 1 268 ? 34.719 -10.109 17.75 1 86.44 268 ALA B O 1
ATOM 6315 N N . ALA B 1 269 ? 36.75 -10.258 16.891 1 78.06 269 ALA B N 1
ATOM 6316 C CA . ALA B 1 269 ? 36.781 -8.836 16.578 1 78.06 269 ALA B CA 1
ATOM 6317 C C . ALA B 1 269 ? 35.688 -8.477 15.57 1 78.06 269 ALA B C 1
ATOM 6319 O O . ALA B 1 269 ? 35.156 -7.367 15.594 1 78.06 269 ALA B O 1
ATOM 6320 N N . VAL B 1 270 ? 35.406 -9.438 14.719 1 77.31 270 VAL B N 1
ATOM 6321 C CA . VAL B 1 270 ? 34.375 -9.227 13.703 1 77.31 270 VAL B CA 1
ATOM 6322 C C . VAL B 1 270 ? 33.031 -9.039 14.383 1 77.31 270 VAL B C 1
ATOM 6324 O O . VAL B 1 270 ? 32.25 -8.148 14 1 77.31 270 VAL B O 1
ATOM 6327 N N . GLU B 1 271 ? 32.75 -9.773 15.289 1 81 271 GLU B N 1
ATOM 6328 C CA . GLU B 1 271 ? 31.469 -9.711 15.992 1 81 271 GLU B CA 1
ATOM 6329 C C . GLU B 1 271 ? 31.375 -8.461 16.859 1 81 271 GLU B C 1
ATOM 6331 O O . GLU B 1 271 ? 30.328 -7.82 16.938 1 81 271 GLU B O 1
ATOM 6336 N N . ASP B 1 272 ? 32.469 -8.148 17.484 1 74 272 ASP B N 1
ATOM 6337 C CA . ASP B 1 272 ? 32.5 -6.934 18.281 1 74 272 ASP B CA 1
ATOM 6338 C C . ASP B 1 272 ? 32.188 -5.703 17.438 1 74 272 ASP B C 1
ATOM 6340 O O . ASP B 1 272 ? 31.453 -4.816 17.844 1 74 272 ASP B O 1
ATOM 6344 N N . HIS B 1 273 ? 32.844 -5.762 16.328 1 67.94 273 HIS B N 1
ATOM 6345 C CA . HIS B 1 273 ? 32.594 -4.668 15.398 1 67.94 273 HIS B CA 1
ATOM 6346 C C . HIS B 1 273 ? 31.141 -4.637 14.953 1 67.94 273 HIS B C 1
ATOM 6348 O O . HIS B 1 273 ? 30.531 -3.564 14.852 1 67.94 273 HIS B O 1
ATOM 6354 N N . HIS B 1 274 ? 30.672 -5.797 14.641 1 68.62 274 HIS B N 1
ATOM 6355 C CA . HIS B 1 274 ? 29.281 -5.914 14.242 1 68.62 274 HIS B CA 1
ATOM 6356 C C . HIS B 1 274 ? 28.344 -5.367 15.32 1 68.62 274 HIS B C 1
ATOM 6358 O O . HIS B 1 274 ? 27.406 -4.629 15.016 1 68.62 274 HIS B O 1
ATOM 6364 N N . VAL B 1 275 ? 28.562 -5.766 16.391 1 66.5 275 VAL B N 1
ATOM 6365 C CA . VAL B 1 275 ? 27.75 -5.332 17.516 1 66.5 275 VAL B CA 1
ATOM 6366 C C . VAL B 1 275 ? 27.891 -3.822 17.703 1 66.5 275 VAL B C 1
ATOM 6368 O O . VAL B 1 275 ? 26.906 -3.129 17.969 1 66.5 275 VAL B O 1
ATOM 6371 N N . ALA B 1 276 ? 29.125 -3.393 17.484 1 58.72 276 ALA B N 1
ATOM 6372 C CA . ALA B 1 276 ? 29.375 -1.964 17.656 1 58.72 276 ALA B CA 1
ATOM 6373 C C . ALA B 1 276 ? 28.719 -1.157 16.531 1 58.72 276 ALA B C 1
ATOM 6375 O O . ALA B 1 276 ? 28.109 -0.11 16.797 1 58.72 276 ALA B O 1
ATOM 6376 N N . THR B 1 277 ? 29.016 -1.659 15.258 1 52.5 277 THR B N 1
ATOM 6377 C CA . THR B 1 277 ? 28.5 -0.962 14.086 1 52.5 277 THR B CA 1
ATOM 6378 C C . THR B 1 277 ? 27.016 -1.262 13.883 1 52.5 277 THR B C 1
ATOM 6380 O O . THR B 1 277 ? 26.281 -0.44 13.328 1 52.5 277 THR B O 1
ATOM 6383 N N . GLY B 1 278 ? 26.719 -2.49 13.906 1 52.31 278 GLY B N 1
ATOM 6384 C CA . GLY B 1 278 ? 25.375 -2.994 13.664 1 52.31 278 GLY B CA 1
ATOM 6385 C C . GLY B 1 278 ? 24.297 -2.098 14.227 1 52.31 278 GLY B C 1
ATOM 6386 O O . GLY B 1 278 ? 23.25 -1.916 13.609 1 52.31 278 GLY B O 1
ATOM 6387 N N . GLN B 1 279 ? 24.656 -1.59 15.375 1 46.06 279 GLN B N 1
ATOM 6388 C CA . GLN B 1 279 ? 23.719 -0.644 15.961 1 46.06 279 GLN B CA 1
ATOM 6389 C C . GLN B 1 279 ? 23.578 0.607 15.094 1 46.06 279 GLN B C 1
ATOM 6391 O O . GLN B 1 279 ? 22.469 1.089 14.852 1 46.06 279 GLN B O 1
ATOM 6396 N N . ALA B 1 280 ? 24.766 1.149 14.633 1 42.59 280 ALA B N 1
ATOM 6397 C CA . ALA B 1 280 ? 24.766 2.393 13.867 1 42.59 280 ALA B CA 1
ATOM 6398 C C . ALA B 1 280 ? 24.203 2.174 12.469 1 42.59 280 ALA B C 1
ATOM 6400 O O . ALA B 1 280 ? 23.391 2.961 11.992 1 42.59 280 ALA B O 1
ATOM 6401 N N . LEU B 1 281 ? 24.797 1.251 11.75 1 43.22 281 LEU B N 1
ATOM 6402 C CA . LEU B 1 281 ? 24.453 0.967 10.367 1 43.22 281 LEU B CA 1
ATOM 6403 C C . LEU B 1 281 ? 23.016 0.505 10.25 1 43.22 281 LEU B C 1
ATOM 6405 O O . LEU B 1 281 ? 22.344 0.797 9.258 1 43.22 281 LEU B O 1
ATOM 6409 N N . PHE B 1 282 ? 22.641 -0.171 11.281 1 41.69 282 PHE B N 1
ATOM 6410 C CA . PHE B 1 282 ? 21.25 -0.588 11.359 1 41.69 282 PHE B CA 1
ATOM 6411 C C . PHE B 1 282 ? 20.312 0.618 11.297 1 41.69 282 PHE B C 1
ATOM 6413 O O . PHE B 1 282 ? 19.312 0.604 10.578 1 41.69 282 PHE B O 1
ATOM 6420 N N . THR B 1 283 ? 20.734 1.608 12.094 1 43.47 283 THR B N 1
ATOM 6421 C CA . THR B 1 283 ? 19.969 2.85 12.141 1 43.47 283 THR B CA 1
ATOM 6422 C C . THR B 1 283 ? 19.906 3.494 10.758 1 43.47 283 THR B C 1
ATOM 6424 O O . THR B 1 283 ? 18.859 3.967 10.336 1 43.47 283 THR B O 1
ATOM 6427 N N . LEU B 1 284 ? 21.141 3.465 10.141 1 41.53 284 LEU B N 1
ATOM 6428 C CA . LEU B 1 284 ? 21.203 4.117 8.836 1 41.53 284 LEU B CA 1
ATOM 6429 C C . LEU B 1 284 ? 20.406 3.334 7.797 1 41.53 284 LEU B C 1
ATOM 6431 O O . LEU B 1 284 ? 19.672 3.922 7.004 1 41.53 284 LEU B O 1
ATOM 6435 N N . ARG B 1 285 ? 20.594 2.02 7.777 1 41.94 285 ARG B N 1
ATOM 6436 C CA . ARG B 1 285 ? 19.891 1.159 6.828 1 41.94 285 ARG B CA 1
ATOM 6437 C C . ARG B 1 285 ? 18.391 1.166 7.082 1 41.94 285 ARG B C 1
ATOM 6439 O O . ARG B 1 285 ? 17.594 1.156 6.137 1 41.94 285 ARG B O 1
ATOM 6446 N N . MET B 1 286 ? 18.031 1.173 8.328 1 44.78 286 MET B N 1
ATOM 6447 C CA . MET B 1 286 ? 16.641 1.284 8.75 1 44.78 286 MET B CA 1
ATOM 6448 C C . MET B 1 286 ? 16.016 2.58 8.234 1 44.78 286 MET B C 1
ATOM 6450 O O . MET B 1 286 ? 14.867 2.59 7.797 1 44.78 286 MET B O 1
ATOM 6454 N N . ARG B 1 287 ? 16.844 3.605 8.578 1 42.03 287 ARG B N 1
ATOM 6455 C CA . ARG B 1 287 ? 16.422 4.895 8.047 1 42.03 287 ARG B CA 1
ATOM 6456 C C . ARG B 1 287 ? 16.25 4.832 6.531 1 42.03 287 ARG B C 1
ATOM 6458 O O . ARG B 1 287 ? 15.289 5.387 5.988 1 42.03 287 ARG B O 1
ATOM 6465 N N . LEU B 1 288 ? 17.281 4.258 5.938 1 41.62 288 LEU B N 1
ATOM 6466 C CA . LEU B 1 288 ? 17.25 4.195 4.48 1 41.62 288 LEU B CA 1
ATOM 6467 C C . LEU B 1 288 ? 16.109 3.305 4 1 41.62 288 LEU B C 1
ATOM 6469 O O . LEU B 1 288 ? 15.438 3.625 3.018 1 41.62 288 LEU B O 1
ATOM 6473 N N . GLN B 1 289 ? 15.953 2.1 4.613 1 45.16 289 GLN B N 1
ATOM 6474 C CA . GLN B 1 289 ? 15 1.061 4.246 1 45.16 289 GLN B CA 1
ATOM 6475 C C . GLN B 1 289 ? 13.57 1.479 4.59 1 45.16 289 GLN B C 1
ATOM 6477 O O . GLN B 1 289 ? 12.625 1.128 3.881 1 45.16 289 GLN B O 1
ATOM 6482 N N . ARG B 1 290 ? 13.406 1.837 5.957 1 43.41 290 ARG B N 1
ATOM 6483 C CA . ARG B 1 290 ? 12.141 2.381 6.441 1 43.41 290 ARG B CA 1
ATOM 6484 C C . ARG B 1 290 ? 11.586 3.42 5.477 1 43.41 290 ARG B C 1
ATOM 6486 O O . ARG B 1 290 ? 10.375 3.5 5.273 1 43.41 290 ARG B O 1
ATOM 6493 N N . ALA B 1 291 ? 12.375 4.543 5.602 1 39.41 291 ALA B N 1
ATOM 6494 C CA . ALA B 1 291 ? 11.945 5.746 4.895 1 39.41 291 ALA B CA 1
ATOM 6495 C C . ALA B 1 291 ? 11.367 5.402 3.523 1 39.41 291 ALA B C 1
ATOM 6497 O O . ALA B 1 291 ? 10.438 6.059 3.053 1 39.41 291 ALA B O 1
ATOM 6498 N N . GLN B 1 292 ? 12.141 4.75 2.629 1 43.41 292 GLN B N 1
ATOM 6499 C CA . GLN B 1 292 ? 11.773 5.215 1.296 1 43.41 292 GLN B CA 1
ATOM 6500 C C . GLN B 1 292 ? 10.406 4.68 0.88 1 43.41 292 GLN B C 1
ATOM 6502 O O . GLN B 1 292 ? 9.703 5.312 0.09 1 43.41 292 GLN B O 1
ATOM 6507 N N . VAL B 1 293 ? 9.844 3.695 0.699 1 51.78 293 VAL B N 1
ATOM 6508 C CA . VAL B 1 293 ? 8.594 3.779 -0.058 1 51.78 293 VAL B CA 1
ATOM 6509 C C . VAL B 1 293 ? 7.738 2.549 0.22 1 51.78 293 VAL B C 1
ATOM 6511 O O . VAL B 1 293 ? 6.613 2.443 -0.276 1 51.78 293 VAL B O 1
ATOM 6514 N N . THR B 1 294 ? 8.109 1.562 1.536 1 60.84 294 THR B N 1
ATOM 6515 C CA . THR B 1 294 ? 7.246 0.387 1.579 1 60.84 294 THR B CA 1
ATOM 6516 C C . THR B 1 294 ? 6.113 0.588 2.578 1 60.84 294 THR B C 1
ATOM 6518 O O . THR B 1 294 ? 6.316 1.157 3.652 1 60.84 294 THR B O 1
ATOM 6521 N N . HIS B 1 295 ? 4.957 0.072 2.318 1 71 295 HIS B N 1
ATOM 6522 C CA . HIS B 1 295 ? 3.789 0.143 3.189 1 71 295 HIS B CA 1
ATOM 6523 C C . HIS B 1 295 ? 3.887 -0.869 4.324 1 71 295 HIS B C 1
ATOM 6525 O O . HIS B 1 295 ? 4.188 -2.041 4.094 1 71 295 HIS B O 1
ATOM 6531 N N . PRO B 1 296 ? 3.697 -0.415 5.66 1 67.5 296 PRO B N 1
ATOM 6532 C CA . PRO B 1 296 ? 3.689 -1.357 6.781 1 67.5 296 PRO B CA 1
ATOM 6533 C C . PRO B 1 296 ? 2.531 -2.35 6.707 1 67.5 296 PRO B C 1
ATOM 6535 O O . PRO B 1 296 ? 1.49 -2.049 6.117 1 67.5 296 PRO B O 1
ATOM 6538 N N . THR B 1 297 ? 2.721 -3.521 7.289 1 76.19 297 THR B N 1
ATOM 6539 C CA . THR B 1 297 ? 1.685 -4.547 7.32 1 76.19 297 THR B CA 1
ATOM 6540 C C . THR B 1 297 ? 0.635 -4.219 8.383 1 76.19 297 THR B C 1
ATOM 6542 O O . THR B 1 297 ? -0.445 -4.816 8.391 1 76.19 297 THR B O 1
ATOM 6545 N N . ASP B 1 298 ? 1.002 -3.311 9.305 1 62.12 298 ASP B N 1
ATOM 6546 C CA . ASP B 1 298 ? 0.045 -2.781 10.273 1 62.12 298 ASP B CA 1
ATOM 6547 C C . ASP B 1 298 ? 0.061 -1.255 10.281 1 62.12 298 ASP B C 1
ATOM 6549 O O . ASP B 1 298 ? 0.987 -0.643 10.812 1 62.12 298 ASP B O 1
ATOM 6553 N N . ALA B 1 299 ? -0.925 -0.716 9.828 1 70.31 299 ALA B N 1
ATOM 6554 C CA . ALA B 1 299 ? -0.992 0.733 9.664 1 70.31 299 ALA B CA 1
ATOM 6555 C C . ALA B 1 299 ? -1.258 1.424 11 1 70.31 299 ALA B C 1
ATOM 6557 O O . ALA B 1 299 ? -0.92 2.598 11.18 1 70.31 299 ALA B O 1
ATOM 6558 N N . ILE B 1 300 ? -1.975 0.751 11.875 1 59.94 300 ILE B N 1
ATOM 6559 C CA . ILE B 1 300 ? -2.34 1.344 13.156 1 59.94 300 ILE B CA 1
ATOM 6560 C C . ILE B 1 300 ? -1.127 1.359 14.086 1 59.94 300 ILE B C 1
ATOM 6562 O O . ILE B 1 300 ? -0.836 2.377 14.719 1 59.94 300 ILE B O 1
ATOM 6566 N N . GLU B 1 301 ? -0.417 0.232 14.156 1 69.56 301 GLU B N 1
ATOM 6567 C CA . GLU B 1 301 ? 0.794 0.118 14.961 1 69.56 301 GLU B CA 1
ATOM 6568 C C . GLU B 1 301 ? 1.967 -0.39 14.133 1 69.56 301 GLU B C 1
ATOM 6570 O O . GLU B 1 301 ? 2.381 -1.543 14.266 1 69.56 301 GLU B O 1
ATOM 6575 N N . PRO B 1 302 ? 2.412 0.538 13.414 1 63.78 302 PRO B N 1
ATOM 6576 C CA . PRO B 1 302 ? 3.547 0.069 12.617 1 63.78 302 PRO B CA 1
ATOM 6577 C C . PRO B 1 302 ? 4.781 -0.225 13.461 1 63.78 302 PRO B C 1
ATOM 6579 O O . PRO B 1 302 ? 5.039 0.467 14.453 1 63.78 302 PRO B O 1
ATOM 6582 N N . ASP B 1 303 ? 5.273 -1.49 13.305 1 58.03 303 ASP B N 1
ATOM 6583 C CA . ASP B 1 303 ? 6.5 -1.822 14.023 1 58.03 303 ASP B CA 1
ATOM 6584 C C . ASP B 1 303 ? 7.656 -0.931 13.57 1 58.03 303 ASP B C 1
ATOM 6586 O O . ASP B 1 303 ? 7.688 -0.472 12.43 1 58.03 303 ASP B O 1
ATOM 6590 N N . ALA B 1 304 ? 8.32 -0.498 14.656 1 54.53 304 ALA B N 1
ATOM 6591 C CA . ALA B 1 304 ? 9.562 0.165 14.273 1 54.53 304 ALA B CA 1
ATOM 6592 C C . ALA B 1 304 ? 10.375 -0.708 13.32 1 54.53 304 ALA B C 1
ATOM 6594 O O . ALA B 1 304 ? 10.305 -1.938 13.383 1 54.53 304 ALA B O 1
ATOM 6595 N N . PRO B 1 305 ? 10.641 -0.321 12.133 1 46.03 305 PRO B N 1
ATOM 6596 C CA . PRO B 1 305 ? 11.422 -1.18 11.242 1 46.03 305 PRO B CA 1
ATOM 6597 C C . PRO B 1 305 ? 12.375 -2.105 12 1 46.03 305 PRO B C 1
ATOM 6599 O O . PRO B 1 305 ? 13.086 -1.661 12.906 1 46.03 305 PRO B O 1
ATOM 6602 N N . VAL B 1 306 ? 11.797 -3.309 12.328 1 39.09 306 VAL B N 1
ATOM 6603 C CA . VAL B 1 306 ? 12.617 -4.312 12.992 1 39.09 306 VAL B CA 1
ATOM 6604 C C . VAL B 1 306 ? 14.047 -4.25 12.461 1 39.09 306 VAL B C 1
ATOM 6606 O O . VAL B 1 306 ? 14.266 -3.928 11.289 1 39.09 306 VAL B O 1
ATOM 6609 N N . GLU B 1 307 ? 14.922 -4.188 13.352 1 37.78 307 GLU B N 1
ATOM 6610 C CA . GLU B 1 307 ? 16.328 -4.484 13.086 1 37.78 307 GLU B CA 1
ATOM 6611 C C . GLU B 1 307 ? 16.469 -5.656 12.117 1 37.78 307 GLU B C 1
ATOM 6613 O O . GLU B 1 307 ? 16.266 -6.812 12.5 1 37.78 307 GLU B O 1
ATOM 6618 N N . GLU B 1 308 ? 15.812 -5.57 11.07 1 37.97 308 GLU B N 1
ATOM 6619 C CA . GLU B 1 308 ? 16.094 -6.754 10.258 1 37.97 308 GLU B CA 1
ATOM 6620 C C . GLU B 1 308 ? 17.547 -7.195 10.422 1 37.97 308 GLU B C 1
ATOM 6622 O O . GLU B 1 308 ? 18.453 -6.367 10.422 1 37.97 308 GLU B O 1
ATOM 6627 N N . ASP B 1 309 ? 17.828 -8.141 11.125 1 37.81 309 ASP B N 1
ATOM 6628 C CA . ASP B 1 309 ? 19.109 -8.812 10.938 1 37.81 309 ASP B CA 1
ATOM 6629 C C . ASP B 1 309 ? 19.594 -8.672 9.492 1 37.81 309 ASP B C 1
ATOM 6631 O O . ASP B 1 309 ? 19.203 -9.461 8.625 1 37.81 309 ASP B O 1
ATOM 6635 N N . VAL B 1 310 ? 19.469 -7.488 8.961 1 37.53 310 VAL B N 1
ATOM 6636 C CA . VAL B 1 310 ? 20.109 -7.375 7.652 1 37.53 310 VAL B CA 1
ATOM 6637 C C . VAL B 1 310 ? 21.453 -8.109 7.664 1 37.53 310 VAL B C 1
ATOM 6639 O O . VAL B 1 310 ? 22.297 -7.848 8.523 1 37.53 310 VAL B O 1
ATOM 6642 N N . ASP B 1 311 ? 21.516 -9.203 7.246 1 39.34 311 ASP B N 1
ATOM 6643 C CA . ASP B 1 311 ? 22.797 -9.812 6.949 1 39.34 311 ASP B CA 1
ATOM 6644 C C . ASP B 1 311 ? 23.797 -8.781 6.426 1 39.34 311 ASP B C 1
ATOM 6646 O O . ASP B 1 311 ? 23.562 -8.156 5.387 1 39.34 311 ASP B O 1
ATOM 6650 N N . LEU B 1 312 ? 24.172 -7.797 7.16 1 40.41 312 LEU B N 1
ATOM 6651 C CA . LEU B 1 312 ? 25.344 -7.07 6.68 1 40.41 312 LEU B CA 1
ATOM 6652 C C . LEU B 1 312 ? 26.5 -8.023 6.379 1 40.41 312 LEU B C 1
ATOM 6654 O O . LEU B 1 312 ? 26.906 -8.805 7.242 1 40.41 312 LEU B O 1
ATOM 6658 N N . ASP B 1 313 ? 26.484 -8.602 5.266 1 44.12 313 ASP B N 1
ATOM 6659 C CA . ASP B 1 313 ? 27.844 -9.047 4.926 1 44.12 313 ASP B CA 1
ATOM 6660 C C . ASP B 1 313 ? 28.875 -8.008 5.328 1 44.12 313 ASP B C 1
ATOM 6662 O O . ASP B 1 313 ? 28.891 -6.891 4.809 1 44.12 313 ASP B O 1
ATOM 6666 N N . ASP B 1 314 ? 29.094 -7.875 6.539 1 42.72 314 ASP B N 1
ATOM 6667 C CA . ASP B 1 314 ? 30.109 -6.945 7.012 1 42.72 314 ASP B CA 1
ATOM 6668 C C . ASP B 1 314 ? 31.516 -7.41 6.605 1 42.72 314 ASP B C 1
ATOM 6670 O O . ASP B 1 314 ? 31.906 -8.531 6.922 1 42.72 314 ASP B O 1
ATOM 6674 N N . THR B 1 315 ? 31.797 -7.074 5.434 1 46.19 315 THR B N 1
ATOM 6675 C CA . THR B 1 315 ? 33.219 -7.215 5.121 1 46.19 315 THR B CA 1
ATOM 6676 C C . THR B 1 315 ? 34.062 -6.406 6.09 1 46.19 315 THR B C 1
ATOM 6678 O O . THR B 1 315 ? 33.969 -5.176 6.125 1 46.19 315 THR B O 1
ATOM 6681 N N . LEU B 1 316 ? 34.188 -6.797 7.254 1 42.81 316 LEU B N 1
ATOM 6682 C CA . LEU B 1 316 ? 35.125 -6.07 8.117 1 42.81 316 LEU B CA 1
ATOM 6683 C C . LEU B 1 316 ? 36.562 -6.348 7.715 1 42.81 316 LEU B C 1
ATOM 6685 O O . LEU B 1 316 ? 36.906 -7.473 7.355 1 42.81 316 LEU B O 1
ATOM 6689 N N . ASP B 1 317 ? 37.219 -5.359 7.191 1 42.44 317 ASP B N 1
ATOM 6690 C CA . ASP B 1 317 ? 38.688 -5.422 7.07 1 42.44 317 ASP B CA 1
ATOM 6691 C C . ASP B 1 317 ? 39.312 -5.828 8.391 1 42.44 317 ASP B C 1
ATOM 6693 O O . ASP B 1 317 ? 39.375 -5.035 9.336 1 42.44 317 ASP B O 1
ATOM 6697 N N . GLY B 1 318 ? 38.906 -6.73 9.047 1 39.41 318 GLY B N 1
ATOM 6698 C CA . GLY B 1 318 ? 39.656 -7.016 10.258 1 39.41 318 GLY B CA 1
ATOM 6699 C C . GLY B 1 318 ? 41.031 -7.555 9.984 1 39.41 318 GLY B C 1
ATOM 6700 O O . GLY B 1 318 ? 41.344 -7.961 8.859 1 39.41 318 GLY B O 1
ATOM 6701 N N . PRO B 1 319 ? 42.062 -7.258 10.758 1 36.84 319 PRO B N 1
ATOM 6702 C CA . PRO B 1 319 ? 43.375 -7.906 10.695 1 36.84 319 PRO B CA 1
ATOM 6703 C C . PRO B 1 319 ? 43.281 -9.43 10.758 1 36.84 319 PRO B C 1
ATOM 6705 O O . PRO B 1 319 ? 42.781 -9.984 11.734 1 36.84 319 PRO B O 1
ATOM 6708 N N . CYS B 1 320 ? 42.875 -10.156 9.789 1 37.72 320 CYS B N 1
ATOM 6709 C CA . CYS B 1 320 ? 43.188 -11.578 9.898 1 37.72 320 CYS B CA 1
ATOM 6710 C C . CYS B 1 320 ? 44.625 -11.797 10.344 1 37.72 320 CYS B C 1
ATOM 6712 O O . CYS B 1 320 ? 45.531 -11.07 9.93 1 37.72 320 CYS B O 1
ATOM 6714 N N . PRO B 1 321 ? 44.844 -12.516 11.422 1 39.16 321 PRO B N 1
ATOM 6715 C CA . PRO B 1 321 ? 46.25 -12.727 11.75 1 39.16 321 PRO B CA 1
ATOM 6716 C C . PRO B 1 321 ? 47.125 -12.922 10.516 1 39.16 321 PRO B C 1
ATOM 6718 O O . PRO B 1 321 ? 48.312 -12.648 10.555 1 39.16 321 PRO B O 1
ATOM 6721 N N . GLU B 1 322 ? 46.906 -14.023 9.703 1 34 322 GLU B N 1
ATOM 6722 C CA . GLU B 1 322 ? 47.875 -14.211 8.641 1 34 322 GLU B CA 1
ATOM 6723 C C . GLU B 1 322 ? 47.719 -13.164 7.543 1 34 322 GLU B C 1
ATOM 6725 O O . GLU B 1 322 ? 46.75 -13.188 6.793 1 34 322 GLU B O 1
ATOM 6730 N N . LYS B 1 323 ? 48.031 -11.961 7.809 1 38.81 323 LYS B N 1
ATOM 6731 C CA . LYS B 1 323 ? 48.125 -10.969 6.742 1 38.81 323 LYS B CA 1
ATOM 6732 C C . LYS B 1 323 ? 48.719 -11.57 5.477 1 38.81 323 LYS B C 1
ATOM 6734 O O . LYS B 1 323 ? 49.875 -11.984 5.477 1 38.81 323 LYS B O 1
ATOM 6739 N N . PRO B 1 324 ? 48.031 -12.352 4.578 1 36.81 324 PRO B N 1
ATOM 6740 C CA . PRO B 1 324 ? 49.031 -12.523 3.51 1 36.81 324 PRO B CA 1
ATOM 6741 C C . PRO B 1 324 ? 49.688 -11.211 3.1 1 36.81 324 PRO B C 1
ATOM 6743 O O . PRO B 1 324 ? 49.125 -10.133 3.342 1 36.81 324 PRO B O 1
ATOM 6746 N N . VAL B 1 325 ? 51.031 -11.156 2.842 1 41.41 325 VAL B N 1
ATOM 6747 C CA . VAL B 1 325 ? 51.812 -10.047 2.346 1 41.41 325 VAL B CA 1
ATOM 6748 C C . VAL B 1 325 ? 50.969 -9.125 1.484 1 41.41 325 VAL B C 1
ATOM 6750 O O . VAL B 1 325 ? 51.125 -7.902 1.517 1 41.41 325 VAL B O 1
ATOM 6753 N N . ASP B 1 326 ? 50.406 -9.547 0.343 1 34.47 326 ASP B N 1
ATOM 6754 C CA . ASP B 1 326 ? 49.781 -8.898 -0.809 1 34.47 326 ASP B CA 1
ATOM 6755 C C . ASP B 1 326 ? 48.281 -8.797 -0.636 1 34.47 326 ASP B C 1
ATOM 6757 O O . ASP B 1 326 ? 47.594 -9.812 -0.474 1 34.47 326 ASP B O 1
ATOM 6761 N N . GLY B 1 327 ? 47.438 -7.566 -0.361 1 41.44 327 GLY B N 1
ATOM 6762 C CA . GLY B 1 327 ? 46.219 -6.777 -0.343 1 41.44 327 GLY B CA 1
ATOM 6763 C C . GLY B 1 327 ? 45.25 -7.207 0.742 1 41.44 327 GLY B C 1
ATOM 6764 O O . GLY B 1 327 ? 45.438 -8.242 1.385 1 41.44 327 GLY B O 1
ATOM 6765 N N . ASN B 1 328 ? 44.469 -6.301 1.472 1 43.28 328 ASN B N 1
ATOM 6766 C CA . ASN B 1 328 ? 43.5 -6.367 2.549 1 43.28 328 ASN B CA 1
ATOM 6767 C C . ASN B 1 328 ? 42.406 -7.391 2.252 1 43.28 328 ASN B C 1
ATOM 6769 O O . ASN B 1 328 ? 41.75 -7.312 1.218 1 43.28 328 ASN B O 1
ATOM 6773 N N . ARG B 1 329 ? 42.562 -8.633 2.59 1 46.84 329 ARG B N 1
ATOM 6774 C CA . ARG B 1 329 ? 41.531 -9.617 2.262 1 46.84 329 ARG B CA 1
ATOM 6775 C C . ARG B 1 329 ? 40.25 -9.336 3.018 1 46.84 329 ARG B C 1
ATOM 6777 O O . ARG B 1 329 ? 40.25 -9.195 4.242 1 46.84 329 ARG B O 1
ATOM 6784 N N . ARG B 1 330 ? 39.188 -8.883 2.475 1 56.22 330 ARG B N 1
ATOM 6785 C CA . ARG B 1 330 ? 37.812 -8.641 2.93 1 56.22 330 ARG B CA 1
ATOM 6786 C C . ARG B 1 330 ? 37.219 -9.906 3.529 1 56.22 330 ARG B C 1
ATOM 6788 O O . ARG B 1 330 ? 37.312 -10.992 2.953 1 56.22 330 ARG B O 1
ATOM 6795 N N . VAL B 1 331 ? 37.031 -10 5.012 1 68.75 331 VAL B N 1
ATOM 6796 C CA . VAL B 1 331 ? 36.312 -11.102 5.652 1 68.75 331 VAL B CA 1
ATOM 6797 C C . VAL B 1 331 ? 34.812 -10.883 5.566 1 68.75 331 VAL B C 1
ATOM 6799 O O . VAL B 1 331 ? 34.344 -9.773 5.793 1 68.75 331 VAL B O 1
ATOM 6802 N N . ARG B 1 332 ? 34.156 -11.93 5.035 1 74 332 ARG B N 1
ATOM 6803 C CA . ARG B 1 332 ? 32.688 -11.883 4.938 1 74 332 ARG B CA 1
ATOM 6804 C C . ARG B 1 332 ? 32.062 -12.703 6.043 1 74 332 ARG B C 1
ATOM 6806 O O . ARG B 1 332 ? 32.438 -13.852 6.285 1 74 332 ARG B O 1
ATOM 6813 N N . ALA B 1 333 ? 31.281 -12.078 6.957 1 77.69 333 ALA B N 1
ATOM 6814 C CA . ALA B 1 333 ? 30.516 -12.758 8 1 77.69 333 ALA B CA 1
ATOM 6815 C C . ALA B 1 333 ? 29.031 -12.484 7.859 1 77.69 333 ALA B C 1
ATOM 6817 O O . ALA B 1 333 ? 28.625 -11.367 7.531 1 77.69 333 ALA B O 1
ATOM 6818 N N . ARG B 1 334 ? 28.266 -13.594 7.988 1 78.25 334 ARG B N 1
ATOM 6819 C CA . ARG B 1 334 ? 26.812 -13.43 7.898 1 78.25 334 ARG B CA 1
ATOM 6820 C C . ARG B 1 334 ? 26.156 -13.594 9.266 1 78.25 334 ARG B C 1
ATOM 6822 O O . ARG B 1 334 ? 25.953 -14.719 9.727 1 78.25 334 ARG B O 1
ATOM 6829 N N . PHE B 1 335 ? 25.688 -12.516 9.828 1 76.81 335 PHE B N 1
ATOM 6830 C CA . PHE B 1 335 ? 25.078 -12.562 11.156 1 76.81 335 PHE B CA 1
ATOM 6831 C C . PHE B 1 335 ? 23.562 -12.703 11.047 1 76.81 335 PHE B C 1
ATOM 6833 O O . PHE B 1 335 ? 22.922 -13.203 11.961 1 76.81 335 PHE B O 1
ATOM 6840 N N . GLY B 1 336 ? 23.031 -12.25 9.93 1 78.44 336 GLY B N 1
ATOM 6841 C CA . GLY B 1 336 ? 21.578 -12.32 9.75 1 78.44 336 GLY B CA 1
ATOM 6842 C C . GLY B 1 336 ? 21.141 -13.555 8.984 1 78.44 336 GLY B C 1
ATOM 6843 O O . GLY B 1 336 ? 21.969 -14.391 8.617 1 78.44 336 GLY B O 1
ATOM 6844 N N . ARG B 1 337 ? 19.906 -13.781 8.891 1 83.31 337 ARG B N 1
ATOM 6845 C CA . ARG B 1 337 ? 19.344 -14.898 8.141 1 83.31 337 ARG B CA 1
ATOM 6846 C C . ARG B 1 337 ? 19.516 -14.695 6.641 1 83.31 337 ARG B C 1
ATOM 6848 O O . ARG B 1 337 ? 19.453 -13.562 6.152 1 83.31 337 ARG B O 1
ATOM 6855 N N . ARG B 1 338 ? 19.734 -15.742 6.02 1 88.25 338 ARG B N 1
ATOM 6856 C CA . ARG B 1 338 ? 19.797 -15.695 4.562 1 88.25 338 ARG B CA 1
ATOM 6857 C C . ARG B 1 338 ? 18.391 -15.703 3.967 1 88.25 338 ARG B C 1
ATOM 6859 O O . ARG B 1 338 ? 17.469 -16.312 4.527 1 88.25 338 ARG B O 1
ATOM 6866 N N . ARG B 1 339 ? 18.281 -15.008 2.857 1 90.75 339 ARG B N 1
ATOM 6867 C CA . ARG B 1 339 ? 17.031 -14.961 2.129 1 90.75 339 ARG B CA 1
ATOM 6868 C C . ARG B 1 339 ? 17.219 -15.391 0.677 1 90.75 339 ARG B C 1
ATOM 6870 O O . ARG B 1 339 ? 18.328 -15.344 0.151 1 90.75 339 ARG B O 1
ATOM 6877 N N . THR B 1 340 ? 16.109 -15.875 0.138 1 93.69 340 THR B N 1
ATOM 6878 C CA . THR B 1 340 ? 16.188 -16.109 -1.299 1 93.69 340 THR B CA 1
ATOM 6879 C C . THR B 1 340 ? 16.516 -14.828 -2.049 1 93.69 340 THR B C 1
ATOM 6881 O O . THR B 1 340 ? 16.141 -13.742 -1.623 1 93.69 340 THR B O 1
ATOM 6884 N N . HIS B 1 341 ? 17.188 -14.969 -3.111 1 90.5 341 HIS B N 1
ATOM 6885 C CA . HIS B 1 341 ? 17.812 -13.812 -3.76 1 90.5 341 HIS B CA 1
ATOM 6886 C C . HIS B 1 341 ? 16.781 -13.008 -4.547 1 90.5 341 HIS B C 1
ATOM 6888 O O . HIS B 1 341 ? 16.656 -11.797 -4.352 1 90.5 341 HIS B O 1
ATOM 6894 N N . ASN B 1 342 ? 16.109 -13.672 -5.52 1 92.75 342 ASN B N 1
ATOM 6895 C CA . ASN B 1 342 ? 15.133 -12.93 -6.309 1 92.75 342 ASN B CA 1
ATOM 6896 C C . ASN B 1 342 ? 14.07 -13.852 -6.895 1 92.75 342 ASN B C 1
ATOM 6898 O O . ASN B 1 342 ? 14.211 -15.078 -6.863 1 92.75 342 ASN B O 1
ATOM 6902 N N . GLU B 1 343 ? 13.016 -13.219 -7.23 1 95.19 343 GLU B N 1
ATOM 6903 C CA . GLU B 1 343 ? 12 -13.875 -8.047 1 95.19 343 GLU B CA 1
ATOM 6904 C C . GLU B 1 343 ? 12.148 -13.492 -9.516 1 95.19 343 GLU B C 1
ATOM 6906 O O . GLU B 1 343 ? 12.141 -12.305 -9.859 1 95.19 343 GLU B O 1
ATOM 6911 N N . GLN B 1 344 ? 12.336 -14.492 -10.344 1 95.94 344 GLN B N 1
ATOM 6912 C CA . GLN B 1 344 ? 12.43 -14.289 -11.789 1 95.94 344 GLN B CA 1
ATOM 6913 C C . GLN B 1 344 ? 11.078 -14.508 -12.453 1 95.94 344 GLN B C 1
ATOM 6915 O O . GLN B 1 344 ? 10.461 -15.562 -12.289 1 95.94 344 GLN B O 1
ATOM 6920 N N . LEU B 1 345 ? 10.609 -13.484 -13.18 1 95.94 345 LEU B N 1
ATOM 6921 C CA . LEU B 1 345 ? 9.305 -13.578 -13.836 1 95.94 345 LEU B CA 1
ATOM 6922 C C . LEU B 1 345 ? 9.469 -13.672 -15.344 1 95.94 345 LEU B C 1
ATOM 6924 O O . LEU B 1 345 ? 10.391 -13.086 -15.914 1 95.94 345 LEU B O 1
ATOM 6928 N N . ILE B 1 346 ? 8.656 -14.375 -15.961 1 96.62 346 ILE B N 1
ATOM 6929 C CA . ILE B 1 346 ? 8.453 -14.352 -17.406 1 96.62 346 ILE B CA 1
ATOM 6930 C C . ILE B 1 346 ? 7.09 -13.742 -17.719 1 96.62 346 ILE B C 1
ATOM 6932 O O . ILE B 1 346 ? 6.055 -14.258 -17.297 1 96.62 346 ILE B O 1
ATOM 6936 N N . VAL B 1 347 ? 7.117 -12.672 -18.469 1 96.75 347 VAL B N 1
ATOM 6937 C CA . VAL B 1 347 ? 5.914 -11.891 -18.734 1 96.75 347 VAL B CA 1
ATOM 6938 C C . VAL B 1 347 ? 5.754 -11.695 -20.234 1 96.75 347 VAL B C 1
ATOM 6940 O O . VAL B 1 347 ? 6.73 -11.438 -20.953 1 96.75 347 VAL B O 1
ATOM 6943 N N . ARG B 1 348 ? 4.555 -11.859 -20.734 1 96.94 348 ARG B N 1
ATOM 6944 C CA . ARG B 1 348 ? 4.273 -11.461 -22.109 1 96.94 348 ARG B CA 1
ATOM 6945 C C . ARG B 1 348 ? 4.219 -9.938 -22.25 1 96.94 348 ARG B C 1
ATOM 6947 O O . ARG B 1 348 ? 3.902 -9.242 -21.281 1 96.94 348 ARG B O 1
ATOM 6954 N N . PRO B 1 349 ? 4.531 -9.398 -23.391 1 95.69 349 PRO B N 1
ATOM 6955 C CA . PRO B 1 349 ? 4.496 -7.945 -23.578 1 95.69 349 PRO B CA 1
ATOM 6956 C C . PRO B 1 349 ? 3.125 -7.344 -23.281 1 95.69 349 PRO B C 1
ATOM 6958 O O . PRO B 1 349 ? 3.012 -6.137 -23.062 1 95.69 349 PRO B O 1
ATOM 6961 N N . CYS B 1 350 ? 2.107 -8.203 -23.312 1 96.56 350 CYS B N 1
ATOM 6962 C CA . CYS B 1 350 ? 0.759 -7.719 -23.031 1 96.56 350 CYS B CA 1
ATOM 6963 C C . CYS B 1 350 ? 0.523 -7.594 -21.531 1 96.56 350 CYS B C 1
ATOM 6965 O O . CYS B 1 350 ? -0.497 -7.051 -21.094 1 96.56 350 CYS B O 1
ATOM 6967 N N . GLY B 1 351 ? 1.388 -8.156 -20.703 1 95.38 351 GLY B N 1
ATOM 6968 C CA . GLY B 1 351 ? 1.271 -8.008 -19.266 1 95.38 351 GLY B CA 1
ATOM 6969 C C . GLY B 1 351 ? 0.949 -9.312 -18.562 1 95.38 351 GLY B C 1
ATOM 6970 O O . GLY B 1 351 ? 1.022 -9.383 -17.328 1 95.38 351 GLY B O 1
ATOM 6971 N N . ILE B 1 352 ? 0.633 -10.344 -19.281 1 96.81 352 ILE B N 1
ATOM 6972 C CA . ILE B 1 352 ? 0.307 -11.633 -18.703 1 96.81 352 ILE B CA 1
ATOM 6973 C C . ILE B 1 352 ? 1.576 -12.297 -18.156 1 96.81 352 ILE B C 1
ATOM 6975 O O . ILE B 1 352 ? 2.572 -12.414 -18.875 1 96.81 352 ILE B O 1
ATOM 6979 N N . ILE B 1 353 ? 1.563 -12.672 -16.922 1 96.56 353 ILE B N 1
ATOM 6980 C CA . ILE B 1 353 ? 2.674 -13.383 -16.297 1 96.56 353 ILE B CA 1
ATOM 6981 C C . ILE B 1 353 ? 2.521 -14.883 -16.547 1 96.56 353 ILE B C 1
ATOM 6983 O O . ILE B 1 353 ? 1.54 -15.492 -16.109 1 96.56 353 ILE B O 1
ATOM 6987 N N . THR B 1 354 ? 3.504 -15.484 -17.125 1 94.81 354 THR B N 1
ATOM 6988 C CA . THR B 1 354 ? 3.336 -16.875 -17.531 1 94.81 354 THR B CA 1
ATOM 6989 C C . THR B 1 354 ? 4.121 -17.812 -16.609 1 94.81 354 THR B C 1
ATOM 6991 O O . THR B 1 354 ? 3.811 -19 -16.516 1 94.81 354 THR B O 1
ATOM 6994 N N . ALA B 1 355 ? 5.141 -17.219 -15.977 1 94.75 355 ALA B N 1
ATOM 6995 C CA . ALA B 1 355 ? 5.938 -18.094 -15.117 1 94.75 355 ALA B CA 1
ATOM 6996 C C . ALA B 1 355 ? 6.684 -17.297 -14.055 1 94.75 355 ALA B C 1
ATOM 6998 O O . ALA B 1 355 ? 6.883 -16.078 -14.211 1 94.75 355 ALA B O 1
ATOM 6999 N N . ARG B 1 356 ? 7.012 -17.969 -13.031 1 95.81 356 ARG B N 1
ATOM 7000 C CA . ARG B 1 356 ? 7.793 -17.438 -11.914 1 95.81 356 ARG B CA 1
ATOM 7001 C C . ARG B 1 356 ? 8.734 -18.5 -11.352 1 95.81 356 ARG B C 1
ATOM 7003 O O . ARG B 1 356 ? 8.367 -19.672 -11.258 1 95.81 356 ARG B O 1
ATOM 7010 N N . GLU B 1 357 ? 9.938 -18.062 -10.984 1 94.94 357 GLU B N 1
ATOM 7011 C CA . GLU B 1 357 ? 10.883 -18.969 -10.336 1 94.94 357 GLU B CA 1
ATOM 7012 C C . GLU B 1 357 ? 11.688 -18.234 -9.266 1 94.94 357 GLU B C 1
ATOM 7014 O O . GLU B 1 357 ? 12.078 -17.078 -9.453 1 94.94 357 GLU B O 1
ATOM 7019 N N . THR B 1 358 ? 11.922 -18.953 -8.172 1 95 358 THR B N 1
ATOM 7020 C CA . THR B 1 358 ? 12.711 -18.406 -7.078 1 95 358 THR B CA 1
ATOM 7021 C C . THR B 1 358 ? 14.188 -18.75 -7.254 1 95 358 THR B C 1
ATOM 7023 O O . THR B 1 358 ? 14.547 -19.922 -7.398 1 95 358 THR B O 1
ATOM 7026 N N . PHE B 1 359 ? 14.992 -17.734 -7.277 1 95.19 359 PHE B N 1
ATOM 7027 C CA . PHE B 1 359 ? 16.438 -17.938 -7.289 1 95.19 359 PHE B CA 1
ATOM 7028 C C . PHE B 1 359 ? 17.016 -17.766 -5.891 1 95.19 359 PHE B C 1
ATOM 7030 O O . PHE B 1 359 ? 16.609 -16.891 -5.137 1 95.19 359 PHE B O 1
ATOM 7037 N N . TYR B 1 360 ? 17.906 -18.562 -5.453 1 92.56 360 TYR B N 1
ATOM 7038 C CA . TYR B 1 360 ? 18.375 -18.609 -4.074 1 92.56 360 TYR B CA 1
ATOM 7039 C C . TYR B 1 360 ? 19.703 -17.875 -3.934 1 92.56 360 TYR B C 1
ATOM 7041 O O . TYR B 1 360 ? 19.891 -17.094 -3.002 1 92.56 360 TYR B O 1
ATOM 7049 N N . GLY B 1 361 ? 20.719 -18.078 -4.758 1 85.69 361 GLY B N 1
ATOM 7050 C CA . GLY B 1 361 ? 22.047 -17.531 -4.547 1 85.69 361 GLY B CA 1
ATOM 7051 C C . GLY B 1 361 ? 22.281 -16.234 -5.297 1 85.69 361 GLY B C 1
ATOM 7052 O O . GLY B 1 361 ? 22.797 -15.273 -4.73 1 85.69 361 GLY B O 1
ATOM 7053 N N . ALA B 1 362 ? 22.078 -16.172 -6.422 1 84.38 362 ALA B N 1
ATOM 7054 C CA . ALA B 1 362 ? 22.297 -15.016 -7.297 1 84.38 362 ALA B CA 1
ATOM 7055 C C . ALA B 1 362 ? 21.453 -15.141 -8.57 1 84.38 362 ALA B C 1
ATOM 7057 O O . ALA B 1 362 ? 20.906 -16.203 -8.852 1 84.38 362 ALA B O 1
ATOM 7058 N N . GLU B 1 363 ? 21.281 -14.023 -9.086 1 85.88 363 GLU B N 1
ATOM 7059 C CA . GLU B 1 363 ? 20.719 -14.047 -10.438 1 85.88 363 GLU B CA 1
ATOM 7060 C C . GLU B 1 363 ? 21.812 -14.211 -11.484 1 85.88 363 GLU B C 1
ATOM 7062 O O . GLU B 1 363 ? 22.609 -13.297 -11.711 1 85.88 363 GLU B O 1
ATOM 7067 N N . THR B 1 364 ? 21.875 -15.359 -12.109 1 91.06 364 THR B N 1
ATOM 7068 C CA . THR B 1 364 ? 22.891 -15.625 -13.117 1 91.06 364 THR B CA 1
ATOM 7069 C C . THR B 1 364 ? 22.25 -16.047 -14.43 1 91.06 364 THR B C 1
ATOM 7071 O O . THR B 1 364 ? 21.094 -16.5 -14.453 1 91.06 364 THR B O 1
ATOM 7074 N N . THR B 1 365 ? 22.969 -15.914 -15.5 1 93.94 365 THR B N 1
ATOM 7075 C CA . THR B 1 365 ? 22.469 -16.266 -16.828 1 93.94 365 THR B CA 1
ATOM 7076 C C . THR B 1 365 ? 22.203 -17.766 -16.922 1 93.94 365 THR B C 1
ATOM 7078 O O . THR B 1 365 ? 21.234 -18.188 -17.562 1 93.94 365 THR B O 1
ATOM 7081 N N . PRO B 1 366 ? 23.047 -18.594 -16.266 1 94.88 366 PRO B N 1
ATOM 7082 C CA . PRO B 1 366 ? 22.734 -20.016 -16.312 1 94.88 366 PRO B CA 1
ATOM 7083 C C . PRO B 1 366 ? 21.391 -20.344 -15.672 1 94.88 366 PRO B C 1
ATOM 7085 O O . PRO B 1 366 ? 20.672 -21.219 -16.156 1 94.88 366 PRO B O 1
ATOM 7088 N N . GLN B 1 367 ? 21.078 -19.688 -14.641 1 95.06 367 GLN B N 1
ATOM 7089 C CA . GLN B 1 367 ? 19.812 -19.922 -13.961 1 95.06 367 GLN B CA 1
ATOM 7090 C C . GLN B 1 367 ? 18.641 -19.5 -14.844 1 95.06 367 GLN B C 1
ATOM 7092 O O . GLN B 1 367 ? 17.609 -20.172 -14.867 1 95.06 367 GLN B O 1
ATOM 7097 N N . VAL B 1 368 ? 18.828 -18.453 -15.5 1 96.56 368 VAL B N 1
ATOM 7098 C CA . VAL B 1 368 ? 17.781 -17.984 -16.406 1 96.56 368 VAL B CA 1
ATOM 7099 C C . VAL B 1 368 ? 17.609 -18.969 -17.547 1 96.56 368 VAL B C 1
ATOM 7101 O O . VAL B 1 368 ? 16.484 -19.297 -17.938 1 96.56 368 VAL B O 1
ATOM 7104 N N . LEU B 1 369 ? 18.75 -19.406 -18.094 1 96.81 369 LEU B N 1
ATOM 7105 C CA . LEU B 1 369 ? 18.703 -20.422 -19.141 1 96.81 369 LEU B CA 1
ATOM 7106 C C . LEU B 1 369 ? 17.969 -21.672 -18.672 1 96.81 369 LEU B C 1
ATOM 7108 O O . LEU B 1 369 ? 17.109 -22.203 -19.359 1 96.81 369 LEU B O 1
ATOM 7112 N N . ASP B 1 370 ? 18.328 -22.078 -17.5 1 94.88 370 ASP B N 1
ATOM 7113 C CA . ASP B 1 370 ? 17.672 -23.25 -16.922 1 94.88 370 ASP B CA 1
ATOM 7114 C C . ASP B 1 370 ? 16.172 -23.031 -16.766 1 94.88 370 ASP B C 1
ATOM 7116 O O . ASP B 1 370 ? 15.375 -23.938 -17.047 1 94.88 370 ASP B O 1
ATOM 7120 N N . MET B 1 371 ? 15.805 -21.875 -16.328 1 94.62 371 MET B N 1
ATOM 7121 C CA . MET B 1 371 ? 14.398 -21.547 -16.172 1 94.62 371 MET B CA 1
ATOM 7122 C C . MET B 1 371 ? 13.664 -21.609 -17.516 1 94.62 371 MET B C 1
ATOM 7124 O O . MET B 1 371 ? 12.562 -22.156 -17.594 1 94.62 371 MET B O 1
ATOM 7128 N N . LEU B 1 372 ? 14.234 -21.094 -18.516 1 95.5 372 LEU B N 1
ATOM 7129 C CA . LEU B 1 372 ? 13.625 -21.109 -19.844 1 95.5 372 LEU B CA 1
ATOM 7130 C C . LEU B 1 372 ? 13.398 -22.531 -20.328 1 95.5 372 LEU B C 1
ATOM 7132 O O . LEU B 1 372 ? 12.328 -22.844 -20.859 1 95.5 372 LEU B O 1
ATOM 7136 N N . HIS B 1 373 ? 14.414 -23.344 -20.109 1 94 373 HIS B N 1
ATOM 7137 C CA . HIS B 1 373 ? 14.273 -24.75 -20.516 1 94 373 HIS B CA 1
ATOM 7138 C C . HIS B 1 373 ? 13.188 -25.438 -19.688 1 94 373 HIS B C 1
ATOM 7140 O O . HIS B 1 373 ? 12.359 -26.172 -20.25 1 94 373 HIS B O 1
ATOM 7146 N N . LYS B 1 374 ? 13.188 -25.172 -18.438 1 91.31 374 LYS B N 1
ATOM 7147 C CA . LYS B 1 374 ? 12.273 -25.844 -17.516 1 91.31 374 LYS B CA 1
ATOM 7148 C C . LYS B 1 374 ? 10.828 -25.453 -17.812 1 91.31 374 LYS B C 1
ATOM 7150 O O . LYS B 1 374 ? 9.922 -26.281 -17.719 1 91.31 374 LYS B O 1
ATOM 7155 N N . LYS B 1 375 ? 10.648 -24.234 -18.125 1 92.06 375 LYS B N 1
ATOM 7156 C CA . LYS B 1 375 ? 9.289 -23.719 -18.281 1 92.06 375 LYS B CA 1
ATOM 7157 C C . LYS B 1 375 ? 8.773 -23.922 -19.703 1 92.06 375 LYS B C 1
ATOM 7159 O O . LYS B 1 375 ? 7.582 -23.734 -19.969 1 92.06 375 LYS B O 1
ATOM 7164 N N . HIS B 1 376 ? 9.609 -24.328 -20.641 1 91.75 376 HIS B N 1
ATOM 7165 C CA . HIS B 1 376 ? 9.195 -24.531 -22.016 1 91.75 376 HIS B CA 1
ATOM 7166 C C . HIS B 1 376 ? 9.594 -25.922 -22.5 1 91.75 376 HIS B C 1
ATOM 7168 O O . HIS B 1 376 ? 10.188 -26.062 -23.578 1 91.75 376 HIS B O 1
ATOM 7174 N N . LEU B 1 377 ? 9.18 -26.875 -21.781 1 85.75 377 LEU B N 1
ATOM 7175 C CA . LEU B 1 377 ? 9.5 -28.266 -22.062 1 85.75 377 LEU B CA 1
ATOM 7176 C C . LEU B 1 377 ? 8.641 -28.797 -23.203 1 85.75 377 LEU B C 1
ATOM 7178 O O . LEU B 1 377 ? 9.062 -29.703 -23.938 1 85.75 377 LEU B O 1
ATOM 7182 N N . ILE B 1 378 ? 7.531 -28.219 -23.375 1 84.12 378 ILE B N 1
ATOM 7183 C CA . ILE B 1 378 ? 6.625 -28.672 -24.422 1 84.12 378 ILE B CA 1
ATOM 7184 C C . ILE B 1 378 ? 7.109 -28.156 -25.781 1 84.12 378 ILE B C 1
ATOM 7186 O O . ILE B 1 378 ? 7.375 -26.969 -25.938 1 84.12 378 ILE B O 1
ATOM 7190 N N . PRO B 1 379 ? 7.168 -29.109 -26.703 1 83.44 379 PRO B N 1
ATOM 7191 C CA . PRO B 1 379 ? 7.605 -28.656 -28.016 1 83.44 379 PRO B CA 1
ATOM 7192 C C . PRO B 1 379 ? 6.73 -27.531 -28.578 1 83.44 379 PRO B C 1
ATOM 7194 O O . PRO B 1 379 ? 5.504 -27.609 -28.516 1 83.44 379 PRO B O 1
ATOM 7197 N N . GLY B 1 380 ? 7.367 -26.516 -29 1 83.75 380 GLY B N 1
ATOM 7198 C CA . GLY B 1 380 ? 6.641 -25.406 -29.578 1 83.75 380 GLY B CA 1
ATOM 7199 C C . GLY B 1 380 ? 6.289 -24.312 -28.578 1 83.75 380 GLY B C 1
ATOM 7200 O O . GLY B 1 380 ? 5.781 -23.266 -28.953 1 83.75 380 GLY B O 1
ATOM 7201 N N . SER B 1 381 ? 6.656 -24.562 -27.344 1 88.75 381 SER B N 1
ATOM 7202 C CA . SER B 1 381 ? 6.262 -23.609 -26.312 1 88.75 381 SER B CA 1
ATOM 7203 C C . SER B 1 381 ? 7.27 -22.469 -26.188 1 88.75 381 SER B C 1
ATOM 7205 O O . SER B 1 381 ? 6.945 -21.406 -25.672 1 88.75 381 SER B O 1
ATOM 7207 N N . MET B 1 382 ? 8.453 -22.672 -26.672 1 92.69 382 MET B N 1
ATOM 7208 C CA . MET B 1 382 ? 9.477 -21.625 -26.625 1 92.69 382 MET B CA 1
ATOM 7209 C C . MET B 1 382 ? 9.156 -20.5 -27.594 1 92.69 382 MET B C 1
ATOM 7211 O O . MET B 1 382 ? 8.953 -20.75 -28.797 1 92.69 382 MET B O 1
ATOM 7215 N N . PRO B 1 383 ? 9.039 -19.328 -27.078 1 94.44 383 PRO B N 1
ATOM 7216 C CA . PRO B 1 383 ? 8.742 -18.219 -27.984 1 94.44 383 PRO B CA 1
ATOM 7217 C C . PRO B 1 383 ? 9.875 -17.938 -28.969 1 94.44 383 PRO B C 1
ATOM 7219 O O . PRO B 1 383 ? 11.008 -18.375 -28.75 1 94.44 383 PRO B O 1
ATOM 7222 N N . ARG B 1 384 ? 9.555 -17.203 -30 1 94.31 384 ARG B N 1
ATOM 7223 C CA . ARG B 1 384 ? 10.547 -16.859 -31.016 1 94.31 384 ARG B CA 1
ATOM 7224 C C . ARG B 1 384 ? 11.547 -15.836 -30.484 1 94.31 384 ARG B C 1
ATOM 7226 O O . ARG B 1 384 ? 12.695 -15.805 -30.922 1 94.31 384 ARG B O 1
ATOM 7233 N N . PHE B 1 385 ? 11.062 -15.008 -29.562 1 96.25 385 PHE B N 1
ATOM 7234 C CA . PHE B 1 385 ? 11.945 -13.992 -29.016 1 96.25 385 PHE B CA 1
ATOM 7235 C C . PHE B 1 385 ? 11.836 -13.945 -27.5 1 96.25 385 PHE B C 1
ATOM 7237 O O . PHE B 1 385 ? 10.742 -14.07 -26.938 1 96.25 385 PHE B O 1
ATOM 7244 N N . VAL B 1 386 ? 12.977 -13.727 -26.797 1 97.19 386 VAL B N 1
ATOM 7245 C CA . VAL B 1 386 ? 13.047 -13.531 -25.359 1 97.19 386 VAL B CA 1
ATOM 7246 C C . VAL B 1 386 ? 13.812 -12.258 -25.047 1 97.19 386 VAL B C 1
ATOM 7248 O O . VAL B 1 386 ? 15.023 -12.172 -25.281 1 97.19 386 VAL B O 1
ATOM 7251 N N . TYR B 1 387 ? 13.039 -11.289 -24.531 1 95.62 387 TYR B N 1
ATOM 7252 C CA . TYR B 1 387 ? 13.703 -10.086 -24.031 1 95.62 387 TYR B CA 1
ATOM 7253 C C . TYR B 1 387 ? 14.305 -10.328 -22.641 1 95.62 387 TYR B C 1
ATOM 7255 O O . TYR B 1 387 ? 13.648 -10.898 -21.766 1 95.62 387 TYR B O 1
ATOM 7263 N N . TYR B 1 388 ? 15.508 -9.93 -22.453 1 93.94 388 TYR B N 1
ATOM 7264 C CA . TYR B 1 388 ? 16.25 -10 -21.203 1 93.94 388 TYR B CA 1
ATOM 7265 C C . TYR B 1 388 ? 17.344 -8.938 -21.156 1 93.94 388 TYR B C 1
ATOM 7267 O O . TYR B 1 388 ? 18.062 -8.742 -22.156 1 93.94 388 TYR B O 1
ATOM 7275 N N . ASP B 1 389 ? 17.406 -8.266 -20.078 1 87.06 389 ASP B N 1
ATOM 7276 C CA . ASP B 1 389 ? 18.344 -7.152 -20.016 1 87.06 389 ASP B CA 1
ATOM 7277 C C . ASP B 1 389 ? 19.797 -7.633 -20.172 1 87.06 389 ASP B C 1
ATOM 7279 O O . ASP B 1 389 ? 20.641 -6.895 -20.672 1 87.06 389 ASP B O 1
ATOM 7283 N N . ASN B 1 390 ? 20.078 -8.883 -19.766 1 90.44 390 ASN B N 1
ATOM 7284 C CA . ASN B 1 390 ? 21.422 -9.445 -19.875 1 90.44 390 ASN B CA 1
ATOM 7285 C C . ASN B 1 390 ? 21.5 -10.516 -20.953 1 90.44 390 ASN B C 1
ATOM 7287 O O . ASN B 1 390 ? 22.172 -11.531 -20.781 1 90.44 390 ASN B O 1
ATOM 7291 N N . ASN B 1 391 ? 20.812 -10.266 -22.031 1 93.38 391 ASN B N 1
ATOM 7292 C CA . ASN B 1 391 ? 20.828 -11.234 -23.125 1 93.38 391 ASN B CA 1
ATOM 7293 C C . ASN B 1 391 ? 22.203 -11.375 -23.734 1 93.38 391 ASN B C 1
ATOM 7295 O O . ASN B 1 391 ? 22.531 -12.414 -24.312 1 93.38 391 ASN B O 1
ATOM 7299 N N . CYS B 1 392 ? 23.031 -10.305 -23.625 1 90.81 392 CYS B N 1
ATOM 7300 C CA . CYS B 1 392 ? 24.406 -10.453 -24.109 1 90.81 392 CYS B CA 1
ATOM 7301 C C . CYS B 1 392 ? 25.125 -11.562 -23.359 1 90.81 392 CYS B C 1
ATOM 7303 O O . CYS B 1 392 ? 25.797 -12.398 -23.969 1 90.81 392 CYS B O 1
ATOM 7305 N N . GLY B 1 393 ? 24.984 -11.539 -22.078 1 91.44 393 GLY B N 1
ATOM 7306 C CA . GLY B 1 393 ? 25.547 -12.594 -21.266 1 91.44 393 GLY B CA 1
ATOM 7307 C C . GLY B 1 393 ? 24.938 -13.953 -21.531 1 91.44 393 GLY B C 1
ATOM 7308 O O . GLY B 1 393 ? 25.641 -14.969 -21.562 1 91.44 393 GLY B O 1
ATOM 7309 N N . LEU B 1 394 ? 23.688 -13.961 -21.688 1 95.12 394 LEU B N 1
ATOM 7310 C CA . LEU B 1 394 ? 22.984 -15.211 -21.938 1 95.12 394 LEU B CA 1
ATOM 7311 C C . LEU B 1 394 ? 23.406 -15.82 -23.266 1 95.12 394 LEU B C 1
ATOM 7313 O O . LEU B 1 394 ? 23.641 -17.031 -23.344 1 95.12 394 LEU B O 1
ATOM 7317 N N . TYR B 1 395 ? 23.516 -14.961 -24.281 1 94.12 395 TYR B N 1
ATOM 7318 C CA . TYR B 1 395 ? 23.953 -15.422 -25.594 1 94.12 395 TYR B CA 1
ATOM 7319 C C . TYR B 1 395 ? 25.328 -16.062 -25.516 1 94.12 395 TYR B C 1
ATOM 7321 O O . TYR B 1 395 ? 25.547 -17.156 -26.016 1 94.12 395 TYR B O 1
ATOM 7329 N N . LYS B 1 396 ? 26.219 -15.344 -24.922 1 93.88 396 LYS B N 1
ATOM 7330 C CA . LYS B 1 396 ? 27.594 -15.828 -24.797 1 93.88 396 LYS B CA 1
ATOM 7331 C C . LYS B 1 396 ? 27.641 -17.141 -24.031 1 93.88 396 LYS B C 1
ATOM 7333 O O . LYS B 1 396 ? 28.391 -18.047 -24.406 1 93.88 396 LYS B O 1
ATOM 7338 N N . HIS B 1 397 ? 26.875 -17.188 -23.031 1 95.56 397 HIS B N 1
ATOM 7339 C CA . HIS B 1 397 ? 26.844 -18.406 -22.234 1 95.56 397 HIS B CA 1
ATOM 7340 C C . HIS B 1 397 ? 26.328 -19.594 -23.062 1 95.56 397 HIS B C 1
ATOM 7342 O O . HIS B 1 397 ? 26.891 -20.688 -23 1 95.56 397 HIS B O 1
ATOM 7348 N N . CYS B 1 398 ? 25.312 -19.391 -23.75 1 95.31 398 CYS B N 1
ATOM 7349 C CA . CYS B 1 398 ? 24.75 -20.438 -24.609 1 95.31 398 CYS B CA 1
ATOM 7350 C C . CYS B 1 398 ? 25.766 -20.906 -25.641 1 95.31 398 CYS B C 1
ATOM 7352 O O . CYS B 1 398 ? 25.953 -22.109 -25.828 1 95.31 398 CYS B O 1
ATOM 7354 N N . ALA B 1 399 ? 26.406 -19.938 -26.234 1 93.56 399 ALA B N 1
ATOM 7355 C CA . ALA B 1 399 ? 27.375 -20.234 -27.297 1 93.56 399 ALA B CA 1
ATOM 7356 C C . ALA B 1 399 ? 28.562 -21 -26.734 1 93.56 399 ALA B C 1
ATOM 7358 O O . ALA B 1 399 ? 29.156 -21.844 -27.438 1 93.56 399 ALA B O 1
ATOM 7359 N N . ALA B 1 400 ? 28.844 -20.766 -25.547 1 94.69 400 ALA B N 1
ATOM 7360 C CA . ALA B 1 400 ? 30.016 -21.375 -24.938 1 94.69 400 ALA B CA 1
ATOM 7361 C C . ALA B 1 400 ? 29.688 -22.75 -24.359 1 94.69 400 ALA B C 1
ATOM 7363 O O . ALA B 1 400 ? 30.594 -23.562 -24.109 1 94.69 400 ALA B O 1
ATOM 7364 N N . THR B 1 401 ? 28.484 -22.984 -24.078 1 95.62 401 THR B N 1
ATOM 7365 C CA . THR B 1 401 ? 28.078 -24.234 -23.438 1 95.62 401 THR B CA 1
ATOM 7366 C C . THR B 1 401 ? 27.859 -25.328 -24.5 1 95.62 401 THR B C 1
ATOM 7368 O O . THR B 1 401 ? 27 -25.188 -25.359 1 95.62 401 THR B O 1
ATOM 7371 N N . ALA B 1 402 ? 28.562 -26.406 -24.359 1 94.31 402 ALA B N 1
ATOM 7372 C CA . ALA B 1 402 ? 28.484 -27.5 -25.312 1 94.31 402 ALA B CA 1
ATOM 7373 C C . ALA B 1 402 ? 27.078 -28.109 -25.328 1 94.31 402 ALA B C 1
ATOM 7375 O O . ALA B 1 402 ? 26.531 -28.453 -24.266 1 94.31 402 ALA B O 1
ATOM 7376 N N . GLY B 1 403 ? 26.562 -28.188 -26.469 1 93.56 403 GLY B N 1
ATOM 7377 C CA . GLY B 1 403 ? 25.266 -28.828 -26.609 1 93.56 403 GLY B CA 1
ATOM 7378 C C . GLY B 1 403 ? 24.109 -27.875 -26.5 1 93.56 403 GLY B C 1
ATOM 7379 O O . GLY B 1 403 ? 22.953 -28.234 -26.766 1 93.56 403 GLY B O 1
ATOM 7380 N N . GLU B 1 404 ? 24.391 -26.656 -26.094 1 94.62 404 GLU B N 1
ATOM 7381 C CA . GLU B 1 404 ? 23.359 -25.641 -25.969 1 94.62 404 GLU B CA 1
ATOM 7382 C C . GLU B 1 404 ? 23.156 -24.875 -27.266 1 94.62 404 GLU B C 1
ATOM 7384 O O . GLU B 1 404 ? 24.109 -24.375 -27.859 1 94.62 404 GLU B O 1
ATOM 7389 N N . ASP B 1 405 ? 21.906 -24.828 -27.797 1 93.06 405 ASP B N 1
ATOM 7390 C CA . ASP B 1 405 ? 21.703 -24.203 -29.094 1 93.06 405 ASP B CA 1
ATOM 7391 C C . ASP B 1 405 ? 20.547 -23.219 -29.062 1 93.06 405 ASP B C 1
ATOM 7393 O O . ASP B 1 405 ? 20.047 -22.797 -30.109 1 93.06 405 ASP B O 1
ATOM 7397 N N . LEU B 1 406 ? 20.109 -22.875 -27.875 1 94.38 406 LEU B N 1
ATOM 7398 C CA . LEU B 1 406 ? 18.969 -21.969 -27.75 1 94.38 406 LEU B CA 1
ATOM 7399 C C . LEU B 1 406 ? 19.234 -20.656 -28.484 1 94.38 406 LEU B C 1
ATOM 7401 O O . LEU B 1 406 ? 18.344 -20.125 -29.141 1 94.38 406 LEU B O 1
ATOM 7405 N N . HIS B 1 407 ? 20.438 -20.156 -28.422 1 93.62 407 HIS B N 1
ATOM 7406 C CA . HIS B 1 407 ? 20.812 -18.875 -29 1 93.62 407 HIS B CA 1
ATOM 7407 C C . HIS B 1 407 ? 20.734 -18.906 -30.516 1 93.62 407 HIS B C 1
ATOM 7409 O O . HIS B 1 407 ? 20.703 -17.859 -31.172 1 93.62 407 HIS B O 1
ATOM 7415 N N . THR B 1 408 ? 20.703 -20.094 -31.109 1 93.12 408 THR B N 1
ATOM 7416 C CA . THR B 1 408 ? 20.594 -20.219 -32.562 1 93.12 408 THR B CA 1
ATOM 7417 C C . THR B 1 408 ? 19.141 -20.438 -32.969 1 93.12 408 THR B C 1
ATOM 7419 O O . THR B 1 408 ? 18.797 -20.234 -34.156 1 93.12 408 THR B O 1
ATOM 7422 N N . ARG B 1 409 ? 18.312 -20.688 -32.031 1 92.44 409 ARG B N 1
ATOM 7423 C CA . ARG B 1 409 ? 16.953 -21.078 -32.375 1 92.44 409 ARG B CA 1
ATOM 7424 C C . ARG B 1 409 ? 15.984 -19.906 -32.156 1 92.44 409 ARG B C 1
ATOM 7426 O O . ARG B 1 409 ? 14.938 -19.844 -32.781 1 92.44 409 ARG B O 1
ATOM 7433 N N . ILE B 1 410 ? 16.359 -19.062 -31.25 1 94.88 410 ILE B N 1
ATOM 7434 C CA . ILE B 1 410 ? 15.453 -17.969 -30.938 1 94.88 410 ILE B CA 1
ATOM 7435 C C . ILE B 1 410 ? 16.219 -16.641 -30.969 1 94.88 410 ILE B C 1
ATOM 7437 O O . ILE B 1 410 ? 17.438 -16.641 -30.984 1 94.88 410 ILE B O 1
ATOM 7441 N N . GLY B 1 411 ? 15.406 -15.555 -31 1 95.38 411 GLY B N 1
ATOM 7442 C CA . GLY B 1 411 ? 16 -14.234 -30.859 1 95.38 411 GLY B CA 1
ATOM 7443 C C . GLY B 1 411 ? 16.172 -13.812 -29.422 1 95.38 411 GLY B C 1
ATOM 7444 O O . GLY B 1 411 ? 15.297 -14.055 -28.578 1 95.38 411 GLY B O 1
ATOM 7445 N N . LEU B 1 412 ? 17.328 -13.188 -29.109 1 95.5 412 LEU B N 1
ATOM 7446 C CA . LEU B 1 412 ? 17.641 -12.75 -27.75 1 95.5 412 LEU B CA 1
ATOM 7447 C C . LEU B 1 412 ? 17.922 -11.25 -27.719 1 95.5 412 LEU B C 1
ATOM 7449 O O . LEU B 1 412 ? 19.031 -10.836 -27.344 1 95.5 412 LEU B O 1
ATOM 7453 N N . PRO B 1 413 ? 16.922 -10.492 -27.969 1 94 413 PRO B N 1
ATOM 7454 C CA . PRO B 1 413 ? 17.141 -9.047 -27.922 1 94 413 PRO B CA 1
ATOM 7455 C C . PRO B 1 413 ? 17.234 -8.516 -26.484 1 94 413 PRO B C 1
ATOM 7457 O O . PRO B 1 413 ? 16.531 -9 -25.594 1 94 413 PRO B O 1
ATOM 7460 N N . VAL B 1 414 ? 18.078 -7.535 -26.328 1 89.69 414 VAL B N 1
ATOM 7461 C CA . VAL B 1 414 ? 18.078 -6.75 -25.109 1 89.69 414 VAL B CA 1
ATOM 7462 C C . VAL B 1 414 ? 16.922 -5.758 -25.109 1 89.69 414 VAL B C 1
ATOM 7464 O O . VAL B 1 414 ? 16.562 -5.227 -26.172 1 89.69 414 VAL B O 1
ATOM 7467 N N . ASP B 1 415 ? 16.391 -5.59 -24 1 83.44 415 ASP B N 1
ATOM 7468 C CA . ASP B 1 415 ? 15.297 -4.633 -23.953 1 83.44 415 ASP B CA 1
ATOM 7469 C C . ASP B 1 415 ? 15.75 -3.25 -24.422 1 83.44 415 ASP B C 1
ATOM 7471 O O . ASP B 1 415 ? 16.906 -2.881 -24.25 1 83.44 415 ASP B O 1
ATOM 7475 N N . VAL B 1 416 ? 14.891 -2.516 -25.016 1 72.81 416 VAL B N 1
ATOM 7476 C CA . VAL B 1 416 ? 15.195 -1.299 -25.766 1 72.81 416 VAL B CA 1
ATOM 7477 C C . VAL B 1 416 ? 15.828 -0.267 -24.828 1 72.81 416 VAL B C 1
ATOM 7479 O O . VAL B 1 416 ? 16.797 0.394 -25.203 1 72.81 416 VAL B O 1
ATOM 7482 N N . PHE B 1 417 ? 15.305 -0.301 -23.781 1 68.88 417 PHE B N 1
ATOM 7483 C CA . PHE B 1 417 ? 15.805 0.679 -22.828 1 68.88 417 PHE B CA 1
ATOM 7484 C C . PHE B 1 417 ? 17.25 0.38 -22.453 1 68.88 417 PHE B C 1
ATOM 7486 O O . PHE B 1 417 ? 18.109 1.271 -22.484 1 68.88 417 PHE B O 1
ATOM 7493 N N . HIS B 1 418 ? 17.516 -0.85 -22.047 1 72.81 418 HIS B N 1
ATOM 7494 C CA . HIS B 1 418 ? 18.859 -1.255 -21.625 1 72.81 418 HIS B CA 1
ATOM 7495 C C . HIS B 1 418 ? 19.844 -1.162 -22.781 1 72.81 418 HIS B C 1
ATOM 7497 O O . HIS B 1 418 ? 21.031 -0.857 -22.578 1 72.81 418 HIS B O 1
ATOM 7503 N N . TRP B 1 419 ? 19.422 -1.327 -23.922 1 73.62 419 TRP B N 1
ATOM 7504 C CA . TRP B 1 419 ? 20.281 -1.216 -25.094 1 73.62 419 TRP B CA 1
ATOM 7505 C C . TRP B 1 419 ? 20.75 0.224 -25.297 1 73.62 419 TRP B C 1
ATOM 7507 O O . TRP B 1 419 ? 21.906 0.473 -25.594 1 73.62 419 TRP B O 1
ATOM 7517 N N . LYS B 1 420 ? 19.844 1.037 -25.109 1 65.06 420 LYS B N 1
ATOM 7518 C CA . LYS B 1 420 ? 20.141 2.451 -25.312 1 65.06 420 LYS B CA 1
ATOM 7519 C C . LYS B 1 420 ? 21.031 2.99 -24.203 1 65.06 420 LYS B C 1
ATOM 7521 O O . LYS B 1 420 ? 21.906 3.818 -24.469 1 65.06 420 LYS B O 1
ATOM 7526 N N . CYS B 1 421 ? 20.906 2.332 -23 1 58.97 421 CYS B N 1
ATOM 7527 C CA . CYS B 1 421 ? 21.562 2.945 -21.844 1 58.97 421 CYS B CA 1
ATOM 7528 C C . CYS B 1 421 ? 22.875 2.244 -21.516 1 58.97 421 CYS B C 1
ATOM 7530 O O . CYS B 1 421 ? 23.797 2.867 -21 1 58.97 421 CYS B O 1
ATOM 7532 N N . LYS B 1 422 ? 22.922 0.931 -21.438 1 56.41 422 LYS B N 1
ATOM 7533 C CA . LYS B 1 422 ? 24.016 0.206 -20.781 1 56.41 422 LYS B CA 1
ATOM 7534 C C . LYS B 1 422 ? 24.969 -0.375 -21.828 1 56.41 422 LYS B C 1
ATOM 7536 O O . LYS B 1 422 ? 26.094 -0.781 -21.484 1 56.41 422 LYS B O 1
ATOM 7541 N N . HIS B 1 423 ? 24.562 -0.577 -22.875 1 54.12 423 HIS B N 1
ATOM 7542 C CA . HIS B 1 423 ? 25.422 -1.435 -23.688 1 54.12 423 HIS B CA 1
ATOM 7543 C C . HIS B 1 423 ? 26.453 -0.615 -24.453 1 54.12 423 HIS B C 1
ATOM 7545 O O . HIS B 1 423 ? 26.109 0.379 -25.094 1 54.12 423 HIS B O 1
ATOM 7551 N N . LYS B 1 424 ? 27.625 -0.848 -23.797 1 52.31 424 LYS B N 1
ATOM 7552 C CA . LYS B 1 424 ? 28.766 -0.312 -24.531 1 52.31 424 LYS B CA 1
ATOM 7553 C C . LYS B 1 424 ? 28.75 -0.765 -26 1 52.31 424 LYS B C 1
ATOM 7555 O O . LYS B 1 424 ? 28.641 -1.961 -26.281 1 52.31 424 LYS B O 1
ATOM 7560 N N . LYS B 1 425 ? 28.516 0.047 -26.953 1 55.31 425 LYS B N 1
ATOM 7561 C CA . LYS B 1 425 ? 28.516 -0.182 -28.406 1 55.31 425 LYS B CA 1
ATOM 7562 C C . LYS B 1 425 ? 29.734 -0.992 -28.828 1 55.31 425 LYS B C 1
ATOM 7564 O O . LYS B 1 425 ? 29.812 -1.434 -29.984 1 55.31 425 LYS B O 1
ATOM 7569 N N . THR B 1 426 ? 30.469 -1.152 -27.766 1 57.62 426 THR B N 1
ATOM 7570 C CA . THR B 1 426 ? 31.734 -1.698 -28.25 1 57.62 426 THR B CA 1
ATOM 7571 C C . THR B 1 426 ? 31.688 -3.223 -28.266 1 57.62 426 THR B C 1
ATOM 7573 O O . THR B 1 426 ? 32.594 -3.865 -28.797 1 57.62 426 THR B O 1
ATOM 7576 N N . ASP B 1 427 ? 30.719 -3.801 -27.609 1 68.94 427 ASP B N 1
ATOM 7577 C CA . ASP B 1 427 ? 30.672 -5.258 -27.688 1 68.94 427 ASP B CA 1
ATOM 7578 C C . ASP B 1 427 ? 30.047 -5.723 -29 1 68.94 427 ASP B C 1
ATOM 7580 O O . ASP B 1 427 ? 28.828 -5.746 -29.141 1 68.94 427 ASP B O 1
ATOM 7584 N N . VAL B 1 428 ? 30.875 -6.039 -29.953 1 73 428 VAL B N 1
ATOM 7585 C CA . VAL B 1 428 ? 30.5 -6.336 -31.328 1 73 428 VAL B CA 1
ATOM 7586 C C . VAL B 1 428 ? 29.531 -7.523 -31.359 1 73 428 VAL B C 1
ATOM 7588 O O . VAL B 1 428 ? 28.531 -7.5 -32.062 1 73 428 VAL B O 1
ATOM 7591 N N . GLU B 1 429 ? 29.891 -8.555 -30.594 1 78.44 429 GLU B N 1
ATOM 7592 C CA . GLU B 1 429 ? 29.031 -9.742 -30.594 1 78.44 429 GLU B CA 1
ATOM 7593 C C . GLU B 1 429 ? 27.641 -9.414 -30.047 1 78.44 429 GLU B C 1
ATOM 7595 O O . GLU B 1 429 ? 26.641 -9.852 -30.625 1 78.44 429 GLU B O 1
ATOM 7600 N N . CYS B 1 430 ? 27.578 -8.711 -29.047 1 83.25 430 CYS B N 1
ATOM 7601 C CA . CYS B 1 430 ? 26.297 -8.305 -28.484 1 83.25 430 CYS B CA 1
ATOM 7602 C C . CYS B 1 430 ? 25.516 -7.453 -29.469 1 83.25 430 CYS B C 1
ATOM 7604 O O . CYS B 1 430 ? 24.312 -7.625 -29.625 1 83.25 430 CYS B O 1
ATOM 7606 N N . SER B 1 431 ? 26.219 -6.598 -30.109 1 82.56 431 SER B N 1
ATOM 7607 C CA . SER B 1 431 ? 25.578 -5.695 -31.062 1 82.56 431 SER B CA 1
ATOM 7608 C C . SER B 1 431 ? 24.969 -6.461 -32.219 1 82.56 431 SER B C 1
ATOM 7610 O O . SER B 1 431 ? 23.906 -6.102 -32.75 1 82.56 431 SER B O 1
ATOM 7612 N N . PHE B 1 432 ? 25.625 -7.484 -32.594 1 83.62 432 PHE B N 1
ATOM 7613 C CA . PHE B 1 432 ? 25.156 -8.242 -33.75 1 83.62 432 PHE B CA 1
ATOM 7614 C C . PHE B 1 432 ? 24.031 -9.18 -33.344 1 83.62 432 PHE B C 1
ATOM 7616 O O . PHE B 1 432 ? 23.062 -9.336 -34.125 1 83.62 432 PHE B O 1
ATOM 7623 N N . HIS B 1 433 ? 24.047 -9.711 -32.219 1 88.69 433 HIS B N 1
ATOM 7624 C CA . HIS B 1 433 ? 23.125 -10.812 -31.922 1 88.69 433 HIS B CA 1
ATOM 7625 C C . HIS B 1 433 ? 22.016 -10.359 -30.984 1 88.69 433 HIS B C 1
ATOM 7627 O O . HIS B 1 433 ? 20.969 -11.008 -30.891 1 88.69 433 HIS B O 1
ATOM 7633 N N . CYS B 1 434 ? 22.172 -9.258 -30.25 1 91.19 434 CYS B N 1
ATOM 7634 C CA . CYS B 1 434 ? 21.234 -8.961 -29.172 1 91.19 434 CYS B CA 1
ATOM 7635 C C . CYS B 1 434 ? 20.641 -7.559 -29.328 1 91.19 434 CYS B C 1
ATOM 7637 O O . CYS B 1 434 ? 19.828 -7.125 -28.516 1 91.19 434 CYS B O 1
ATOM 7639 N N . ASN B 1 435 ? 21.078 -6.832 -30.453 1 87.44 435 ASN B N 1
ATOM 7640 C CA . ASN B 1 435 ? 20.5 -5.523 -30.75 1 87.44 435 ASN B CA 1
ATOM 7641 C C . ASN B 1 435 ? 19.062 -5.633 -31.234 1 87.44 435 ASN B C 1
ATOM 7643 O O . ASN B 1 435 ? 18.797 -6.203 -32.281 1 87.44 435 ASN B O 1
ATOM 7647 N N . PRO B 1 436 ? 18.172 -5.039 -30.484 1 89.38 436 PRO B N 1
ATOM 7648 C CA . PRO B 1 436 ? 16.766 -5.176 -30.844 1 89.38 436 PRO B CA 1
ATOM 7649 C C . PRO B 1 436 ? 16.453 -4.621 -32.25 1 89.38 436 PRO B C 1
ATOM 7651 O O . PRO B 1 436 ? 15.531 -5.098 -32.906 1 89.38 436 PRO B O 1
ATOM 7654 N N . HIS B 1 437 ? 17.25 -3.697 -32.719 1 87.56 437 HIS B N 1
ATOM 7655 C CA . HIS B 1 437 ? 17.016 -3.07 -34 1 87.56 437 HIS B CA 1
ATOM 7656 C C . HIS B 1 437 ? 17.375 -4.016 -35.156 1 87.56 437 HIS B C 1
ATOM 7658 O O . HIS B 1 437 ? 17 -3.777 -36.312 1 87.56 437 HIS B O 1
ATOM 7664 N N . MET B 1 438 ? 18.047 -5.035 -34.844 1 88 438 MET B N 1
ATOM 7665 C CA . MET B 1 438 ? 18.469 -5.98 -35.875 1 88 438 MET B CA 1
ATOM 7666 C C . MET B 1 438 ? 17.391 -7.02 -36.125 1 88 438 MET B C 1
ATOM 7668 O O . MET B 1 438 ? 17.531 -7.859 -37.031 1 88 438 MET B O 1
ATOM 7672 N N . PHE B 1 439 ? 16.312 -6.934 -35.375 1 91.38 439 PHE B N 1
ATOM 7673 C CA . PHE B 1 439 ? 15.195 -7.844 -35.562 1 91.38 439 PHE B CA 1
ATOM 7674 C C . PHE B 1 439 ? 13.984 -7.109 -36.156 1 91.38 439 PHE B C 1
ATOM 7676 O O . PHE B 1 439 ? 13.172 -6.566 -35.406 1 91.38 439 PHE B O 1
ATOM 7683 N N . PRO B 1 440 ? 13.789 -7.152 -37.375 1 88.44 440 PRO B N 1
ATOM 7684 C CA . PRO B 1 440 ? 12.695 -6.414 -38.031 1 88.44 440 PRO B CA 1
ATOM 7685 C C . PRO B 1 440 ? 11.32 -6.867 -37.531 1 88.44 440 PRO B C 1
ATOM 7687 O O . PRO B 1 440 ? 10.367 -6.086 -37.562 1 88.44 440 PRO B O 1
ATOM 7690 N N . GLU B 1 441 ? 11.25 -8.117 -37.125 1 90.5 441 GLU B N 1
ATOM 7691 C CA . GLU B 1 441 ? 9.992 -8.68 -36.656 1 90.5 441 GLU B CA 1
ATOM 7692 C C . GLU B 1 441 ? 9.469 -7.918 -35.438 1 90.5 441 GLU B C 1
ATOM 7694 O O . GLU B 1 441 ? 8.273 -7.957 -35.156 1 90.5 441 GLU B O 1
ATOM 7699 N N . LEU B 1 442 ? 10.328 -7.254 -34.719 1 92.81 442 LEU B N 1
ATOM 7700 C CA . LEU B 1 442 ? 9.969 -6.578 -33.469 1 92.81 442 LEU B CA 1
ATOM 7701 C C . LEU B 1 442 ? 9.508 -5.148 -33.75 1 92.81 442 LEU B C 1
ATOM 7703 O O . LEU B 1 442 ? 9.016 -4.469 -32.844 1 92.81 442 LEU B O 1
ATOM 7707 N N . LEU B 1 443 ? 9.594 -4.699 -35 1 89.19 443 LEU B N 1
ATOM 7708 C CA . LEU B 1 443 ? 9.336 -3.309 -35.344 1 89.19 443 LEU B CA 1
ATOM 7709 C C . LEU B 1 443 ? 8.094 -3.188 -36.219 1 89.19 443 LEU B C 1
ATOM 7711 O O . LEU B 1 443 ? 7.809 -4.074 -37.031 1 89.19 443 LEU B O 1
ATOM 7715 N N . ASN B 1 444 ? 7.434 -2.053 -35.969 1 90.25 444 ASN B N 1
ATOM 7716 C CA . ASN B 1 444 ? 6.398 -1.645 -36.906 1 90.25 444 ASN B CA 1
ATOM 7717 C C . ASN B 1 444 ? 6.996 -1.008 -38.156 1 90.25 444 ASN B C 1
ATOM 7719 O O . ASN B 1 444 ? 8.211 -0.787 -38.25 1 90.25 444 ASN B O 1
ATOM 7723 N N . GLY B 1 445 ? 6.102 -0.755 -39.062 1 82.12 445 GLY B N 1
ATOM 7724 C CA . GLY B 1 445 ? 6.543 -0.101 -40.312 1 82.12 445 GLY B CA 1
ATOM 7725 C C . GLY B 1 445 ? 7.184 1.253 -40.062 1 82.12 445 GLY B C 1
ATOM 7726 O O . GLY B 1 445 ? 8.125 1.636 -40.75 1 82.12 445 GLY B O 1
ATOM 7727 N N . ASP B 1 446 ? 6.773 1.939 -39.031 1 84.56 446 ASP B N 1
ATOM 7728 C CA . ASP B 1 446 ? 7.285 3.27 -38.719 1 84.56 446 ASP B CA 1
ATOM 7729 C C . ASP B 1 446 ? 8.477 3.186 -37.781 1 84.56 446 ASP B C 1
ATOM 7731 O O . ASP B 1 446 ? 8.891 4.195 -37.188 1 84.56 446 ASP B O 1
ATOM 7735 N N . ARG B 1 447 ? 8.977 2.053 -37.5 1 82.38 447 ARG B N 1
ATOM 7736 C CA . ARG B 1 447 ? 10.172 1.768 -36.719 1 82.38 447 ARG B CA 1
ATOM 7737 C C . ARG B 1 447 ? 9.883 1.895 -35.219 1 82.38 447 ARG B C 1
ATOM 7739 O O . ARG B 1 447 ? 10.812 1.916 -34.406 1 82.38 447 ARG B O 1
ATOM 7746 N N . SER B 1 448 ? 8.547 2 -34.969 1 87.69 448 SER B N 1
ATOM 7747 C CA . SER B 1 448 ? 8.188 1.881 -33.531 1 87.69 448 SER B CA 1
ATOM 7748 C C . SER B 1 448 ? 8.141 0.42 -33.094 1 87.69 448 SER B C 1
ATOM 7750 O O . SER B 1 448 ? 8.086 -0.482 -33.938 1 87.69 448 SER B O 1
ATOM 7752 N N . TRP B 1 449 ? 8.258 0.244 -31.922 1 90.44 449 TRP B N 1
ATOM 7753 C CA . TRP B 1 449 ? 8.297 -1.123 -31.422 1 90.44 449 TRP B CA 1
ATOM 7754 C C . TRP B 1 449 ? 6.887 -1.707 -31.328 1 90.44 449 TRP B C 1
ATOM 7756 O O . TRP B 1 449 ? 5.965 -1.049 -30.844 1 90.44 449 TRP B O 1
ATOM 7766 N N . TYR B 1 450 ? 6.766 -2.861 -31.781 1 91.94 450 TYR B N 1
ATOM 7767 C CA . TYR B 1 450 ? 5.477 -3.539 -31.688 1 91.94 450 TYR B CA 1
ATOM 7768 C C . TYR B 1 450 ? 5.238 -4.07 -30.281 1 91.94 450 TYR B C 1
ATOM 7770 O O . TYR B 1 450 ? 4.156 -3.889 -29.719 1 91.94 450 TYR B O 1
ATOM 7778 N N . PHE B 1 451 ? 6.258 -4.703 -29.734 1 93.88 451 PHE B N 1
ATOM 7779 C CA . PHE B 1 451 ? 6.148 -5.312 -28.406 1 93.88 451 PHE B CA 1
ATOM 7780 C C . PHE B 1 451 ? 6.684 -4.375 -27.344 1 93.88 451 PHE B C 1
ATOM 7782 O O . PHE B 1 451 ? 7.691 -3.699 -27.547 1 93.88 451 PHE B O 1
ATOM 7789 N N . ASN B 1 452 ? 5.984 -4.293 -26.219 1 90.44 452 ASN B N 1
ATOM 7790 C CA . ASN B 1 452 ? 6.473 -3.57 -25.047 1 90.44 452 ASN B CA 1
ATOM 7791 C C . ASN B 1 452 ? 7.566 -4.348 -24.328 1 90.44 452 ASN B C 1
ATOM 7793 O O . ASN B 1 452 ? 7.277 -5.211 -23.5 1 90.44 452 ASN B O 1
ATOM 7797 N N . SER B 1 453 ? 8.82 -3.986 -24.562 1 89.75 453 SER B N 1
ATOM 7798 C CA . SER B 1 453 ? 9.961 -4.719 -24.016 1 89.75 453 SER B CA 1
ATOM 7799 C C . SER B 1 453 ? 10.211 -4.34 -22.547 1 89.75 453 SER B C 1
ATOM 7801 O O . SER B 1 453 ? 11.047 -4.949 -21.891 1 89.75 453 SER B O 1
ATOM 7803 N N . SER B 1 454 ? 9.43 -3.342 -22.031 1 86.38 454 SER B N 1
ATOM 7804 C CA . SER B 1 454 ? 9.602 -2.896 -20.641 1 86.38 454 SER B CA 1
ATOM 7805 C C . SER B 1 454 ? 8.562 -3.527 -19.734 1 86.38 454 SER B C 1
ATOM 7807 O O . SER B 1 454 ? 8.445 -3.143 -18.562 1 86.38 454 SER B O 1
ATOM 7809 N N . ARG B 1 455 ? 7.824 -4.441 -20.203 1 89.19 455 ARG B N 1
ATOM 7810 C CA . ARG B 1 455 ? 6.668 -4.945 -19.469 1 89.19 455 ARG B CA 1
ATOM 7811 C C . ARG B 1 455 ? 7.094 -5.68 -18.203 1 89.19 455 ARG B C 1
ATOM 7813 O O . ARG B 1 455 ? 6.414 -5.609 -17.188 1 89.19 455 ARG B O 1
ATOM 7820 N N . ALA B 1 456 ? 8.211 -6.379 -18.266 1 89.88 456 ALA B N 1
ATOM 7821 C CA . ALA B 1 456 ? 8.68 -7.082 -17.062 1 89.88 456 ALA B CA 1
ATOM 7822 C C . ALA B 1 456 ? 9.016 -6.098 -15.945 1 89.88 456 ALA B C 1
ATOM 7824 O O . ALA B 1 456 ? 8.719 -6.355 -14.781 1 89.88 456 ALA B O 1
ATOM 7825 N N . GLU B 1 457 ? 9.633 -5.035 -16.328 1 83 457 GLU B N 1
ATOM 7826 C CA . GLU B 1 457 ? 9.938 -3.996 -15.352 1 83 457 GLU B CA 1
ATOM 7827 C C . GLU B 1 457 ? 8.664 -3.404 -14.758 1 83 457 GLU B C 1
ATOM 7829 O O . GLU B 1 457 ? 8.578 -3.176 -13.547 1 83 457 GLU B O 1
ATOM 7834 N N . GLN B 1 458 ? 7.727 -3.188 -15.625 1 82.88 458 GLN B N 1
ATOM 7835 C CA . GLN B 1 458 ? 6.434 -2.68 -15.172 1 82.88 458 GLN B CA 1
ATOM 7836 C C . GLN B 1 458 ? 5.762 -3.662 -14.219 1 82.88 458 GLN B C 1
ATOM 7838 O O . GLN B 1 458 ? 5.227 -3.262 -13.18 1 82.88 458 GLN B O 1
ATOM 7843 N N . THR B 1 459 ? 5.801 -4.895 -14.57 1 90.12 459 THR B N 1
ATOM 7844 C CA . THR B 1 459 ? 5.215 -5.945 -13.742 1 90.12 459 THR B CA 1
ATOM 7845 C C . THR B 1 459 ? 5.949 -6.062 -12.414 1 90.12 459 THR B C 1
ATOM 7847 O O . THR B 1 459 ? 5.328 -6.297 -11.375 1 90.12 459 THR B O 1
ATOM 7850 N N . ASN B 1 460 ? 7.262 -5.883 -12.445 1 88.69 460 ASN B N 1
ATOM 7851 C CA . ASN B 1 460 ? 8.078 -5.977 -11.242 1 88.69 460 ASN B CA 1
ATOM 7852 C C . ASN B 1 460 ? 7.754 -4.867 -10.25 1 88.69 460 ASN B C 1
ATOM 7854 O O . ASN B 1 460 ? 7.883 -5.051 -9.039 1 88.69 460 ASN B O 1
ATOM 7858 N N . VAL B 1 461 ? 7.309 -3.754 -10.766 1 83.88 461 VAL B N 1
ATOM 7859 C CA . VAL B 1 461 ? 6.863 -2.688 -9.875 1 83.88 461 VAL B CA 1
ATOM 7860 C C . VAL B 1 461 ? 5.684 -3.172 -9.039 1 83.88 461 VAL B C 1
ATOM 7862 O O . VAL B 1 461 ? 5.641 -2.949 -7.828 1 83.88 461 VAL B O 1
ATOM 7865 N N . TRP B 1 462 ? 4.766 -3.834 -9.672 1 88.31 462 TRP B N 1
ATOM 7866 C CA . TRP B 1 462 ? 3.623 -4.402 -8.969 1 88.31 462 TRP B CA 1
ATOM 7867 C C . TRP B 1 462 ? 4.066 -5.516 -8.023 1 88.31 462 TRP B C 1
ATOM 7869 O O . TRP B 1 462 ? 3.709 -5.52 -6.844 1 88.31 462 TRP B O 1
ATOM 7879 N N . PHE B 1 463 ? 4.871 -6.371 -8.508 1 91.75 463 PHE B N 1
ATOM 7880 C CA . PHE B 1 463 ? 5.277 -7.562 -7.766 1 91.75 463 PHE B CA 1
ATOM 7881 C C . PHE B 1 463 ? 6.137 -7.184 -6.562 1 91.75 463 PHE B C 1
ATOM 7883 O O . PHE B 1 463 ? 6.039 -7.809 -5.504 1 91.75 463 PHE B O 1
ATOM 7890 N N . GLY B 1 464 ? 6.934 -6.184 -6.738 1 88.19 464 GLY B N 1
ATOM 7891 C CA . GLY B 1 464 ? 7.812 -5.73 -5.668 1 88.19 464 GLY B CA 1
ATOM 7892 C C . GLY B 1 464 ? 7.062 -5.172 -4.477 1 88.19 464 GLY B C 1
ATOM 7893 O O . GLY B 1 464 ? 7.578 -5.164 -3.357 1 88.19 464 GLY B O 1
ATOM 7894 N N . GLY B 1 465 ? 5.832 -4.773 -4.664 1 87.31 465 GLY B N 1
ATOM 7895 C CA . GLY B 1 465 ? 5.02 -4.211 -3.598 1 87.31 465 GLY B CA 1
ATOM 7896 C C . GLY B 1 465 ? 4.719 -5.203 -2.488 1 87.31 465 GLY B C 1
ATOM 7897 O O . GLY B 1 465 ? 4.324 -4.809 -1.388 1 87.31 465 GLY B O 1
ATOM 7898 N N . TYR B 1 466 ? 4.945 -6.473 -2.715 1 92.06 466 TYR B N 1
ATOM 7899 C CA . TYR B 1 466 ? 4.605 -7.5 -1.739 1 92.06 466 TYR B CA 1
ATOM 7900 C C . TYR B 1 466 ? 5.766 -7.758 -0.787 1 92.06 466 TYR B C 1
ATOM 7902 O O . TYR B 1 466 ? 5.652 -8.562 0.137 1 92.06 466 TYR B O 1
ATOM 7910 N N . HIS B 1 467 ? 6.84 -7.078 -0.93 1 87.62 467 HIS B N 1
ATOM 7911 C CA . HIS B 1 467 ? 8.047 -7.348 -0.163 1 87.62 467 HIS B CA 1
ATOM 7912 C C . HIS B 1 467 ? 7.766 -7.355 1.335 1 87.62 467 HIS B C 1
ATOM 7914 O O . HIS B 1 467 ? 8.141 -8.297 2.037 1 87.62 467 HIS B O 1
ATOM 7920 N N . ALA B 1 468 ? 7.078 -6.34 1.808 1 84.19 468 ALA B N 1
ATOM 7921 C CA . ALA B 1 468 ? 6.824 -6.219 3.24 1 84.19 468 ALA B CA 1
ATOM 7922 C C . ALA B 1 468 ? 5.938 -7.355 3.74 1 84.19 468 ALA B C 1
ATOM 7924 O O . ALA B 1 468 ? 6.094 -7.82 4.871 1 84.19 468 ALA B O 1
ATOM 7925 N N . ILE B 1 469 ? 5.078 -7.812 2.908 1 90.62 469 ILE B N 1
ATOM 7926 C CA . ILE B 1 469 ? 4.098 -8.82 3.295 1 90.62 469 ILE B CA 1
ATOM 7927 C C . ILE B 1 469 ? 4.766 -10.195 3.354 1 90.62 469 ILE B C 1
ATOM 7929 O O . ILE B 1 469 ? 4.5 -10.977 4.266 1 90.62 469 ILE B O 1
ATOM 7933 N N . VAL B 1 470 ? 5.738 -10.438 2.465 1 93.31 470 VAL B N 1
ATOM 7934 C CA . VAL B 1 470 ? 6.152 -11.828 2.283 1 93.31 470 VAL B CA 1
ATOM 7935 C C . VAL B 1 470 ? 7.516 -12.047 2.934 1 93.31 470 VAL B C 1
ATOM 7937 O O . VAL B 1 470 ? 7.949 -13.195 3.107 1 93.31 470 VAL B O 1
ATOM 7940 N N . ARG B 1 471 ? 8.211 -11.086 3.338 1 88.56 471 ARG B N 1
ATOM 7941 C CA . ARG B 1 471 ? 9.617 -11.156 3.73 1 88.56 471 ARG B CA 1
ATOM 7942 C C . ARG B 1 471 ? 9.805 -12.109 4.906 1 88.56 471 ARG B C 1
ATOM 7944 O O . ARG B 1 471 ? 10.891 -12.656 5.098 1 88.56 471 ARG B O 1
ATOM 7951 N N . GLU B 1 472 ? 8.758 -12.32 5.723 1 89.06 472 GLU B N 1
ATOM 7952 C CA . GLU B 1 472 ? 8.891 -13.195 6.883 1 89.06 472 GLU B CA 1
ATOM 7953 C C . GLU B 1 472 ? 8.031 -14.445 6.738 1 89.06 472 GLU B C 1
ATOM 7955 O O . GLU B 1 472 ? 7.746 -15.133 7.727 1 89.06 472 GLU B O 1
ATOM 7960 N N . MET B 1 473 ? 7.578 -14.742 5.562 1 93.19 473 MET B N 1
ATOM 7961 C CA . MET B 1 473 ? 6.719 -15.898 5.336 1 93.19 473 MET B CA 1
ATOM 7962 C C . MET B 1 473 ? 7.547 -17.172 5.219 1 93.19 473 MET B C 1
ATOM 7964 O O . MET B 1 473 ? 8.68 -17.141 4.727 1 93.19 473 MET B O 1
ATOM 7968 N N . GLY B 1 474 ? 6.969 -18.25 5.641 1 93.88 474 GLY B N 1
ATOM 7969 C CA . GLY B 1 474 ? 7.555 -19.547 5.348 1 93.88 474 GLY B CA 1
ATOM 7970 C C . GLY B 1 474 ? 7.457 -19.922 3.881 1 93.88 474 GLY B C 1
ATOM 7971 O O . GLY B 1 474 ? 6.637 -19.359 3.143 1 93.88 474 GLY B O 1
ATOM 7972 N N . ALA B 1 475 ? 8.219 -20.906 3.547 1 95.69 475 ALA B N 1
ATOM 7973 C CA . ALA B 1 475 ? 8.383 -21.266 2.143 1 95.69 475 ALA B CA 1
ATOM 7974 C C . ALA B 1 475 ? 7.039 -21.641 1.514 1 95.69 475 ALA B C 1
ATOM 7976 O O . ALA B 1 475 ? 6.711 -21.172 0.42 1 95.69 475 ALA B O 1
ATOM 7977 N N . VAL B 1 476 ? 6.25 -22.422 2.127 1 96.31 476 VAL B N 1
ATOM 7978 C CA . VAL B 1 476 ? 4.996 -22.906 1.564 1 96.31 476 VAL B CA 1
ATOM 7979 C C . VAL B 1 476 ? 4.027 -21.75 1.352 1 96.31 476 VAL B C 1
ATOM 7981 O O . VAL B 1 476 ? 3.475 -21.594 0.262 1 96.31 476 VAL B O 1
ATOM 7984 N N . LYS B 1 477 ? 3.818 -20.969 2.375 1 96.5 477 LYS B N 1
ATOM 7985 C CA . LYS B 1 477 ? 2.889 -19.844 2.295 1 96.5 477 LYS B CA 1
ATOM 7986 C C . LYS B 1 477 ? 3.385 -18.797 1.31 1 96.5 477 LYS B C 1
ATOM 7988 O O . LYS B 1 477 ? 2.586 -18.156 0.627 1 96.5 477 LYS B O 1
ATOM 7993 N N . TYR B 1 478 ? 4.695 -18.641 1.28 1 97.06 478 TYR B N 1
ATOM 7994 C CA . TYR B 1 478 ? 5.328 -17.688 0.361 1 97.06 478 TYR B CA 1
ATOM 7995 C C . TYR B 1 478 ? 4.969 -18.016 -1.084 1 97.06 478 TYR B C 1
ATOM 7997 O O . TYR B 1 478 ? 4.477 -17.156 -1.817 1 97.06 478 TYR B O 1
ATOM 8005 N N . GLU B 1 479 ? 5.191 -19.25 -1.444 1 97.12 479 GLU B N 1
ATOM 8006 C CA . GLU B 1 479 ? 4.895 -19.703 -2.799 1 97.12 479 GLU B CA 1
ATOM 8007 C C . GLU B 1 479 ? 3.398 -19.625 -3.092 1 97.12 479 GLU B C 1
ATOM 8009 O O . GLU B 1 479 ? 2.994 -19.172 -4.164 1 97.12 479 GLU B O 1
ATOM 8014 N N . PHE B 1 480 ? 2.641 -20.031 -2.17 1 97.81 480 PHE B N 1
ATOM 8015 C CA . PHE B 1 480 ? 1.19 -20.062 -2.32 1 97.81 480 PHE B CA 1
ATOM 8016 C C . PHE B 1 480 ? 0.646 -18.656 -2.561 1 97.81 480 PHE B C 1
ATOM 8018 O O . PHE B 1 480 ? -0.128 -18.438 -3.494 1 97.81 480 PHE B O 1
ATOM 8025 N N . PHE B 1 481 ? 1.068 -17.75 -1.749 1 98.06 481 PHE B N 1
ATOM 8026 C CA . PHE B 1 481 ? 0.583 -16.391 -1.792 1 98.06 481 PHE B CA 1
ATOM 8027 C C . PHE B 1 481 ? 0.942 -15.727 -3.117 1 98.06 481 PHE B C 1
ATOM 8029 O O . PHE B 1 481 ? 0.076 -15.164 -3.795 1 98.06 481 PHE B O 1
ATOM 8036 N N . LEU B 1 482 ? 2.16 -15.766 -3.49 1 97.81 482 LEU B N 1
ATOM 8037 C CA . LEU B 1 482 ? 2.619 -15.094 -4.699 1 97.81 482 LEU B CA 1
ATOM 8038 C C . LEU B 1 482 ? 1.958 -15.688 -5.938 1 97.81 482 LEU B C 1
ATOM 8040 O O . LEU B 1 482 ? 1.589 -14.953 -6.859 1 97.81 482 LEU B O 1
ATOM 8044 N N . ASP B 1 483 ? 1.818 -16.969 -5.953 1 97.19 483 ASP B N 1
ATOM 8045 C CA . ASP B 1 483 ? 1.159 -17.609 -7.086 1 97.19 483 ASP B CA 1
ATOM 8046 C C . ASP B 1 483 ? -0.301 -17.172 -7.191 1 97.19 483 ASP B C 1
ATOM 8048 O O . ASP B 1 483 ? -0.817 -16.969 -8.289 1 97.19 483 ASP B O 1
ATOM 8052 N N . GLU B 1 484 ? -0.918 -17.062 -6.051 1 97.94 484 GLU B N 1
ATOM 8053 C CA . GLU B 1 484 ? -2.303 -16.609 -6.07 1 97.94 484 GLU B CA 1
ATOM 8054 C C . GLU B 1 484 ? -2.4 -15.164 -6.559 1 97.94 484 GLU B C 1
ATOM 8056 O O . GLU B 1 484 ? -3.303 -14.828 -7.328 1 97.94 484 GLU B O 1
ATOM 8061 N N . MET B 1 485 ? -1.503 -14.312 -6.129 1 97.38 485 MET B N 1
ATOM 8062 C CA . MET B 1 485 ? -1.491 -12.93 -6.602 1 97.38 485 MET B CA 1
ATOM 8063 C C . MET B 1 485 ? -1.33 -12.875 -8.117 1 97.38 485 MET B C 1
ATOM 8065 O O . MET B 1 485 ? -2.014 -12.102 -8.789 1 97.38 485 MET B O 1
ATOM 8069 N N . ILE B 1 486 ? -0.447 -13.688 -8.633 1 97 486 ILE B N 1
ATOM 8070 C CA . ILE B 1 486 ? -0.207 -13.719 -10.07 1 97 486 ILE B CA 1
ATOM 8071 C C . ILE B 1 486 ? -1.467 -14.188 -10.797 1 97 486 ILE B C 1
ATOM 8073 O O . ILE B 1 486 ? -1.864 -13.602 -11.805 1 97 486 ILE B O 1
ATOM 8077 N N . LEU B 1 487 ? -2.084 -15.227 -10.281 1 96.94 487 LEU B N 1
ATOM 8078 C CA . LEU B 1 487 ? -3.301 -15.75 -10.891 1 96.94 487 LEU B CA 1
ATOM 8079 C C . LEU B 1 487 ? -4.371 -14.664 -10.977 1 96.94 487 LEU B C 1
ATOM 8081 O O . LEU B 1 487 ? -4.984 -14.484 -12.031 1 96.94 487 LEU B O 1
ATOM 8085 N N . ARG B 1 488 ? -4.523 -14.016 -9.906 1 96.81 488 ARG B N 1
ATOM 8086 C CA . ARG B 1 488 ? -5.566 -12.992 -9.852 1 96.81 488 ARG B CA 1
ATOM 8087 C C . ARG B 1 488 ? -5.203 -11.797 -10.727 1 96.81 488 ARG B C 1
ATOM 8089 O O . ARG B 1 488 ? -6.07 -11.234 -11.398 1 96.81 488 ARG B O 1
ATOM 8096 N N . LYS B 1 489 ? -3.986 -11.375 -10.703 1 96.06 489 LYS B N 1
ATOM 8097 C CA . LYS B 1 489 ? -3.512 -10.305 -11.578 1 96.06 489 LYS B CA 1
ATOM 8098 C C . LYS B 1 489 ? -3.746 -10.656 -13.047 1 96.06 489 LYS B C 1
ATOM 8100 O O . LYS B 1 489 ? -4.172 -9.805 -13.836 1 96.06 489 LYS B O 1
ATOM 8105 N N . ASN B 1 490 ? -3.408 -11.859 -13.414 1 96 490 ASN B N 1
ATOM 8106 C CA . ASN B 1 490 ? -3.602 -12.312 -14.781 1 96 490 ASN B CA 1
ATOM 8107 C C . ASN B 1 490 ? -5.07 -12.266 -15.188 1 96 490 ASN B C 1
ATOM 8109 O O . ASN B 1 490 ? -5.395 -11.938 -16.328 1 96 490 ASN B O 1
ATOM 8113 N N . GLU B 1 491 ? -5.957 -12.586 -14.273 1 94.56 491 GLU B N 1
ATOM 8114 C CA . GLU B 1 491 ? -7.387 -12.492 -14.562 1 94.56 491 GLU B CA 1
ATOM 8115 C C . GLU B 1 491 ? -7.797 -11.062 -14.891 1 94.56 491 GLU B C 1
ATOM 8117 O O . GLU B 1 491 ? -8.539 -10.828 -15.844 1 94.56 491 GLU B O 1
ATOM 8122 N N . LEU B 1 492 ? -7.324 -10.164 -14.125 1 94.31 492 LEU B N 1
ATOM 8123 C CA . LEU B 1 492 ? -7.625 -8.758 -14.352 1 94.31 492 LEU B CA 1
ATOM 8124 C C . LEU B 1 492 ? -7.035 -8.273 -15.672 1 94.31 492 LEU B C 1
ATOM 8126 O O . LEU B 1 492 ? -7.68 -7.531 -16.406 1 94.31 492 LEU B O 1
ATOM 8130 N N . THR B 1 493 ? -5.785 -8.664 -15.93 1 94.69 493 THR B N 1
ATOM 8131 C CA . THR B 1 493 ? -5.113 -8.273 -17.172 1 94.69 493 THR B CA 1
ATOM 8132 C C . THR B 1 493 ? -5.867 -8.82 -18.375 1 94.69 493 THR B C 1
ATOM 8134 O O . THR B 1 493 ? -6.047 -8.117 -19.375 1 94.69 493 THR B O 1
ATOM 8137 N N . ARG B 1 494 ? -6.293 -10.023 -18.281 1 94.69 494 ARG B N 1
ATOM 8138 C CA . ARG B 1 494 ? -7.043 -10.633 -19.375 1 94.69 494 ARG B CA 1
ATOM 8139 C C . ARG B 1 494 ? -8.344 -9.883 -19.625 1 94.69 494 ARG B C 1
ATOM 8141 O O . ARG B 1 494 ? -8.711 -9.625 -20.781 1 94.69 494 ARG B O 1
ATOM 8148 N N . ALA B 1 495 ? -9.039 -9.602 -18.578 1 92 495 ALA B N 1
ATOM 8149 C CA . ALA B 1 495 ? -10.281 -8.852 -18.703 1 92 495 ALA B CA 1
ATOM 8150 C C . ALA B 1 495 ? -10.047 -7.5 -19.375 1 92 495 ALA B C 1
ATOM 8152 O O . ALA B 1 495 ? -10.844 -7.066 -20.203 1 92 495 ALA B O 1
ATOM 8153 N N . LYS B 1 496 ? -9.008 -6.859 -18.984 1 92.25 496 LYS B N 1
ATOM 8154 C CA . LYS B 1 496 ? -8.664 -5.582 -19.609 1 92.25 496 LYS B CA 1
ATOM 8155 C C . LYS B 1 496 ? -8.375 -5.746 -21.094 1 92.25 496 LYS B C 1
ATOM 8157 O O . LYS B 1 496 ? -8.82 -4.934 -21.906 1 92.25 496 LYS B O 1
ATOM 8162 N N . LEU B 1 497 ? -7.609 -6.777 -21.438 1 94.38 497 LEU B N 1
ATOM 8163 C CA . LEU B 1 497 ? -7.297 -7.051 -22.844 1 94.38 497 LEU B CA 1
ATOM 8164 C C . LEU B 1 497 ? -8.57 -7.285 -23.641 1 94.38 497 LEU B C 1
ATOM 8166 O O . LEU B 1 497 ? -8.703 -6.793 -24.766 1 94.38 497 LEU B O 1
ATOM 8170 N N . GLU B 1 498 ? -9.492 -7.984 -23.047 1 93.12 498 GLU B N 1
ATOM 8171 C CA . GLU B 1 498 ? -10.773 -8.242 -23.703 1 93.12 498 GLU B CA 1
ATOM 8172 C C . GLU B 1 498 ? -11.555 -6.945 -23.906 1 93.12 498 GLU B C 1
ATOM 8174 O O . GLU B 1 498 ? -12.078 -6.691 -25 1 93.12 498 GLU B O 1
ATOM 8179 N N . ALA B 1 499 ? -11.586 -6.191 -22.938 1 89.81 499 ALA B N 1
ATOM 8180 C CA . ALA B 1 499 ? -12.312 -4.926 -22.984 1 89.81 499 ALA B CA 1
ATOM 8181 C C . ALA B 1 499 ? -11.719 -3.988 -24.031 1 89.81 499 ALA B C 1
ATOM 8183 O O . ALA B 1 499 ? -12.43 -3.203 -24.656 1 89.81 499 ALA B O 1
ATOM 8184 N N . GLU B 1 500 ? -10.414 -4.109 -24.219 1 92.31 500 GLU B N 1
ATOM 8185 C CA . GLU B 1 500 ? -9.719 -3.236 -25.156 1 92.31 500 GLU B CA 1
ATOM 8186 C C . GLU B 1 500 ? -9.734 -3.818 -26.562 1 92.31 500 GLU B C 1
ATOM 8188 O O . GLU B 1 500 ? -9.203 -3.215 -27.5 1 92.31 500 GLU B O 1
ATOM 8193 N N . GLY B 1 501 ? -10.234 -5.039 -26.734 1 92.62 501 GLY B N 1
ATOM 8194 C CA . GLY B 1 501 ? -10.445 -5.621 -28.047 1 92.62 501 GLY B CA 1
ATOM 8195 C C . GLY B 1 501 ? -9.258 -6.414 -28.547 1 92.62 501 GLY B C 1
ATOM 8196 O O . GLY B 1 501 ? -9.109 -6.633 -29.75 1 92.62 501 GLY B O 1
ATOM 8197 N N . TRP B 1 502 ? -8.375 -6.934 -27.625 1 94.31 502 TRP B N 1
ATOM 8198 C CA . TRP B 1 502 ? -7.176 -7.648 -28.047 1 94.31 502 TRP B CA 1
ATOM 8199 C C . TRP B 1 502 ? -7.43 -9.148 -28.125 1 94.31 502 TRP B C 1
ATOM 8201 O O . TRP B 1 502 ? -6.496 -9.938 -28.297 1 94.31 502 TRP B O 1
ATOM 8211 N N . THR B 1 503 ? -8.516 -9.68 -27.906 1 90.94 503 THR B N 1
ATOM 8212 C CA . THR B 1 503 ? -9.031 -11.031 -28.109 1 90.94 503 THR B CA 1
ATOM 8213 C C . THR B 1 503 ? -8.133 -12.062 -27.438 1 90.94 503 THR B C 1
ATOM 8215 O O . THR B 1 503 ? -7.555 -12.922 -28.094 1 90.94 503 THR B O 1
ATOM 8218 N N . PRO B 1 504 ? -7.992 -12.031 -26.156 1 94.88 504 PRO B N 1
ATOM 8219 C CA . PRO B 1 504 ? -7.168 -13.031 -25.484 1 94.88 504 PRO B CA 1
ATOM 8220 C C . PRO B 1 504 ? -7.738 -14.445 -25.594 1 94.88 504 PRO B C 1
ATOM 8222 O O . PRO B 1 504 ? -8.961 -14.625 -25.578 1 94.88 504 PRO B O 1
ATOM 8225 N N . GLY B 1 505 ? -6.848 -15.453 -25.828 1 93.25 505 GLY B N 1
ATOM 8226 C CA . GLY B 1 505 ? -7.203 -16.859 -25.906 1 93.25 505 GLY B CA 1
ATOM 8227 C C . GLY B 1 505 ? -6.098 -17.781 -25.422 1 93.25 505 GLY B C 1
ATOM 8228 O O . GLY B 1 505 ? -5.125 -17.328 -24.812 1 93.25 505 GLY B O 1
ATOM 8229 N N . TYR B 1 506 ? -6.348 -19.062 -25.562 1 91.62 506 TYR B N 1
ATOM 8230 C CA . TYR B 1 506 ? -5.367 -20.078 -25.172 1 91.62 506 TYR B CA 1
ATOM 8231 C C . TYR B 1 506 ? -5 -20.969 -26.359 1 91.62 506 TYR B C 1
ATOM 8233 O O . TYR B 1 506 ? -5.867 -21.344 -27.156 1 91.62 506 TYR B O 1
ATOM 8241 N N . ARG B 1 507 ? -3.766 -21.125 -26.469 1 88 507 ARG B N 1
ATOM 8242 C CA . ARG B 1 507 ? -3.293 -22.078 -27.469 1 88 507 ARG B CA 1
ATOM 8243 C C . ARG B 1 507 ? -3.693 -23.5 -27.125 1 88 507 ARG B C 1
ATOM 8245 O O . ARG B 1 507 ? -3.461 -23.953 -26 1 88 507 ARG B O 1
ATOM 8252 N N . ASP B 1 508 ? -4.164 -24.172 -28.047 1 82.62 508 ASP B N 1
ATOM 8253 C CA . ASP B 1 508 ? -4.645 -25.531 -27.812 1 82.62 508 ASP B CA 1
ATOM 8254 C C . ASP B 1 508 ? -3.494 -26.547 -27.844 1 82.62 508 ASP B C 1
ATOM 8256 O O . ASP B 1 508 ? -3.596 -27.625 -27.281 1 82.62 508 ASP B O 1
ATOM 8260 N N . ASP B 1 509 ? -2.412 -26.141 -28.562 1 78.5 509 ASP B N 1
ATOM 8261 C CA . ASP B 1 509 ? -1.308 -27.062 -28.781 1 78.5 509 ASP B CA 1
ATOM 8262 C C . ASP B 1 509 ? -0.389 -27.109 -27.562 1 78.5 509 ASP B C 1
ATOM 8264 O O . ASP B 1 509 ? 0.468 -27.984 -27.453 1 78.5 509 ASP B O 1
ATOM 8268 N N . ILE B 1 510 ? -0.536 -26.078 -26.734 1 75.69 510 ILE B N 1
ATOM 8269 C CA . ILE B 1 510 ? 0.317 -26.016 -25.547 1 75.69 510 ILE B CA 1
ATOM 8270 C C . ILE B 1 510 ? -0.502 -26.344 -24.297 1 75.69 510 ILE B C 1
ATOM 8272 O O . ILE B 1 510 ? -1.464 -25.641 -23.984 1 75.69 510 ILE B O 1
ATOM 8276 N N . ARG B 1 511 ? -0.853 -27.656 -24.203 1 58.12 511 ARG B N 1
ATOM 8277 C CA . ARG B 1 511 ? -1.693 -28 -23.062 1 58.12 511 ARG B CA 1
ATOM 8278 C C . ARG B 1 511 ? -0.868 -28.094 -21.781 1 58.12 511 ARG B C 1
ATOM 8280 O O . ARG B 1 511 ? 0.298 -28.5 -21.812 1 58.12 511 ARG B O 1
ATOM 8287 N N . PHE B 1 512 ? -1.257 -27.422 -20.719 1 55.34 512 PHE B N 1
ATOM 8288 C CA . PHE B 1 512 ? -0.727 -27.547 -19.359 1 55.34 512 PHE B CA 1
ATOM 8289 C C . PHE B 1 512 ? -0.545 -29.016 -18.984 1 55.34 512 PHE B C 1
ATOM 8291 O O . PHE B 1 512 ? -1.428 -29.828 -19.234 1 55.34 512 PHE B O 1
ATOM 8298 N N . ALA B 1 513 ? 0.746 -29.438 -19 1 44.88 513 ALA B N 1
ATOM 8299 C CA . ALA B 1 513 ? 0.902 -30.828 -18.562 1 44.88 513 ALA B CA 1
ATOM 8300 C C . ALA B 1 513 ? 0.107 -31.078 -17.281 1 44.88 513 ALA B C 1
ATOM 8302 O O . ALA B 1 513 ? 0.235 -30.344 -16.297 1 44.88 513 ALA B O 1
ATOM 8303 N N . GLY B 1 514 ? -1.002 -31.375 -17.328 1 40.12 514 GLY B N 1
ATOM 8304 C CA . GLY B 1 514 ? -1.504 -32 -16.125 1 40.12 514 GLY B CA 1
ATOM 8305 C C . GLY B 1 514 ? -0.431 -32.75 -15.344 1 40.12 514 GLY B C 1
ATOM 8306 O O . GLY B 1 514 ? 0.656 -33 -15.867 1 40.12 514 GLY B O 1
ATOM 8307 N N . THR B 1 515 ? -0.462 -32.75 -13.961 1 36.19 515 THR B N 1
ATOM 8308 C CA . THR B 1 515 ? 0.383 -33.438 -12.992 1 36.19 515 THR B CA 1
ATOM 8309 C C . THR B 1 515 ? 0.985 -34.719 -13.602 1 36.19 515 THR B C 1
ATOM 8311 O O . THR B 1 515 ? 1.709 -35.438 -12.93 1 36.19 515 THR B O 1
ATOM 8314 N N . ASN B 1 516 ? 0.478 -35.312 -14.594 1 30.83 516 ASN B N 1
ATOM 8315 C CA . ASN B 1 516 ? 1.024 -36.656 -14.664 1 30.83 516 ASN B CA 1
ATOM 8316 C C . ASN B 1 516 ? 2.461 -36.656 -15.18 1 30.83 516 ASN B C 1
ATOM 8318 O O . ASN B 1 516 ? 2.744 -37.219 -16.25 1 30.83 516 ASN B O 1
ATOM 8322 N N . VAL B 1 517 ? 3.049 -35.562 -15.164 1 30.45 517 VAL B N 1
ATOM 8323 C CA . VAL B 1 517 ? 4.422 -35.844 -15.586 1 30.45 517 VAL B CA 1
ATOM 8324 C C . VAL B 1 517 ? 5.113 -36.719 -14.555 1 30.45 517 VAL B C 1
ATOM 8326 O O . VAL B 1 517 ? 5.305 -36.344 -13.406 1 30.45 517 VAL B O 1
ATOM 8329 N N . SER B 1 518 ? 4.969 -37.906 -14.508 1 26 518 SER B N 1
ATOM 8330 C CA . SER B 1 518 ? 5.801 -38.906 -13.844 1 26 518 SER B CA 1
ATOM 8331 C C . SER B 1 518 ? 7.27 -38.5 -13.852 1 26 518 SER B C 1
ATOM 8333 O O . SER B 1 518 ? 7.816 -38.156 -14.898 1 26 518 SER B O 1
ATOM 8335 N N . LEU B 1 519 ? 7.898 -38 -12.742 1 24.56 519 LEU B N 1
ATOM 8336 C CA . LEU B 1 519 ? 9.336 -38.188 -12.617 1 24.56 519 LEU B CA 1
ATOM 8337 C C . LEU B 1 519 ? 9.734 -39.625 -13.023 1 24.56 519 LEU B C 1
ATOM 8339 O O . LEU B 1 519 ? 9.094 -40.594 -12.609 1 24.56 519 LEU B O 1
#